Protein 4HS4 (pdb70)

Structure (mmCIF, N/CA/C/O backbone):
data_4HS4
#
_entry.id   4HS4
#
_cell.length_a   90.422
_cell.length_b   92.146
_cell.length_c   188.013
_cell.angle_alpha   90.00
_cell.angle_beta   90.00
_cell.angle_gamma   90.00
#
_symmetry.space_group_name_H-M   'P 21 21 21'
#
loop_
_entity.id
_entity.type
_entity.pdbx_description
1 polymer 'Chromate reductase'
2 non-polymer 'FLAVIN MONONUCLEOTIDE'
3 water water
#
loop_
_atom_site.group_PDB
_atom_site.id
_atom_site.type_symbol
_atom_site.label_atom_id
_atom_site.label_alt_id
_atom_site.label_comp_id
_atom_site.label_asym_id
_atom_site.label_entity_id
_atom_site.label_seq_id
_atom_site.pdbx_PDB_ins_code
_atom_site.Cartn_x
_atom_site.Cartn_y
_atom_site.Cartn_z
_atom_site.occupancy
_atom_site.B_iso_or_equiv
_atom_site.auth_seq_id
_atom_site.auth_comp_id
_atom_site.auth_asym_id
_atom_site.auth_atom_id
_atom_site.pdbx_PDB_model_num
ATOM 1 N N . SER A 1 5 ? 0.169 -10.146 24.828 1.00 76.78 5 SER A N 1
ATOM 2 C CA . SER A 1 5 ? -0.745 -9.716 23.772 1.00 78.38 5 SER A CA 1
ATOM 3 C C . SER A 1 5 ? -1.802 -8.727 24.290 1.00 73.06 5 SER A C 1
ATOM 4 O O . SER A 1 5 ? -2.849 -9.139 24.806 1.00 72.35 5 SER A O 1
ATOM 7 N N . PRO A 1 6 ? -1.523 -7.416 24.161 1.00 66.68 6 PRO A N 1
ATOM 8 C CA . PRO A 1 6 ? -2.425 -6.379 24.692 1.00 61.66 6 PRO A CA 1
ATOM 9 C C . PRO A 1 6 ? -3.662 -6.167 23.808 1.00 55.78 6 PRO A C 1
ATOM 10 O O . PRO A 1 6 ? -3.508 -5.947 22.606 1.00 55.96 6 PRO A O 1
ATOM 14 N N . LEU A 1 7 ? -4.858 -6.225 24.392 1.00 47.76 7 LEU A N 1
ATOM 15 C CA . LEU A 1 7 ? -6.100 -5.999 23.651 1.00 43.28 7 LEU A CA 1
ATOM 16 C C . LEU A 1 7 ? -6.746 -4.637 23.979 1.00 39.70 7 LEU A C 1
ATOM 17 O O . LEU A 1 7 ? -6.581 -4.109 25.083 1.00 38.48 7 LEU A O 1
ATOM 22 N N . HIS A 1 8 ? -7.466 -4.068 23.014 1.00 36.86 8 HIS A N 1
ATOM 23 C CA . HIS A 1 8 ? -8.232 -2.832 23.220 1.00 33.77 8 HIS A CA 1
ATOM 24 C C . HIS A 1 8 ? -9.719 -3.040 22.906 1.00 33.04 8 HIS A C 1
ATOM 25 O O . HIS A 1 8 ? -10.062 -3.383 21.771 1.00 33.21 8 HIS A O 1
ATOM 32 N N . PHE A 1 9 ? -10.596 -2.842 23.896 1.00 30.09 9 PHE A N 1
ATOM 33 C CA . PHE A 1 9 ? -12.043 -2.960 23.674 1.00 30.25 9 PHE A CA 1
ATOM 34 C C . PHE A 1 9 ? -12.686 -1.574 23.734 1.00 31.68 9 PHE A C 1
ATOM 35 O O . PHE A 1 9 ? -12.247 -0.718 24.517 1.00 28.41 9 PHE A O 1
ATOM 43 N N . VAL A 1 10 ? -13.762 -1.371 22.974 1.00 27.34 10 VAL A N 1
ATOM 44 C CA . VAL A 1 10 ? -14.535 -0.138 23.105 1.00 27.38 10 VAL A CA 1
ATOM 45 C C . VAL A 1 10 ? -15.943 -0.445 23.595 1.00 28.95 10 VAL A C 1
ATOM 46 O O . VAL A 1 10 ? -16.465 -1.529 23.339 1.00 33.36 10 VAL A O 1
ATOM 50 N N . THR A 1 11 ? -16.542 0.487 24.332 1.00 27.89 11 THR A N 1
ATOM 51 C CA . THR A 1 11 ? -17.888 0.272 24.869 1.00 29.60 11 THR A CA 1
ATOM 52 C C . THR A 1 11 ? -18.881 1.167 24.183 1.00 29.39 11 THR A C 1
ATOM 53 O O . THR A 1 11 ? -18.614 2.357 23.958 1.00 25.86 11 THR A O 1
ATOM 57 N N . LEU A 1 12 ? -20.018 0.570 23.830 1.00 28.46 12 LEU A N 1
ATOM 58 C CA . LEU A 1 12 ? -21.132 1.275 23.210 1.00 26.82 12 LEU A CA 1
ATOM 59 C C . LEU A 1 12 ? -22.284 1.310 24.211 1.00 26.89 12 LEU A C 1
ATOM 60 O O . LEU A 1 12 ? -22.757 0.266 24.652 1.00 29.85 12 LEU A O 1
ATOM 65 N N . LEU A 1 13 ? -22.759 2.506 24.534 1.00 25.52 13 LEU A N 1
ATOM 66 C CA . LEU A 1 13 ? -23.737 2.679 25.606 1.00 24.23 13 LEU A CA 1
ATOM 67 C C . LEU A 1 13 ? -25.141 2.961 25.065 1.00 28.07 13 LEU A C 1
ATOM 68 O O . LEU A 1 13 ? -25.326 3.851 24.226 1.00 28.74 13 LEU A O 1
ATOM 73 N N . GLY A 1 14 ? -26.132 2.213 25.554 1.00 25.02 14 GLY A N 1
ATOM 74 C CA . GLY A 1 14 ? -27.478 2.281 25.010 1.00 26.79 14 GLY A CA 1
ATOM 75 C C . GLY A 1 14 ? -28.471 3.197 25.704 1.00 30.63 14 GLY A C 1
ATOM 76 O O . GLY A 1 14 ? -29.629 3.273 25.291 1.00 28.95 14 GLY A O 1
ATOM 77 N N . SER A 1 15 ? -28.030 3.887 26.752 1.00 27.42 15 SER A N 1
ATOM 78 C CA . SER A 1 15 ? -28.891 4.817 27.489 1.00 28.67 15 SER A CA 1
ATOM 79 C C . SER A 1 15 ? -28.298 6.231 27.473 1.00 30.78 15 SER A C 1
ATOM 80 O O . SER A 1 15 ? -27.080 6.400 27.562 1.00 27.25 15 SER A O 1
ATOM 83 N N . LEU A 1 16 ? -29.151 7.242 27.351 1.00 30.99 16 LEU A N 1
ATOM 84 C CA . LEU A 1 16 ? -28.676 8.620 27.267 1.00 33.40 16 LEU A CA 1
ATOM 85 C C . LEU A 1 16 ? -28.780 9.361 28.597 1.00 36.29 16 LEU A C 1
ATOM 86 O O . LEU A 1 16 ? -28.160 10.398 28.763 1.00 33.76 16 LEU A O 1
ATOM 91 N N . ARG A 1 17 ? -29.554 8.845 29.549 1.00 38.22 17 ARG A N 1
ATOM 92 C CA . ARG A 1 17 ? -29.811 9.621 30.767 1.00 36.36 17 ARG A CA 1
ATOM 93 C C . ARG A 1 17 ? -28.593 9.670 31.699 1.00 34.66 17 ARG A C 1
ATOM 94 O O . ARG A 1 17 ? -27.763 8.757 31.716 1.00 31.75 17 ARG A O 1
ATOM 102 N N . LYS A 1 18 ? -28.487 10.759 32.451 1.00 36.28 18 LYS A N 1
ATOM 103 C CA . LYS A 1 18 ? -27.299 11.020 33.265 1.00 37.25 18 LYS A CA 1
ATOM 104 C C . LYS A 1 18 ? -27.115 9.944 34.308 1.00 28.78 18 LYS A C 1
ATOM 105 O O . LYS A 1 18 ? -26.008 9.442 34.519 1.00 32.13 18 LYS A O 1
ATOM 111 N N . ALA A 1 19 ? -28.221 9.589 34.947 1.00 29.84 19 ALA A N 1
ATOM 112 C CA . ALA A 1 19 ? -28.211 8.618 36.028 1.00 33.61 19 ALA A CA 1
ATOM 113 C C . ALA A 1 19 ? -28.386 7.171 35.568 1.00 28.09 19 ALA A C 1
ATOM 114 O O . ALA A 1 19 ? -28.837 6.331 36.351 1.00 32.25 19 ALA A O 1
ATOM 116 N N . SER A 1 20 ? -28.056 6.885 34.309 1.00 32.82 20 SER A N 1
ATOM 117 C CA . SER A 1 20 ? -28.226 5.527 33.753 1.00 32.05 20 SER A CA 1
ATOM 118 C C . SER A 1 20 ? -27.427 4.487 34.526 1.00 29.59 20 SER A C 1
ATOM 119 O O . SER A 1 20 ? -26.215 4.661 34.773 1.00 27.11 20 SER A O 1
ATOM 122 N N . PHE A 1 21 ? -28.103 3.408 34.904 1.00 26.72 21 PHE A N 1
ATOM 123 C CA . PHE A 1 21 ? -27.444 2.295 35.564 1.00 28.63 21 PHE A CA 1
ATOM 124 C C . PHE A 1 21 ? -26.513 1.578 34.612 1.00 28.82 21 PHE A C 1
ATOM 125 O O . PHE A 1 21 ? -25.450 1.110 35.013 1.00 27.05 21 PHE A O 1
ATOM 133 N N . ASN A 1 22 ? -26.918 1.487 33.349 1.00 26.30 22 ASN A N 1
ATOM 134 C CA . ASN A 1 22 ? -26.070 0.873 32.331 1.00 25.09 22 ASN A CA 1
ATOM 135 C C . ASN A 1 22 ? -24.813 1.700 32.079 1.00 24.70 22 ASN A C 1
ATOM 136 O O . ASN A 1 22 ? -23.745 1.158 31.769 1.00 26.85 22 ASN A O 1
ATOM 141 N N . ALA A 1 23 ? -24.933 3.020 32.175 1.00 28.23 23 ALA A N 1
ATOM 142 C CA . ALA A 1 23 ? -23.746 3.879 32.051 1.00 24.84 23 ALA A CA 1
ATOM 143 C C . ALA A 1 23 ? -22.781 3.590 33.201 1.00 24.54 23 ALA A C 1
ATOM 144 O O . ALA A 1 23 ? -21.560 3.502 33.006 1.00 23.73 23 ALA A O 1
ATOM 146 N N . ALA A 1 24 ? -23.349 3.426 34.395 1.00 26.54 24 ALA A N 1
ATOM 147 C CA . ALA A 1 24 ? -22.570 3.068 35.586 1.00 32.36 24 ALA A CA 1
ATOM 148 C C . ALA A 1 24 ? -21.823 1.767 35.355 1.00 32.30 24 ALA A C 1
ATOM 149 O O . ALA A 1 24 ? -20.649 1.639 35.699 1.00 31.83 24 ALA A O 1
ATOM 151 N N . VAL A 1 25 ? -22.505 0.781 34.788 1.00 28.60 25 VAL A N 1
ATOM 152 C CA . VAL A 1 25 ? -21.819 -0.463 34.488 1.00 24.11 25 VAL A CA 1
ATOM 153 C C . VAL A 1 25 ? -20.723 -0.259 33.439 1.00 25.59 25 VAL A C 1
ATOM 154 O O . VAL A 1 25 ? -19.599 -0.757 33.586 1.00 25.07 25 VAL A O 1
ATOM 158 N N . ALA A 1 26 ? -21.040 0.484 32.382 1.00 23.50 26 ALA A N 1
ATOM 159 C CA . ALA A 1 26 ? -20.070 0.690 31.312 1.00 29.28 26 ALA A CA 1
ATOM 160 C C . ALA A 1 26 ? -18.805 1.403 31.812 1.00 28.18 26 ALA A C 1
ATOM 161 O O . ALA A 1 26 ? -17.695 1.063 31.380 1.00 28.52 26 ALA A O 1
ATOM 163 N N . ARG A 1 27 ? -18.967 2.387 32.699 1.00 28.02 27 ARG A N 1
ATOM 164 C CA . ARG A 1 27 ? -17.804 3.125 33.244 1.00 27.47 27 ARG A CA 1
ATOM 165 C C . ARG A 1 27 ? -16.900 2.243 34.112 1.00 30.83 27 ARG A C 1
ATOM 166 O O . ARG A 1 27 ? -15.702 2.493 34.218 1.00 35.84 27 ARG A O 1
ATOM 174 N N . ALA A 1 28 ? -17.469 1.203 34.719 1.00 28.05 28 ALA A N 1
ATOM 175 C CA . ALA A 1 28 ? -16.700 0.306 35.589 1.00 28.53 28 ALA A CA 1
ATOM 176 C C . ALA A 1 28 ? -15.837 -0.670 34.814 1.00 31.52 28 ALA A C 1
ATOM 177 O O . ALA A 1 28 ? -14.858 -1.198 35.347 1.00 31.49 28 ALA A O 1
ATOM 179 N N . LEU A 1 29 ? -16.206 -0.938 33.563 1.00 29.70 29 LEU A N 1
ATOM 180 C CA . LEU A 1 29 ? -15.505 -1.983 32.803 1.00 29.35 29 LEU A CA 1
ATOM 181 C C . LEU A 1 29 ? -13.986 -1.779 32.666 1.00 29.47 29 LEU A C 1
ATOM 182 O O . LEU A 1 29 ? -13.235 -2.746 32.787 1.00 31.39 29 LEU A O 1
ATOM 187 N N . PRO A 1 30 ? -13.521 -0.532 32.417 1.00 33.16 30 PRO A N 1
ATOM 188 C CA . PRO A 1 30 ? -12.055 -0.463 32.271 1.00 32.94 30 PRO A CA 1
ATOM 189 C C . PRO A 1 30 ? -11.234 -0.784 33.533 1.00 31.47 30 PRO A C 1
ATOM 190 O O . PRO A 1 30 ? -10.146 -1.337 33.376 1.00 36.31 30 PRO A O 1
ATOM 194 N N . GLU A 1 31 ? -11.733 -0.491 34.733 1.00 35.70 31 GLU A N 1
ATOM 195 C CA . GLU A 1 31 ? -11.001 -0.852 35.957 1.00 40.23 31 GLU A CA 1
ATOM 196 C C . GLU A 1 31 ? -11.179 -2.344 36.278 1.00 40.98 31 GLU A C 1
ATOM 197 O O . GLU A 1 31 ? -10.308 -2.960 36.894 1.00 43.01 31 GLU A O 1
ATOM 203 N N . ILE A 1 32 ? -12.316 -2.899 35.850 1.00 40.93 32 ILE A N 1
ATOM 204 C CA . ILE A 1 32 ? -12.658 -4.324 35.988 1.00 40.79 32 ILE A CA 1
ATOM 205 C C . ILE A 1 32 ? -11.808 -5.192 35.041 1.00 39.98 32 ILE A C 1
ATOM 206 O O . ILE A 1 32 ? -11.549 -6.367 35.306 1.00 43.02 32 ILE A O 1
ATOM 211 N N . ALA A 1 33 ? -11.378 -4.598 33.929 1.00 36.82 33 ALA A N 1
ATOM 212 C CA . ALA A 1 33 ? -10.669 -5.317 32.862 1.00 38.24 33 ALA A CA 1
ATOM 213 C C . ALA A 1 33 ? -9.451 -6.083 33.375 1.00 41.74 33 ALA A C 1
ATOM 214 O O . ALA A 1 33 ? -8.611 -5.528 34.066 1.00 42.90 33 ALA A O 1
ATOM 216 N N . PRO A 1 34 ? -9.373 -7.376 33.056 1.00 49.32 34 PRO A N 1
ATOM 217 C CA . PRO A 1 34 ? -8.227 -8.219 33.421 1.00 52.94 34 PRO A CA 1
ATOM 218 C C . PRO A 1 34 ? -6.946 -7.751 32.745 1.00 55.32 34 PRO A C 1
ATOM 219 O O . PRO A 1 34 ? -7.015 -6.989 31.780 1.00 55.92 34 PRO A O 1
ATOM 223 N N . GLU A 1 35 ? -5.797 -8.184 33.257 1.00 55.62 35 GLU A N 1
ATOM 224 C CA . GLU A 1 35 ? -4.516 -7.732 32.730 1.00 59.47 35 GLU A CA 1
ATOM 225 C C . GLU A 1 35 ? -4.398 -8.086 31.256 1.00 56.89 35 GLU A C 1
ATOM 226 O O . GLU A 1 35 ? -4.800 -9.174 30.840 1.00 55.37 35 GLU A O 1
ATOM 232 N N . GLY A 1 36 ? -3.868 -7.161 30.463 1.00 54.58 36 GLY A N 1
ATOM 233 C CA . GLY A 1 36 ? -3.764 -7.382 29.035 1.00 52.51 36 GLY A CA 1
ATOM 234 C C . GLY A 1 36 ? -4.908 -6.778 28.241 1.00 51.18 36 GLY A C 1
ATOM 235 O O . GLY A 1 36 ? -4.934 -6.887 27.014 1.00 54.74 36 GLY A O 1
ATOM 236 N N . ILE A 1 37 ? -5.863 -6.162 28.935 1.00 45.98 37 ILE A N 1
ATOM 237 C CA . ILE A 1 37 ? -7.030 -5.566 28.279 1.00 40.62 37 ILE A CA 1
ATOM 238 C C . ILE A 1 37 ? -7.302 -4.133 28.697 1.00 36.31 37 ILE A C 1
ATOM 239 O O . ILE A 1 37 ? -7.556 -3.852 29.861 1.00 38.10 37 ILE A O 1
ATOM 244 N N . ALA A 1 38 ? -7.294 -3.233 27.725 1.00 36.60 38 ALA A N 1
ATOM 245 C CA . ALA A 1 38 ? -7.650 -1.846 27.983 1.00 38.99 38 ALA A CA 1
ATOM 246 C C . ALA A 1 38 ? -9.009 -1.578 27.356 1.00 34.93 38 ALA A C 1
ATOM 247 O O . ALA A 1 38 ? -9.286 -2.046 26.251 1.00 33.89 38 ALA A O 1
ATOM 249 N N . ILE A 1 39 ? -9.854 -0.842 28.069 1.00 31.00 39 ILE A N 1
ATOM 250 C CA . ILE A 1 39 ? -11.218 -0.568 27.633 1.00 31.11 39 ILE A CA 1
ATOM 251 C C . ILE A 1 39 ? -11.519 0.935 27.674 1.00 32.22 39 ILE A C 1
ATOM 252 O O . ILE A 1 39 ? -11.264 1.593 28.695 1.00 30.80 39 ILE A O 1
ATOM 257 N N . THR A 1 40 ? -12.030 1.476 26.565 1.00 31.47 40 THR A N 1
ATOM 258 C CA . THR A 1 40 ? -12.386 2.901 26.460 1.00 31.67 40 THR A CA 1
ATOM 259 C C . THR A 1 40 ? -13.810 3.077 25.931 1.00 33.53 40 THR A C 1
ATOM 260 O O . THR A 1 40 ? -14.279 2.238 25.162 1.00 32.11 40 THR A O 1
ATOM 264 N N . PRO A 1 41 ? -14.508 4.153 26.353 1.00 31.23 41 PRO A N 1
ATOM 265 C CA . PRO A 1 41 ? -15.879 4.407 25.890 1.00 30.24 41 PRO A CA 1
ATOM 266 C C . PRO A 1 41 ? -15.944 5.020 24.483 1.00 33.78 41 PRO A C 1
ATOM 267 O O . PRO A 1 41 ? -15.118 5.874 24.144 1.00 32.96 41 PRO A O 1
ATOM 271 N N . LEU A 1 42 ? -16.923 4.599 23.679 1.00 30.83 42 LEU A N 1
ATOM 272 C CA . LEU A 1 42 ? -17.200 5.273 22.418 1.00 29.35 42 LEU A CA 1
ATOM 273 C C . LEU A 1 42 ? -17.894 6.602 22.690 1.00 33.47 42 LEU A C 1
ATOM 274 O O . LEU A 1 42 ? -18.281 6.895 23.834 1.00 31.85 42 LEU A O 1
ATOM 279 N N . GLY A 1 43 ? -18.050 7.408 21.640 1.00 33.64 43 GLY A N 1
ATOM 280 C CA . GLY A 1 43 ? -18.837 8.627 21.739 1.00 33.62 43 GLY A CA 1
ATOM 281 C C . GLY A 1 43 ? -20.303 8.296 21.965 1.00 36.11 43 GLY A C 1
ATOM 282 O O . GLY A 1 43 ? -20.710 7.128 21.847 1.00 34.10 43 GLY A O 1
ATOM 283 N N . SER A 1 44 ? -21.104 9.308 22.287 1.00 33.55 44 SER A N 1
ATOM 284 C CA . SER A 1 44 ? -22.513 9.076 22.577 1.00 34.17 44 SER A CA 1
ATOM 285 C C . SER A 1 44 ? -23.327 8.812 21.309 1.00 34.92 44 SER A C 1
ATOM 286 O O . SER A 1 44 ? -23.092 9.428 20.265 1.00 33.77 44 SER A O 1
ATOM 289 N N . ILE A 1 45 ? -24.278 7.887 21.400 1.00 34.46 45 ILE A N 1
ATOM 290 C CA . ILE A 1 45 ? -25.168 7.605 20.273 1.00 33.45 45 ILE A CA 1
ATOM 291 C C . ILE A 1 45 ? -26.191 8.732 20.096 1.00 35.85 45 ILE A C 1
ATOM 292 O O . ILE A 1 45 ? -26.877 8.814 19.067 1.00 34.70 45 ILE A O 1
ATOM 297 N N . GLY A 1 46 ? -26.288 9.595 21.110 1.00 32.22 46 GLY A N 1
ATOM 298 C CA . GLY A 1 46 ? -27.231 10.697 21.107 1.00 31.46 46 GLY A CA 1
ATOM 299 C C . GLY A 1 46 ? -26.889 11.779 20.104 1.00 34.43 46 GLY A C 1
ATOM 300 O O . GLY A 1 46 ? -27.738 12.619 19.785 1.00 38.01 46 GLY A O 1
ATOM 301 N N . THR A 1 47 ? -25.651 11.762 19.612 1.00 33.16 47 THR A N 1
ATOM 302 C CA . THR A 1 47 ? -25.192 12.742 18.625 1.00 34.02 47 THR A CA 1
ATOM 303 C C . THR A 1 47 ? -25.567 12.355 17.182 1.00 34.77 47 THR A C 1
ATOM 304 O O . THR A 1 47 ? -25.438 13.171 16.267 1.00 33.11 47 THR A O 1
ATOM 308 N N . PHE A 1 48 ? -26.023 11.113 16.984 1.00 29.96 48 PHE A N 1
ATOM 309 C CA . PHE A 1 48 ? -26.421 10.636 15.655 1.00 27.23 48 PHE A CA 1
ATOM 310 C C . PHE A 1 48 ? -27.781 11.212 15.274 1.00 27.88 48 PHE A C 1
ATOM 311 O O . PHE A 1 48 ? -28.699 11.223 16.090 1.00 29.60 48 PHE A O 1
ATOM 319 N N . PRO A 1 49 ? -27.951 11.629 14.012 1.00 30.46 49 PRO A N 1
ATOM 320 C CA . PRO A 1 49 ? -29.330 11.956 13.638 1.00 31.94 49 PRO A CA 1
ATOM 321 C C . PRO A 1 49 ? -30.084 10.659 13.383 1.00 34.90 49 PRO A C 1
ATOM 322 O O . PRO A 1 49 ? -29.453 9.592 13.311 1.00 33.27 49 PRO A O 1
ATOM 326 N N . HIS A 1 50 ? -31.404 10.739 13.240 1.00 31.59 50 HIS A N 1
ATOM 327 C CA . HIS A 1 50 ? -32.179 9.564 12.861 1.00 33.99 50 HIS A CA 1
ATOM 328 C C . HIS A 1 50 ? -31.653 9.051 11.542 1.00 33.67 50 HIS A C 1
ATOM 329 O O . HIS A 1 50 ? -31.254 9.851 10.701 1.00 30.38 50 HIS A O 1
ATOM 336 N N . TYR A 1 51 ? -31.592 7.732 11.364 1.00 33.29 51 TYR A N 1
ATOM 337 C CA . TYR A 1 51 ? -31.147 7.218 10.075 1.00 29.76 51 TYR A CA 1
ATOM 338 C C . TYR A 1 51 ? -32.106 7.606 8.946 1.00 31.52 51 TYR A C 1
ATOM 339 O O . TYR A 1 51 ? -33.330 7.453 9.067 1.00 27.77 51 TYR A O 1
ATOM 348 N N . SER A 1 52 ? -31.528 8.055 7.836 1.00 30.33 52 SER A N 1
ATOM 349 C CA . SER A 1 52 ? -32.291 8.308 6.622 1.00 36.29 52 SER A CA 1
ATOM 350 C C . SER A 1 52 ? -31.345 8.175 5.447 1.00 36.21 52 SER A C 1
ATOM 351 O O . SER A 1 52 ? -30.244 8.731 5.481 1.00 31.86 52 SER A O 1
ATOM 354 N N . GLN A 1 53 ? -31.759 7.441 4.416 1.00 36.51 53 GLN A N 1
ATOM 355 C CA . GLN A 1 53 ? -30.914 7.269 3.242 1.00 40.38 53 GLN A CA 1
ATOM 356 C C . GLN A 1 53 ? -30.669 8.616 2.558 1.00 39.20 53 GLN A C 1
ATOM 357 O O . GLN A 1 53 ? -29.611 8.827 1.967 1.00 38.63 53 GLN A O 1
ATOM 363 N N . ASP A 1 54 ? -31.645 9.522 2.643 1.00 41.07 54 ASP A N 1
ATOM 364 C CA . ASP A 1 54 ? -31.483 10.875 2.097 1.00 43.88 54 ASP A CA 1
ATOM 365 C C . ASP A 1 54 ? -30.320 11.597 2.766 1.00 43.08 54 ASP A C 1
ATOM 366 O O . ASP A 1 54 ? -29.519 12.251 2.102 1.00 45.22 54 ASP A O 1
ATOM 371 N N . VAL A 1 55 ? -30.220 11.473 4.086 1.00 39.33 55 VAL A N 1
ATOM 372 C CA . VAL A 1 55 ? -29.092 12.072 4.804 1.00 37.28 55 VAL A CA 1
ATOM 373 C C . VAL A 1 55 ? -27.774 11.409 4.406 1.00 39.10 55 VAL A C 1
ATOM 374 O O . VAL A 1 55 ? -26.765 12.093 4.191 1.00 37.87 55 VAL A O 1
ATOM 378 N N . GLN A 1 56 ? -27.802 10.084 4.275 1.00 39.67 56 GLN A N 1
ATOM 379 C CA . GLN A 1 56 ? -26.616 9.314 3.902 1.00 41.89 56 GLN A CA 1
ATOM 380 C C . GLN A 1 56 ? -26.045 9.727 2.540 1.00 42.29 56 GLN A C 1
ATOM 381 O O . GLN A 1 56 ? -24.830 9.836 2.392 1.00 41.61 56 GLN A O 1
ATOM 387 N N . GLU A 1 57 ? -26.917 9.935 1.551 1.00 46.90 57 GLU A N 1
ATOM 388 C CA . GLU A 1 57 ? -26.481 10.394 0.226 1.00 52.53 57 GLU A CA 1
ATOM 389 C C . GLU A 1 57 ? -25.719 11.697 0.299 1.00 48.68 57 GLU A C 1
ATOM 390 O O . GLU A 1 57 ? -24.710 11.868 -0.374 1.00 50.74 57 GLU A O 1
ATOM 396 N N . GLU A 1 58 ? -26.209 12.605 1.132 1.00 47.66 58 GLU A N 1
ATOM 397 C CA . GLU A 1 58 ? -25.577 13.904 1.318 1.00 52.59 58 GLU A CA 1
ATOM 398 C C . GLU A 1 58 ? -24.207 13.730 1.962 1.00 51.84 58 GLU A C 1
ATOM 399 O O . GLU A 1 58 ? -23.300 14.533 1.739 1.00 51.83 58 GLU A O 1
ATOM 405 N N . GLY A 1 59 ? -24.064 12.662 2.746 1.00 48.56 59 GLY A N 1
ATOM 406 C CA . GLY A 1 59 ? -22.822 12.348 3.435 1.00 46.20 59 GLY A CA 1
ATOM 407 C C . GLY A 1 59 ? -23.076 11.778 4.826 1.00 45.26 59 GLY A C 1
ATOM 408 O O . GLY A 1 59 ? -24.024 12.161 5.510 1.00 43.56 59 GLY A O 1
ATOM 409 N N . PHE A 1 60 ? -22.222 10.858 5.251 1.00 46.03 60 PHE A N 1
ATOM 410 C CA . PHE A 1 60 ? -22.346 10.265 6.579 1.00 45.74 60 PHE A CA 1
ATOM 411 C C . PHE A 1 60 ? -22.093 11.317 7.646 1.00 43.09 60 PHE A C 1
ATOM 412 O O . PHE A 1 60 ? -21.160 12.106 7.523 1.00 44.34 60 PHE A O 1
ATOM 420 N N . PRO A 1 61 ? -22.945 11.355 8.684 1.00 38.69 61 PRO A N 1
ATOM 421 C CA . PRO A 1 61 ? -22.670 12.289 9.778 1.00 38.30 61 PRO A CA 1
ATOM 422 C C . PRO A 1 61 ? -21.295 11.985 10.360 1.00 38.84 61 PRO A C 1
ATOM 423 O O . PRO A 1 61 ? -20.948 10.809 10.499 1.00 34.89 61 PRO A O 1
ATOM 427 N N . ALA A 1 62 ? -20.523 13.022 10.676 1.00 39.70 62 ALA A N 1
ATOM 428 C CA . ALA A 1 62 ? -19.183 12.842 11.242 1.00 36.06 62 ALA A CA 1
ATOM 429 C C . ALA A 1 62 ? -19.102 11.896 12.461 1.00 32.44 62 ALA A C 1
ATOM 430 O O . ALA A 1 62 ? -18.176 11.085 12.540 1.00 33.43 62 ALA A O 1
ATOM 432 N N . PRO A 1 63 ? -20.027 12.025 13.437 1.00 36.14 63 PRO A N 1
ATOM 433 C CA . PRO A 1 63 ? -19.901 11.105 14.579 1.00 36.38 63 PRO A CA 1
ATOM 434 C C . PRO A 1 63 ? -20.063 9.633 14.185 1.00 36.53 63 PRO A C 1
ATOM 435 O O . PRO A 1 63 ? -19.473 8.771 14.847 1.00 36.34 63 PRO A O 1
ATOM 439 N N . VAL A 1 64 ? -20.820 9.350 13.122 1.00 34.85 64 VAL A N 1
ATOM 440 C CA . VAL A 1 64 ? -20.972 7.973 12.643 1.00 33.26 64 VAL A CA 1
ATOM 441 C C . VAL A 1 64 ? -19.632 7.445 12.120 1.00 35.86 64 VAL A C 1
ATOM 442 O O . VAL A 1 64 ? -19.234 6.325 12.453 1.00 34.07 64 VAL A O 1
ATOM 446 N N . LEU A 1 65 ? -18.955 8.233 11.280 1.00 33.69 65 LEU A N 1
ATOM 447 C CA . LEU A 1 65 ? -17.647 7.829 10.737 1.00 33.28 65 LEU A CA 1
ATOM 448 C C . LEU A 1 65 ? -16.586 7.695 11.837 1.00 35.05 65 LEU A C 1
ATOM 449 O O . LEU A 1 65 ? -15.722 6.820 11.775 1.00 37.59 65 LEU A O 1
ATOM 454 N N . THR A 1 66 ? -16.637 8.585 12.823 1.00 31.71 66 THR A N 1
ATOM 455 C CA . THR A 1 66 ? -15.710 8.521 13.948 1.00 34.36 66 THR A CA 1
ATOM 456 C C . THR A 1 66 ? -15.881 7.208 14.727 1.00 32.79 66 THR A C 1
ATOM 457 O O . THR A 1 66 ? -14.898 6.501 15.010 1.00 35.11 66 THR A O 1
ATOM 461 N N . MET A 1 67 ? -17.122 6.859 15.045 1.00 33.59 67 MET A N 1
ATOM 462 C CA . MET A 1 67 ? -17.376 5.625 15.795 1.00 28.62 67 MET A CA 1
ATOM 463 C C . MET A 1 67 ? -17.012 4.384 14.974 1.00 27.41 67 MET A C 1
ATOM 464 O O . MET A 1 67 ? -16.411 3.444 15.492 1.00 30.85 67 MET A O 1
ATOM 469 N N . ALA A 1 68 ? -17.357 4.380 13.691 1.00 30.57 68 ALA A N 1
ATOM 470 C CA . ALA A 1 68 ? -17.039 3.232 12.840 1.00 31.31 68 ALA A CA 1
ATOM 471 C C . ALA A 1 68 ? -15.535 2.961 12.827 1.00 32.45 68 ALA A C 1
ATOM 472 O O . ALA A 1 68 ? -15.104 1.808 12.823 1.00 30.55 68 ALA A O 1
ATOM 474 N N . GLN A 1 69 ? -14.737 4.025 12.807 1.00 33.55 69 GLN A N 1
ATOM 475 C CA . GLN A 1 69 ? -13.286 3.869 12.791 1.00 36.16 69 GLN A CA 1
ATOM 476 C C . GLN A 1 69 ? -12.765 3.369 14.139 1.00 32.76 69 GLN A C 1
ATOM 477 O O . GLN A 1 69 ? -11.850 2.548 14.186 1.00 31.17 69 GLN A O 1
ATOM 483 N N . GLN A 1 70 ? -13.340 3.851 15.236 1.00 32.85 70 GLN A N 1
ATOM 484 C CA . GLN A 1 70 ? -12.928 3.335 16.537 1.00 33.97 70 GLN A CA 1
ATOM 485 C C . GLN A 1 70 ? -13.311 1.869 16.685 1.00 33.69 70 GLN A C 1
ATOM 486 O O . GLN A 1 70 ? -12.546 1.075 17.236 1.00 29.57 70 GLN A O 1
ATOM 492 N N . ILE A 1 71 ? -14.487 1.500 16.180 1.00 29.61 71 ILE A N 1
ATOM 493 C CA . ILE A 1 71 ? -14.896 0.098 16.241 1.00 30.39 71 ILE A CA 1
ATOM 494 C C . ILE A 1 71 ? -13.988 -0.748 15.347 1.00 30.29 71 ILE A C 1
ATOM 495 O O . ILE A 1 71 ? -13.499 -1.803 15.763 1.00 30.74 71 ILE A O 1
ATOM 500 N N . ALA A 1 72 ? -13.736 -0.261 14.134 1.00 33.76 72 ALA A N 1
ATOM 501 C CA . ALA A 1 72 ? -12.876 -0.965 13.180 1.00 36.06 72 ALA A CA 1
ATOM 502 C C . ALA A 1 72 ? -11.494 -1.303 13.745 1.00 35.38 72 ALA A C 1
ATOM 503 O O . ALA A 1 72 ? -10.958 -2.380 13.480 1.00 35.79 72 ALA A O 1
ATOM 505 N N . THR A 1 73 ? -10.908 -0.374 14.499 1.00 35.43 73 THR A N 1
ATOM 506 C CA . THR A 1 73 ? -9.562 -0.580 15.046 1.00 37.42 73 THR A CA 1
ATOM 507 C C . THR A 1 73 ? -9.564 -1.299 16.389 1.00 37.57 73 THR A C 1
ATOM 508 O O . THR A 1 73 ? -8.519 -1.762 16.840 1.00 37.06 73 THR A O 1
ATOM 512 N N . ALA A 1 74 ? -10.720 -1.364 17.048 1.00 35.96 74 ALA A N 1
ATOM 513 C CA . ALA A 1 74 ? -10.795 -2.059 18.337 1.00 33.37 74 ALA A CA 1
ATOM 514 C C . ALA A 1 74 ? -10.696 -3.563 18.133 1.00 33.04 74 ALA A C 1
ATOM 515 O O . ALA A 1 74 ? -11.025 -4.075 17.054 1.00 33.65 74 ALA A O 1
ATOM 517 N N . ASP A 1 75 ? -10.238 -4.274 19.161 1.00 29.69 75 ASP A N 1
ATOM 518 C CA . ASP A 1 75 ? -10.182 -5.733 19.111 1.00 31.36 75 ASP A CA 1
ATOM 519 C C . ASP A 1 75 ? -11.541 -6.362 19.406 1.00 31.66 75 ASP A C 1
ATOM 520 O O . ASP A 1 75 ? -11.797 -7.500 19.032 1.00 32.91 75 ASP A O 1
ATOM 525 N N . ALA A 1 76 ? -12.395 -5.619 20.096 1.00 32.55 76 ALA A N 1
ATOM 526 C CA . ALA A 1 76 ? -13.735 -6.099 20.408 1.00 31.96 76 ALA A CA 1
ATOM 527 C C . ALA A 1 76 ? -14.622 -4.960 20.870 1.00 28.11 76 ALA A C 1
ATOM 528 O O . ALA A 1 76 ? -14.134 -3.884 21.230 1.00 24.39 76 ALA A O 1
ATOM 530 N N . VAL A 1 77 ? -15.928 -5.210 20.872 1.00 23.61 77 VAL A N 1
ATOM 531 C CA . VAL A 1 77 ? -16.880 -4.226 21.332 1.00 22.39 77 VAL A CA 1
ATOM 532 C C . VAL A 1 77 ? -17.692 -4.812 22.478 1.00 26.07 77 VAL A C 1
ATOM 533 O O . VAL A 1 77 ? -18.088 -5.975 22.438 1.00 28.86 77 VAL A O 1
ATOM 537 N N . VAL A 1 78 ? -17.913 -4.022 23.515 1.00 21.06 78 VAL A N 1
ATOM 538 C CA . VAL A 1 78 ? -18.864 -4.417 24.533 1.00 25.78 78 VAL A CA 1
ATOM 539 C C . VAL A 1 78 ? -20.027 -3.456 24.444 1.00 30.09 78 VAL A C 1
ATOM 540 O O . VAL A 1 78 ? -19.853 -2.245 24.622 1.00 30.01 78 VAL A O 1
ATOM 544 N N . ILE A 1 79 ? -21.209 -3.992 24.153 1.00 27.93 79 ILE A N 1
ATOM 545 C CA . ILE A 1 79 ? -22.417 -3.188 24.080 1.00 24.71 79 ILE A CA 1
ATOM 546 C C . ILE A 1 79 ? -23.153 -3.295 25.415 1.00 29.13 79 ILE A C 1
ATOM 547 O O . ILE A 1 79 ? -23.511 -4.397 25.863 1.00 31.99 79 ILE A O 1
ATOM 552 N N . VAL A 1 80 ? -23.360 -2.155 26.067 1.00 22.89 80 VAL A N 1
ATOM 553 C CA . VAL A 1 80 ? -24.025 -2.128 27.373 1.00 24.48 80 VAL A CA 1
ATOM 554 C C . VAL A 1 80 ? -25.337 -1.365 27.242 1.00 26.67 80 VAL A C 1
ATOM 555 O O . VAL A 1 80 ? -25.328 -0.186 26.868 1.00 28.13 80 VAL A O 1
ATOM 559 N N . THR A 1 81 ? -26.466 -2.022 27.497 1.00 23.30 81 THR A N 1
ATOM 560 C CA . THR A 1 81 ? -27.739 -1.375 27.189 1.00 25.48 81 THR A CA 1
ATOM 561 C C . THR A 1 81 ? -28.901 -1.824 28.046 1.00 24.08 81 THR A C 1
ATOM 562 O O . THR A 1 81 ? -28.945 -2.962 28.484 1.00 26.66 81 THR A O 1
ATOM 566 N N . PRO A 1 82 ? -29.854 -0.922 28.290 1.00 21.35 82 PRO A N 1
ATOM 567 C CA . PRO A 1 82 ? -31.100 -1.411 28.878 1.00 20.16 82 PRO A CA 1
ATOM 568 C C . PRO A 1 82 ? -31.982 -2.074 27.819 1.00 25.53 82 PRO A C 1
ATOM 569 O O . PRO A 1 82 ? -31.651 -2.106 26.621 1.00 22.23 82 PRO A O 1
ATOM 573 N N . GLU A 1 83 ? -33.109 -2.590 28.288 1.00 22.54 83 GLU A N 1
ATOM 574 C CA . GLU A 1 83 ? -34.146 -3.164 27.449 1.00 26.13 83 GLU A CA 1
ATOM 575 C C . GLU A 1 83 ? -35.358 -2.244 27.554 1.00 30.02 83 GLU A C 1
ATOM 576 O O . GLU A 1 83 ? -35.782 -1.890 28.658 1.00 32.41 83 GLU A O 1
ATOM 582 N N . TYR A 1 84 ? -35.867 -1.793 26.412 1.00 26.45 84 TYR A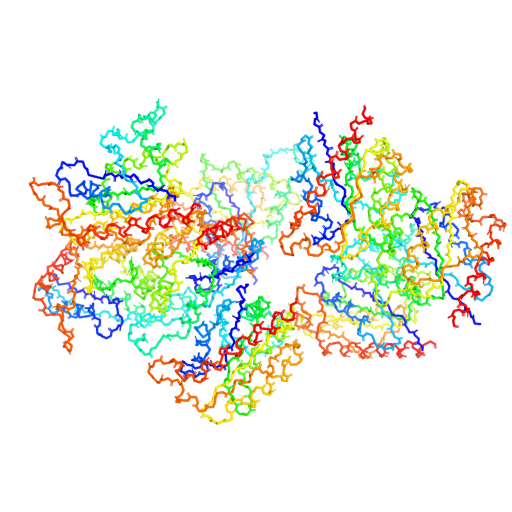 N 1
ATOM 583 C CA . TYR A 1 84 ? -37.090 -0.993 26.372 1.00 27.85 84 TYR A CA 1
ATOM 584 C C . TYR A 1 84 ? -38.157 -1.779 25.637 1.00 28.73 84 TYR A C 1
ATOM 585 O O . TYR A 1 84 ? -37.917 -2.218 24.498 1.00 26.19 84 TYR A O 1
ATOM 594 N N . ASN A 1 85 ? -39.315 -1.955 26.269 1.00 26.54 85 ASN A N 1
ATOM 595 C CA . ASN A 1 85 ? -40.452 -2.591 25.610 1.00 27.28 85 ASN A CA 1
ATOM 596 C C . ASN A 1 85 ? -40.109 -3.929 24.969 1.00 28.32 85 ASN A C 1
ATOM 597 O O . ASN A 1 85 ? -40.410 -4.156 23.792 1.00 28.75 85 ASN A O 1
ATOM 602 N N . TYR A 1 86 ? -39.444 -4.789 25.740 1.00 29.39 86 TYR A N 1
ATOM 603 C CA . TYR A 1 86 ? -39.077 -6.140 25.305 1.00 27.29 86 TYR A CA 1
ATOM 604 C C . TYR A 1 86 ? -38.160 -6.169 24.082 1.00 27.48 86 TYR A C 1
ATOM 605 O O . TYR A 1 86 ? -38.145 -7.154 23.342 1.00 29.28 86 TYR A O 1
ATOM 614 N N . SER A 1 87 ? -37.402 -5.102 23.861 1.00 23.25 87 SER A N 1
ATOM 615 C CA . SER A 1 87 ? -36.468 -5.078 22.735 1.00 26.00 87 SER A CA 1
ATOM 616 C C . SER A 1 87 ? -35.344 -4.088 23.005 1.00 26.16 87 SER A C 1
ATOM 617 O O . SER A 1 87 ? -35.174 -3.621 24.141 1.00 23.15 87 SER A O 1
ATOM 620 N N . VAL A 1 88 ? -34.575 -3.769 21.972 1.00 22.74 88 VAL A N 1
ATOM 621 C CA . VAL A 1 88 ? -33.473 -2.836 22.140 1.00 26.36 88 VAL A CA 1
ATOM 622 C C . VAL A 1 88 ? -33.968 -1.399 22.021 1.00 26.79 88 VAL A C 1
ATOM 623 O O . VAL A 1 88 ? -34.913 -1.121 21.279 1.00 26.61 88 VAL A O 1
ATOM 627 N N . PRO A 1 89 ? -33.382 -0.496 22.814 1.00 27.06 89 PRO A N 1
ATOM 628 C CA . PRO A 1 89 ? -33.755 0.919 22.730 1.00 26.93 89 PRO A CA 1
ATOM 629 C C . PRO A 1 89 ? -33.612 1.432 21.304 1.00 23.52 89 PRO A C 1
ATOM 630 O O . PRO A 1 89 ? -32.607 1.129 20.650 1.00 24.94 89 PRO A O 1
ATOM 634 N N . GLY A 1 90 ? -34.614 2.180 20.837 1.00 20.28 90 GLY A N 1
ATOM 635 C CA . GLY A 1 90 ? -34.606 2.740 19.486 1.00 21.98 90 GLY A CA 1
ATOM 636 C C . GLY A 1 90 ? -33.366 3.543 19.166 1.00 25.55 90 GLY A C 1
ATOM 637 O O . GLY A 1 90 ? -32.809 3.452 18.062 1.00 24.53 90 GLY A O 1
ATOM 638 N N . VAL A 1 91 ? -32.935 4.363 20.122 1.00 21.43 91 VAL A N 1
ATOM 639 C CA . VAL A 1 91 ? -31.731 5.163 19.915 1.00 24.26 91 VAL A CA 1
ATOM 640 C C . VAL A 1 91 ? -30.513 4.281 19.642 1.00 25.09 91 VAL A C 1
ATOM 641 O O . VAL A 1 91 ? -29.640 4.637 18.833 1.00 23.97 91 VAL A O 1
ATOM 645 N N . LEU A 1 92 ? -30.404 3.170 20.368 1.00 25.71 92 LEU A N 1
ATOM 646 C CA . LEU A 1 92 ? -29.247 2.278 20.185 1.00 27.13 92 LEU A CA 1
ATOM 647 C C . LEU A 1 92 ? -29.324 1.588 18.827 1.00 24.22 92 LEU A C 1
ATOM 648 O O . LEU A 1 92 ? -28.338 1.508 18.089 1.00 24.53 92 LEU A O 1
ATOM 653 N N . LYS A 1 93 ? -30.508 1.078 18.508 1.00 19.20 93 LYS A N 1
ATOM 654 C CA . LYS A 1 93 ? -30.740 0.450 17.201 1.00 20.80 93 LYS A CA 1
ATOM 655 C C . LYS A 1 93 ? -30.435 1.445 16.071 1.00 27.27 93 LYS A C 1
ATOM 656 O O . LYS A 1 93 ? -29.868 1.085 15.018 1.00 25.10 93 LYS A O 1
ATOM 662 N N . ASN A 1 94 ? -30.789 2.705 16.307 1.00 25.44 94 ASN A N 1
ATOM 663 C CA . ASN A 1 94 ? -30.520 3.745 15.325 1.00 28.50 94 ASN A CA 1
ATOM 664 C C . ASN A 1 94 ? -29.024 3.859 15.048 1.00 26.98 94 ASN A C 1
ATOM 665 O O . ASN A 1 94 ? -28.608 4.050 13.909 1.00 27.42 94 ASN A O 1
ATOM 670 N N . ALA A 1 95 ? -28.216 3.719 16.093 1.00 27.65 95 ALA A N 1
ATOM 671 C CA . ALA A 1 95 ? -26.765 3.763 15.952 1.00 26.32 95 ALA A CA 1
ATOM 672 C C . ALA A 1 95 ? -26.244 2.586 15.121 1.00 29.21 95 ALA A C 1
ATOM 673 O O . ALA A 1 95 ? -25.387 2.752 14.235 1.00 26.82 95 ALA A O 1
ATOM 675 N N . ILE A 1 96 ? -26.773 1.400 15.414 1.00 29.78 96 ILE A N 1
ATOM 676 C CA . ILE A 1 96 ? -26.433 0.195 14.658 1.00 26.50 96 ILE A CA 1
ATOM 677 C C . ILE A 1 96 ? -26.830 0.369 13.197 1.00 21.59 96 ILE A C 1
ATOM 678 O O . ILE A 1 96 ? -26.087 -0.020 12.296 1.00 22.63 96 ILE A O 1
ATOM 683 N N . ASP A 1 97 ? -28.010 0.935 12.962 1.00 23.04 97 ASP A N 1
ATOM 684 C CA . ASP A 1 97 ? -28.480 1.159 11.594 1.00 25.15 97 ASP A CA 1
ATOM 685 C C . ASP A 1 97 ? -27.466 2.030 10.835 1.00 28.04 97 ASP A C 1
ATOM 686 O O . ASP A 1 97 ? -27.057 1.709 9.715 1.00 29.42 97 ASP A O 1
ATOM 691 N N . TRP A 1 98 ? -27.019 3.111 11.465 1.00 31.04 98 TRP A N 1
ATOM 692 C CA . TRP A 1 98 ? -26.011 3.976 10.828 1.00 29.35 98 TRP A CA 1
ATOM 693 C C . TRP A 1 98 ? -24.680 3.258 10.571 1.00 32.73 98 TRP A C 1
ATOM 694 O O . TRP A 1 98 ? -24.130 3.333 9.461 1.00 28.86 98 TRP A O 1
ATOM 705 N N . LEU A 1 99 ? -24.160 2.574 11.595 1.00 31.15 99 LEU A N 1
ATOM 706 C CA . LEU A 1 99 ? -22.895 1.840 11.481 1.00 30.54 99 LEU A CA 1
ATOM 707 C C . LEU A 1 99 ? -22.940 0.788 10.378 1.00 29.02 99 LEU A C 1
ATOM 708 O O . LEU A 1 99 ? -21.960 0.566 9.668 1.00 29.22 99 LEU A O 1
ATOM 713 N N . SER A 1 100 ? -24.090 0.142 10.233 1.00 27.38 100 SER A N 1
ATOM 714 C CA . SER A 1 100 ? -24.235 -0.954 9.272 1.00 29.93 100 SER A CA 1
ATOM 715 C C . SER A 1 100 ? -24.081 -0.506 7.821 1.00 32.53 100 SER A C 1
ATOM 716 O O . SER A 1 100 ? -23.892 -1.332 6.932 1.00 31.85 100 SER A O 1
ATOM 719 N N . ARG A 1 101 ? -24.198 0.797 7.577 1.00 31.83 101 ARG A N 1
ATOM 720 C CA . ARG A 1 101 ? -24.147 1.306 6.206 1.00 34.15 101 ARG A CA 1
ATOM 721 C C . ARG A 1 101 ? -22.753 1.826 5.820 1.00 36.03 101 ARG A C 1
ATOM 722 O O . ARG A 1 101 ? -22.501 2.119 4.652 1.00 38.84 101 ARG A O 1
ATOM 730 N N . VAL A 1 102 ? -21.844 1.915 6.791 1.00 31.87 102 VAL A N 1
ATOM 731 C CA . VAL A 1 102 ? -20.485 2.392 6.526 1.00 35.04 102 VAL A CA 1
ATOM 732 C C . VAL A 1 102 ? -19.702 1.334 5.754 1.00 35.72 102 VAL A C 1
ATOM 733 O O . VAL A 1 102 ? -19.931 0.138 5.954 1.00 32.08 102 VAL A O 1
ATOM 737 N N . SER A 1 103 ? -18.834 1.764 4.830 1.00 38.08 103 SER A N 1
ATOM 738 C CA . SER A 1 103 ? -17.925 0.853 4.124 1.00 44.26 103 SER A CA 1
ATOM 739 C C . SER A 1 103 ? -16.466 1.137 4.460 1.00 46.23 103 SER A C 1
ATOM 740 O O . SER A 1 103 ? -16.016 2.278 4.355 1.00 47.49 103 SER A O 1
ATOM 743 N N . PRO A 1 104 ? -15.726 0.099 4.891 1.00 46.04 104 PRO A N 1
ATOM 744 C CA . PRO A 1 104 ? -16.260 -1.251 5.117 1.00 42.58 104 PRO A CA 1
ATOM 745 C C . PRO A 1 104 ? -17.130 -1.273 6.370 1.00 37.78 104 PRO A C 1
ATOM 746 O O . PRO A 1 104 ? -17.046 -0.348 7.167 1.00 31.54 104 PRO A O 1
ATOM 750 N N . GLN A 1 105 ? -18.020 -2.244 6.502 1.00 35.66 105 GLN A N 1
ATOM 751 C CA . GLN A 1 105 ? -18.910 -2.212 7.654 1.00 38.14 105 GLN A CA 1
ATOM 752 C C . GLN A 1 105 ? -18.180 -2.744 8.893 1.00 36.52 105 GLN A C 1
ATOM 753 O O . GLN A 1 105 ? -17.674 -3.877 8.916 1.00 37.27 105 GLN A O 1
ATOM 759 N N . PRO A 1 106 ? -18.088 -1.884 9.914 1.00 34.82 106 PRO A N 1
ATOM 760 C CA . PRO A 1 106 ? -17.127 -2.047 11.010 1.00 34.99 106 PRO A CA 1
ATOM 761 C C . PRO A 1 106 ? -17.408 -3.236 11.929 1.00 30.63 106 PRO A C 1
ATOM 762 O O . PRO A 1 106 ? -16.492 -3.686 12.605 1.00 29.71 106 PRO A O 1
ATOM 766 N N . LEU A 1 107 ? -18.628 -3.759 11.952 1.00 29.78 107 LEU A N 1
ATOM 767 C CA . LEU A 1 107 ? -18.912 -4.862 12.871 1.00 30.49 107 LEU A CA 1
ATOM 768 C C . LEU A 1 107 ? -18.649 -6.242 12.254 1.00 28.21 107 LEU A C 1
ATOM 769 O O . LEU A 1 107 ? -18.650 -7.249 12.968 1.00 27.80 107 LEU A O 1
ATOM 774 N N . ALA A 1 108 ? -18.411 -6.300 10.942 1.00 28.91 108 ALA A N 1
ATOM 775 C CA . ALA A 1 108 ? -18.164 -7.597 10.286 1.00 29.16 108 ALA A CA 1
ATOM 776 C C . ALA A 1 108 ? -16.892 -8.254 10.824 1.00 29.57 108 ALA A C 1
ATOM 777 O O . ALA A 1 108 ? -15.804 -7.670 10.767 1.00 32.65 108 ALA A O 1
ATOM 779 N N . GLY A 1 109 ? -17.026 -9.465 11.361 1.00 32.38 109 GLY A N 1
ATOM 780 C CA . GLY A 1 109 ? -15.876 -10.158 11.918 1.00 32.11 109 GLY A CA 1
ATOM 781 C C . GLY A 1 109 ? -15.445 -9.640 13.287 1.00 32.18 109 GLY A C 1
ATOM 782 O O . GLY A 1 109 ? -14.436 -10.096 13.835 1.00 32.15 109 GLY A O 1
ATOM 783 N N . LYS A 1 110 ? -16.187 -8.680 13.838 1.00 27.77 110 LYS A N 1
ATOM 784 C CA . LYS A 1 110 ? -15.829 -8.090 15.135 1.00 26.28 110 LYS A CA 1
ATOM 785 C C . LYS A 1 110 ? -16.337 -8.937 16.308 1.00 31.57 110 LYS A C 1
ATOM 786 O O . LYS A 1 110 ? -17.527 -9.291 16.355 1.00 30.21 110 LYS A O 1
ATOM 792 N N . PRO A 1 111 ? -15.444 -9.273 17.257 1.00 29.83 111 PRO A N 1
ATOM 793 C CA . PRO A 1 111 ? -15.906 -9.928 18.484 1.00 31.48 111 PRO A CA 1
ATOM 794 C C . PRO A 1 111 ? -16.737 -8.943 19.306 1.00 29.74 111 PRO A C 1
ATOM 795 O O . PRO A 1 111 ? -16.363 -7.766 19.446 1.00 27.96 111 PRO A O 1
ATOM 799 N N . VAL A 1 112 ? -17.876 -9.397 19.813 1.00 24.01 112 VAL A N 1
ATOM 800 C CA . VAL A 1 112 ? -18.769 -8.511 20.557 1.00 22.43 112 VAL A CA 1
ATOM 801 C C . VAL A 1 112 ? -19.287 -9.226 21.796 1.00 27.88 112 VAL A C 1
ATOM 802 O O . VAL A 1 112 ? -19.609 -10.420 21.737 1.00 29.24 112 VAL A O 1
ATOM 806 N N . ALA A 1 113 ? -19.328 -8.515 22.924 1.00 23.80 113 ALA A N 1
ATOM 807 C CA . ALA A 1 113 ? -20.013 -9.015 24.105 1.00 25.30 113 ALA A CA 1
ATOM 808 C C . ALA A 1 113 ? -21.168 -8.091 24.447 1.00 25.75 113 ALA A C 1
ATOM 809 O O . ALA A 1 113 ? -21.097 -6.879 24.226 1.00 26.42 113 ALA A O 1
ATOM 811 N N . LEU A 1 114 ? -22.238 -8.667 24.976 1.00 23.09 114 LEU A N 1
ATOM 812 C CA . LEU A 1 114 ? -23.425 -7.900 25.345 1.00 24.66 114 LEU A CA 1
ATOM 813 C C . LEU A 1 114 ? -23.579 -7.850 26.846 1.00 25.65 114 LEU A C 1
ATOM 814 O O . LEU A 1 114 ? -23.353 -8.851 27.532 1.00 26.35 114 LEU A O 1
ATOM 819 N N . VAL A 1 115 ? -23.953 -6.681 27.355 1.00 26.40 115 VAL A N 1
ATOM 820 C CA . VAL A 1 115 ? -24.233 -6.518 28.770 1.00 22.57 115 VAL A CA 1
ATOM 821 C C . VAL A 1 115 ? -25.512 -5.732 28.920 1.00 24.63 115 VAL A C 1
ATOM 822 O O . VAL A 1 115 ? -25.656 -4.672 28.327 1.00 29.52 115 VAL A O 1
ATOM 826 N N . THR A 1 116 ? -26.447 -6.230 29.715 1.00 23.80 116 THR A N 1
ATOM 827 C CA . THR A 1 116 ? -27.668 -5.469 29.974 1.00 25.78 116 THR A CA 1
ATOM 828 C C . THR A 1 116 ? -27.922 -5.400 31.474 1.00 31.52 116 THR A C 1
ATOM 829 O O . THR A 1 116 ? -27.655 -6.363 32.197 1.00 28.78 116 THR A O 1
ATOM 833 N N . ALA A 1 117 ? -28.358 -4.232 31.941 1.00 34.05 117 ALA A N 1
ATOM 834 C CA . ALA A 1 117 ? -28.705 -4.016 33.348 1.00 33.95 117 ALA A CA 1
ATOM 835 C C . ALA A 1 117 ? -30.137 -3.520 33.464 1.00 35.03 117 ALA A C 1
ATOM 836 O O . ALA A 1 117 ? -30.588 -2.670 32.670 1.00 32.83 117 ALA A O 1
ATOM 838 N N . SER A 1 118 ? -30.849 -4.040 34.457 1.00 36.91 118 SER A N 1
ATOM 839 C CA . SER A 1 118 ? -32.259 -3.717 34.645 1.00 42.96 118 SER A CA 1
ATOM 840 C C . SER A 1 118 ? -32.644 -3.715 36.119 1.00 44.92 118 SER A C 1
ATOM 841 O O . SER A 1 118 ? -32.049 -4.438 36.919 1.00 43.55 118 SER A O 1
ATOM 844 N N . PRO A 1 119 ? -33.624 -2.871 36.494 1.00 47.09 119 PRO A N 1
ATOM 845 C CA . PRO A 1 119 ? -34.136 -2.923 37.873 1.00 48.46 119 PRO A CA 1
ATOM 846 C C . PRO A 1 119 ? -34.940 -4.196 38.150 1.00 52.20 119 PRO A C 1
ATOM 847 O O . PRO A 1 119 ? -35.116 -4.553 39.315 1.00 55.40 119 PRO A O 1
ATOM 851 N N . GLY A 1 120 ? -35.411 -4.872 37.103 1.00 53.36 120 GLY A N 1
ATOM 852 C CA . GLY A 1 120 ? -36.256 -6.042 37.285 1.00 56.82 120 GLY A CA 1
ATOM 853 C C . GLY A 1 120 ? -35.446 -7.304 37.520 1.00 60.11 120 GLY A C 1
ATOM 854 O O . GLY A 1 120 ? -34.379 -7.250 38.128 1.00 66.63 120 GLY A O 1
ATOM 855 N N . MET A 1 121 ? -35.938 -8.436 37.024 1.00 56.63 121 MET A N 1
ATOM 856 C CA . MET A 1 121 ? -35.283 -9.728 37.243 1.00 55.92 121 MET A CA 1
ATOM 857 C C . MET A 1 121 ? -34.750 -10.370 35.955 1.00 55.54 121 MET A C 1
ATOM 858 O O . MET A 1 121 ? -33.783 -11.139 35.978 1.00 58.58 121 MET A O 1
ATOM 863 N N . ILE A 1 122 ? -35.396 -10.058 34.838 1.00 51.87 122 ILE A N 1
ATOM 864 C CA . ILE A 1 122 ? -35.008 -10.595 33.538 1.00 53.21 122 ILE A CA 1
ATOM 865 C C . ILE A 1 122 ? -33.647 -10.054 33.097 1.00 51.86 122 ILE A C 1
ATOM 866 O O . ILE A 1 122 ? -32.847 -10.766 32.472 1.00 53.64 122 ILE A O 1
ATOM 871 N N . GLY A 1 123 ? -33.391 -8.790 33.422 1.00 44.95 123 GLY A N 1
ATOM 872 C CA . GLY A 1 123 ? -32.086 -8.195 33.193 1.00 43.65 123 GLY A CA 1
ATOM 873 C C . GLY A 1 123 ? -31.703 -7.996 31.738 1.00 39.22 123 GLY A C 1
ATOM 874 O O . GLY A 1 123 ? -30.508 -7.952 31.418 1.00 40.80 123 GLY A O 1
ATOM 875 N N . GLY A 1 124 ? -32.702 -7.827 30.866 1.00 37.41 124 GLY A N 1
ATOM 876 C CA . GLY A 1 124 ? -32.446 -7.495 29.468 1.00 31.96 124 GLY A CA 1
ATOM 877 C C . GLY A 1 124 ? -32.234 -8.633 28.482 1.00 31.48 124 GLY A C 1
ATOM 878 O O . GLY A 1 124 ? -31.639 -8.422 27.428 1.00 31.57 124 GLY A O 1
ATOM 879 N N . ALA A 1 125 ? -32.756 -9.818 28.798 1.00 25.22 125 ALA A N 1
ATOM 880 C CA . ALA A 1 125 ? -32.607 -10.996 27.942 1.00 29.93 125 ALA A CA 1
ATOM 881 C C . ALA A 1 125 ? -33.181 -10.808 26.537 1.00 27.66 125 ALA A C 1
ATOM 882 O O . ALA A 1 125 ? -32.578 -11.232 25.545 1.00 24.92 125 ALA A O 1
ATOM 884 N N . ARG A 1 126 ? -34.325 -10.141 26.461 1.00 23.24 126 ARG A N 1
ATOM 885 C CA . ARG A 1 126 ? -35.033 -9.937 25.193 1.00 26.61 126 ARG A CA 1
ATOM 886 C C . ARG A 1 126 ? -34.309 -8.956 24.271 1.00 29.01 126 ARG A C 1
ATOM 887 O O . ARG A 1 126 ? -34.222 -9.165 23.053 1.00 27.98 126 ARG A O 1
ATOM 895 N N . ALA A 1 127 ? -33.780 -7.892 24.865 1.00 25.50 127 ALA A N 1
ATOM 896 C CA . ALA A 1 127 ? -32.987 -6.926 24.122 1.00 26.63 127 ALA A CA 1
ATOM 897 C C . ALA A 1 127 ? -31.752 -7.604 23.546 1.00 25.84 127 ALA A C 1
ATOM 898 O O . ALA A 1 127 ? -31.394 -7.388 22.378 1.00 22.32 127 ALA A O 1
ATOM 900 N N . GLN A 1 128 ? -31.108 -8.447 24.351 1.00 20.30 128 GLN A N 1
ATOM 901 C CA . GLN A 1 128 ? -29.928 -9.170 23.877 1.00 20.90 128 GLN A CA 1
ATOM 902 C C . GLN A 1 128 ? -30.264 -10.151 22.731 1.00 22.12 128 GLN A C 1
ATOM 903 O O . GLN A 1 128 ? -29.494 -10.314 21.790 1.00 22.09 128 GLN A O 1
ATOM 909 N N . ASN A 1 129 ? -31.404 -10.821 22.838 1.00 21.98 129 ASN A N 1
ATOM 910 C CA . ASN A 1 129 ? -31.902 -11.686 21.755 1.00 24.16 129 ASN A CA 1
ATOM 911 C C . ASN A 1 129 ? -32.049 -10.914 20.430 1.00 23.71 129 ASN A C 1
ATOM 912 O O . ASN A 1 129 ? -31.536 -11.341 19.392 1.00 24.40 129 ASN A O 1
ATOM 917 N N . HIS A 1 130 ? -32.766 -9.790 20.465 1.00 23.35 130 HIS A N 1
ATOM 918 C CA . HIS A 1 130 ? -32.958 -8.977 19.252 1.00 23.75 130 HIS A CA 1
ATOM 919 C C . HIS A 1 130 ? -31.644 -8.403 18.743 1.00 26.63 130 HIS A C 1
ATOM 920 O O . HIS A 1 130 ? -31.423 -8.353 17.526 1.00 27.31 130 HIS A O 1
ATOM 927 N N . LEU A 1 131 ? -30.772 -7.977 19.663 1.00 23.02 131 LEU A N 1
ATOM 928 C CA . LEU A 1 131 ? -29.445 -7.473 19.291 1.00 24.81 131 LEU A CA 1
ATOM 929 C C . LEU A 1 131 ? -28.592 -8.539 18.601 1.00 26.29 131 LEU A C 1
ATOM 930 O O . LEU A 1 131 ? -27.912 -8.256 17.596 1.00 26.12 131 LEU A O 1
ATOM 935 N N . ARG A 1 132 ? -28.589 -9.751 19.166 1.00 21.86 132 ARG A N 1
ATOM 936 C CA . ARG A 1 132 ? -27.893 -10.892 18.557 1.00 24.26 132 ARG A CA 1
ATOM 937 C C . ARG A 1 132 ? -28.377 -11.143 17.128 1.00 26.60 132 ARG A C 1
ATOM 938 O O . ARG A 1 132 ? -27.579 -11.404 16.222 1.00 27.63 132 ARG A O 1
ATOM 946 N N . GLN A 1 133 ? -29.692 -11.076 16.939 1.00 27.18 133 GLN A N 1
ATOM 947 C CA . GLN A 1 133 ? -30.269 -11.300 15.612 1.00 27.62 133 GLN A CA 1
ATOM 948 C C . GLN A 1 133 ? -29.725 -10.297 14.593 1.00 29.44 133 GLN A C 1
ATOM 949 O O . GLN A 1 133 ? -29.280 -10.698 13.527 1.00 29.27 133 GLN A O 1
ATOM 955 N N . SER A 1 134 ? -29.678 -9.011 14.951 1.00 29.26 134 SER A N 1
ATOM 956 C CA . SER A 1 134 ? -29.112 -7.992 14.062 1.00 27.34 134 SER A CA 1
ATOM 957 C C . SER A 1 134 ? -27.629 -8.200 13.833 1.00 32.09 134 SER A C 1
ATOM 958 O O . SER A 1 134 ? -27.126 -7.991 12.718 1.00 35.95 134 SER A O 1
ATOM 961 N N . LEU A 1 135 ? -26.921 -8.571 14.896 1.00 28.46 135 LEU A N 1
ATOM 962 C CA . LEU A 1 135 ? -25.475 -8.756 14.809 1.00 30.47 135 LEU A CA 1
ATOM 963 C C . LEU A 1 135 ? -25.096 -9.945 13.920 1.00 30.65 135 LEU A C 1
ATOM 964 O O . LEU A 1 135 ? -24.047 -9.920 13.276 1.00 30.48 135 LEU A O 1
ATOM 969 N N . VAL A 1 136 ? -25.955 -10.959 13.856 1.00 29.59 136 VAL A N 1
ATOM 970 C CA . VAL A 1 136 ? -25.726 -12.068 12.920 1.00 32.54 136 VAL A CA 1
ATOM 971 C C . VAL A 1 136 ? -25.687 -11.534 11.494 1.00 30.61 136 VAL A C 1
ATOM 972 O O . VAL A 1 136 ? -24.767 -11.827 10.726 1.00 28.58 136 VAL A O 1
ATOM 976 N N . PHE A 1 137 ? -26.682 -10.715 11.166 1.00 26.43 137 PHE A N 1
ATOM 977 C CA . PHE A 1 137 ? -26.781 -10.115 9.846 1.00 30.49 137 PHE A CA 1
ATOM 978 C C . PHE A 1 137 ? -25.528 -9.315 9.513 1.00 29.49 137 PHE A C 1
ATOM 979 O O . PHE A 1 137 ? -25.095 -9.284 8.365 1.00 29.78 137 PHE A O 1
ATOM 987 N N . LEU A 1 138 ? -24.946 -8.670 10.519 1.00 25.33 138 LEU A N 1
ATOM 988 C CA . LEU A 1 138 ? -23.751 -7.858 10.304 1.00 25.76 138 LEU A CA 1
ATOM 989 C C . LEU A 1 138 ? -22.463 -8.648 10.421 1.00 27.78 138 LEU A C 1
ATOM 990 O O . LEU A 1 138 ? -21.378 -8.063 10.410 1.00 31.76 138 LEU A O 1
ATOM 995 N N . ASP A 1 139 ? -22.587 -9.968 10.526 1.00 25.95 139 ASP A N 1
ATOM 996 C CA . ASP A 1 139 ? -21.433 -10.867 10.581 1.00 29.62 139 ASP A CA 1
ATOM 997 C C . ASP A 1 139 ? -20.488 -10.619 11.761 1.00 28.21 139 ASP A C 1
ATOM 998 O O . ASP A 1 139 ? -19.290 -10.892 11.665 1.00 26.80 139 ASP A O 1
ATOM 1003 N N . ALA A 1 140 ? -21.018 -10.129 12.878 1.00 24.99 140 ALA A N 1
ATOM 1004 C CA . ALA A 1 140 ? -20.209 -9.991 14.088 1.00 24.80 140 ALA A CA 1
ATOM 1005 C C . ALA A 1 140 ? -20.095 -11.339 14.776 1.00 26.48 140 ALA A C 1
ATOM 1006 O O . ALA A 1 140 ? -20.911 -12.241 14.544 1.00 25.47 140 ALA A O 1
ATOM 1008 N N . TYR A 1 141 ? -19.091 -11.489 15.625 1.00 28.02 141 TYR A N 1
ATOM 1009 C CA . TYR A 1 141 ? -18.969 -12.706 16.422 1.00 33.62 141 TYR A CA 1
ATOM 1010 C C . TYR A 1 141 ? -19.368 -12.399 17.852 1.00 31.82 141 TYR A C 1
ATOM 1011 O O . TYR A 1 141 ? -18.565 -11.863 18.626 1.00 29.70 141 TYR A O 1
ATOM 1020 N N . VAL A 1 142 ? -20.610 -12.683 18.219 1.00 28.13 142 VAL A N 1
ATOM 1021 C CA . VAL A 1 142 ? -20.988 -12.326 19.577 1.00 29.01 142 VAL A CA 1
ATOM 1022 C C . VAL A 1 142 ? -20.808 -13.471 20.571 1.00 30.49 142 VAL A C 1
ATOM 1023 O O . VAL A 1 142 ? -21.186 -14.617 20.304 1.00 31.27 142 VAL A O 1
ATOM 1027 N N . LEU A 1 143 ? -20.155 -13.139 21.682 1.00 26.17 143 LEU A N 1
ATOM 1028 C CA . LEU A 1 143 ? -19.808 -14.086 22.740 1.00 27.66 143 LEU A CA 1
ATOM 1029 C C . LEU A 1 143 ? -21.050 -14.861 23.169 1.00 25.93 143 LEU A C 1
ATOM 1030 O O . LEU A 1 143 ? -22.068 -14.244 23.509 1.00 27.38 143 LEU A O 1
ATOM 1035 N N . ASN A 1 144 ? -20.979 -16.192 23.169 1.00 27.88 144 ASN A N 1
ATOM 1036 C CA . ASN A 1 144 ? -22.106 -17.000 23.642 1.00 32.47 144 ASN A CA 1
ATOM 1037 C C . ASN A 1 144 ? -22.265 -16.986 25.156 1.00 32.42 144 ASN A C 1
ATOM 1038 O O . ASN A 1 144 ? -23.379 -16.881 25.669 1.00 35.99 144 ASN A O 1
ATOM 1043 N N . ARG A 1 145 ? -21.135 -17.141 25.849 1.00 37.02 145 ARG A N 1
ATOM 1044 C CA . ARG A 1 145 ? -21.073 -17.357 27.295 1.00 37.83 145 ARG A CA 1
ATOM 1045 C C . ARG A 1 145 ? -19.834 -16.678 27.862 1.00 32.48 145 ARG A C 1
ATOM 1046 O O . ARG A 1 145 ? -18.799 -16.651 27.203 1.00 31.82 145 ARG A O 1
ATOM 1054 N N . PRO A 1 146 ? -19.918 -16.147 29.091 1.00 33.45 146 PRO A N 1
ATOM 1055 C CA . PRO A 1 146 ? -21.141 -16.062 29.897 1.00 32.60 146 PRO A CA 1
ATOM 1056 C C . PRO A 1 146 ? -22.022 -14.895 29.459 1.00 31.82 146 PRO A C 1
ATOM 1057 O O . PRO A 1 146 ? -21.533 -13.901 28.905 1.00 32.59 146 PRO A O 1
ATOM 1061 N N . GLU A 1 147 ? -23.324 -15.062 29.642 1.00 29.52 147 GLU A N 1
ATOM 1062 C CA . GLU A 1 147 ? -24.289 -14.022 29.327 1.00 31.04 147 GLU A CA 1
ATOM 1063 C C . GLU A 1 147 ? -24.453 -13.082 30.514 1.00 32.06 147 GLU A C 1
ATOM 1064 O O . GLU A 1 147 ? -24.672 -13.519 31.649 1.00 29.08 147 GLU A O 1
ATOM 1070 N N . ALA A 1 148 ? -24.398 -11.788 30.245 1.00 30.44 148 ALA A N 1
ATOM 1071 C CA . ALA A 1 148 ? -24.416 -10.797 31.320 1.00 31.06 148 ALA A CA 1
ATOM 1072 C C . ALA A 1 148 ? -25.723 -10.029 31.348 1.00 28.17 148 ALA A C 1
ATOM 1073 O O . ALA A 1 148 ? -25.903 -9.063 30.617 1.00 27.93 148 ALA A O 1
ATOM 1075 N N . MET A 1 149 ? -26.659 -10.520 32.143 1.00 26.83 149 MET A N 1
ATOM 1076 C CA . MET A 1 149 ? -27.902 -9.821 32.413 1.00 33.35 149 MET A CA 1
ATOM 1077 C C . MET A 1 149 ? -27.913 -9.438 33.886 1.00 35.37 149 MET A C 1
ATOM 1078 O O . MET A 1 149 ? -28.057 -10.286 34.765 1.00 38.90 149 MET A O 1
ATOM 1083 N N . ILE A 1 150 ? -27.748 -8.160 34.164 1.00 33.41 150 ILE A N 1
ATOM 1084 C CA . ILE A 1 150 ? -27.646 -7.717 35.538 1.00 29.32 150 ILE A CA 1
ATOM 1085 C C . ILE A 1 150 ? -29.014 -7.261 36.042 1.00 31.55 150 ILE A C 1
ATOM 1086 O O . ILE A 1 150 ? -29.468 -6.151 35.740 1.00 35.73 150 ILE A O 1
ATOM 1091 N N . GLY A 1 151 ? -29.681 -8.113 36.810 1.00 31.81 151 GLY A N 1
ATOM 1092 C CA . GLY A 1 151 ? -30.985 -7.756 37.347 1.00 30.20 151 GLY A CA 1
ATOM 1093 C C . GLY A 1 151 ? -30.819 -7.000 38.654 1.00 33.54 151 GLY A C 1
ATOM 1094 O O . GLY A 1 151 ? -29.718 -6.958 39.214 1.00 35.29 151 GLY A O 1
ATOM 1095 N N . GLN A 1 152 ? -31.902 -6.373 39.117 1.00 35.69 152 GLN A N 1
ATOM 1096 C CA . GLN A 1 152 ? -31.907 -5.636 40.381 1.00 38.47 152 GLN A CA 1
ATOM 1097 C C . GLN A 1 152 ? -30.707 -4.689 40.520 1.00 40.05 152 GLN A C 1
ATOM 1098 O O . GLN A 1 152 ? -30.065 -4.619 41.564 1.00 42.13 152 GLN A O 1
ATOM 1104 N N . VAL A 1 153 ? -30.425 -3.938 39.461 1.00 37.15 153 VAL A N 1
ATOM 1105 C CA . VAL A 1 153 ? -29.206 -3.146 39.402 1.00 34.52 153 VAL A CA 1
ATOM 1106 C C . VAL A 1 153 ? -29.218 -2.009 40.428 1.00 38.25 153 VAL A C 1
ATOM 1107 O O . VAL A 1 153 ? -28.159 -1.511 40.823 1.00 35.10 153 VAL A O 1
ATOM 1111 N N . THR A 1 154 ? -30.409 -1.619 40.878 1.00 42.26 154 THR A N 1
ATOM 1112 C CA . THR A 1 154 ? -30.535 -0.501 41.817 1.00 47.88 154 THR A CA 1
ATOM 1113 C C . THR A 1 154 ? -29.725 -0.721 43.105 1.00 49.41 154 THR A C 1
ATOM 1114 O O . THR A 1 154 ? -29.150 0.223 43.659 1.00 54.15 154 THR A O 1
ATOM 1118 N N . GLY A 1 155 ? -29.671 -1.967 43.574 1.00 44.81 155 GLY A N 1
ATOM 1119 C CA . GLY A 1 155 ? -28.933 -2.289 44.789 1.00 46.16 155 GLY A CA 1
ATOM 1120 C C . GLY A 1 155 ? -27.511 -2.728 44.530 1.00 45.12 155 GLY A C 1
ATOM 1121 O O . GLY A 1 155 ? -26.806 -3.166 45.447 1.00 48.28 155 GLY A O 1
ATOM 1122 N N . LYS A 1 156 ? -27.098 -2.628 43.270 1.00 39.76 156 LYS A N 1
ATOM 1123 C CA . LYS A 1 156 ? -25.756 -3.021 42.877 1.00 38.87 156 LYS A CA 1
ATOM 1124 C C . LYS A 1 156 ? -24.881 -1.825 42.529 1.00 37.99 156 LYS A C 1
ATOM 1125 O O . LYS A 1 156 ? -23.652 -1.891 42.621 1.00 35.11 156 LYS A O 1
ATOM 1131 N N . VAL A 1 157 ? -25.514 -0.724 42.141 1.00 39.56 157 VAL A N 1
ATOM 1132 C CA . VAL A 1 157 ? -24.776 0.518 41.994 1.00 42.10 157 VAL A CA 1
ATOM 1133 C C . VAL A 1 157 ? -25.321 1.493 43.016 1.00 50.55 157 VAL A C 1
ATOM 1134 O O . VAL A 1 157 ? -26.531 1.563 43.262 1.00 52.46 157 VAL A O 1
ATOM 1138 N N . ASP A 1 158 ? -24.417 2.218 43.651 1.00 58.05 158 ASP A N 1
ATOM 1139 C CA . ASP A 1 158 ? -24.851 3.103 44.702 1.00 68.58 158 ASP A CA 1
ATOM 1140 C C . ASP A 1 158 ? -25.262 4.440 44.124 1.00 71.75 158 ASP A C 1
ATOM 1141 O O . ASP A 1 158 ? -24.544 5.038 43.318 1.00 70.89 158 ASP A O 1
ATOM 1146 N N . ALA A 1 159 ? -26.447 4.883 44.530 1.00 75.18 159 ALA A N 1
ATOM 1147 C CA . ALA A 1 159 ? -26.986 6.158 44.090 1.00 79.41 159 ALA A CA 1
ATOM 1148 C C . ALA A 1 159 ? -26.100 7.285 44.605 1.00 82.74 159 ALA A C 1
ATOM 1149 O O . ALA A 1 159 ? -25.204 7.063 45.429 1.00 84.05 159 ALA A O 1
ATOM 1151 N N . GLN A 1 160 ? -26.330 8.484 44.080 1.00 83.42 160 GLN A N 1
ATOM 1152 C CA . GLN A 1 160 ? -25.564 9.679 44.438 1.00 85.65 160 GLN A CA 1
ATOM 1153 C C . GLN A 1 160 ? -24.123 9.622 43.923 1.00 83.23 160 GLN A C 1
ATOM 1154 O O . GLN A 1 160 ? -23.566 10.644 43.518 1.00 85.30 160 GLN A O 1
ATOM 1160 N N . THR A 1 161 ? -23.533 8.430 43.899 1.00 76.77 161 THR A N 1
ATOM 1161 C CA . THR A 1 161 ? -22.147 8.306 43.478 1.00 72.14 161 THR A CA 1
ATOM 1162 C C . THR A 1 161 ? -21.951 7.611 42.133 1.00 66.22 161 THR A C 1
ATOM 1163 O O . THR A 1 161 ? -20.814 7.451 41.695 1.00 64.49 161 THR A O 1
ATOM 1167 N N . LEU A 1 162 ? -23.039 7.183 41.493 1.00 62.41 162 LEU A N 1
ATOM 1168 C CA . LEU A 1 162 ? -22.962 6.783 40.086 1.00 60.16 162 LEU A CA 1
ATOM 1169 C C . LEU A 1 162 ? -22.192 5.476 39.804 1.00 53.92 162 LEU A C 1
ATOM 1170 O O . LEU A 1 162 ? -22.169 5.015 38.672 1.00 51.98 162 LEU A O 1
ATOM 1175 N N . GLU A 1 163 ? -21.510 4.928 40.810 1.00 52.21 163 GLU A N 1
ATOM 1176 C CA . GLU A 1 163 ? -20.548 3.849 40.580 1.00 55.23 163 GLU A CA 1
ATOM 1177 C C . GLU A 1 163 ? -21.064 2.435 40.883 1.00 52.08 163 GLU A C 1
ATOM 1178 O O . GLU A 1 163 ? -21.831 2.223 41.828 1.00 52.48 163 GLU A O 1
ATOM 1184 N N . LEU A 1 164 ? -20.625 1.474 40.073 1.00 48.17 164 LEU A N 1
ATOM 1185 C CA . LEU A 1 164 ? -20.926 0.064 40.299 1.00 45.04 164 LEU A CA 1
ATOM 1186 C C . LEU A 1 164 ? -20.049 -0.481 41.419 1.00 44.27 164 LEU A C 1
ATOM 1187 O O . LEU A 1 164 ? -18.840 -0.653 41.244 1.00 45.54 164 LEU A O 1
ATOM 1192 N N . SER A 1 165 ? -20.672 -0.821 42.536 1.00 40.06 165 SER A N 1
ATOM 1193 C CA . SER A 1 165 ? -19.943 -1.221 43.734 1.00 44.11 165 SER A CA 1
ATOM 1194 C C . SER A 1 165 ? -20.059 -2.723 44.027 1.00 42.00 165 SER A C 1
ATOM 1195 O O . SER A 1 165 ? -19.222 -3.297 44.722 1.00 46.47 165 SER A O 1
ATOM 1198 N N . ASP A 1 166 ? -21.100 -3.349 43.494 1.00 37.48 166 ASP A N 1
ATOM 1199 C CA . ASP A 1 166 ? -21.370 -4.759 43.752 1.00 34.70 166 ASP A CA 1
ATOM 1200 C C . ASP A 1 166 ? -20.211 -5.669 43.336 1.00 34.60 166 ASP A C 1
ATOM 1201 O O . ASP A 1 166 ? -19.902 -5.804 42.147 1.00 33.59 166 ASP A O 1
ATOM 1206 N N . VAL A 1 167 ? -19.546 -6.263 44.329 1.00 31.74 167 VAL A N 1
ATOM 1207 C CA . VAL A 1 167 ? -18.345 -7.063 44.079 1.00 30.51 167 VAL A CA 1
ATOM 1208 C C . VAL A 1 167 ? -18.650 -8.320 43.248 1.00 27.43 167 VAL A C 1
ATOM 1209 O O . VAL A 1 167 ? -17.856 -8.703 42.397 1.00 30.47 167 VAL A O 1
ATOM 1213 N N . ALA A 1 168 ? -19.801 -8.937 43.479 1.00 25.62 168 ALA A N 1
ATOM 1214 C CA . ALA A 1 168 ? -20.197 -10.125 42.707 1.00 29.59 168 ALA A CA 1
ATOM 1215 C C . ALA A 1 168 ? -20.387 -9.785 41.225 1.00 27.98 168 ALA A C 1
ATOM 1216 O O . ALA A 1 168 ? -19.961 -10.537 40.341 1.00 29.40 168 ALA A O 1
ATOM 1218 N N . THR A 1 169 ? -20.997 -8.629 40.961 1.00 26.74 169 THR A N 1
ATOM 1219 C CA . THR A 1 169 ? -21.227 -8.185 39.581 1.00 28.45 169 THR A CA 1
ATOM 1220 C C . THR A 1 169 ? -19.904 -7.926 38.876 1.00 26.55 169 THR A C 1
ATOM 1221 O O . THR A 1 169 ? -19.727 -8.274 37.706 1.00 25.79 169 THR A O 1
ATOM 1225 N N . ARG A 1 170 ? -18.988 -7.273 39.582 1.00 26.67 170 ARG A N 1
ATOM 1226 C CA . ARG A 1 170 ? -17.655 -6.986 39.045 1.00 28.69 170 ARG A CA 1
ATOM 1227 C C . ARG A 1 170 ? -16.890 -8.243 38.664 1.00 24.86 170 ARG A C 1
ATOM 1228 O O . ARG A 1 170 ? -16.255 -8.299 37.607 1.00 29.22 170 ARG A O 1
ATOM 1236 N N . GLU A 1 171 ? -16.941 -9.254 39.522 1.00 25.88 171 GLU A N 1
ATOM 1237 C CA . GLU A 1 171 ? -16.257 -10.506 39.221 1.00 27.64 171 GLU A CA 1
ATOM 1238 C C . GLU A 1 171 ? -16.875 -11.201 37.996 1.00 27.27 171 GLU A C 1
ATOM 1239 O O . GLU A 1 171 ? -16.150 -11.716 37.138 1.00 29.33 171 GLU A O 1
ATOM 1245 N N . PHE A 1 172 ? -18.204 -11.187 37.900 1.00 29.86 172 PHE A N 1
ATOM 1246 C CA . PHE A 1 172 ? -18.898 -11.798 36.751 1.00 29.31 172 PHE A CA 1
ATOM 1247 C C . PHE A 1 172 ? -18.495 -11.106 35.450 1.00 29.58 172 PHE A C 1
ATOM 1248 O O . PHE A 1 172 ? -18.195 -11.764 34.450 1.00 27.41 172 PHE A O 1
ATOM 1256 N N . LEU A 1 173 ? -18.509 -9.772 35.471 1.00 28.55 173 LEU A N 1
ATOM 1257 C CA . LEU A 1 173 ? -18.159 -8.980 34.291 1.00 27.92 173 LEU A CA 1
ATOM 1258 C C . LEU A 1 173 ? -16.706 -9.173 33.886 1.00 29.81 173 LEU A C 1
ATOM 1259 O O . LEU A 1 173 ? -16.411 -9.238 32.690 1.00 27.49 173 LEU A O 1
ATOM 1264 N N . ALA A 1 174 ? -15.800 -9.275 34.867 1.00 29.53 174 ALA A N 1
ATOM 1265 C CA . ALA A 1 174 ? -14.387 -9.546 34.577 1.00 28.87 174 ALA A CA 1
ATOM 1266 C C . ALA A 1 174 ? -14.219 -10.885 33.885 1.00 26.46 174 ALA A C 1
ATOM 1267 O O . ALA A 1 174 ? -13.407 -11.031 32.961 1.00 25.42 174 ALA A O 1
ATOM 1269 N N . ARG A 1 175 ? -14.951 -11.887 34.361 1.00 23.33 175 ARG A N 1
ATOM 1270 C CA . ARG A 1 175 ? -14.870 -13.195 33.720 1.00 26.37 175 ARG A CA 1
ATOM 1271 C C . ARG A 1 175 ? -15.461 -13.112 32.305 1.00 25.86 175 ARG A C 1
ATOM 1272 O O . ARG A 1 175 ? -14.941 -13.735 31.373 1.00 27.61 175 ARG A O 1
ATOM 1280 N N . GLN A 1 176 ? -16.511 -12.319 32.116 1.00 26.01 176 GLN A N 1
ATOM 1281 C CA . GLN A 1 176 ? -17.031 -12.158 30.749 1.00 24.17 176 GLN A CA 1
ATOM 1282 C C . GLN A 1 176 ? -15.989 -11.514 29.850 1.00 27.31 176 GLN A C 1
ATOM 1283 O O . GLN A 1 176 ? -15.780 -11.958 28.716 1.00 27.56 176 GLN A O 1
ATOM 1289 N N . LEU A 1 177 ? -15.296 -10.501 30.375 1.00 25.50 177 LEU A N 1
ATOM 1290 C CA . LEU A 1 177 ? -14.257 -9.828 29.599 1.00 27.19 177 LEU A CA 1
ATOM 1291 C C . LEU A 1 177 ? -13.118 -10.790 29.236 1.00 27.00 177 LEU A C 1
ATOM 1292 O O . LEU A 1 177 ? -12.584 -10.735 28.111 1.00 24.44 177 LEU A O 1
ATOM 1297 N N . ASP A 1 178 ? -12.769 -11.688 30.162 1.00 28.27 178 ASP A N 1
ATOM 1298 C CA . ASP A 1 178 ? -11.771 -12.725 29.885 1.00 31.36 178 ASP A CA 1
ATOM 1299 C C . ASP A 1 178 ? -12.199 -13.606 28.709 1.00 29.95 178 ASP A C 1
ATOM 1300 O O . ASP A 1 178 ? -11.379 -13.935 27.841 1.00 28.35 178 ASP A O 1
ATOM 1305 N N . ALA A 1 179 ? -13.469 -14.008 28.703 1.00 30.90 179 ALA A N 1
ATOM 1306 C CA . ALA A 1 179 ? -14.015 -14.834 27.619 1.00 31.59 179 ALA A CA 1
ATOM 1307 C C . ALA A 1 179 ? -14.010 -14.082 26.291 1.00 30.13 179 ALA A C 1
ATOM 1308 O O . ALA A 1 179 ? -13.762 -14.679 25.239 1.00 31.23 179 ALA A O 1
ATOM 1310 N N . LEU A 1 180 ? -14.295 -12.780 26.330 1.00 27.53 180 LEU A N 1
ATOM 1311 C CA . LEU A 1 180 ? -14.272 -11.977 25.095 1.00 29.43 180 LEU A CA 1
ATOM 1312 C C . LEU A 1 180 ? -12.859 -11.900 24.536 1.00 30.94 180 LEU A C 1
ATOM 1313 O O . LEU A 1 180 ? -12.638 -12.053 23.332 1.00 28.80 180 LEU A O 1
ATOM 1318 N N . ALA A 1 181 ? -11.894 -11.698 25.425 1.00 33.68 181 ALA A N 1
ATOM 1319 C CA . ALA A 1 181 ? -10.490 -11.684 25.032 1.00 30.80 181 ALA A CA 1
ATOM 1320 C C . ALA A 1 181 ? -10.107 -12.989 24.352 1.00 31.87 181 ALA A C 1
ATOM 1321 O O . ALA A 1 181 ? -9.421 -12.984 23.321 1.00 33.17 181 ALA A O 1
ATOM 1323 N N . ALA A 1 182 ? -10.526 -14.106 24.939 1.00 30.98 182 ALA A N 1
ATOM 1324 C CA . ALA A 1 182 ? -10.220 -15.414 24.360 1.00 34.67 182 ALA A CA 1
ATOM 1325 C C . ALA A 1 182 ? -10.852 -15.567 22.973 1.00 35.14 182 ALA A C 1
ATOM 1326 O O . ALA A 1 182 ? -10.199 -16.041 22.041 1.00 33.00 182 ALA A O 1
ATOM 1328 N N . LEU A 1 183 ? -12.104 -15.123 22.833 1.00 31.74 183 LEU A N 1
ATOM 1329 C CA . LEU A 1 183 ? -12.801 -15.178 21.547 1.00 31.78 183 LEU A CA 1
ATOM 1330 C C . LEU A 1 183 ? -12.042 -14.341 20.528 1.00 33.32 183 LEU A C 1
ATOM 1331 O O . LEU A 1 183 ? -11.754 -14.796 19.417 1.00 34.59 183 LEU A O 1
ATOM 1336 N N . ALA A 1 184 ? -11.675 -13.130 20.929 1.00 28.54 184 ALA A N 1
ATOM 1337 C CA . ALA A 1 184 ? -10.928 -12.224 20.047 1.00 32.35 184 ALA A CA 1
ATOM 1338 C C . ALA A 1 184 ? -9.591 -12.811 19.589 1.00 35.10 184 ALA A C 1
ATOM 1339 O O . ALA A 1 184 ? -9.220 -12.707 18.415 1.00 33.65 184 ALA A O 1
ATOM 1341 N N . ARG A 1 185 ? -8.854 -13.409 20.517 1.00 35.01 185 ARG A N 1
ATOM 1342 C CA . ARG A 1 185 ? -7.552 -13.981 20.174 1.00 40.25 185 ARG A CA 1
ATOM 1343 C C . ARG A 1 185 ? -7.696 -15.226 19.296 1.00 44.15 185 ARG A C 1
ATOM 1344 O O . ARG A 1 185 ? -6.879 -15.464 18.397 1.00 45.76 185 ARG A O 1
ATOM 1352 N N . THR A 1 186 ? -8.756 -15.995 19.535 1.00 44.41 186 THR A N 1
ATOM 1353 C CA . THR A 1 186 ? -9.035 -17.188 18.732 1.00 46.57 186 THR A CA 1
ATOM 1354 C C . THR A 1 186 ? -9.350 -16.852 17.277 1.00 47.31 186 THR A C 1
ATOM 1355 O O . THR A 1 186 ? -8.872 -17.516 16.354 1.00 48.94 186 THR A O 1
ATOM 1359 N N . LEU A 1 187 ? -10.131 -15.797 17.075 1.00 46.86 187 LEU A N 1
ATOM 1360 C CA . LEU A 1 187 ? -10.562 -15.413 15.737 1.00 45.40 187 LEU A CA 1
ATOM 1361 C C . LEU A 1 187 ? -9.495 -14.654 14.958 1.00 51.87 187 LEU A C 1
ATOM 1362 O O . LEU A 1 187 ? -9.560 -14.582 13.731 1.00 54.21 187 LEU A O 1
ATOM 1367 N N . SER A 1 188 ? -8.512 -14.101 15.665 1.00 53.94 188 SER A N 1
ATOM 1368 C CA . SER A 1 188 ? -7.449 -13.333 15.022 1.00 59.29 188 SER A CA 1
ATOM 1369 C C . SER A 1 188 ? -6.537 -14.238 14.203 1.00 59.19 188 SER A C 1
ATOM 1370 O O . SER A 1 188 ? -5.896 -15.134 14.748 1.00 59.99 188 SER A O 1
ATOM 1373 N N . SER B 1 5 ? -10.852 23.295 70.790 1.00 83.48 5 SER B N 1
ATOM 1374 C CA . SER B 1 5 ? -11.661 22.743 69.712 1.00 83.17 5 SER B CA 1
ATOM 1375 C C . SER B 1 5 ? -12.642 21.730 70.276 1.00 80.88 5 SER B C 1
ATOM 1376 O O . SER B 1 5 ? -12.278 20.576 70.488 1.00 83.86 5 SER B O 1
ATOM 1379 N N . PRO B 1 6 ? -13.901 22.145 70.500 1.00 77.11 6 PRO B N 1
ATOM 1380 C CA . PRO B 1 6 ? -14.811 21.206 71.164 1.00 73.27 6 PRO B CA 1
ATOM 1381 C C . PRO B 1 6 ? -15.145 20.022 70.267 1.00 67.57 6 PRO B C 1
ATOM 1382 O O . PRO B 1 6 ? -16.121 20.055 69.509 1.00 69.36 6 PRO B O 1
ATOM 1386 N N . LEU B 1 7 ? -14.308 18.990 70.369 1.00 56.18 7 LEU B N 1
ATOM 1387 C CA . LEU B 1 7 ? -14.480 17.754 69.624 1.00 49.57 7 LEU B CA 1
ATOM 1388 C C . LEU B 1 7 ? -15.844 17.140 69.907 1.00 42.18 7 LEU B C 1
ATOM 1389 O O . LEU B 1 7 ? -16.366 17.248 71.013 1.00 41.21 7 LEU B O 1
ATOM 1394 N N . HIS B 1 8 ? -16.400 16.462 68.910 1.00 35.81 8 HIS B N 1
ATOM 1395 C CA . HIS B 1 8 ? -17.664 15.767 69.080 1.00 35.39 8 HIS B CA 1
ATOM 1396 C C . HIS B 1 8 ? -17.505 14.278 68.839 1.00 34.33 8 HIS B C 1
ATOM 1397 O O . HIS B 1 8 ? -17.133 13.840 67.737 1.00 33.08 8 HIS B O 1
ATOM 1404 N N . PHE B 1 9 ? -17.796 13.511 69.887 1.00 33.74 9 PHE B N 1
ATOM 1405 C CA . PHE B 1 9 ? -17.766 12.056 69.822 1.00 31.08 9 PHE B CA 1
ATOM 1406 C C . PHE B 1 9 ? -19.201 11.598 69.800 1.00 31.64 9 PHE B C 1
ATOM 1407 O O . PHE B 1 9 ? -20.068 12.235 70.403 1.00 33.19 9 PHE B O 1
ATOM 1415 N N . VAL B 1 10 ? -19.459 10.504 69.096 1.00 29.66 10 VAL B N 1
ATOM 1416 C CA . VAL B 1 10 ? -20.767 9.879 69.155 1.00 29.12 10 VAL B CA 1
ATOM 1417 C C . VAL B 1 10 ? -20.596 8.463 69.690 1.00 30.80 10 VAL B C 1
ATOM 1418 O O . VAL B 1 10 ? -19.548 7.840 69.478 1.00 29.62 10 VAL B O 1
ATOM 1422 N N . THR B 1 11 ? -21.611 7.971 70.395 1.00 28.62 11 THR B N 1
ATOM 1423 C CA . THR B 1 11 ? -21.578 6.629 70.975 1.00 27.21 11 THR B CA 1
ATOM 1424 C C . THR B 1 11 ? -22.575 5.701 70.294 1.00 23.63 11 THR B C 1
ATOM 1425 O O . THR B 1 11 ? -23.730 6.080 70.042 1.00 23.29 11 THR B O 1
ATOM 1429 N N . LEU B 1 12 ? -22.115 4.495 69.978 1.00 27.50 12 LEU B N 1
ATOM 1430 C CA . LEU B 1 12 ? -22.946 3.448 69.375 1.00 25.30 12 LEU B CA 1
ATOM 1431 C C . LEU B 1 12 ? -23.135 2.359 70.424 1.00 27.14 12 LEU B C 1
ATOM 1432 O O . LEU B 1 12 ? -22.156 1.822 70.955 1.00 26.36 12 LEU B O 1
ATOM 1437 N N . LEU B 1 13 ? -24.389 2.047 70.741 1.00 28.41 13 LEU B N 1
ATOM 1438 C CA . LEU B 1 13 ? -24.712 1.148 71.865 1.00 28.26 13 LEU B CA 1
ATOM 1439 C C . LEU B 1 13 ? -25.148 -0.212 71.362 1.00 27.04 13 LEU B C 1
ATOM 1440 O O . LEU B 1 13 ? -26.005 -0.296 70.482 1.00 25.02 13 LEU B O 1
ATOM 1445 N N . GLY B 1 14 ? -24.560 -1.274 71.913 1.00 26.94 14 GLY B N 1
ATOM 1446 C CA . GLY B 1 14 ? -24.787 -2.606 71.395 1.00 22.08 14 GLY B CA 1
ATOM 1447 C C . GLY B 1 14 ? -25.857 -3.446 72.060 1.00 27.61 14 GLY B C 1
ATOM 1448 O O . GLY B 1 14 ? -26.088 -4.585 71.628 1.00 27.54 14 GLY B O 1
ATOM 1449 N N . SER B 1 15 ? -26.515 -2.903 73.091 1.00 23.30 15 SER B N 1
ATOM 1450 C CA . SER B 1 15 ? -27.583 -3.630 73.782 1.00 28.36 15 SER B CA 1
ATOM 1451 C C . SER B 1 15 ? -28.894 -2.856 73.747 1.00 29.27 15 SER B C 1
ATOM 1452 O O . SER B 1 15 ? -28.891 -1.642 73.927 1.00 25.20 15 SER B O 1
ATOM 1455 N N . LEU B 1 16 ? -30.004 -3.575 73.587 1.00 28.93 16 LEU B N 1
ATOM 1456 C CA . LEU B 1 16 ? -31.328 -2.970 73.449 1.00 32.76 16 LEU B CA 1
ATOM 1457 C C . LEU B 1 16 ? -32.119 -2.922 74.750 1.00 35.88 16 LEU B C 1
ATOM 1458 O O . LEU B 1 16 ? -33.133 -2.235 74.829 1.00 38.92 16 LEU B O 1
ATOM 1463 N N . ARG B 1 17 ? -31.691 -3.674 75.759 1.00 32.75 17 ARG B N 1
ATOM 1464 C CA . ARG B 1 17 ? -32.504 -3.785 76.973 1.00 36.22 17 ARG B CA 1
ATOM 1465 C C . ARG B 1 17 ? -32.448 -2.551 77.880 1.00 38.53 17 ARG B C 1
ATOM 1466 O O . ARG B 1 17 ? -31.466 -1.797 77.893 1.00 34.01 17 ARG B O 1
ATOM 1474 N N . LYS B 1 18 ? -33.533 -2.352 78.624 1.00 38.70 18 LYS B N 1
ATOM 1475 C CA . LYS B 1 18 ? -33.744 -1.148 79.428 1.00 42.03 18 LYS B CA 1
ATOM 1476 C C . LYS B 1 18 ? -32.666 -0.990 80.502 1.00 38.62 18 LYS B C 1
ATOM 1477 O O . LYS B 1 18 ? -32.104 0.090 80.687 1.00 42.34 18 LYS B O 1
ATOM 1483 N N . ALA B 1 19 ? -32.386 -2.087 81.198 1.00 38.42 19 ALA B N 1
ATOM 1484 C CA . ALA B 1 19 ? -31.416 -2.111 82.293 1.00 38.86 19 ALA B CA 1
ATOM 1485 C C . ALA B 1 19 ? -29.994 -2.477 81.849 1.00 34.61 19 ALA B C 1
ATOM 1486 O O . ALA B 1 19 ? -29.214 -2.986 82.647 1.00 31.89 19 ALA B O 1
ATOM 1488 N N . SER B 1 20 ? -29.667 -2.248 80.577 1.00 34.60 20 SER B N 1
ATOM 1489 C CA . SER B 1 20 ? -28.356 -2.623 80.057 1.00 32.72 20 SER B CA 1
ATOM 1490 C C . SER B 1 20 ? -27.218 -1.986 80.841 1.00 31.55 20 SER B C 1
ATOM 1491 O O . SER B 1 20 ? -27.214 -0.773 81.081 1.00 29.66 20 SER B O 1
ATOM 1494 N N . PHE B 1 21 ? -26.255 -2.807 81.242 1.00 33.44 21 PHE B N 1
ATOM 1495 C CA . PHE B 1 21 ? -25.059 -2.281 81.894 1.00 34.22 21 PHE B CA 1
ATOM 1496 C C . PHE B 1 21 ? -24.212 -1.484 80.906 1.00 34.21 21 PHE B C 1
ATOM 1497 O O . PHE B 1 21 ? -23.632 -0.456 81.265 1.00 33.29 21 PHE B O 1
ATOM 1505 N N . ASN B 1 22 ? -24.152 -1.950 79.662 1.00 33.26 22 ASN B N 1
ATOM 1506 C CA . ASN B 1 22 ? -23.415 -1.215 78.633 1.00 31.24 22 ASN B CA 1
ATOM 1507 C C . ASN B 1 22 ? -24.070 0.131 78.346 1.00 29.62 22 ASN B C 1
ATOM 1508 O O . ASN B 1 22 ? -23.375 1.117 78.082 1.00 34.69 22 ASN B O 1
ATOM 1513 N N . ALA B 1 23 ? -25.401 0.194 78.418 1.00 28.73 23 ALA B N 1
ATOM 1514 C CA . ALA B 1 23 ? -26.086 1.489 78.288 1.00 28.94 23 ALA B CA 1
ATOM 1515 C C . ALA B 1 23 ? -25.696 2.433 79.435 1.00 34.95 23 ALA B C 1
ATOM 1516 O O . ALA B 1 23 ? -25.470 3.642 79.222 1.00 33.79 23 ALA B O 1
ATOM 1518 N N . ALA B 1 24 ? -25.627 1.877 80.646 1.00 31.29 24 ALA B N 1
ATOM 1519 C CA . ALA B 1 24 ? -25.192 2.649 81.810 1.00 34.74 24 ALA B CA 1
ATOM 1520 C C . ALA B 1 24 ? -23.788 3.214 81.586 1.00 33.50 24 ALA B C 1
ATOM 1521 O O . ALA B 1 24 ? -23.520 4.376 81.888 1.00 29.68 24 ALA B O 1
ATOM 1523 N N . VAL B 1 25 ? -22.886 2.396 81.053 1.00 30.67 25 VAL B N 1
ATOM 1524 C CA . VAL B 1 25 ? -21.547 2.898 80.770 1.00 33.79 25 VAL B CA 1
ATOM 1525 C C . VAL B 1 25 ? -21.573 4.007 79.711 1.00 34.88 25 VAL B C 1
ATOM 1526 O O . VAL B 1 25 ? -20.898 5.030 79.861 1.00 34.87 25 VAL B O 1
ATOM 1530 N N . ALA B 1 26 ? -22.360 3.808 78.655 1.00 35.31 26 ALA B N 1
ATOM 1531 C CA . ALA B 1 26 ? -22.438 4.782 77.567 1.00 32.91 26 ALA B CA 1
ATOM 1532 C C . ALA B 1 26 ? -22.955 6.137 78.034 1.00 34.25 26 ALA B C 1
ATOM 1533 O O . ALA B 1 26 ? -22.447 7.181 77.625 1.00 35.30 26 ALA B O 1
ATOM 1535 N N . ARG B 1 27 ? -23.973 6.120 78.883 1.00 36.67 27 ARG B N 1
ATOM 1536 C CA . ARG B 1 27 ? -24.538 7.364 79.411 1.00 39.72 27 ARG B CA 1
ATOM 1537 C C . ARG B 1 27 ? -23.568 8.096 80.338 1.00 39.52 27 ARG B C 1
ATOM 1538 O O . ARG B 1 27 ? -23.658 9.313 80.496 1.00 42.41 27 ARG B O 1
ATOM 1546 N N . ALA B 1 28 ? -22.630 7.364 80.933 1.00 35.33 28 ALA B N 1
ATOM 1547 C CA . ALA B 1 28 ? -21.676 7.973 81.858 1.00 33.51 28 ALA B CA 1
ATOM 1548 C C . ALA B 1 28 ? -20.609 8.790 81.121 1.00 36.57 28 ALA B C 1
ATOM 1549 O O . ALA B 1 28 ? -20.009 9.715 81.684 1.00 37.50 28 ALA B O 1
ATOM 1551 N N . LEU B 1 29 ? -20.385 8.453 79.854 1.00 33.60 29 LEU B N 1
ATOM 1552 C CA . LEU B 1 29 ? -19.295 9.058 79.090 1.00 33.02 29 LEU B CA 1
ATOM 1553 C C . LEU B 1 29 ? -19.315 10.598 78.968 1.00 36.31 29 LEU B C 1
ATOM 1554 O O . LEU B 1 29 ? -18.256 11.229 79.057 1.00 36.19 29 LEU B O 1
ATOM 1559 N N . PRO B 1 30 ? -20.495 11.212 78.726 1.00 37.64 30 PRO B N 1
ATOM 1560 C CA . PRO B 1 30 ? -20.407 12.681 78.602 1.00 43.14 30 PRO B CA 1
ATOM 1561 C C . PRO B 1 30 ? -20.059 13.425 79.901 1.00 45.75 30 PRO B C 1
ATOM 1562 O O . PRO B 1 30 ? -19.449 14.490 79.821 1.00 51.58 30 PRO B O 1
ATOM 1566 N N . GLU B 1 31 ? -20.425 12.888 81.062 1.00 47.29 31 GLU B N 1
ATOM 1567 C CA . GLU B 1 31 ? -20.037 13.520 82.325 1.00 53.14 31 GLU B CA 1
ATOM 1568 C C . GLU B 1 31 ? -18.576 13.219 82.641 1.00 53.84 31 GLU B C 1
ATOM 1569 O O . GLU B 1 31 ? -17.883 14.024 83.260 1.00 54.63 31 GLU B O 1
ATOM 1575 N N . ILE B 1 32 ? -18.111 12.056 82.198 1.00 54.05 32 ILE B N 1
ATOM 1576 C CA . ILE B 1 32 ? -16.723 11.651 82.392 1.00 53.16 32 ILE B CA 1
ATOM 1577 C C . ILE B 1 32 ? -15.813 12.467 81.470 1.00 53.58 32 ILE B C 1
ATOM 1578 O O . ILE B 1 32 ? -14.666 12.766 81.804 1.00 55.89 32 ILE B O 1
ATOM 1583 N N . ALA B 1 33 ? -16.356 12.846 80.318 1.00 51.74 33 ALA B N 1
ATOM 1584 C CA . ALA B 1 33 ? -15.599 13.519 79.269 1.00 52.08 33 ALA B CA 1
ATOM 1585 C C . ALA B 1 33 ? -14.915 14.795 79.748 1.00 55.80 33 ALA B C 1
ATOM 1586 O O . ALA B 1 33 ? -15.551 15.657 80.352 1.00 53.47 33 ALA B O 1
ATOM 1588 N N . PRO B 1 34 ? -13.605 14.903 79.494 1.00 60.85 34 PRO B N 1
ATOM 1589 C CA . PRO B 1 34 ? -12.829 16.110 79.794 1.00 64.95 34 PRO B CA 1
ATOM 1590 C C . PRO B 1 34 ? -13.301 17.297 78.955 1.00 66.31 34 PRO B C 1
ATOM 1591 O O . PRO B 1 34 ? -13.993 17.108 77.947 1.00 64.27 34 PRO B O 1
ATOM 1595 N N . GLU B 1 35 ? -12.943 18.504 79.385 1.00 68.51 35 GLU B N 1
ATOM 1596 C CA . GLU B 1 35 ? -13.348 19.727 78.698 1.00 69.39 35 GLU B CA 1
ATOM 1597 C C . GLU B 1 35 ? -12.828 19.727 77.260 1.00 65.46 35 GLU B C 1
ATOM 1598 O O . GLU B 1 35 ? -11.693 19.320 76.998 1.00 68.25 35 GLU B O 1
ATOM 1604 N N . GLY B 1 36 ? -13.662 20.174 76.328 1.00 59.40 36 GLY B N 1
ATOM 1605 C CA . GLY B 1 36 ? -13.292 20.153 74.924 1.00 55.79 36 GLY B CA 1
ATOM 1606 C C . GLY B 1 36 ? -13.834 18.954 74.166 1.00 51.68 36 GLY B C 1
ATOM 1607 O O . GLY B 1 36 ? -13.653 18.848 72.953 1.00 53.06 36 GLY B O 1
ATOM 1608 N N . ILE B 1 37 ? -14.522 18.058 74.869 1.00 45.71 37 ILE B N 1
ATOM 1609 C CA . ILE B 1 37 ? -15.090 16.877 74.223 1.00 45.55 37 ILE B CA 1
ATOM 1610 C C . ILE B 1 37 ? -16.565 16.780 74.564 1.00 42.04 37 ILE B C 1
ATOM 1611 O O . ILE B 1 37 ? -16.939 16.590 75.719 1.00 40.81 37 ILE B O 1
ATOM 1616 N N . ALA B 1 38 ? -17.402 16.838 73.539 1.00 40.86 38 ALA B N 1
ATOM 1617 C CA . ALA B 1 38 ? -18.832 16.660 73.733 1.00 36.05 38 ALA B CA 1
ATOM 1618 C C . ALA B 1 38 ? -19.166 15.269 73.223 1.00 37.42 38 ALA B C 1
ATOM 1619 O O . ALA B 1 38 ? -18.594 14.799 72.234 1.00 41.47 38 ALA B O 1
ATOM 1621 N N . ILE B 1 39 ? -20.049 14.577 73.929 1.00 36.48 39 ILE B N 1
ATOM 1622 C CA . ILE B 1 39 ? -20.376 13.213 73.561 1.00 34.30 39 ILE B CA 1
ATOM 1623 C C . ILE B 1 39 ? -21.873 13.060 73.396 1.00 34.38 39 ILE B C 1
ATOM 1624 O O . ILE B 1 39 ? -22.631 13.381 74.313 1.00 35.53 39 ILE B O 1
ATOM 1629 N N . THR B 1 40 ? -22.322 12.585 72.232 1.00 30.81 40 THR B N 1
ATOM 1630 C CA . THR B 1 40 ? -23.765 12.366 72.077 1.00 32.65 40 THR B CA 1
ATOM 1631 C C . THR B 1 40 ? -24.051 10.975 71.538 1.00 34.89 40 THR B C 1
ATOM 1632 O O . THR B 1 40 ? -23.295 10.444 70.717 1.00 34.53 40 THR B O 1
ATOM 1636 N N . PRO B 1 41 ? -25.159 10.378 71.998 1.00 32.91 41 PRO B N 1
ATOM 1637 C CA . PRO B 1 41 ? -25.514 9.030 71.553 1.00 30.72 41 PRO B CA 1
ATOM 1638 C C . PRO B 1 41 ? -26.105 9.055 70.143 1.00 34.48 41 PRO B C 1
ATOM 1639 O O . PRO B 1 41 ? -26.838 9.986 69.778 1.00 29.75 41 PRO B O 1
ATOM 1643 N N . LEU B 1 42 ? -25.774 8.036 69.359 1.00 29.07 42 LEU B N 1
ATOM 1644 C CA . LEU B 1 42 ? -26.401 7.832 68.070 1.00 28.96 42 LEU B CA 1
ATOM 1645 C C . LEU B 1 42 ? -27.812 7.304 68.297 1.00 29.76 42 LEU B C 1
ATOM 1646 O O . LEU B 1 42 ? -28.178 6.979 69.426 1.00 30.05 42 LEU B O 1
ATOM 1651 N N . GLY B 1 43 ? -28.603 7.218 67.231 1.00 30.82 43 GLY B N 1
ATOM 1652 C CA . GLY B 1 43 ? -29.918 6.614 67.336 1.00 31.25 43 GLY B CA 1
ATOM 1653 C C . GLY B 1 43 ? -29.785 5.140 67.659 1.00 29.88 43 GLY B C 1
ATOM 1654 O O . GLY B 1 43 ? -28.684 4.579 67.605 1.00 28.33 43 GLY B O 1
ATOM 1655 N N . SER B 1 44 ? -30.902 4.501 67.993 1.00 25.50 44 SER B N 1
ATOM 1656 C CA . SER B 1 44 ? -30.866 3.102 68.394 1.00 28.49 44 SER B CA 1
ATOM 1657 C C . SER B 1 44 ? -30.658 2.132 67.233 1.00 28.68 44 SER B C 1
ATOM 1658 O O . SER B 1 44 ? -31.212 2.318 66.154 1.00 26.94 44 SER B O 1
ATOM 1661 N N . ILE B 1 45 ? -29.881 1.074 67.466 1.00 23.74 45 ILE B N 1
ATOM 1662 C CA . ILE B 1 45 ? -29.694 0.061 66.422 1.00 24.68 45 ILE B CA 1
ATOM 1663 C C . ILE B 1 45 ? -30.954 -0.784 66.272 1.00 26.52 45 ILE B C 1
ATOM 1664 O O . ILE B 1 45 ? -31.107 -1.517 65.291 1.00 27.44 45 ILE B O 1
ATOM 1669 N N . GLY B 1 46 ? -31.860 -0.679 67.248 1.00 27.76 46 GLY B N 1
ATOM 1670 C CA . GLY B 1 46 ? -33.098 -1.433 67.210 1.00 27.43 46 GLY B CA 1
ATOM 1671 C C . GLY B 1 46 ? -34.061 -0.934 66.146 1.00 29.47 46 GLY B C 1
ATOM 1672 O O . GLY B 1 46 ? -35.032 -1.619 65.807 1.00 32.73 46 GLY B O 1
ATOM 1673 N N . THR B 1 47 ? -33.809 0.268 65.640 1.00 27.95 47 THR B N 1
ATOM 1674 C CA . THR B 1 47 ? -34.654 0.849 64.605 1.00 30.63 47 THR B CA 1
ATOM 1675 C C . THR B 1 47 ? -34.243 0.379 63.197 1.00 32.96 47 THR B C 1
ATOM 1676 O O . THR B 1 47 ? -34.940 0.655 62.223 1.00 30.26 47 THR B O 1
ATOM 1680 N N . PHE B 1 48 ? -33.093 -0.291 63.083 1.00 27.85 48 PHE B N 1
ATOM 1681 C CA . PHE B 1 48 ? -32.643 -0.796 61.771 1.00 26.26 48 PHE B CA 1
ATOM 1682 C C . PHE B 1 48 ? -33.394 -2.067 61.406 1.00 27.58 48 PHE B C 1
ATOM 1683 O O . PHE B 1 48 ? -33.620 -2.927 62.254 1.00 31.72 48 PHE B O 1
ATOM 1691 N N . PRO B 1 49 ? -33.778 -2.210 60.133 1.00 29.59 49 PRO B N 1
ATOM 1692 C CA . PRO B 1 49 ? -34.248 -3.553 59.778 1.00 29.52 49 PRO B CA 1
ATOM 1693 C C . PRO B 1 49 ? -33.024 -4.480 59.585 1.00 28.74 49 PRO B C 1
ATOM 1694 O O . PRO B 1 49 ? -31.871 -4.008 59.545 1.00 24.12 49 PRO B O 1
ATOM 1698 N N . HIS B 1 50 ? -33.269 -5.781 59.474 1.00 25.57 50 HIS B N 1
ATOM 1699 C CA . HIS B 1 50 ? -32.202 -6.722 59.138 1.00 26.78 50 HIS B CA 1
ATOM 1700 C C . HIS B 1 50 ? -31.618 -6.333 57.794 1.00 29.41 50 HIS B C 1
ATOM 1701 O O . HIS B 1 50 ? -32.357 -5.922 56.877 1.00 25.39 50 HIS B O 1
ATOM 1708 N N . TYR B 1 51 ? -30.299 -6.432 57.663 1.00 27.02 51 TYR B N 1
ATOM 1709 C CA . TYR B 1 51 ? -29.710 -6.114 56.376 1.00 28.26 51 TYR B CA 1
ATOM 1710 C C . TYR B 1 51 ? -30.202 -7.065 55.293 1.00 25.05 51 TYR B C 1
ATOM 1711 O O . TYR B 1 51 ? -30.194 -8.274 55.465 1.00 22.26 51 TYR B O 1
ATOM 1720 N N . SER B 1 52 ? -30.573 -6.499 54.149 1.00 28.74 52 SER B N 1
ATOM 1721 C CA . SER B 1 52 ? -30.864 -7.299 52.972 1.00 28.55 52 SER B CA 1
ATOM 1722 C C . SER B 1 52 ? -30.585 -6.419 51.759 1.00 28.55 52 SER B C 1
ATOM 1723 O O . SER B 1 52 ? -30.961 -5.251 51.736 1.00 28.91 52 SER B O 1
ATOM 1726 N N . GLN B 1 53 ? -29.905 -6.972 50.766 1.00 24.51 53 GLN B N 1
ATOM 1727 C CA . GLN B 1 53 ? -29.626 -6.218 49.559 1.00 27.62 53 GLN B CA 1
ATOM 1728 C C . GLN B 1 53 ? -30.936 -5.831 48.870 1.00 28.22 53 GLN B C 1
ATOM 1729 O O . GLN B 1 53 ? -31.010 -4.780 48.240 1.00 31.24 53 GLN B O 1
ATOM 1735 N N . ASP B 1 54 ? -31.953 -6.683 48.993 1.00 27.79 54 ASP B N 1
ATOM 1736 C CA . ASP B 1 54 ? -33.288 -6.370 48.465 1.00 35.77 54 ASP B CA 1
ATOM 1737 C C . ASP B 1 54 ? -33.904 -5.132 49.128 1.00 40.57 54 ASP B C 1
ATOM 1738 O O . ASP B 1 54 ? -34.518 -4.295 48.457 1.00 42.47 54 ASP B O 1
ATOM 1743 N N . VAL B 1 55 ? -33.751 -5.016 50.443 1.00 36.28 55 VAL B N 1
ATOM 1744 C CA . VAL B 1 55 ? -34.203 -3.808 51.129 1.00 35.92 55 VAL B CA 1
ATOM 1745 C C . VAL B 1 55 ? -33.379 -2.607 50.648 1.00 34.22 55 VAL B C 1
ATOM 1746 O O . VAL B 1 55 ? -33.933 -1.535 50.369 1.00 33.32 55 VAL B O 1
ATOM 1750 N N . GLN B 1 56 ? -32.063 -2.790 50.513 1.00 29.38 56 GLN B N 1
ATOM 1751 C CA . GLN B 1 56 ? -31.204 -1.709 50.021 1.00 30.49 56 GLN B CA 1
ATOM 1752 C C . GLN B 1 56 ? -31.651 -1.265 48.612 1.00 37.59 56 GLN B C 1
ATOM 1753 O O . GLN B 1 56 ? -31.630 -0.064 48.314 1.00 36.74 56 GLN B O 1
ATOM 1759 N N . GLU B 1 57 ? -32.071 -2.218 47.769 1.00 40.96 57 GLU B N 1
ATOM 1760 C CA . GLU B 1 57 ? -32.575 -1.893 46.421 1.00 50.45 57 GLU B CA 1
ATOM 1761 C C . GLU B 1 57 ? -33.667 -0.832 46.459 1.00 49.71 57 GLU B C 1
ATOM 1762 O O . GLU B 1 57 ? -33.635 0.130 45.693 1.00 46.87 57 GLU B O 1
ATOM 1768 N N . GLU B 1 58 ? -34.629 -1.020 47.358 1.00 51.95 58 GLU B N 1
ATOM 1769 C CA . GLU B 1 58 ? -35.744 -0.090 47.519 1.00 55.00 58 GLU B CA 1
ATOM 1770 C C . GLU B 1 58 ? -35.305 1.224 48.146 1.00 51.45 58 GLU B C 1
ATOM 1771 O O . GLU B 1 58 ? -35.961 2.250 47.970 1.00 51.56 58 GLU B O 1
ATOM 1777 N N . GLY B 1 59 ? -34.208 1.179 48.901 1.00 47.09 59 GLY B N 1
ATOM 1778 C CA . GLY B 1 59 ? -33.672 2.368 49.545 1.00 42.94 59 GLY B CA 1
ATOM 1779 C C . GLY B 1 59 ? -33.097 2.114 50.937 1.00 37.74 59 GLY B C 1
ATOM 1780 O O . GLY B 1 59 ? -33.536 1.226 51.668 1.00 35.95 59 GLY B O 1
ATOM 1781 N N . PHE B 1 60 ? -32.078 2.880 51.292 1.00 35.04 60 PHE B N 1
ATOM 1782 C CA . PHE B 1 60 ? -31.507 2.795 52.629 1.00 33.34 60 PHE B CA 1
ATOM 1783 C C . PHE B 1 60 ? -32.553 3.268 53.626 1.00 33.98 60 PHE B C 1
ATOM 1784 O O . PHE B 1 60 ? -33.208 4.283 53.403 1.00 32.59 60 PHE B O 1
ATOM 1792 N N . PRO B 1 61 ? -32.732 2.515 54.718 1.00 31.49 61 PRO B N 1
ATOM 1793 C CA . PRO B 1 61 ? -33.635 2.965 55.780 1.00 32.91 61 PRO B CA 1
ATOM 1794 C C . PRO B 1 61 ? -33.168 4.322 56.281 1.00 31.40 61 PRO B C 1
ATOM 1795 O O . PRO B 1 61 ? -31.961 4.561 56.372 1.00 28.77 61 PRO B O 1
ATOM 1799 N N . ALA B 1 62 ? -34.102 5.224 56.556 1.00 34.18 62 ALA B N 1
ATOM 1800 C CA . ALA B 1 62 ? -33.740 6.549 57.053 1.00 31.23 62 ALA B CA 1
ATOM 1801 C C . ALA B 1 62 ? -32.772 6.552 58.262 1.00 29.09 62 ALA B C 1
ATOM 1802 O O . ALA B 1 62 ? -31.806 7.332 58.272 1.00 32.64 62 ALA B O 1
ATOM 1804 N N . PRO B 1 63 ? -33.021 5.701 59.286 1.00 29.39 63 PRO B N 1
ATOM 1805 C CA . PRO B 1 63 ? -32.096 5.739 60.437 1.00 29.39 63 PRO B CA 1
ATOM 1806 C C . PRO B 1 63 ? -30.660 5.317 60.080 1.00 30.71 63 PRO B C 1
ATOM 1807 O O . PRO B 1 63 ? -29.709 5.755 60.746 1.00 29.26 63 PRO B O 1
ATOM 1811 N N . VAL B 1 64 ? -30.501 4.486 59.052 1.00 34.11 64 VAL B N 1
ATOM 1812 C CA . VAL B 1 64 ? -29.157 4.105 58.601 1.00 29.78 64 VAL B CA 1
ATOM 1813 C C . VAL B 1 64 ? -28.427 5.325 58.058 1.00 28.41 64 VAL B C 1
ATOM 1814 O O . VAL B 1 64 ? -27.271 5.575 58.409 1.00 28.66 64 VAL B O 1
ATOM 1818 N N . LEU B 1 65 ? -29.096 6.077 57.184 1.00 24.08 65 LEU B N 1
ATOM 1819 C CA . LEU B 1 65 ? -28.486 7.281 56.615 1.00 25.96 65 LEU B CA 1
ATOM 1820 C C . LEU B 1 65 ? -28.191 8.347 57.667 1.00 25.25 65 LEU B C 1
ATOM 1821 O O . LEU B 1 65 ? -27.177 9.042 57.589 1.00 27.20 65 LEU B O 1
ATOM 1826 N N . THR B 1 66 ? -29.091 8.495 58.636 1.00 27.32 66 THR B N 1
ATOM 1827 C CA . THR B 1 66 ? -28.890 9.448 59.719 1.00 28.30 66 THR B CA 1
ATOM 1828 C C . THR B 1 66 ? -27.657 9.081 60.530 1.00 28.10 66 THR B C 1
ATOM 1829 O O . THR B 1 66 ? -26.815 9.932 60.815 1.00 31.23 66 THR B O 1
ATOM 1833 N N . MET B 1 67 ? -27.553 7.806 60.899 1.00 29.02 67 MET B N 1
ATOM 1834 C CA . MET B 1 67 ? -26.423 7.366 61.711 1.00 30.49 67 MET B CA 1
ATOM 1835 C C . MET B 1 67 ? -25.120 7.526 60.938 1.00 27.50 67 MET B C 1
ATOM 1836 O O . MET B 1 67 ? -24.129 7.991 61.500 1.00 24.75 67 MET B O 1
ATOM 1841 N N . ALA B 1 68 ? -25.123 7.161 59.653 1.00 29.29 68 ALA B N 1
ATOM 1842 C CA . ALA B 1 68 ? -23.926 7.304 58.814 1.00 27.59 68 ALA B CA 1
ATOM 1843 C C . ALA B 1 68 ? -23.463 8.752 58.763 1.00 29.67 68 ALA B C 1
ATOM 1844 O O . ALA B 1 68 ? -22.263 9.036 58.837 1.00 30.58 68 ALA B O 1
ATOM 1846 N N . GLN B 1 69 ? -24.411 9.684 58.660 1.00 25.30 69 GLN B N 1
ATOM 1847 C CA . GLN B 1 69 ? -24.024 11.093 58.552 1.00 28.38 69 GLN B CA 1
ATOM 1848 C C . GLN B 1 69 ? -23.474 11.614 59.878 1.00 30.65 69 GLN B C 1
ATOM 1849 O O . GLN B 1 69 ? -22.501 12.368 59.909 1.00 31.93 69 GLN B O 1
ATOM 1855 N N . GLN B 1 70 ? -24.082 11.180 60.974 1.00 26.63 70 GLN B N 1
ATOM 1856 C CA . GLN B 1 70 ? -23.611 11.581 62.292 1.00 29.32 70 GLN B CA 1
ATOM 1857 C C . GLN B 1 70 ? -22.224 11.028 62.598 1.00 30.47 70 GLN B C 1
ATOM 1858 O O . GLN B 1 70 ? -21.383 11.708 63.202 1.00 30.11 70 GLN B O 1
ATOM 1864 N N . ILE B 1 71 ? -21.978 9.800 62.163 1.00 29.93 71 ILE B N 1
ATOM 1865 C CA . ILE B 1 71 ? -20.644 9.230 62.314 1.00 33.35 71 ILE B CA 1
ATOM 1866 C C . ILE B 1 71 ? -19.657 9.987 61.440 1.00 28.41 71 ILE B C 1
ATOM 1867 O O . ILE B 1 71 ? -18.578 10.393 61.901 1.00 28.78 71 ILE B O 1
ATOM 1872 N N . ALA B 1 72 ? -20.053 10.215 60.192 1.00 29.05 72 ALA B N 1
ATOM 1873 C CA . ALA B 1 72 ? -19.219 10.923 59.221 1.00 33.76 72 ALA B CA 1
ATOM 1874 C C . ALA B 1 72 ? -18.786 12.293 59.724 1.00 34.18 72 ALA B C 1
ATOM 1875 O O . ALA B 1 72 ? -17.640 12.695 59.527 1.00 35.09 72 ALA B O 1
ATOM 1877 N N . THR B 1 73 ? -19.697 13.007 60.380 1.00 33.99 73 THR B N 1
ATOM 1878 C CA . THR B 1 73 ? -19.385 14.352 60.862 1.00 37.33 73 THR B CA 1
ATOM 1879 C C . THR B 1 73 ? -18.722 14.361 62.232 1.00 37.24 73 THR B C 1
ATOM 1880 O O . THR B 1 73 ? -18.130 15.360 62.615 1.00 37.11 73 THR B O 1
ATOM 1884 N N . ALA B 1 74 ? -18.804 13.250 62.963 1.00 36.96 74 ALA B N 1
ATOM 1885 C CA . ALA B 1 74 ? -18.186 13.170 64.292 1.00 32.41 74 ALA B CA 1
ATOM 1886 C C . ALA B 1 74 ? -16.660 13.117 64.201 1.00 33.36 74 ALA B C 1
ATOM 1887 O O . ALA B 1 74 ? -16.112 12.674 63.191 1.00 33.43 74 ALA B O 1
ATOM 1889 N N . ASP B 1 75 ? -15.967 13.560 65.248 1.00 30.72 75 ASP B N 1
ATOM 1890 C CA . ASP B 1 75 ? -14.509 13.462 65.249 1.00 32.78 75 ASP B CA 1
ATOM 1891 C C . ASP B 1 75 ? -14.059 12.054 65.627 1.00 32.70 75 ASP B C 1
ATOM 1892 O O . ASP B 1 75 ? -12.959 11.635 65.271 1.00 30.09 75 ASP B O 1
ATOM 1897 N N . ALA B 1 76 ? -14.920 11.325 66.334 1.00 30.30 76 ALA B N 1
ATOM 1898 C CA . ALA B 1 76 ? -14.621 9.949 66.711 1.00 29.63 76 ALA B CA 1
ATOM 1899 C C . ALA B 1 76 ? -15.875 9.208 67.153 1.00 33.11 76 ALA B C 1
ATOM 1900 O O . ALA B 1 76 ? -16.907 9.823 67.442 1.00 33.29 76 ALA B O 1
ATOM 1902 N N . VAL B 1 77 ? -15.772 7.881 67.198 1.00 30.82 77 VAL B N 1
ATOM 1903 C CA . VAL B 1 77 ? -16.866 7.027 67.640 1.00 26.30 77 VAL B CA 1
ATOM 1904 C C . VAL B 1 77 ? -16.420 6.197 68.836 1.00 28.06 77 VAL B C 1
ATOM 1905 O O . VAL B 1 77 ? -15.292 5.700 68.866 1.00 28.42 77 VAL B O 1
ATOM 1909 N N . VAL B 1 78 ? -17.290 6.075 69.835 1.00 25.39 78 VAL B N 1
ATOM 1910 C CA . VAL B 1 78 ? -17.064 5.131 70.916 1.00 28.74 78 VAL B CA 1
ATOM 1911 C C . VAL B 1 78 ? -18.143 4.063 70.811 1.00 29.64 78 VAL B C 1
ATOM 1912 O O . VAL B 1 78 ? -19.329 4.371 70.911 1.00 27.94 78 VAL B O 1
ATOM 1916 N N . ILE B 1 79 ? -17.740 2.814 70.600 1.00 24.81 79 ILE B N 1
ATOM 1917 C CA . ILE B 1 79 ? -18.696 1.717 70.533 1.00 22.91 79 ILE B CA 1
ATOM 1918 C C . ILE B 1 79 ? -18.754 1.012 71.888 1.00 27.02 79 ILE B C 1
ATOM 1919 O O . ILE B 1 79 ? -17.733 0.506 72.384 1.00 25.43 79 ILE B O 1
ATOM 1924 N N . VAL B 1 80 ? -19.935 0.988 72.492 1.00 23.84 80 VAL B N 1
ATOM 1925 C CA . VAL B 1 80 ? -20.113 0.361 73.807 1.00 29.32 80 VAL B CA 1
ATOM 1926 C C . VAL B 1 80 ? -21.041 -0.838 73.671 1.00 31.54 80 VAL B C 1
ATOM 1927 O O . VAL B 1 80 ? -22.189 -0.683 73.245 1.00 29.09 80 VAL B O 1
ATOM 1931 N N . THR B 1 81 ? -20.540 -2.037 73.979 1.00 28.80 81 THR B N 1
ATOM 1932 C CA . THR B 1 81 ? -21.323 -3.235 73.710 1.00 26.82 81 THR B CA 1
ATOM 1933 C C . THR B 1 81 ? -21.023 -4.408 74.612 1.00 30.37 81 THR B C 1
ATOM 1934 O O . THR B 1 81 ? -19.883 -4.590 75.042 1.00 29.04 81 THR B O 1
ATOM 1938 N N . PRO B 1 82 ? -22.048 -5.233 74.868 1.00 29.54 82 PRO B N 1
ATOM 1939 C CA . PRO B 1 82 ? -21.788 -6.516 75.517 1.00 29.93 82 PRO B CA 1
ATOM 1940 C C . PRO B 1 82 ? -21.225 -7.517 74.518 1.00 31.44 82 PRO B C 1
ATOM 1941 O O . PRO B 1 82 ? -21.082 -7.253 73.318 1.00 28.43 82 PRO B O 1
ATOM 1945 N N . GLU B 1 83 ? -20.899 -8.686 75.039 1.00 28.13 83 GLU B N 1
ATOM 1946 C CA . GLU B 1 83 ? -20.440 -9.794 74.225 1.00 29.64 83 GLU B CA 1
ATOM 1947 C C . GLU B 1 83 ? -21.487 -10.916 74.268 1.00 31.95 83 GLU B C 1
ATOM 1948 O O . GLU B 1 83 ? -21.887 -11.342 75.354 1.00 32.09 83 GLU B O 1
ATOM 1954 N N . TYR B 1 84 ? -21.947 -11.372 73.102 1.00 28.07 84 TYR B N 1
ATOM 1955 C CA . TYR B 1 84 ? -22.874 -12.515 73.021 1.00 28.38 84 TYR B CA 1
ATOM 1956 C C . TYR B 1 84 ? -22.214 -13.705 72.332 1.00 30.31 84 TYR B C 1
ATOM 1957 O O . TYR B 1 84 ? -21.694 -13.559 71.213 1.00 28.26 84 TYR B O 1
ATOM 1966 N N . ASN B 1 85 ? -22.236 -14.870 72.984 1.00 29.08 85 ASN B N 1
ATOM 1967 C CA . ASN B 1 85 ? -21.722 -16.108 72.399 1.00 33.60 85 ASN B CA 1
ATOM 1968 C C . ASN B 1 85 ? -20.295 -15.973 71.839 1.00 31.59 85 ASN B C 1
ATOM 1969 O O . ASN B 1 85 ? -20.016 -16.371 70.700 1.00 33.11 85 ASN B O 1
ATOM 1974 N N . TYR B 1 86 ? -19.413 -15.404 72.666 1.00 30.46 86 TYR B N 1
ATOM 1975 C CA . TYR B 1 86 ? -17.997 -15.199 72.346 1.00 33.83 86 TYR B CA 1
ATOM 1976 C C . TYR B 1 86 ? -17.790 -14.272 71.143 1.00 34.05 86 TYR B C 1
ATOM 1977 O O . TYR B 1 86 ? -16.744 -14.335 70.486 1.00 30.76 86 TYR B O 1
ATOM 1986 N N . SER B 1 87 ? -18.760 -13.400 70.864 1.00 29.29 87 SER B N 1
ATOM 1987 C CA . SER B 1 87 ? -18.628 -12.495 69.721 1.00 27.81 87 SER B CA 1
ATOM 1988 C C . SER B 1 87 ? -19.462 -11.215 69.898 1.00 26.36 87 SER B C 1
ATOM 1989 O O . SER B 1 87 ? -19.911 -10.899 71.015 1.00 26.50 87 SER B O 1
ATOM 1992 N N . VAL B 1 88 ? -19.635 -10.446 68.827 1.00 27.41 88 VAL B N 1
ATOM 1993 C CA . VAL B 1 88 ? -20.433 -9.222 68.931 1.00 27.85 88 VAL B CA 1
ATOM 1994 C C . VAL B 1 88 ? -21.928 -9.537 68.740 1.00 27.44 88 VAL B C 1
ATOM 1995 O O . VAL B 1 88 ? -22.284 -10.436 67.983 1.00 24.75 88 VAL B O 1
ATOM 1999 N N . PRO B 1 89 ? -22.802 -8.828 69.468 1.00 27.69 89 PRO B N 1
ATOM 2000 C CA . PRO B 1 89 ? -24.238 -9.063 69.308 1.00 25.01 89 PRO B CA 1
ATOM 2001 C C . PRO B 1 89 ? -24.668 -8.921 67.852 1.00 23.77 89 PRO B C 1
ATOM 2002 O O . PRO B 1 89 ? -24.180 -8.030 67.142 1.00 24.21 89 PRO B O 1
ATOM 2006 N N . GLY B 1 90 ? -25.523 -9.835 67.401 1.00 24.16 90 GLY B N 1
ATOM 2007 C CA . GLY B 1 90 ? -26.026 -9.788 66.038 1.00 24.97 90 GLY B CA 1
ATOM 2008 C C . GLY B 1 90 ? -26.639 -8.448 65.684 1.00 26.50 90 GLY B C 1
ATOM 2009 O O . GLY B 1 90 ? -26.431 -7.927 64.576 1.00 26.32 90 GLY B O 1
ATOM 2010 N N . VAL B 1 91 ? -27.407 -7.883 66.612 1.00 21.02 91 VAL B N 1
ATOM 2011 C CA . VAL B 1 91 ? -28.046 -6.584 66.375 1.00 25.56 91 VAL B CA 1
ATOM 2012 C C . VAL B 1 91 ? -27.019 -5.508 66.065 1.00 24.87 91 VAL B C 1
ATOM 2013 O O . VAL B 1 91 ? -27.224 -4.651 65.197 1.00 27.13 91 VAL B O 1
ATOM 2017 N N . LEU B 1 92 ? -25.929 -5.508 66.822 1.00 23.68 92 LEU B N 1
ATOM 2018 C CA . LEU B 1 92 ? -24.898 -4.487 66.607 1.00 22.14 92 LEU B CA 1
ATOM 2019 C C . LEU B 1 92 ? -24.197 -4.753 65.291 1.00 22.94 92 LEU B C 1
ATOM 2020 O O . LEU B 1 92 ? -23.978 -3.835 64.511 1.00 24.37 92 LEU B O 1
ATOM 2025 N N . LYS B 1 93 ? -23.849 -6.016 65.053 1.00 26.49 93 LYS B N 1
ATOM 2026 C CA . LYS B 1 93 ? -23.212 -6.398 63.784 1.00 27.59 93 LYS B CA 1
ATOM 2027 C C . LYS B 1 93 ? -24.111 -5.994 62.606 1.00 26.59 93 LYS B C 1
ATOM 2028 O O . LYS B 1 93 ? -23.631 -5.478 61.587 1.00 20.75 93 LYS B O 1
ATOM 2034 N N . ASN B 1 94 ? -25.417 -6.171 62.777 1.00 23.70 94 ASN B N 1
ATOM 2035 C CA . ASN B 1 94 ? -26.366 -5.794 61.727 1.00 22.60 94 ASN B CA 1
ATOM 2036 C C . ASN B 1 94 ? -26.292 -4.303 61.405 1.00 25.14 94 ASN B C 1
ATOM 2037 O O . ASN B 1 94 ? -26.416 -3.903 60.240 1.00 24.53 94 ASN B O 1
ATOM 2042 N N . ALA B 1 95 ? -26.100 -3.478 62.438 1.00 24.02 95 ALA B N 1
ATOM 2043 C CA . ALA B 1 95 ? -25.940 -2.039 62.225 1.00 23.84 95 ALA B CA 1
ATOM 2044 C C . ALA B 1 95 ? -24.646 -1.737 61.456 1.00 24.16 95 ALA B C 1
ATOM 2045 O O . ALA B 1 95 ? -24.638 -0.915 60.537 1.00 28.69 95 ALA B O 1
ATOM 2047 N N . ILE B 1 96 ? -23.555 -2.401 61.836 1.00 23.60 96 ILE B N 1
ATOM 2048 C CA . ILE B 1 96 ? -22.287 -2.238 61.121 1.00 26.35 96 ILE B CA 1
ATOM 2049 C C . ILE B 1 96 ? -22.445 -2.653 59.661 1.00 25.05 96 ILE B C 1
ATOM 2050 O O . ILE B 1 96 ? -21.901 -1.998 58.766 1.00 26.09 96 ILE B O 1
ATOM 2055 N N . ASP B 1 97 ? -23.170 -3.752 59.431 1.00 23.33 97 ASP B N 1
ATOM 2056 C CA . ASP B 1 97 ? -23.410 -4.249 58.071 1.00 22.07 97 ASP B CA 1
ATOM 2057 C C . ASP B 1 97 ? -24.103 -3.161 57.223 1.00 24.43 97 ASP B C 1
ATOM 2058 O O . ASP B 1 97 ? -23.703 -2.906 56.076 1.00 24.51 97 ASP B O 1
ATOM 2063 N N . TRP B 1 98 ? -25.126 -2.515 57.796 1.00 19.04 98 TRP B N 1
ATOM 2064 C CA . TRP B 1 98 ? -25.830 -1.424 57.109 1.00 22.92 98 TRP B CA 1
ATOM 2065 C C . TRP B 1 98 ? -24.909 -0.232 56.857 1.00 26.33 98 TRP B C 1
ATOM 2066 O O . TRP B 1 98 ? -24.872 0.299 55.747 1.00 25.82 98 TRP B O 1
ATOM 2077 N N . LEU B 1 99 ? -24.172 0.202 57.884 1.00 24.75 99 LEU B N 1
ATOM 2078 C CA . LEU B 1 99 ? -23.261 1.355 57.728 1.00 25.70 99 LEU B CA 1
ATOM 2079 C C . LEU B 1 99 ? -22.215 1.114 56.636 1.00 28.40 99 LEU B C 1
ATOM 2080 O O . LEU B 1 99 ? -21.900 2.024 55.853 1.00 27.51 99 LEU B O 1
ATOM 2085 N N . SER B 1 100 ? -21.719 -0.124 56.555 1.00 23.57 100 SER B N 1
ATOM 2086 C CA . SER B 1 100 ? -20.652 -0.471 55.616 1.00 27.46 100 SER B CA 1
ATOM 2087 C C . SER B 1 100 ? -21.130 -0.332 54.175 1.00 27.26 100 SER B C 1
ATOM 2088 O O . SER B 1 100 ? -20.315 -0.251 53.258 1.00 28.34 100 SER B O 1
ATOM 2091 N N . ARG B 1 101 ? -22.449 -0.284 53.980 1.00 27.96 101 ARG B N 1
ATOM 2092 C CA . ARG B 1 101 ? -22.994 -0.224 52.624 1.00 29.90 101 ARG B CA 1
ATOM 2093 C C . ARG B 1 101 ? -23.260 1.210 52.154 1.00 31.46 101 ARG B C 1
ATOM 2094 O O . ARG B 1 101 ? -23.510 1.449 50.964 1.00 29.43 101 ARG B O 1
ATOM 2102 N N . VAL B 1 102 ? -23.181 2.162 53.080 1.00 28.03 102 VAL B N 1
ATOM 2103 C CA . VAL B 1 102 ? -23.400 3.567 52.752 1.00 28.08 102 VAL B CA 1
ATOM 2104 C C . VAL B 1 102 ? -22.191 4.128 52.002 1.00 33.02 102 VAL B C 1
ATOM 2105 O O . VAL B 1 102 ? -21.055 3.747 52.287 1.00 32.80 102 VAL B O 1
ATOM 2109 N N . SER B 1 103 ? -22.447 4.998 51.020 1.00 34.68 103 SER B N 1
ATOM 2110 C CA . SER B 1 103 ? -21.397 5.742 50.318 1.00 39.44 103 SER B CA 1
ATOM 2111 C C . SER B 1 103 ? -21.532 7.224 50.595 1.00 37.94 103 SER B C 1
ATOM 2112 O O . SER B 1 103 ? -22.624 7.779 50.456 1.00 38.89 103 SER B O 1
ATOM 2115 N N . PRO B 1 104 ? -20.438 7.863 51.028 1.00 39.37 104 PRO B N 1
ATOM 2116 C CA . PRO B 1 104 ? -19.158 7.204 51.320 1.00 38.23 104 PRO B CA 1
ATOM 2117 C C . PRO B 1 104 ? -19.294 6.439 52.632 1.00 34.18 104 PRO B C 1
ATOM 2118 O O . PRO B 1 104 ? -20.233 6.716 53.396 1.00 29.52 104 PRO B O 1
ATOM 2122 N N . GLN B 1 105 ? -18.469 5.425 52.860 1.00 31.60 105 GLN B N 1
ATOM 2123 C CA . GLN B 1 105 ? -18.699 4.646 54.077 1.00 29.21 105 GLN B CA 1
ATOM 2124 C C . GLN B 1 105 ? -18.094 5.340 55.280 1.00 26.93 105 GLN B C 1
ATOM 2125 O O . GLN B 1 105 ? -16.891 5.648 55.316 1.00 28.41 105 GLN B O 1
ATOM 2131 N N . PRO B 1 106 ? -18.960 5.628 56.259 1.00 25.07 106 PRO B N 1
ATOM 2132 C CA . PRO B 1 106 ? -18.697 6.623 57.302 1.00 27.84 106 PRO B CA 1
ATOM 2133 C C . PRO B 1 106 ? -17.582 6.247 58.279 1.00 28.04 106 PRO B C 1
ATOM 2134 O O . PRO B 1 106 ? -17.064 7.140 58.971 1.00 26.22 106 PRO B O 1
ATOM 2138 N N . LEU B 1 107 ? -17.216 4.971 58.362 1.00 27.61 107 LEU B N 1
ATOM 2139 C CA . LEU B 1 107 ? -16.185 4.574 59.329 1.00 28.24 107 LEU B CA 1
ATOM 2140 C C . LEU B 1 107 ? -14.768 4.645 58.746 1.00 25.32 107 LEU B C 1
ATOM 2141 O O . LEU B 1 107 ? -13.779 4.492 59.468 1.00 27.02 107 LEU B O 1
ATOM 2146 N N . ALA B 1 108 ? -14.665 4.870 57.441 1.00 27.86 108 ALA B N 1
ATOM 2147 C CA . ALA B 1 108 ? -13.344 4.970 56.805 1.00 29.16 108 ALA B CA 1
ATOM 2148 C C . ALA B 1 108 ? -12.553 6.150 57.369 1.00 33.82 108 ALA B C 1
ATOM 2149 O O . ALA B 1 108 ? -13.034 7.277 57.355 1.00 33.66 108 ALA B O 1
ATOM 2151 N N . GLY B 1 109 ? -11.357 5.885 57.899 1.00 34.08 109 GLY B N 1
ATOM 2152 C CA . GLY B 1 109 ? -10.530 6.948 58.453 1.00 29.95 109 GLY B CA 1
ATOM 2153 C C . GLY B 1 109 ? -11.012 7.442 59.808 1.00 30.84 109 GLY B C 1
ATOM 2154 O O . GLY B 1 109 ? -10.420 8.345 60.402 1.00 27.87 109 GLY B O 1
ATOM 2155 N N . LYS B 1 110 ? -12.074 6.833 60.324 1.00 27.38 110 LYS B N 1
ATOM 2156 C CA . LYS B 1 110 ? -12.673 7.300 61.570 1.00 25.46 110 LYS B CA 1
ATOM 2157 C C . LYS B 1 110 ? -11.958 6.779 62.809 1.00 28.33 110 LYS B C 1
ATOM 2158 O O . LYS B 1 110 ? -11.783 5.569 62.957 1.00 29.78 110 LYS B O 1
ATOM 2164 N N . PRO B 1 111 ? -11.571 7.687 63.724 1.00 31.96 111 PRO B N 1
ATOM 2165 C CA . PRO B 1 111 ? -11.024 7.216 65.003 1.00 29.97 111 PRO B CA 1
ATOM 2166 C C . PRO B 1 111 ? -12.123 6.528 65.798 1.00 28.86 111 PRO B C 1
ATOM 2167 O O . PRO B 1 111 ? -13.230 7.057 65.846 1.00 29.45 111 PRO B O 1
ATOM 2171 N N . VAL B 1 112 ? -11.842 5.355 66.369 1.00 23.44 112 VAL B N 1
ATOM 2172 C CA . VAL B 1 112 ? -12.848 4.580 67.097 1.00 19.74 112 VAL B CA 1
ATOM 2173 C C . VAL B 1 112 ? -12.272 3.994 68.393 1.00 27.19 112 VAL B C 1
ATOM 2174 O O . VAL B 1 112 ? -11.141 3.492 68.406 1.00 27.97 112 VAL B O 1
ATOM 2178 N N . ALA B 1 113 ? -13.033 4.077 69.483 1.00 23.02 113 ALA B N 1
ATOM 2179 C CA . ALA B 1 113 ? -12.666 3.396 70.714 1.00 28.32 113 ALA B CA 1
ATOM 2180 C C . ALA B 1 113 ? -13.724 2.368 71.036 1.00 27.19 113 ALA B C 1
ATOM 2181 O O . ALA B 1 113 ? -14.909 2.550 70.738 1.00 26.17 113 ALA B O 1
ATOM 2183 N N . LEU B 1 114 ? -13.284 1.261 71.609 1.00 22.86 114 LEU B N 1
ATOM 2184 C CA . LEU B 1 114 ? -14.188 0.185 71.946 1.00 21.08 114 LEU B CA 1
ATOM 2185 C C . LEU B 1 114 ? -14.314 0.065 73.463 1.00 26.37 114 LEU B C 1
ATOM 2186 O O . LEU B 1 114 ? -13.310 0.107 74.185 1.00 28.91 114 LEU B O 1
ATOM 2191 N N . VAL B 1 115 ? -15.542 -0.109 73.940 1.00 28.01 115 VAL B N 1
ATOM 2192 C CA . VAL B 1 115 ? -15.781 -0.337 75.356 1.00 27.92 115 VAL B CA 1
ATOM 2193 C C . VAL B 1 115 ? -16.747 -1.515 75.484 1.00 28.61 115 VAL B C 1
ATOM 2194 O O . VAL B 1 115 ? -17.802 -1.545 74.847 1.00 28.14 115 VAL B O 1
ATOM 2198 N N . THR B 1 116 ? -16.390 -2.491 76.304 1.00 27.16 116 THR B N 1
ATOM 2199 C C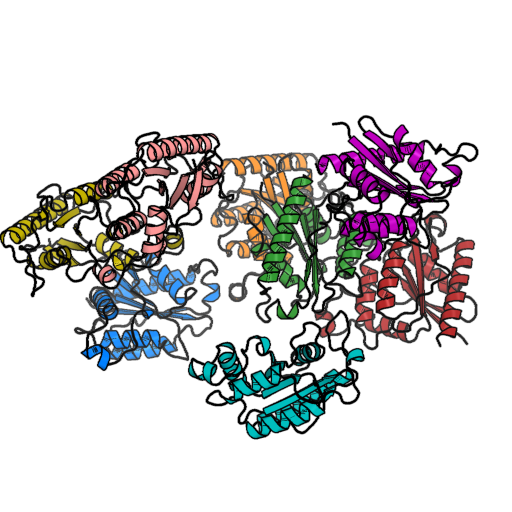A . THR B 1 116 ? -17.280 -3.619 76.545 1.00 27.43 116 THR B CA 1
ATOM 2200 C C . THR B 1 116 ? -17.473 -3.870 78.034 1.00 30.01 116 THR B C 1
ATOM 2201 O O . THR B 1 116 ? -16.547 -3.702 78.831 1.00 31.70 116 THR B O 1
ATOM 2205 N N . ALA B 1 117 ? -18.701 -4.185 78.420 1.00 34.62 117 ALA B N 1
ATOM 2206 C CA . ALA B 1 117 ? -18.998 -4.517 79.814 1.00 36.47 117 ALA B CA 1
ATOM 2207 C C . ALA B 1 117 ? -19.648 -5.893 79.881 1.00 38.78 117 ALA B C 1
ATOM 2208 O O . ALA B 1 117 ? -20.458 -6.233 79.014 1.00 39.38 117 ALA B O 1
ATOM 2210 N N . SER B 1 118 ? -19.279 -6.689 80.885 1.00 39.91 118 SER B N 1
ATOM 2211 C CA . SER B 1 118 ? -19.798 -8.049 81.036 1.00 44.33 118 SER B CA 1
ATOM 2212 C C . SER B 1 118 ? -19.923 -8.456 82.502 1.00 45.80 118 SER B C 1
ATOM 2213 O O . SER B 1 118 ? -19.141 -7.998 83.342 1.00 42.64 118 SER B O 1
ATOM 2216 N N . PRO B 1 119 ? -20.911 -9.319 82.822 1.00 51.48 119 PRO B N 1
ATOM 2217 C CA . PRO B 1 119 ? -20.996 -9.814 84.203 1.00 51.38 119 PRO B CA 1
ATOM 2218 C C . PRO B 1 119 ? -19.848 -10.760 84.494 1.00 53.18 119 PRO B C 1
ATOM 2219 O O . PRO B 1 119 ? -19.481 -10.958 85.655 1.00 53.51 119 PRO B O 1
ATOM 2223 N N . GLY B 1 120 ? -19.264 -11.331 83.446 1.00 52.23 120 GLY B N 1
ATOM 2224 C CA . GLY B 1 120 ? -18.229 -12.311 83.673 1.00 57.36 120 GLY B CA 1
ATOM 2225 C C . GLY B 1 120 ? -16.910 -11.603 83.879 1.00 61.22 120 GLY B C 1
ATOM 2226 O O . GLY B 1 120 ? -16.884 -10.426 84.240 1.00 62.36 120 GLY B O 1
ATOM 2227 N N . MET B 1 121 ? -15.822 -12.270 83.524 1.00 64.34 121 MET B N 1
ATOM 2228 C CA . MET B 1 121 ? -14.499 -11.736 83.802 1.00 66.52 121 MET B CA 1
ATOM 2229 C C . MET B 1 121 ? -13.736 -11.335 82.554 1.00 62.59 121 MET B C 1
ATOM 2230 O O . MET B 1 121 ? -12.874 -10.454 82.590 1.00 66.45 121 MET B O 1
ATOM 2235 N N . ILE B 1 122 ? -14.070 -11.977 81.448 1.00 56.28 122 ILE B N 1
ATOM 2236 C CA . ILE B 1 122 ? -13.421 -11.696 80.181 1.00 51.32 122 ILE B CA 1
ATOM 2237 C C . ILE B 1 122 ? -13.758 -10.248 79.796 1.00 50.14 122 ILE B C 1
ATOM 2238 O O . ILE B 1 122 ? -12.967 -9.568 79.134 1.00 46.85 122 ILE B O 1
ATOM 2243 N N . GLY B 1 123 ? -14.948 -9.799 80.189 1.00 48.80 123 GLY B N 1
ATOM 2244 C CA . GLY B 1 123 ? -15.333 -8.401 80.059 1.00 50.01 123 GLY B CA 1
ATOM 2245 C C . GLY B 1 123 ? -15.484 -7.936 78.625 1.00 48.45 123 GLY B C 1
ATOM 2246 O O . GLY B 1 123 ? -15.346 -6.739 78.322 1.00 48.29 123 GLY B O 1
ATOM 2247 N N . GLY B 1 124 ? -15.794 -8.890 77.749 1.00 42.79 124 GLY B N 1
ATOM 2248 C CA . GLY B 1 124 ? -16.084 -8.605 76.357 1.00 38.39 124 GLY B CA 1
ATOM 2249 C C . GLY B 1 124 ? -14.872 -8.526 75.449 1.00 38.41 124 GLY B C 1
ATOM 2250 O O . GLY B 1 124 ? -14.956 -7.964 74.363 1.00 38.67 124 GLY B O 1
ATOM 2251 N N . ALA B 1 125 ? -13.761 -9.127 75.866 1.00 37.12 125 ALA B N 1
ATOM 2252 C CA . ALA B 1 125 ? -12.542 -9.118 75.064 1.00 35.80 125 ALA B CA 1
ATOM 2253 C C . ALA B 1 125 ? -12.727 -9.789 73.697 1.00 36.24 125 ALA B C 1
ATOM 2254 O O . ALA B 1 125 ? -12.129 -9.363 72.706 1.00 34.82 125 ALA B O 1
ATOM 2256 N N . ARG B 1 126 ? -13.526 -10.853 73.644 1.00 33.89 126 ARG B N 1
ATOM 2257 C CA . ARG B 1 126 ? -13.715 -11.569 72.379 1.00 38.20 126 ARG B CA 1
ATOM 2258 C C . ARG B 1 126 ? -14.514 -10.732 71.385 1.00 33.11 126 ARG B C 1
ATOM 2259 O O . ARG B 1 126 ? -14.214 -10.721 70.195 1.00 29.62 126 ARG B O 1
ATOM 2267 N N . ALA B 1 127 ? -15.521 -10.028 71.892 1.00 28.08 127 ALA B N 1
ATOM 2268 C CA . ALA B 1 127 ? -16.313 -9.114 71.075 1.00 28.87 127 ALA B CA 1
ATOM 2269 C C . ALA B 1 127 ? -15.445 -7.999 70.483 1.00 28.26 127 ALA B C 1
ATOM 2270 O O . ALA B 1 127 ? -15.586 -7.646 69.305 1.00 26.59 127 ALA B O 1
ATOM 2272 N N . GLN B 1 128 ? -14.537 -7.453 71.290 1.00 27.88 128 GLN B N 1
ATOM 2273 C CA . GLN B 1 128 ? -13.633 -6.397 70.807 1.00 28.13 128 GLN B CA 1
ATOM 2274 C C . GLN B 1 128 ? -12.725 -6.908 69.700 1.00 28.36 128 GLN B C 1
ATOM 2275 O O . GLN B 1 128 ? -12.485 -6.202 68.708 1.00 26.32 128 GLN B O 1
ATOM 2281 N N . ASN B 1 129 ? -12.248 -8.142 69.861 1.00 23.59 129 ASN B N 1
ATOM 2282 C CA . ASN B 1 129 ? -11.436 -8.804 68.830 1.00 28.80 129 ASN B CA 1
ATOM 2283 C C . ASN B 1 129 ? -12.154 -8.854 67.477 1.00 27.73 129 ASN B C 1
ATOM 2284 O O . ASN B 1 129 ? -11.645 -8.363 66.462 1.00 31.07 129 ASN B O 1
ATOM 2289 N N . HIS B 1 130 ? -13.353 -9.422 67.477 1.00 25.54 130 HIS B N 1
ATOM 2290 C CA . HIS B 1 130 ? -14.149 -9.536 66.254 1.00 26.80 130 HIS B CA 1
ATOM 2291 C C . HIS B 1 130 ? -14.547 -8.180 65.666 1.00 27.10 130 HIS B C 1
ATOM 2292 O O . HIS B 1 130 ? -14.573 -8.003 64.450 1.00 25.63 130 HIS B O 1
ATOM 2299 N N . LEU B 1 131 ? -14.889 -7.245 66.542 1.00 26.94 131 LEU B N 1
ATOM 2300 C CA . LEU B 1 131 ? -15.253 -5.895 66.144 1.00 29.24 131 LEU B CA 1
ATOM 2301 C C . LEU B 1 131 ? -14.066 -5.228 65.435 1.00 24.81 131 LEU B C 1
ATOM 2302 O O . LEU B 1 131 ? -14.227 -4.629 64.365 1.00 24.97 131 LEU B O 1
ATOM 2307 N N . ARG B 1 132 ? -12.876 -5.351 66.026 1.00 20.24 132 ARG B N 1
ATOM 2308 C CA . ARG B 1 132 ? -11.638 -4.842 65.424 1.00 26.03 132 ARG B CA 1
ATOM 2309 C C . ARG B 1 132 ? -11.409 -5.410 64.031 1.00 29.78 132 ARG B C 1
ATOM 2310 O O . ARG B 1 132 ? -10.988 -4.687 63.128 1.00 33.68 132 ARG B O 1
ATOM 2318 N N . GLN B 1 133 ? -11.657 -6.711 63.865 1.00 24.87 133 GLN B N 1
ATOM 2319 C CA . GLN B 1 133 ? -11.447 -7.360 62.566 1.00 29.77 133 GLN B CA 1
ATOM 2320 C C . GLN B 1 133 ? -12.343 -6.735 61.495 1.00 29.40 133 GLN B C 1
ATOM 2321 O O . GLN B 1 133 ? -11.881 -6.468 60.384 1.00 29.35 133 GLN B O 1
ATOM 2327 N N . SER B 1 134 ? -13.612 -6.484 61.836 1.00 27.85 134 SER B N 1
ATOM 2328 C CA . SER B 1 134 ? -14.542 -5.820 60.906 1.00 28.12 134 SER B CA 1
ATOM 2329 C C . SER B 1 134 ? -14.069 -4.399 60.622 1.00 27.66 134 SER B C 1
ATOM 2330 O O . SER B 1 134 ? -14.128 -3.913 59.493 1.00 26.42 134 SER B O 1
ATOM 2333 N N . LEU B 1 135 ? -13.607 -3.734 61.670 1.00 26.15 135 LEU B N 1
ATOM 2334 C CA . LEU B 1 135 ? -13.185 -2.345 61.563 1.00 28.36 135 LEU B CA 1
ATOM 2335 C C . LEU B 1 135 ? -11.926 -2.209 60.709 1.00 28.88 135 LEU B C 1
ATOM 2336 O O . LEU B 1 135 ? -11.693 -1.152 60.120 1.00 26.20 135 LEU B O 1
ATOM 2341 N N . VAL B 1 136 ? -11.103 -3.258 60.655 1.00 30.46 136 VAL B N 1
ATOM 2342 C CA . VAL B 1 136 ? -9.970 -3.262 59.721 1.00 28.52 136 VAL B CA 1
ATOM 2343 C C . VAL B 1 136 ? -10.484 -3.189 58.283 1.00 29.32 136 VAL B C 1
ATOM 2344 O O . VAL B 1 136 ? -10.001 -2.396 57.463 1.00 31.42 136 VAL B O 1
ATOM 2348 N N . PHE B 1 137 ? -11.468 -4.026 57.972 1.00 22.95 137 PHE B N 1
ATOM 2349 C CA . PHE B 1 137 ? -12.067 -4.004 56.651 1.00 26.63 137 PHE B CA 1
ATOM 2350 C C . PHE B 1 137 ? -12.683 -2.641 56.314 1.00 28.14 137 PHE B C 1
ATOM 2351 O O . PHE B 1 137 ? -12.587 -2.184 55.178 1.00 26.81 137 PHE B O 1
ATOM 2359 N N . LEU B 1 138 ? -13.281 -1.980 57.306 1.00 26.08 138 LEU B N 1
ATOM 2360 C CA . LEU B 1 138 ? -13.920 -0.683 57.075 1.00 26.14 138 LEU B CA 1
ATOM 236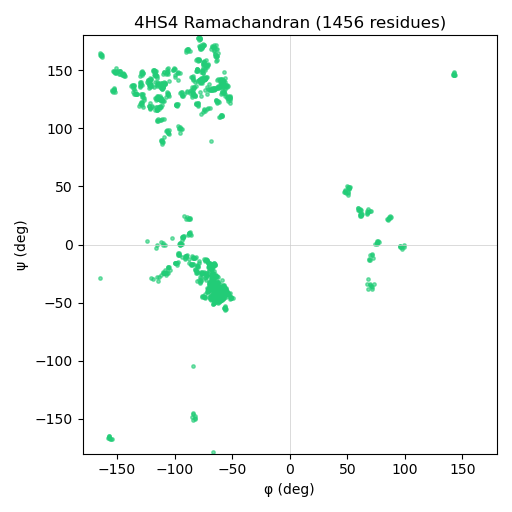1 C C . LEU B 1 138 ? -12.933 0.486 57.189 1.00 27.25 138 LEU B C 1
ATOM 2362 O O . LEU B 1 138 ? -13.345 1.643 57.194 1.00 29.41 138 LEU B O 1
ATOM 2367 N N . ASP B 1 139 ? -11.642 0.171 57.301 1.00 25.11 139 ASP B N 1
ATOM 2368 C CA . ASP B 1 139 ? -10.569 1.181 57.312 1.00 31.71 139 ASP B CA 1
ATOM 2369 C C . ASP B 1 139 ? -10.699 2.193 58.444 1.00 27.03 139 ASP B C 1
ATOM 2370 O O . ASP B 1 139 ? -10.294 3.347 58.307 1.00 26.67 139 ASP B O 1
ATOM 2375 N N . ALA B 1 140 ? -11.260 1.761 59.571 1.00 25.03 140 ALA B N 1
ATOM 2376 C CA . ALA B 1 140 ? -11.316 2.626 60.746 1.00 24.52 140 ALA B CA 1
ATOM 2377 C C . ALA B 1 140 ? -9.962 2.637 61.465 1.00 28.35 140 ALA B C 1
ATOM 2378 O O . ALA B 1 140 ? -9.140 1.733 61.301 1.00 25.12 140 ALA B O 1
ATOM 2380 N N . TYR B 1 141 ? -9.728 3.674 62.253 1.00 26.07 141 TYR B N 1
ATOM 2381 C CA . TYR B 1 141 ? -8.538 3.748 63.090 1.00 27.51 141 TYR B CA 1
ATOM 2382 C C . TYR B 1 141 ? -8.959 3.475 64.518 1.00 28.70 141 TYR B C 1
ATOM 2383 O O . TYR B 1 141 ? -9.415 4.383 65.223 1.00 26.11 141 TYR B O 1
ATOM 2392 N N . VAL B 1 142 ? -8.841 2.225 64.956 1.00 29.21 142 VAL B N 1
ATOM 2393 C CA . VAL B 1 142 ? -9.286 1.930 66.312 1.00 30.61 142 VAL B CA 1
ATOM 2394 C C . VAL B 1 142 ? -8.182 1.957 67.371 1.00 31.88 142 VAL B C 1
ATOM 2395 O O . VAL B 1 142 ? -7.103 1.369 67.211 1.00 33.95 142 VAL B O 1
ATOM 2399 N N . LEU B 1 143 ? -8.479 2.689 68.438 1.00 30.10 143 LEU B N 1
ATOM 2400 C CA . LEU B 1 143 ? -7.568 2.903 69.547 1.00 32.53 143 LEU B CA 1
ATOM 2401 C C . LEU B 1 143 ? -7.038 1.577 70.072 1.00 32.47 143 LEU B C 1
ATOM 2402 O O . LEU B 1 143 ? -7.818 0.670 70.405 1.00 32.64 143 LEU B O 1
ATOM 2407 N N . ASN B 1 144 ? -5.714 1.470 70.139 1.00 34.40 144 ASN B N 1
ATOM 2408 C CA . ASN B 1 144 ? -5.053 0.304 70.720 1.00 38.78 144 ASN B CA 1
ATOM 2409 C C . ASN B 1 144 ? -5.111 0.318 72.237 1.00 38.19 144 ASN B C 1
ATOM 2410 O O . ASN B 1 144 ? -5.373 -0.708 72.865 1.00 44.23 144 ASN B O 1
ATOM 2415 N N . ARG B 1 145 ? -4.851 1.487 72.818 1.00 37.75 145 ARG B N 1
ATOM 2416 C CA . ARG B 1 145 ? -4.674 1.643 74.262 1.00 42.67 145 ARG B CA 1
ATOM 2417 C C . ARG B 1 145 ? -5.240 2.973 74.748 1.00 41.96 145 ARG B C 1
ATOM 2418 O O . ARG B 1 145 ? -5.168 3.969 74.034 1.00 43.71 145 ARG B O 1
ATOM 2426 N N . PRO B 1 146 ? -5.784 3.005 75.974 1.00 41.05 146 PRO B N 1
ATOM 2427 C CA . PRO B 1 146 ? -5.962 1.843 76.856 1.00 43.42 146 PRO B CA 1
ATOM 2428 C C . PRO B 1 146 ? -7.209 1.058 76.469 1.00 47.21 146 PRO B C 1
ATOM 2429 O O . PRO B 1 146 ? -8.180 1.641 75.987 1.00 50.57 146 PRO B O 1
ATOM 2433 N N . GLU B 1 147 ? -7.182 -0.250 76.685 1.00 45.89 147 GLU B N 1
ATOM 2434 C CA . GLU B 1 147 ? -8.322 -1.088 76.356 1.00 47.26 147 GLU B CA 1
ATOM 2435 C C . GLU B 1 147 ? -9.328 -1.111 77.495 1.00 48.44 147 GLU B C 1
ATOM 2436 O O . GLU B 1 147 ? -8.964 -1.300 78.647 1.00 51.97 147 GLU B O 1
ATOM 2442 N N . ALA B 1 148 ? -10.600 -0.937 77.165 1.00 39.40 148 ALA B N 1
ATOM 2443 C CA . ALA B 1 148 ? -11.628 -0.838 78.184 1.00 36.21 148 ALA B CA 1
ATOM 2444 C C . ALA B 1 148 ? -12.526 -2.069 78.169 1.00 36.38 148 ALA B C 1
ATOM 2445 O O . ALA B 1 148 ? -13.559 -2.097 77.503 1.00 35.21 148 ALA B O 1
ATOM 2447 N N . MET B 1 149 ? -12.122 -3.080 78.923 1.00 38.38 149 MET B N 1
ATOM 2448 C CA . MET B 1 149 ? -12.925 -4.271 79.118 1.00 38.03 149 MET B CA 1
ATOM 2449 C C . MET B 1 149 ? -13.365 -4.321 80.570 1.00 38.20 149 MET B C 1
ATOM 2450 O O . MET B 1 149 ? -12.574 -4.570 81.471 1.00 42.02 149 MET B O 1
ATOM 2455 N N . ILE B 1 150 ? -14.640 -4.049 80.785 1.00 36.02 150 ILE B N 1
ATOM 2456 C CA . ILE B 1 150 ? -15.200 -3.933 82.115 1.00 35.13 150 ILE B CA 1
ATOM 2457 C C . ILE B 1 150 ? -15.824 -5.261 82.526 1.00 37.84 150 ILE B C 1
ATOM 2458 O O . ILE B 1 150 ? -16.924 -5.611 82.076 1.00 37.82 150 ILE B O 1
ATOM 2463 N N . GLY B 1 151 ? -15.103 -6.030 83.331 1.00 37.76 151 GLY B N 1
ATOM 2464 C CA . GLY B 1 151 ? -15.616 -7.309 83.797 1.00 42.33 151 GLY B CA 1
ATOM 2465 C C . GLY B 1 151 ? -16.364 -7.099 85.095 1.00 45.39 151 GLY B C 1
ATOM 2466 O O . GLY B 1 151 ? -16.212 -6.040 85.711 1.00 46.17 151 GLY B O 1
ATOM 2467 N N . GLN B 1 152 ? -17.144 -8.099 85.515 1.00 47.98 152 GLN B N 1
ATOM 2468 C CA . GLN B 1 152 ? -17.899 -8.034 86.768 1.00 50.59 152 GLN B CA 1
ATOM 2469 C C . GLN B 1 152 ? -18.665 -6.724 86.905 1.00 47.76 152 GLN B C 1
ATOM 2470 O O . GLN B 1 152 ? -18.624 -6.078 87.948 1.00 46.32 152 GLN B O 1
ATOM 2476 N N . VAL B 1 153 ? -19.356 -6.335 85.839 1.00 47.11 153 VAL B N 1
ATOM 2477 C CA . VAL B 1 153 ? -19.967 -5.013 85.766 1.00 44.81 153 VAL B CA 1
ATOM 2478 C C . VAL B 1 153 ? -21.133 -4.830 86.748 1.00 41.11 153 VAL B C 1
ATOM 2479 O O . VAL B 1 153 ? -21.465 -3.697 87.110 1.00 35.38 153 VAL B O 1
ATOM 2483 N N . THR B 1 154 ? -21.730 -5.931 87.206 1.00 45.21 154 THR B N 1
ATOM 2484 C CA . THR B 1 154 ? -22.904 -5.835 88.086 1.00 48.15 154 THR B CA 1
ATOM 2485 C C . THR B 1 154 ? -22.635 -5.007 89.345 1.00 49.50 154 THR B C 1
ATOM 2486 O O . THR B 1 154 ? -23.478 -4.203 89.761 1.00 50.70 154 THR B O 1
ATOM 2490 N N . GLY B 1 155 ? -21.437 -5.158 89.908 1.00 49.57 155 GLY B N 1
ATOM 2491 C CA . GLY B 1 155 ? -21.072 -4.439 91.119 1.00 51.41 155 GLY B CA 1
ATOM 2492 C C . GLY B 1 155 ? -20.385 -3.109 90.873 1.00 53.98 155 GLY B C 1
ATOM 2493 O O . GLY B 1 155 ? -19.893 -2.474 91.813 1.00 56.84 155 GLY B O 1
ATOM 2494 N N . LYS B 1 156 ? -20.344 -2.692 89.608 1.00 52.63 156 LYS B N 1
ATOM 2495 C CA . LYS B 1 156 ? -19.686 -1.444 89.214 1.00 49.77 156 LYS B CA 1
ATOM 2496 C C . LYS B 1 156 ? -20.679 -0.335 88.866 1.00 47.72 156 LYS B C 1
ATOM 2497 O O . LYS B 1 156 ? -20.322 0.846 88.845 1.00 49.30 156 LYS B O 1
ATOM 2503 N N . VAL B 1 157 ? -21.921 -0.712 88.575 1.00 45.16 157 VAL B N 1
ATOM 2504 C CA . VAL B 1 157 ? -22.994 0.273 88.490 1.00 44.48 157 VAL B CA 1
ATOM 2505 C C . VAL B 1 157 ? -23.966 -0.038 89.630 1.00 51.75 157 VAL B C 1
ATOM 2506 O O . VAL B 1 157 ? -24.226 -1.212 89.932 1.00 52.55 157 VAL B O 1
ATOM 2510 N N . ASP B 1 158 ? -24.478 0.988 90.300 1.00 58.05 158 ASP B N 1
ATOM 2511 C CA . ASP B 1 158 ? -25.329 0.696 91.450 1.00 66.10 158 ASP B CA 1
ATOM 2512 C C . ASP B 1 158 ? -26.754 0.418 91.002 1.00 65.93 158 ASP B C 1
ATOM 2513 O O . ASP B 1 158 ? -27.294 1.105 90.131 1.00 62.68 158 ASP B O 1
ATOM 2518 N N . ALA B 1 159 ? -27.341 -0.637 91.558 1.00 68.96 159 ALA B N 1
ATOM 2519 C CA . ALA B 1 159 ? -28.719 -0.974 91.242 1.00 71.51 159 ALA B CA 1
ATOM 2520 C C . ALA B 1 159 ? -29.609 0.177 91.708 1.00 73.81 159 ALA B C 1
ATOM 2521 O O . ALA B 1 159 ? -29.157 1.085 92.416 1.00 74.77 159 ALA B O 1
ATOM 2523 N N . GLN B 1 160 ? -30.862 0.149 91.276 1.00 75.82 160 GLN B N 1
ATOM 2524 C CA . GLN B 1 160 ? -31.843 1.187 91.594 1.00 80.33 160 GLN B CA 1
ATOM 2525 C C . GLN B 1 160 ? -31.593 2.539 90.905 1.00 78.38 160 GLN B C 1
ATOM 2526 O O . GLN B 1 160 ? -32.554 3.217 90.534 1.00 77.87 160 GLN B O 1
ATOM 2532 N N . THR B 1 161 ? -30.332 2.941 90.734 1.00 76.23 161 THR B N 1
ATOM 2533 C CA . THR B 1 161 ? -30.052 4.254 90.131 1.00 74.41 161 THR B CA 1
ATOM 2534 C C . THR B 1 161 ? -29.337 4.266 88.768 1.00 73.94 161 THR B C 1
ATOM 2535 O O . THR B 1 161 ? -29.073 5.344 88.226 1.00 70.59 161 THR B O 1
ATOM 2539 N N . LEU B 1 162 ? -29.012 3.091 88.227 1.00 76.60 162 LEU B N 1
ATOM 2540 C CA . LEU B 1 162 ? -28.578 2.990 86.828 1.00 76.77 162 LEU B CA 1
ATOM 2541 C C . LEU B 1 162 ? -27.176 3.550 86.496 1.00 71.96 162 LEU B C 1
ATOM 2542 O O . LEU B 1 162 ? -26.695 3.363 85.380 1.00 73.83 162 LEU B O 1
ATOM 2547 N N . GLU B 1 163 ? -26.522 4.232 87.436 1.00 64.99 163 GLU B N 1
ATOM 2548 C CA . GLU B 1 163 ? -25.310 4.992 87.104 1.00 62.33 163 GLU B CA 1
ATOM 2549 C C . GLU B 1 163 ? -23.993 4.235 87.361 1.00 56.25 163 GLU B C 1
ATOM 2550 O O . GLU B 1 163 ? -23.883 3.438 88.303 1.00 53.03 163 GLU B O 1
ATOM 2556 N N . LEU B 1 164 ? -22.991 4.511 86.527 1.00 50.88 164 LEU B N 1
ATOM 2557 C CA . LEU B 1 164 ? -21.661 3.930 86.695 1.00 50.58 164 LEU B CA 1
ATOM 2558 C C . LEU B 1 164 ? -20.955 4.587 87.878 1.00 53.75 164 LEU B C 1
ATOM 2559 O O . LEU B 1 164 ? -20.668 5.788 87.856 1.00 53.20 164 LEU B O 1
ATOM 2564 N N . SER B 1 165 ? -20.689 3.801 88.914 1.00 54.10 165 SER B N 1
ATOM 2565 C CA . SER B 1 165 ? -20.146 4.354 90.147 1.00 56.41 165 SER B CA 1
ATOM 2566 C C . SER B 1 165 ? -18.688 3.961 90.426 1.00 58.22 165 SER B C 1
ATOM 2567 O O . SER B 1 165 ? -17.983 4.695 91.121 1.00 61.03 165 SER B O 1
ATOM 2570 N N . ASP B 1 166 ? -18.233 2.831 89.881 1.00 57.73 166 ASP B N 1
ATOM 2571 C CA . ASP B 1 166 ? -16.868 2.355 90.142 1.00 59.05 166 ASP B CA 1
ATOM 2572 C C . ASP B 1 166 ? -15.848 3.403 89.702 1.00 58.69 166 ASP B C 1
ATOM 2573 O O . ASP B 1 166 ? -15.666 3.667 88.512 1.00 54.67 166 ASP B O 1
ATOM 2578 N N . VAL B 1 167 ? -15.188 4.001 90.687 1.00 60.32 167 VAL B N 1
ATOM 2579 C CA . VAL B 1 167 ? -14.282 5.121 90.459 1.00 59.03 167 VAL B CA 1
ATOM 2580 C C . VAL B 1 167 ? -13.100 4.740 89.562 1.00 57.04 167 VAL B C 1
ATOM 2581 O O . VAL B 1 167 ? -12.649 5.542 88.740 1.00 59.97 167 VAL B O 1
ATOM 2585 N N . ALA B 1 168 ? -12.611 3.513 89.705 1.00 53.44 168 ALA B N 1
ATOM 2586 C CA . ALA B 1 168 ? -11.511 3.044 88.875 1.00 53.45 168 ALA B CA 1
ATOM 2587 C C . ALA B 1 168 ? -11.911 2.979 87.398 1.00 51.97 168 ALA B C 1
ATOM 2588 O O . ALA B 1 168 ? -11.109 3.297 86.517 1.00 49.28 168 ALA B O 1
ATOM 2590 N N . THR B 1 169 ? -13.141 2.543 87.133 1.00 50.95 169 THR B N 1
ATOM 2591 C CA . THR B 1 169 ? -13.655 2.464 85.766 1.00 50.53 169 THR B CA 1
ATOM 2592 C C . THR B 1 169 ? -13.842 3.850 85.132 1.00 48.48 169 THR B C 1
ATOM 2593 O O . THR B 1 169 ? -13.436 4.074 83.984 1.00 47.17 169 THR B O 1
ATOM 2597 N N . ARG B 1 170 ? -14.435 4.783 85.875 1.00 48.45 170 ARG B N 1
ATOM 2598 C CA . ARG B 1 170 ? -14.631 6.144 85.368 1.00 50.10 170 ARG B CA 1
ATOM 2599 C C . ARG B 1 170 ? -13.322 6.820 85.000 1.00 49.87 170 ARG B C 1
ATOM 2600 O O . ARG B 1 170 ? -13.217 7.478 83.959 1.00 46.84 170 ARG B O 1
ATOM 2608 N N . GLU B 1 171 ? -12.329 6.659 85.867 1.00 52.62 171 GLU B N 1
ATOM 2609 C CA . GLU B 1 171 ? -11.011 7.233 85.636 1.00 57.73 171 GLU B CA 1
ATOM 2610 C C . GLU B 1 171 ? -10.389 6.598 84.402 1.00 53.88 171 GLU B C 1
ATOM 2611 O O . GLU B 1 171 ? -9.735 7.258 83.590 1.00 52.97 171 GLU B O 1
ATOM 2617 N N . PHE B 1 172 ? -10.594 5.296 84.280 1.00 52.03 172 PHE B N 1
ATOM 2618 C CA . PHE B 1 172 ? -10.082 4.552 83.150 1.00 52.54 172 PHE B CA 1
ATOM 2619 C C . PHE B 1 172 ? -10.725 5.023 81.838 1.00 46.23 172 PHE B C 1
ATOM 2620 O O . PHE B 1 172 ? -10.045 5.195 80.825 1.00 42.84 172 PHE B O 1
ATOM 2628 N N . LEU B 1 173 ? -12.045 5.195 81.859 1.00 42.83 173 LEU B N 1
ATOM 2629 C CA . LEU B 1 173 ? -12.789 5.633 80.675 1.00 38.68 173 LEU B CA 1
ATOM 2630 C C . LEU B 1 173 ? -12.386 7.041 80.247 1.00 36.49 173 LEU B C 1
ATOM 2631 O O . LEU B 1 173 ? -12.238 7.320 79.053 1.00 33.21 173 LEU B O 1
ATOM 2636 N N . ALA B 1 174 ? -12.167 7.909 81.236 1.00 36.65 174 ALA B N 1
ATOM 2637 C CA . ALA B 1 174 ? -11.712 9.280 81.000 1.00 36.99 174 ALA B CA 1
ATOM 2638 C C . ALA B 1 174 ? -10.384 9.312 80.276 1.00 38.03 174 ALA B C 1
ATOM 2639 O O . ALA B 1 174 ? -10.179 10.111 79.357 1.00 39.74 174 ALA B O 1
ATOM 2641 N N . ARG B 1 175 ? -9.475 8.441 80.703 1.00 38.09 175 ARG B N 1
ATOM 2642 C CA . ARG B 1 175 ? -8.158 8.381 80.098 1.00 42.90 175 ARG B CA 1
ATOM 2643 C C . ARG B 1 175 ? -8.287 7.865 78.664 1.00 41.02 175 ARG B C 1
ATOM 2644 O O . ARG B 1 175 ? -7.569 8.306 77.765 1.00 39.48 175 ARG B O 1
ATOM 2652 N N . GLN B 1 176 ? -9.204 6.920 78.455 1.00 38.52 176 GLN B N 1
ATOM 2653 C CA . GLN B 1 176 ? -9.467 6.403 77.110 1.00 36.46 176 GLN B CA 1
ATOM 2654 C C . GLN B 1 176 ? -10.005 7.495 76.188 1.00 31.43 176 GLN B C 1
ATOM 2655 O O . GLN B 1 176 ? -9.621 7.593 75.010 1.00 31.71 176 GLN B O 1
ATOM 2661 N N . LEU B 1 177 ? -10.900 8.320 76.721 1.00 31.30 177 LEU B N 1
ATOM 2662 C CA . LEU B 1 177 ? -11.457 9.412 75.929 1.00 33.12 177 LEU B CA 1
ATOM 2663 C C . LEU B 1 177 ? -10.360 10.403 75.537 1.00 35.89 177 LEU B C 1
ATOM 2664 O O . LEU B 1 177 ? -10.358 10.913 74.416 1.00 32.05 177 LEU B O 1
ATOM 2669 N N . ASP B 1 178 ? -9.425 10.661 76.453 1.00 33.82 178 ASP B N 1
ATOM 2670 C CA . ASP B 1 178 ? -8.285 11.524 76.155 1.00 38.13 178 ASP B CA 1
ATOM 2671 C C . ASP B 1 178 ? -7.414 10.943 75.040 1.00 38.93 178 ASP B C 1
ATOM 2672 O O . ASP B 1 178 ? -7.006 11.650 74.104 1.00 37.45 178 ASP B O 1
ATOM 2677 N N . ALA B 1 179 ? -7.121 9.650 75.141 1.00 31.89 179 ALA B N 1
ATOM 2678 C CA . ALA B 1 179 ? -6.308 9.000 74.127 1.00 29.41 179 ALA B CA 1
ATOM 2679 C C . ALA B 1 179 ? -7.035 9.026 72.789 1.00 31.67 179 ALA B C 1
ATOM 2680 O O . ALA B 1 179 ? -6.415 9.228 71.742 1.00 31.21 179 ALA B O 1
ATOM 2682 N N . LEU B 1 180 ? -8.354 8.854 72.823 1.00 35.45 180 LEU B N 1
ATOM 2683 C CA . LEU B 1 180 ? -9.135 8.890 71.585 1.00 33.79 180 LEU B CA 1
ATOM 2684 C C . LEU B 1 180 ? -9.048 10.283 70.956 1.00 34.43 180 LEU B C 1
ATOM 2685 O O . LEU B 1 180 ? -8.843 10.410 69.754 1.00 30.28 180 LEU B O 1
ATOM 2690 N N . ALA B 1 181 ? -9.163 11.321 71.783 1.00 37.62 181 ALA B N 1
ATOM 2691 C CA . ALA B 1 181 ? -8.999 12.698 71.316 1.00 37.26 181 ALA B CA 1
ATOM 2692 C C . ALA B 1 181 ? -7.619 12.912 70.700 1.00 35.53 181 ALA B C 1
ATOM 2693 O O . ALA B 1 181 ? -7.493 13.529 69.642 1.00 37.30 181 ALA B O 1
ATOM 2695 N N . ALA B 1 182 ? -6.587 12.406 71.368 1.00 32.88 182 ALA B N 1
ATOM 2696 C CA . ALA B 1 182 ? -5.218 12.540 70.874 1.00 38.87 182 ALA B CA 1
ATOM 2697 C C . ALA B 1 182 ? -5.055 11.856 69.515 1.00 42.76 182 ALA B C 1
ATOM 2698 O O . ALA B 1 182 ? -4.379 12.376 68.613 1.00 43.37 182 ALA B O 1
ATOM 2700 N N . LEU B 1 183 ? -5.667 10.683 69.374 1.00 39.81 183 LEU B N 1
ATOM 2701 C CA . LEU B 1 183 ? -5.633 9.959 68.109 1.00 39.02 183 LEU B CA 1
ATOM 2702 C C . LEU B 1 183 ? -6.322 10.767 67.016 1.00 37.40 183 LEU B C 1
ATOM 2703 O O . LEU B 1 183 ? -5.804 10.897 65.911 1.00 40.66 183 LEU B O 1
ATOM 2708 N N . ALA B 1 184 ? -7.496 11.305 67.329 1.00 38.67 184 ALA B N 1
ATOM 2709 C CA . ALA B 1 184 ? -8.265 12.087 66.358 1.00 41.39 184 ALA B CA 1
ATOM 2710 C C . ALA B 1 184 ? -7.487 13.314 65.869 1.00 43.59 184 ALA B C 1
ATOM 2711 O O . ALA B 1 184 ? -7.485 13.630 64.677 1.00 44.95 184 ALA B O 1
ATOM 2713 N N . ARG B 1 185 ? -6.846 14.018 66.794 1.00 41.47 185 ARG B N 1
ATOM 2714 C CA . ARG B 1 185 ? -6.085 15.209 66.429 1.00 44.30 185 ARG B CA 1
ATOM 2715 C C . ARG B 1 185 ? -4.825 14.853 65.631 1.00 46.12 185 ARG B C 1
ATOM 2716 O O . ARG B 1 185 ? -4.431 15.582 64.720 1.00 45.49 185 ARG B O 1
ATOM 2724 N N . THR B 1 186 ? -4.234 13.704 65.947 1.00 46.67 186 THR B N 1
ATOM 2725 C CA . THR B 1 186 ? -3.062 13.203 65.229 1.00 46.94 186 THR B CA 1
ATOM 2726 C C . THR B 1 186 ? -3.368 12.887 63.768 1.00 50.73 186 THR B C 1
ATOM 2727 O O . THR B 1 186 ? -2.563 13.172 62.876 1.00 52.73 186 THR B O 1
ATOM 2731 N N . LEU B 1 187 ? -4.537 12.302 63.522 1.00 51.24 187 LEU B N 1
ATOM 2732 C CA . LEU B 1 187 ? -4.905 11.881 62.173 1.00 52.05 187 LEU B CA 1
ATOM 2733 C C . LEU B 1 187 ? -5.379 13.054 61.330 1.00 56.40 187 LEU B C 1
ATOM 2734 O O . LEU B 1 187 ? -5.464 12.949 60.106 1.00 59.43 187 LEU B O 1
ATOM 2739 N N . SER B 1 188 ? -5.708 14.161 61.983 1.00 58.60 188 SER B N 1
ATOM 2740 C CA . SER B 1 188 ? -6.146 15.348 61.265 1.00 63.68 188 SER B CA 1
ATOM 2741 C C . SER B 1 188 ? -4.963 15.934 60.486 1.00 67.87 188 SER B C 1
ATOM 2742 O O . SER B 1 188 ? -4.949 17.114 60.130 1.00 72.61 188 SER B O 1
ATOM 2745 N N . SER C 1 5 ? -16.645 27.973 63.020 1.00 80.17 5 SER C N 1
ATOM 2746 C CA . SER C 1 5 ? -17.367 27.170 64.005 1.00 79.63 5 SER C CA 1
ATOM 2747 C C . SER C 1 5 ? -18.717 26.691 63.462 1.00 75.33 5 SER C C 1
ATOM 2748 O O . SER C 1 5 ? -19.695 27.443 63.468 1.00 75.03 5 SER C O 1
ATOM 2751 N N . PRO C 1 6 ? -18.771 25.429 62.995 1.00 69.70 6 PRO C N 1
ATOM 2752 C CA . PRO C 1 6 ? -19.948 24.829 62.351 1.00 66.22 6 PRO C CA 1
ATOM 2753 C C . PRO C 1 6 ? -21.072 24.590 63.358 1.00 63.68 6 PRO C C 1
ATOM 2754 O O . PRO C 1 6 ? -20.786 24.181 64.482 1.00 66.21 6 PRO C O 1
ATOM 2758 N N . LEU C 1 7 ? -22.318 24.879 62.987 1.00 56.91 7 LEU C N 1
ATOM 2759 C CA . LEU C 1 7 ? -23.438 24.652 63.899 1.00 50.63 7 LEU C CA 1
ATOM 2760 C C . LEU C 1 7 ? -24.160 23.336 63.642 1.00 44.67 7 LEU C C 1
ATOM 2761 O O . LEU C 1 7 ? -24.296 22.893 62.502 1.00 47.89 7 LEU C O 1
ATOM 2766 N N . HIS C 1 8 ? -24.672 22.752 64.718 1.00 37.25 8 HIS C N 1
ATOM 2767 C CA . HIS C 1 8 ? -25.426 21.510 64.650 1.00 38.79 8 HIS C CA 1
ATOM 2768 C C . HIS C 1 8 ? -26.845 21.676 65.208 1.00 37.84 8 HIS C C 1
ATOM 2769 O O . HIS C 1 8 ? -27.021 21.953 66.397 1.00 34.31 8 HIS C O 1
ATOM 2776 N N . PHE C 1 9 ? -27.853 21.497 64.352 1.00 36.33 9 PHE C N 1
ATOM 2777 C CA . PHE C 1 9 ? -29.253 21.574 64.784 1.00 33.46 9 PHE C CA 1
ATOM 2778 C C . PHE C 1 9 ? -29.892 20.188 64.753 1.00 34.77 9 PHE C C 1
ATOM 2779 O O . PHE C 1 9 ? -29.598 19.376 63.867 1.00 38.12 9 PHE C O 1
ATOM 2787 N N . VAL C 1 10 ? -30.806 19.934 65.681 1.00 29.49 10 VAL C N 1
ATOM 2788 C CA . VAL C 1 10 ? -31.589 18.709 65.648 1.00 29.38 10 VAL C CA 1
ATOM 2789 C C . VAL C 1 10 ? -33.069 19.020 65.470 1.00 32.54 10 VAL C C 1
ATOM 2790 O O . VAL C 1 10 ? -33.542 20.069 65.912 1.00 32.06 10 VAL C O 1
ATOM 2794 N N . THR C 1 11 ? -33.800 18.126 64.808 1.00 28.10 11 THR C N 1
ATOM 2795 C CA . THR C 1 11 ? -35.212 18.392 64.542 1.00 28.53 11 THR C CA 1
ATOM 2796 C C . THR C 1 11 ? -36.132 17.473 65.323 1.00 29.57 11 THR C C 1
ATOM 2797 O O . THR C 1 11 ? -35.873 16.272 65.438 1.00 31.31 11 THR C O 1
ATOM 2801 N N . LEU C 1 12 ? -37.181 18.055 65.903 1.00 26.60 12 LEU C N 1
ATOM 2802 C CA . LEU C 1 12 ? -38.177 17.294 66.659 1.00 25.99 12 LEU C CA 1
ATOM 2803 C C . LEU C 1 12 ? -39.514 17.327 65.912 1.00 28.54 12 LEU C C 1
ATOM 2804 O O . LEU C 1 12 ? -40.033 18.398 65.592 1.00 30.60 12 LEU C O 1
ATOM 2809 N N . LEU C 1 13 ? -40.068 16.157 65.625 1.00 27.54 13 LEU C N 1
ATOM 2810 C CA . LEU C 1 13 ? -41.245 16.073 64.764 1.00 27.99 13 LEU C CA 1
ATOM 2811 C C . LEU C 1 13 ? -42.516 15.743 65.528 1.00 31.37 13 LEU C C 1
ATOM 2812 O O . LEU C 1 13 ? -42.552 14.758 66.278 1.00 28.56 13 LEU C O 1
ATOM 2817 N N . GLY C 1 14 ? -43.565 16.537 65.302 1.00 29.33 14 GLY C N 1
ATOM 2818 C CA . GLY C 1 14 ? -44.797 16.415 66.074 1.00 29.79 14 GLY C CA 1
ATOM 2819 C C . GLY C 1 14 ? -45.916 15.557 65.502 1.00 30.40 14 GLY C C 1
ATOM 2820 O O . GLY C 1 14 ? -46.972 15.426 66.128 1.00 34.13 14 GLY C O 1
ATOM 2821 N N . SER C 1 15 ? -45.698 14.957 64.334 1.00 31.53 15 SER C N 1
ATOM 2822 C CA . SER C 1 15 ? -46.698 14.062 63.734 1.00 29.46 15 SER C CA 1
ATOM 2823 C C . SER C 1 15 ? -46.154 12.650 63.526 1.00 34.06 15 SER C C 1
ATOM 2824 O O . SER C 1 15 ? -44.996 12.475 63.136 1.00 33.33 15 SER C O 1
ATOM 2827 N N . LEU C 1 16 ? -47.004 11.650 63.742 1.00 31.06 16 LEU C N 1
ATOM 2828 C CA . LEU C 1 16 ? -46.581 10.254 63.641 1.00 34.31 16 LEU C CA 1
ATOM 2829 C C . LEU C 1 16 ? -46.924 9.578 62.313 1.00 39.48 16 LEU C C 1
ATOM 2830 O O . LEU C 1 16 ? -46.385 8.512 62.002 1.00 37.97 16 LEU C O 1
ATOM 2835 N N . ARG C 1 17 ? -47.824 10.171 61.535 1.00 36.78 17 ARG C N 1
ATOM 2836 C CA . ARG C 1 17 ? -48.313 9.489 60.333 1.00 37.08 17 ARG C CA 1
ATOM 2837 C C . ARG C 1 17 ? -47.282 9.521 59.194 1.00 35.16 17 ARG C C 1
ATOM 2838 O O . ARG C 1 17 ? -46.476 10.450 59.099 1.00 32.36 17 ARG C O 1
ATOM 2846 N N . LYS C 1 18 ? -47.287 8.500 58.342 1.00 38.82 18 LYS C N 1
ATOM 2847 C CA . LYS C 1 18 ? -46.262 8.400 57.301 1.00 41.53 18 LYS C CA 1
ATOM 2848 C C . LYS C 1 18 ? -46.318 9.533 56.294 1.00 38.09 18 LYS C C 1
ATOM 2849 O O . LYS C 1 18 ? -45.281 10.081 55.900 1.00 39.82 18 LYS C O 1
ATOM 2855 N N . ALA C 1 19 ? -47.522 9.899 55.871 1.00 37.43 19 ALA C N 1
ATOM 2856 C CA . ALA C 1 19 ? -47.648 10.942 54.856 1.00 37.90 19 ALA C CA 1
ATOM 2857 C C . ALA C 1 19 ? -47.676 12.346 55.469 1.00 40.89 19 ALA C C 1
ATOM 2858 O O . ALA C 1 19 ? -48.127 13.301 54.827 1.00 37.65 19 ALA C O 1
ATOM 2860 N N . SER C 1 20 ? -47.145 12.481 56.687 1.00 41.90 20 SER C N 1
ATOM 2861 C CA . SER C 1 20 ? -47.173 13.760 57.392 1.00 37.02 20 SER C CA 1
ATOM 2862 C C . SER C 1 20 ? -46.539 14.874 56.579 1.00 37.26 20 SER C C 1
ATOM 2863 O O . SER C 1 20 ? -45.418 14.745 56.070 1.00 37.28 20 SER C O 1
ATOM 2866 N N . PHE C 1 21 ? -47.262 15.981 56.453 1.00 32.55 21 PHE C N 1
ATOM 2867 C CA . PHE C 1 21 ? -46.711 17.138 55.770 1.00 34.26 21 PHE C CA 1
ATOM 2868 C C . PHE C 1 21 ? -45.598 17.787 56.599 1.00 33.65 21 PHE C C 1
ATOM 2869 O O . PHE C 1 21 ? -44.658 18.359 56.052 1.00 32.69 21 PHE C O 1
ATOM 2877 N N . ASN C 1 22 ? -45.728 17.757 57.921 1.00 30.46 22 ASN C N 1
ATOM 2878 C CA . ASN C 1 22 ? -44.665 18.319 58.750 1.00 28.06 22 ASN C CA 1
ATOM 2879 C C . ASN C 1 22 ? -43.378 17.486 58.645 1.00 21.55 22 ASN C C 1
ATOM 2880 O O . ASN C 1 22 ? -42.278 18.025 58.687 1.00 29.62 22 ASN C O 1
ATOM 2885 N N . ALA C 1 23 ? -43.524 16.175 58.500 1.00 28.71 23 ALA C N 1
ATOM 2886 C CA . ALA C 1 23 ? -42.360 15.303 58.302 1.00 29.25 23 ALA C CA 1
ATOM 2887 C C . ALA C 1 23 ? -41.616 15.678 57.017 1.00 33.19 23 ALA C C 1
ATOM 2888 O O . ALA C 1 23 ? -40.379 15.712 56.984 1.00 36.12 23 ALA C O 1
ATOM 2890 N N . ALA C 1 24 ? -42.377 15.962 55.964 1.00 35.96 24 ALA C N 1
ATOM 2891 C CA . ALA C 1 24 ? -41.806 16.408 54.696 1.00 36.95 24 ALA C CA 1
ATOM 2892 C C . ALA C 1 24 ? -41.002 17.686 54.891 1.00 39.64 24 ALA C C 1
ATOM 2893 O O . ALA C 1 24 ? -39.888 17.803 54.387 1.00 42.88 24 ALA C O 1
ATOM 2895 N N . VAL C 1 25 ? -41.566 18.639 55.630 1.00 35.89 25 VAL C N 1
ATOM 2896 C CA . VAL C 1 25 ? -40.860 19.879 55.915 1.00 33.68 25 VAL C CA 1
ATOM 2897 C C . VAL C 1 25 ? -39.580 19.593 56.708 1.00 36.03 25 VAL C C 1
ATOM 2898 O O . VAL C 1 25 ? -38.518 20.133 56.400 1.00 35.91 25 VAL C O 1
ATOM 2902 N N . ALA C 1 26 ? -39.684 18.729 57.714 1.00 33.67 26 ALA C N 1
ATOM 2903 C CA . ALA C 1 26 ? -38.534 18.395 58.551 1.00 35.11 26 ALA C CA 1
ATOM 2904 C C . ALA C 1 26 ? -37.398 17.737 57.752 1.00 37.28 26 ALA C C 1
ATOM 2905 O O . ALA C 1 26 ? -36.225 18.098 57.906 1.00 38.30 26 ALA C O 1
ATOM 2907 N N . ARG C 1 27 ? -37.766 16.808 56.871 1.00 38.44 27 ARG C N 1
ATOM 2908 C CA . ARG C 1 27 ? -36.798 16.107 56.028 1.00 41.51 27 ARG C CA 1
ATOM 2909 C C . ARG C 1 27 ? -36.117 17.068 55.064 1.00 43.93 27 ARG C C 1
ATOM 2910 O O . ARG C 1 27 ? -34.992 16.819 54.631 1.00 48.85 27 ARG C O 1
ATOM 2918 N N . ALA C 1 28 ? -36.786 18.171 54.736 1.00 36.47 28 ALA C N 1
ATOM 2919 C CA . ALA C 1 28 ? -36.200 19.133 53.802 1.00 38.54 28 ALA C CA 1
ATOM 2920 C C . ALA C 1 28 ? -35.102 19.991 54.444 1.00 39.02 28 ALA C C 1
ATOM 2921 O O . ALA C 1 28 ? -34.214 20.510 53.754 1.00 33.08 28 ALA C O 1
ATOM 2923 N N . LEU C 1 29 ? -35.171 20.148 55.762 1.00 38.34 29 LEU C N 1
ATOM 2924 C CA . LEU C 1 29 ? -34.265 21.058 56.463 1.00 38.49 29 LEU C CA 1
ATOM 2925 C C . LEU C 1 29 ? -32.764 20.755 56.284 1.00 37.88 29 LEU C C 1
ATOM 2926 O O . LEU C 1 29 ? -31.965 21.680 56.138 1.00 36.72 29 LEU C O 1
ATOM 2931 N N . PRO C 1 30 ? -32.363 19.470 56.333 1.00 39.27 30 PRO C N 1
ATOM 2932 C CA . PRO C 1 30 ? -30.918 19.298 56.142 1.00 42.03 30 PRO C CA 1
ATOM 2933 C C . PRO C 1 30 ? -30.418 19.646 54.736 1.00 45.58 30 PRO C C 1
ATOM 2934 O O . PRO C 1 30 ? -29.281 20.091 54.632 1.00 49.00 30 PRO C O 1
ATOM 2938 N N . GLU C 1 31 ? -31.239 19.499 53.696 1.00 47.16 31 GLU C N 1
ATOM 2939 C CA . GLU C 1 31 ? -30.803 19.898 52.353 1.00 50.81 31 GLU C CA 1
ATOM 2940 C C . GLU C 1 31 ? -30.858 21.413 52.194 1.00 54.52 31 GLU C C 1
ATOM 2941 O O . GLU C 1 31 ? -30.065 22.007 51.459 1.00 57.01 31 GLU C O 1
ATOM 2947 N N . ILE C 1 32 ? -31.809 22.027 52.890 1.00 50.75 32 ILE C N 1
ATOM 2948 C CA . ILE C 1 32 ? -31.998 23.472 52.873 1.00 50.09 32 ILE C CA 1
ATOM 2949 C C . ILE C 1 32 ? -30.885 24.168 53.658 1.00 51.53 32 ILE C C 1
ATOM 2950 O O . ILE C 1 32 ? -30.536 25.320 53.384 1.00 51.95 32 ILE C O 1
ATOM 2955 N N . ALA C 1 33 ? -30.311 23.451 54.620 1.00 52.31 33 ALA C N 1
ATOM 2956 C CA . ALA C 1 33 ? -29.384 24.065 55.563 1.00 51.81 33 ALA C CA 1
ATOM 2957 C C . ALA C 1 33 ? -28.271 24.843 54.875 1.00 56.10 33 ALA C C 1
ATOM 2958 O O . ALA C 1 33 ? -27.484 24.288 54.105 1.00 56.80 33 ALA C O 1
ATOM 2960 N N . PRO C 1 34 ? -28.183 26.136 55.200 1.00 60.27 34 PRO C N 1
ATOM 2961 C CA . PRO C 1 34 ? -27.142 27.038 54.703 1.00 62.94 34 PRO C CA 1
ATOM 2962 C C . PRO C 1 34 ? -25.768 26.582 55.177 1.00 65.43 34 PRO C C 1
ATOM 2963 O O . PRO C 1 34 ? -25.678 25.782 56.115 1.00 64.04 34 PRO C O 1
ATOM 2967 N N . GLU C 1 35 ? -24.716 27.067 54.524 1.00 67.45 35 GLU C N 1
ATOM 2968 C CA . GLU C 1 35 ? -23.355 26.638 54.836 1.00 69.62 35 GLU C CA 1
ATOM 2969 C C . GLU C 1 35 ? -22.959 26.912 56.285 1.00 64.85 35 GLU C C 1
ATOM 2970 O O . GLU C 1 35 ? -23.250 27.983 56.828 1.00 63.98 35 GLU C O 1
ATOM 2976 N N . GLY C 1 36 ? -22.299 25.940 56.911 1.00 60.06 36 GLY C N 1
ATOM 2977 C CA . GLY C 1 36 ? -21.922 26.082 58.307 1.00 57.57 36 GLY C CA 1
ATOM 2978 C C . GLY C 1 36 ? -22.907 25.456 59.283 1.00 55.98 36 GLY C C 1
ATOM 2979 O O . GLY C 1 36 ? -22.694 25.495 60.493 1.00 56.00 36 GLY C O 1
ATOM 2980 N N . ILE C 1 37 ? -23.989 24.888 58.756 1.00 52.77 37 ILE C N 1
ATOM 2981 C CA . ILE C 1 37 ? -25.036 24.295 59.587 1.00 50.97 37 ILE C CA 1
ATOM 2982 C C . ILE C 1 37 ? -25.374 22.869 59.153 1.00 50.62 37 ILE C C 1
ATOM 2983 O O . ILE C 1 37 ? -25.738 22.630 57.997 1.00 54.75 37 ILE C O 1
ATOM 2988 N N . ALA C 1 38 ? -25.240 21.919 60.070 1.00 45.13 38 ALA C N 1
ATOM 2989 C CA . ALA C 1 38 ? -25.654 20.547 59.797 1.00 43.57 38 ALA C CA 1
ATOM 2990 C C . ALA C 1 38 ? -26.907 20.242 60.603 1.00 42.44 38 ALA C C 1
ATOM 2991 O O . ALA C 1 38 ? -27.008 20.623 61.770 1.00 45.58 38 ALA C O 1
ATOM 2993 N N . ILE C 1 39 ? -27.860 19.555 59.986 1.00 36.98 39 ILE C N 1
ATOM 2994 C CA . ILE C 1 39 ? -29.130 19.268 60.641 1.00 37.83 39 ILE C CA 1
ATOM 2995 C C . ILE C 1 39 ? -29.503 17.789 60.589 1.00 35.58 39 ILE C C 1
ATOM 2996 O O . ILE C 1 39 ? -29.531 17.185 59.516 1.00 37.54 39 ILE C O 1
ATOM 3001 N N . THR C 1 40 ? -29.802 17.211 61.751 1.00 35.68 40 THR C N 1
ATOM 3002 C CA . THR C 1 40 ? -30.204 15.809 61.838 1.00 36.18 40 THR C CA 1
ATOM 3003 C C . THR C 1 40 ? -31.497 15.635 62.630 1.00 37.15 40 THR C C 1
ATOM 3004 O O . THR C 1 40 ? -31.731 16.339 63.614 1.00 36.52 40 THR C O 1
ATOM 3008 N N . PRO C 1 41 ? -32.312 14.649 62.239 1.00 32.12 41 PRO C N 1
ATOM 3009 C CA . PRO C 1 41 ? -33.579 14.383 62.921 1.00 32.43 41 PRO C CA 1
ATOM 3010 C C . PRO C 1 41 ? -33.371 13.660 64.253 1.00 34.03 41 PRO C C 1
ATOM 3011 O O . PRO C 1 41 ? -32.492 12.794 64.350 1.00 28.63 41 PRO C O 1
ATOM 3015 N N . LEU C 1 42 ? -34.172 14.000 65.259 1.00 29.82 42 LEU C N 1
ATOM 3016 C CA . LEU C 1 42 ? -34.207 13.232 66.490 1.00 27.55 42 LEU C CA 1
ATOM 3017 C C . LEU C 1 42 ? -34.991 11.939 66.244 1.00 31.66 42 LEU C C 1
ATOM 3018 O O . LEU C 1 42 ? -35.648 11.790 65.210 1.00 31.33 42 LEU C O 1
ATOM 3023 N N . GLY C 1 43 ? -34.946 11.015 67.199 1.00 32.95 43 GLY C N 1
ATOM 3024 C CA . GLY C 1 43 ? -35.755 9.811 67.128 1.00 33.87 43 GLY C CA 1
ATOM 3025 C C . GLY C 1 43 ? -37.234 10.161 67.222 1.00 33.35 43 GLY C C 1
ATOM 3026 O O . GLY C 1 43 ? -37.585 11.311 67.504 1.00 29.59 43 GLY C O 1
ATOM 3027 N N . SER C 1 44 ? -38.104 9.180 66.994 1.00 31.58 44 SER C N 1
ATOM 3028 C CA . SER C 1 44 ? -39.542 9.439 66.994 1.00 29.46 44 SER C CA 1
ATOM 3029 C C . SER C 1 44 ? -40.097 9.669 68.398 1.00 29.11 44 SER C C 1
ATOM 3030 O O . SER C 1 44 ? -39.673 9.018 69.356 1.00 28.41 44 SER C O 1
ATOM 3033 N N . ILE C 1 45 ? -41.048 10.594 68.524 1.00 27.53 45 ILE C N 1
ATOM 3034 C CA . ILE C 1 45 ? -41.707 10.810 69.817 1.00 29.25 45 ILE C CA 1
ATOM 3035 C C . ILE C 1 45 ? -42.680 9.673 70.110 1.00 31.42 45 ILE C C 1
ATOM 3036 O O . ILE C 1 45 ? -43.157 9.525 71.238 1.00 30.35 45 ILE C O 1
ATOM 3041 N N . GLY C 1 46 ? -42.964 8.860 69.090 1.00 33.25 46 GLY C N 1
ATOM 3042 C CA . GLY C 1 46 ? -43.877 7.732 69.247 1.00 29.04 46 GLY C CA 1
ATOM 3043 C C . GLY C 1 46 ? -43.309 6.613 70.103 1.00 33.45 46 GLY C C 1
ATOM 3044 O O . GLY C 1 46 ? -44.056 5.734 70.558 1.00 36.63 46 GLY C O 1
ATOM 3045 N N . THR C 1 47 ? -41.991 6.633 70.323 1.00 34.78 47 THR C N 1
ATOM 3046 C CA . THR C 1 47 ? -41.341 5.608 71.143 1.00 32.92 47 THR C CA 1
ATOM 3047 C C . THR C 1 47 ? -41.448 5.896 72.638 1.00 33.80 47 THR C C 1
ATOM 3048 O O . THR C 1 47 ? -41.164 5.023 73.447 1.00 28.81 47 THR C O 1
ATOM 3052 N N . PHE C 1 48 ? -41.874 7.105 73.007 1.00 31.10 48 PHE C N 1
ATOM 3053 C CA . PHE C 1 48 ? -42.023 7.457 74.424 1.00 30.00 48 PHE C CA 1
ATOM 3054 C C . PHE C 1 48 ? -43.296 6.834 74.978 1.00 31.48 48 PHE C C 1
ATOM 3055 O O . PHE C 1 48 ? -44.340 6.852 74.309 1.00 34.24 48 PHE C O 1
ATOM 3063 N N . PRO C 1 49 ? -43.242 6.323 76.217 1.00 29.13 49 PRO C N 1
ATOM 3064 C CA . PRO C 1 49 ? -44.524 5.968 76.825 1.00 31.72 49 PRO C CA 1
ATOM 3065 C C . PRO C 1 49 ? -45.185 7.250 77.311 1.00 32.36 49 PRO C C 1
ATOM 3066 O O . PRO C 1 49 ? -44.517 8.298 77.344 1.00 31.60 49 PRO C O 1
ATOM 3070 N N . HIS C 1 50 ? -46.458 7.170 77.684 1.00 28.89 50 HIS C N 1
ATOM 3071 C CA . HIS C 1 50 ? -47.156 8.312 78.265 1.00 32.03 50 HIS C CA 1
ATOM 3072 C C . HIS C 1 50 ? -46.412 8.721 79.505 1.00 31.31 50 HIS C C 1
ATOM 3073 O O . HIS C 1 50 ? -45.982 7.850 80.262 1.00 27.32 50 HIS C O 1
ATOM 3080 N N . TYR C 1 51 ? -46.283 10.019 79.758 1.00 30.01 51 TYR C N 1
ATOM 3081 C CA . TYR C 1 51 ? -45.600 10.400 80.984 1.00 27.32 51 TYR C CA 1
ATOM 3082 C C . TYR C 1 51 ? -46.329 9.862 82.201 1.00 30.91 51 TYR C C 1
ATOM 3083 O O . TYR C 1 51 ? -47.551 9.955 82.317 1.00 29.47 51 TYR C O 1
ATOM 3092 N N . SER C 1 52 ? -45.541 9.324 83.123 1.00 35.54 52 SER C N 1
ATOM 3093 C CA . SER C 1 52 ? -46.031 8.913 84.422 1.00 34.30 52 SER C CA 1
ATOM 3094 C C . SER C 1 52 ? -44.886 9.008 85.421 1.00 31.35 52 SER C C 1
ATOM 3095 O O . SER C 1 52 ? -43.777 8.519 85.170 1.00 33.01 52 SER C O 1
ATOM 3098 N N . GLN C 1 53 ? -45.150 9.639 86.551 1.00 31.66 53 GLN C N 1
ATOM 3099 C CA . GLN C 1 53 ? -44.113 9.770 87.559 1.00 40.87 53 GLN C CA 1
ATOM 3100 C C . GLN C 1 53 ? -43.701 8.397 88.089 1.00 42.19 53 GLN C C 1
ATOM 3101 O O . GLN C 1 53 ? -42.529 8.174 88.383 1.00 44.49 53 GLN C O 1
ATOM 3107 N N . ASP C 1 54 ? -44.654 7.472 88.166 1.00 38.51 54 ASP C N 1
ATOM 3108 C CA . ASP C 1 54 ? -44.351 6.090 88.566 1.00 39.43 54 ASP C CA 1
ATOM 3109 C C . ASP C 1 54 ? -43.362 5.440 87.601 1.00 40.95 54 ASP C C 1
ATOM 3110 O O . ASP C 1 54 ? -42.423 4.755 88.019 1.00 38.19 54 ASP C O 1
ATOM 3115 N N . VAL C 1 55 ? -43.559 5.658 86.304 1.00 41.20 55 VAL C N 1
ATOM 3116 C CA . VAL C 1 55 ? -42.606 5.142 85.320 1.00 41.49 55 VAL C CA 1
ATOM 3117 C C . VAL C 1 55 ? -41.251 5.822 85.498 1.00 42.20 55 VAL C C 1
ATOM 3118 O O . VAL C 1 55 ? -40.205 5.174 85.432 1.00 38.09 55 VAL C O 1
ATOM 3122 N N . GLN C 1 56 ? -41.274 7.131 85.731 1.00 37.47 56 GLN C N 1
ATOM 3123 C CA . GLN C 1 56 ? -40.036 7.857 85.957 1.00 40.01 56 GLN C CA 1
ATOM 3124 C C . GLN C 1 56 ? -39.288 7.301 87.174 1.00 42.20 56 GLN C C 1
ATOM 3125 O O . GLN C 1 56 ? -38.067 7.151 87.121 1.00 43.31 56 GLN C O 1
ATOM 3131 N N . GLU C 1 57 ? -40.025 6.991 88.246 1.00 44.20 57 GLU C N 1
ATOM 3132 C CA . GLU C 1 57 ? -39.432 6.450 89.482 1.00 49.26 57 GLU C CA 1
ATOM 3133 C C . GLU C 1 57 ? -38.630 5.183 89.221 1.00 50.18 57 GLU C C 1
ATOM 3134 O O . GLU C 1 57 ? -37.555 4.997 89.780 1.00 55.27 57 GLU C O 1
ATOM 3140 N N . GLU C 1 58 ? -39.179 4.304 88.391 1.00 48.77 58 GLU C N 1
ATOM 3141 C CA . GLU C 1 58 ? -38.519 3.058 88.007 1.00 53.48 58 GLU C CA 1
ATOM 3142 C C . GLU C 1 58 ? -37.284 3.311 87.140 1.00 55.31 58 GLU C C 1
ATOM 3143 O O . GLU C 1 58 ? -36.356 2.502 87.112 1.00 56.44 58 GLU C O 1
ATOM 3149 N N . GLY C 1 59 ? -37.285 4.435 86.429 1.00 51.38 59 GLY C N 1
ATOM 3150 C CA . GLY C 1 59 ? -36.170 4.804 85.572 1.00 47.31 59 GLY C CA 1
ATOM 3151 C C . GLY C 1 59 ? -36.662 5.484 84.307 1.00 44.25 59 GLY C C 1
ATOM 3152 O O . GLY C 1 59 ? -37.729 5.155 83.792 1.00 44.80 59 GLY C O 1
ATOM 3153 N N . PHE C 1 60 ? -35.888 6.436 83.802 1.00 42.18 60 PHE C N 1
ATOM 3154 C CA . PHE C 1 60 ? -36.255 7.125 82.570 1.00 40.66 60 PHE C CA 1
ATOM 3155 C C . PHE C 1 60 ? -36.227 6.184 81.367 1.00 40.71 60 PHE C C 1
ATOM 3156 O O . PHE C 1 60 ? -35.284 5.406 81.197 1.00 40.50 60 PHE C O 1
ATOM 3164 N N . PRO C 1 61 ? -37.265 6.254 80.517 1.00 41.30 61 PRO C N 1
ATOM 3165 C CA . PRO C 1 61 ? -37.223 5.447 79.292 1.00 38.07 61 PRO C CA 1
ATOM 3166 C C . PRO C 1 61 ? -35.971 5.782 78.489 1.00 37.79 61 PRO C C 1
ATOM 3167 O O . PRO C 1 61 ? -35.614 6.952 78.367 1.00 37.97 61 PRO C O 1
ATOM 3171 N N . ALA C 1 62 ? -35.309 4.762 77.955 1.00 34.99 62 ALA C N 1
ATOM 3172 C CA . ALA C 1 62 ? -34.102 4.965 77.161 1.00 32.74 62 ALA C CA 1
ATOM 3173 C C . ALA C 1 62 ? -34.251 5.998 76.043 1.00 35.93 62 ALA C C 1
ATOM 3174 O O . ALA C 1 62 ? -33.361 6.837 75.861 1.00 39.44 62 ALA C O 1
ATOM 3176 N N . PRO C 1 63 ? -35.360 5.944 75.275 1.00 36.98 63 PRO C N 1
ATOM 3177 C CA . PRO C 1 63 ? -35.417 6.958 74.214 1.00 35.35 63 PRO C CA 1
ATOM 3178 C C . PRO C 1 63 ? -35.474 8.375 74.772 1.00 31.57 63 PRO C C 1
ATOM 3179 O O . PRO C 1 63 ? -35.012 9.296 74.084 1.00 31.49 63 PRO C O 1
ATOM 3183 N N . VAL C 1 64 ? -36.003 8.552 75.985 1.00 29.78 64 VAL C N 1
ATOM 3184 C CA . VAL C 1 64 ? -36.042 9.890 76.586 1.00 31.41 64 VAL C CA 1
ATOM 3185 C C . VAL C 1 64 ? -34.636 10.414 76.890 1.00 31.51 64 VAL C C 1
ATOM 3186 O O . VAL C 1 64 ? -34.288 11.522 76.489 1.00 30.94 64 VAL C O 1
ATOM 3190 N N . LEU C 1 65 ? -33.829 9.601 77.574 1.00 31.98 65 LEU C N 1
ATOM 3191 C CA . LEU C 1 65 ? -32.454 9.970 77.916 1.00 34.35 65 LEU C CA 1
ATOM 3192 C C . LEU C 1 65 ? -31.595 10.193 76.686 1.00 32.39 65 LEU C C 1
ATOM 3193 O O . LEU C 1 65 ? -30.744 11.092 76.653 1.00 34.13 65 LEU C O 1
ATOM 3198 N N . THR C 1 66 ? -31.805 9.366 75.674 1.00 33.99 66 THR C N 1
ATOM 3199 C CA . THR C 1 66 ? -31.090 9.538 74.420 1.00 33.77 66 THR C CA 1
ATOM 3200 C C . THR C 1 66 ? -31.436 10.877 73.789 1.00 30.40 66 THR C C 1
ATOM 3201 O O . THR C 1 66 ? -30.547 11.626 73.354 1.00 26.90 66 THR C O 1
ATOM 3205 N N . MET C 1 67 ? -32.731 11.187 73.734 1.00 28.83 67 MET C N 1
ATOM 3206 C CA . MET C 1 67 ? -33.149 12.447 73.102 1.00 29.52 67 MET C CA 1
ATOM 3207 C C . MET C 1 67 ? -32.652 13.667 73.874 1.00 27.95 67 MET C C 1
ATOM 3208 O O . MET C 1 67 ? -32.176 14.649 73.274 1.00 29.93 67 MET C O 1
ATOM 3213 N N . ALA C 1 68 ? -32.748 13.605 75.197 1.00 29.81 68 ALA C N 1
ATOM 3214 C CA . ALA C 1 68 ? -32.312 14.724 76.030 1.00 30.78 68 ALA C CA 1
ATOM 3215 C C . ALA C 1 68 ? -30.847 15.054 75.799 1.00 32.34 68 ALA C C 1
ATOM 3216 O O . ALA C 1 68 ? -30.482 16.226 75.686 1.00 30.52 68 ALA C O 1
ATOM 3218 N N . GLN C 1 69 ? -30.010 14.020 75.696 1.00 30.30 69 GLN C N 1
ATOM 3219 C CA . GLN C 1 69 ? -28.583 14.235 75.495 1.00 28.63 69 GLN C CA 1
ATOM 3220 C C . GLN C 1 69 ? -28.322 14.766 74.103 1.00 28.01 69 GLN C C 1
ATOM 3221 O O . GLN C 1 69 ? -27.443 15.601 73.898 1.00 32.48 69 GLN C O 1
ATOM 3227 N N . GLN C 1 70 ? -29.098 14.284 73.144 1.00 29.06 70 GLN C N 1
ATOM 3228 C CA . GLN C 1 70 ? -28.984 14.769 71.779 1.00 30.88 70 GLN C CA 1
ATOM 3229 C C . GLN C 1 70 ? -29.365 16.254 71.710 1.00 25.75 70 GLN C C 1
ATOM 3230 O O . GLN C 1 70 ? -28.721 17.041 71.015 1.00 23.56 70 GLN C O 1
ATOM 3236 N N . ILE C 1 71 ? -30.386 16.648 72.457 1.00 29.08 71 ILE C N 1
ATOM 3237 C CA . ILE C 1 71 ? -30.767 18.056 72.502 1.00 31.34 71 ILE C CA 1
ATOM 3238 C C . ILE C 1 71 ? -29.674 18.852 73.227 1.00 30.58 71 ILE C C 1
ATOM 3239 O O . ILE C 1 71 ? -29.259 19.920 72.755 1.00 29.14 71 ILE C O 1
ATOM 3244 N N . ALA C 1 72 ? -29.174 18.309 74.338 1.00 28.75 72 ALA C N 1
ATOM 3245 C CA . ALA C 1 72 ? -28.142 18.998 75.131 1.00 31.29 72 ALA C CA 1
ATOM 3246 C C . ALA C 1 72 ? -26.897 19.399 74.343 1.00 32.24 72 ALA C C 1
ATOM 3247 O O . ALA C 1 72 ? -26.365 20.494 74.536 1.00 31.05 72 ALA C O 1
ATOM 3249 N N . THR C 1 73 ? -26.423 18.529 73.457 1.00 31.16 73 THR C N 1
ATOM 3250 C CA . THR C 1 73 ? -25.198 18.834 72.712 1.00 31.46 73 THR C CA 1
ATOM 3251 C C . THR C 1 73 ? -25.468 19.626 71.440 1.00 34.39 73 THR C C 1
ATOM 3252 O O . THR C 1 73 ? -24.532 20.102 70.787 1.00 33.71 73 THR C O 1
ATOM 3256 N N . ALA C 1 74 ? -26.735 19.705 71.039 1.00 38.53 74 ALA C N 1
ATOM 3257 C CA . ALA C 1 74 ? -27.086 20.445 69.826 1.00 37.77 74 ALA C CA 1
ATOM 3258 C C . ALA C 1 74 ? -26.950 21.946 70.060 1.00 35.55 74 ALA C C 1
ATOM 3259 O O . ALA C 1 74 ? -27.090 22.419 71.196 1.00 33.54 74 ALA C O 1
ATOM 3261 N N . ASP C 1 75 ? -26.681 22.690 68.987 1.00 35.41 75 ASP C N 1
ATOM 3262 C CA . ASP C 1 75 ? -26.573 24.141 69.064 1.00 33.40 75 ASP C CA 1
ATOM 3263 C C . ASP C 1 75 ? -27.965 24.779 69.056 1.00 32.51 75 ASP C C 1
ATOM 3264 O O . ASP C 1 75 ? -28.150 25.905 69.517 1.00 36.73 75 ASP C O 1
ATOM 3269 N N . ALA C 1 76 ? -28.935 24.053 68.515 1.00 28.04 76 ALA C N 1
ATOM 3270 C CA . ALA C 1 76 ? -30.317 24.528 68.476 1.00 28.17 76 ALA C CA 1
ATOM 3271 C C . ALA C 1 76 ? -31.242 23.380 68.165 1.00 30.39 76 ALA C C 1
ATOM 3272 O O . ALA C 1 76 ? -30.788 22.333 67.674 1.00 33.04 76 ALA C O 1
ATOM 3274 N N . VAL C 1 77 ? -32.532 23.585 68.437 1.00 29.10 77 VAL C N 1
ATOM 3275 C CA . VAL C 1 77 ? -33.577 22.611 68.129 1.00 26.27 77 VAL C CA 1
ATOM 3276 C C . VAL C 1 77 ? -34.576 23.261 67.186 1.00 31.90 77 VAL C C 1
ATOM 3277 O O . VAL C 1 77 ? -34.907 24.444 67.351 1.00 35.68 77 VAL C O 1
ATOM 3281 N N . VAL C 1 78 ? -35.021 22.520 66.172 1.00 30.75 78 VAL C N 1
ATOM 3282 C CA . VAL C 1 78 ? -36.154 22.961 65.360 1.00 27.01 78 VAL C CA 1
ATOM 3283 C C . VAL C 1 78 ? -37.332 22.018 65.581 1.00 29.04 78 VAL C C 1
ATOM 3284 O O . VAL C 1 78 ? -37.245 20.814 65.298 1.00 26.85 78 VAL C O 1
ATOM 3288 N N . ILE C 1 79 ? -38.435 22.555 66.101 1.00 27.09 79 ILE C N 1
ATOM 3289 C CA . ILE C 1 79 ? -39.629 21.749 66.305 1.00 25.86 79 ILE C CA 1
ATOM 3290 C C . ILE C 1 79 ? -40.605 21.975 65.161 1.00 29.76 79 ILE C C 1
ATOM 3291 O O . ILE C 1 79 ? -41.052 23.102 64.930 1.00 29.66 79 ILE C O 1
ATOM 3296 N N . VAL C 1 80 ? -40.938 20.896 64.460 1.00 26.58 80 VAL C N 1
ATOM 3297 C CA . VAL C 1 80 ? -41.841 20.957 63.318 1.00 27.22 80 VAL C CA 1
ATOM 3298 C C . VAL C 1 80 ? -43.075 20.156 63.676 1.00 26.40 80 VAL C C 1
ATOM 3299 O O . VAL C 1 80 ? -42.990 18.953 63.864 1.00 28.01 80 VAL C O 1
ATOM 3303 N N . THR C 1 81 ? -44.225 20.816 63.762 1.00 28.04 81 THR C N 1
ATOM 3304 C CA . THR C 1 81 ? -45.420 20.154 64.288 1.00 30.18 81 THR C CA 1
ATOM 3305 C C . THR C 1 81 ? -46.721 20.692 63.717 1.00 27.15 81 THR C C 1
ATOM 3306 O O . THR C 1 81 ? -46.818 21.874 63.394 1.00 26.19 81 THR C O 1
ATOM 3310 N N . PRO C 1 82 ? -47.731 19.822 63.595 1.00 29.35 82 PRO C N 1
ATOM 3311 C CA . PRO C 1 82 ? -49.051 20.331 63.232 1.00 28.96 82 PRO C CA 1
ATOM 3312 C C . PRO C 1 82 ? -49.726 20.923 64.466 1.00 32.71 82 PRO C C 1
ATOM 3313 O O . PRO C 1 82 ? -49.170 20.887 65.576 1.00 29.54 82 PRO C O 1
ATOM 3317 N N . GLU C 1 83 ? -50.919 21.464 64.262 1.00 30.84 83 GLU C N 1
ATOM 3318 C CA . GLU C 1 83 ? -51.727 21.990 65.345 1.00 27.86 83 GLU C CA 1
ATOM 3319 C C . GLU C 1 83 ? -52.948 21.102 65.497 1.00 28.97 83 GLU C C 1
ATOM 3320 O O . GLU C 1 83 ? -53.640 20.840 64.521 1.00 32.28 83 GLU C O 1
ATOM 3326 N N . TYR C 1 84 ? -53.183 20.588 66.706 1.00 29.11 84 TYR C N 1
ATOM 3327 C CA . TYR C 1 84 ? -54.391 19.807 66.965 1.00 26.77 84 TYR C CA 1
ATOM 3328 C C . TYR C 1 84 ? -55.323 20.530 67.951 1.00 29.90 84 TYR C C 1
ATOM 3329 O O . TYR C 1 84 ? -54.910 20.874 69.068 1.00 28.36 84 TYR C O 1
ATOM 3338 N N . ASN C 1 85 ? -56.578 20.726 67.551 1.00 29.29 85 ASN C N 1
ATOM 3339 C CA . ASN C 1 85 ? -57.586 21.297 68.437 1.00 28.36 85 ASN C CA 1
ATOM 3340 C C . ASN C 1 85 ? -57.120 22.598 69.093 1.00 24.79 85 ASN C C 1
ATOM 3341 O O . ASN C 1 85 ? -57.167 22.746 70.325 1.00 26.32 85 ASN C O 1
ATOM 3346 N N . TYR C 1 86 ? -56.609 23.501 68.252 1.00 22.04 86 TYR C N 1
ATOM 3347 C CA . TYR C 1 86 ? -56.119 24.822 68.657 1.00 25.66 86 TYR C CA 1
ATOM 3348 C C . TYR C 1 86 ? -54.957 24.784 69.637 1.00 31.40 86 TYR C C 1
ATOM 3349 O O . TYR C 1 86 ? -54.723 25.762 70.343 1.00 29.76 86 TYR C O 1
ATOM 3358 N N . SER C 1 87 ? -54.199 23.689 69.651 1.00 29.21 87 SER C N 1
ATOM 3359 C CA . SER C 1 87 ? -53.078 23.588 70.573 1.00 27.04 87 SER C CA 1
ATOM 3360 C C . SER C 1 87 ? -52.022 22.623 70.038 1.00 28.75 87 SER C C 1
ATOM 3361 O O . SER C 1 87 ? -52.076 22.226 68.861 1.00 24.58 87 SER C O 1
ATOM 3364 N N . VAL C 1 88 ? -51.064 22.235 70.876 1.00 27.69 88 VAL C N 1
ATOM 3365 C CA . VAL C 1 88 ? -50.030 21.317 70.399 1.00 26.20 88 VAL C CA 1
ATOM 3366 C C . VAL C 1 88 ? -50.519 19.870 70.491 1.00 23.98 88 VAL C C 1
ATOM 3367 O O . VAL C 1 88 ? -51.292 19.530 71.388 1.00 25.17 88 VAL C O 1
ATOM 3371 N N . PRO C 1 89 ? -50.110 19.023 69.529 1.00 27.03 89 PRO C N 1
ATOM 3372 C CA . PRO C 1 89 ? -50.497 17.606 69.561 1.00 25.96 89 PRO C CA 1
ATOM 3373 C C . PRO C 1 89 ? -50.125 16.992 70.889 1.00 25.78 89 PRO C C 1
ATOM 3374 O O . PRO C 1 89 ? -49.028 17.268 71.384 1.00 26.91 89 PRO C O 1
ATOM 3378 N N . GLY C 1 90 ? -51.025 16.195 71.459 1.00 24.59 90 GLY C N 1
ATOM 3379 C CA . GLY C 1 90 ? -50.776 15.546 72.732 1.00 25.07 90 GLY C CA 1
ATOM 3380 C C . GLY C 1 90 ? -49.476 14.751 72.726 1.00 32.09 90 GLY C C 1
ATOM 3381 O O . GLY C 1 90 ? -48.713 14.808 73.704 1.00 33.09 90 GLY C O 1
ATOM 3382 N N . VAL C 1 91 ? -49.216 14.017 71.638 1.00 27.03 91 VAL C N 1
ATOM 3383 C CA . VAL C 1 91 ? -47.987 13.208 71.548 1.00 29.95 91 VAL C CA 1
ATOM 3384 C C . VAL C 1 91 ? -46.732 14.058 71.697 1.00 26.65 91 VAL C C 1
ATOM 3385 O O . VAL C 1 91 ? -45.766 13.666 72.356 1.00 24.75 91 VAL C O 1
ATOM 3389 N N . LEU C 1 92 ? -46.730 15.214 71.045 1.00 21.36 92 LEU C N 1
ATOM 3390 C CA . LEU C 1 92 ? -45.571 16.086 71.117 1.00 22.99 92 LEU C CA 1
ATOM 3391 C C . LEU C 1 92 ? -45.419 16.677 72.516 1.00 25.92 92 LEU C C 1
ATOM 3392 O O . LEU C 1 92 ? -44.311 16.729 73.062 1.00 27.57 92 LEU C O 1
ATOM 3397 N N . LYS C 1 93 ? -46.524 17.140 73.092 1.00 21.46 93 LYS C N 1
ATOM 3398 C CA . LYS C 1 93 ? -46.476 17.693 74.449 1.00 22.33 93 LYS C CA 1
ATOM 3399 C C . LYS C 1 93 ? -45.965 16.629 75.428 1.00 26.00 93 LYS C C 1
ATOM 3400 O O . LYS C 1 93 ? -45.212 16.929 76.367 1.00 24.85 93 LYS C O 1
ATOM 3406 N N . ASN C 1 94 ? -46.378 15.388 75.196 1.00 29.77 94 ASN C N 1
ATOM 3407 C CA . ASN C 1 94 ? -45.926 14.277 76.021 1.00 31.77 94 ASN C CA 1
ATOM 3408 C C . ASN C 1 94 ? -44.407 14.117 75.958 1.00 27.95 94 ASN C C 1
ATOM 3409 O O . ASN C 1 94 ? -43.764 13.837 76.971 1.00 27.89 94 ASN C O 1
ATOM 3414 N N . ALA C 1 95 ? -43.831 14.306 74.772 1.00 27.68 95 ALA C N 1
ATOM 3415 C CA . ALA C 1 95 ? -42.379 14.244 74.647 1.00 30.22 95 ALA C CA 1
ATOM 3416 C C . ALA C 1 95 ? -41.723 15.393 75.433 1.00 30.43 95 ALA C C 1
ATOM 3417 O O . ALA C 1 95 ? -40.719 15.193 76.132 1.00 28.35 95 ALA C O 1
ATOM 3419 N N . ILE C 1 96 ? -42.299 16.589 75.324 1.00 28.95 96 ILE C N 1
ATOM 3420 C CA . ILE C 1 96 ? -41.799 17.747 76.067 1.00 29.75 96 ILE C CA 1
ATOM 3421 C C . ILE C 1 96 ? -41.874 17.483 77.570 1.00 29.50 96 ILE C C 1
ATOM 3422 O O . ILE C 1 96 ? -40.947 17.829 78.313 1.00 30.04 96 ILE C O 1
ATOM 3427 N N . ASP C 1 97 ? -42.979 16.875 78.011 1.00 26.47 97 ASP C N 1
ATOM 3428 C CA . ASP C 1 97 ? -43.166 16.580 79.429 1.00 28.12 97 ASP C CA 1
ATOM 3429 C C . ASP C 1 97 ? -42.035 15.676 79.944 1.00 26.70 97 ASP C C 1
ATOM 3430 O O . ASP C 1 97 ? -41.407 15.968 80.967 1.00 28.46 97 ASP C O 1
ATOM 3435 N N . TRP C 1 98 ? -41.743 14.608 79.207 1.00 25.92 98 TRP C N 1
ATOM 3436 C CA . TRP C 1 98 ? -40.651 13.688 79.590 1.00 26.55 98 TRP C CA 1
ATOM 3437 C C . TRP C 1 98 ? -39.289 14.391 79.636 1.00 28.32 98 TRP C C 1
ATOM 3438 O O . TRP C 1 98 ? -38.542 14.257 80.605 1.00 28.85 98 TRP C O 1
ATOM 3449 N N . LEU C 1 99 ? -38.972 15.133 78.581 1.00 28.81 99 LEU C N 1
ATOM 3450 C CA . LEU C 1 99 ? -37.707 15.867 78.499 1.00 29.95 99 LEU C CA 1
ATOM 3451 C C . LEU C 1 99 ? -37.530 16.859 79.631 1.00 33.16 99 LEU C C 1
ATOM 3452 O O . LEU C 1 99 ? -36.419 17.024 80.152 1.00 32.64 99 LEU C O 1
ATOM 3457 N N . SER C 1 100 ? -38.633 17.502 80.018 1.00 33.34 100 SER C N 1
ATOM 3458 C CA . SER C 1 100 ? -38.605 18.538 81.045 1.00 32.02 100 SER C CA 1
ATOM 3459 C C . SER C 1 100 ? -38.230 17.984 82.414 1.00 34.89 100 SER C C 1
ATOM 3460 O O . SER C 1 100 ? -37.903 18.750 83.320 1.00 34.86 100 SER C O 1
ATOM 3463 N N . ARG C 1 101 ? -38.313 16.661 82.567 1.00 34.53 101 ARG C N 1
ATOM 3464 C CA . ARG C 1 101 ? -38.075 16.016 83.859 1.00 35.56 101 ARG C CA 1
ATOM 3465 C C . ARG C 1 101 ? -36.650 15.494 84.005 1.00 37.64 101 ARG C C 1
ATOM 3466 O O . ARG C 1 101 ? -36.253 15.072 85.084 1.00 37.26 101 ARG C O 1
ATOM 3474 N N . VAL C 1 102 ? -35.887 15.524 82.916 1.00 38.42 102 VAL C N 1
ATOM 3475 C CA . VAL C 1 102 ? -34.494 15.087 82.932 1.00 39.65 102 VAL C CA 1
ATOM 3476 C C . VAL C 1 102 ? -33.633 16.124 83.645 1.00 42.54 102 VAL C C 1
ATOM 3477 O O . VAL C 1 102 ? -33.878 17.329 83.509 1.00 36.44 102 VAL C O 1
ATOM 3481 N N . SER C 1 103 ? -32.642 15.655 84.409 1.00 47.09 103 SER C N 1
ATOM 3482 C CA . SER C 1 103 ? -31.638 16.522 85.037 1.00 50.42 103 SER C CA 1
ATOM 3483 C C . SER C 1 103 ? -30.253 16.265 84.441 1.00 47.90 103 SER C C 1
ATOM 3484 O O . SER C 1 103 ? -29.806 15.119 84.380 1.00 48.44 103 SER C O 1
ATOM 3487 N N . PRO C 1 104 ? -29.590 17.328 83.959 1.00 47.39 104 PRO C N 1
ATOM 3488 C CA . PRO C 1 104 ? -30.154 18.682 83.881 1.00 45.15 104 PRO C CA 1
ATOM 3489 C C . PRO C 1 104 ? -31.152 18.750 82.724 1.00 39.70 104 PRO C C 1
ATOM 3490 O O . PRO C 1 104 ? -31.064 17.914 81.823 1.00 34.10 104 PRO C O 1
ATOM 3494 N N . GLN C 1 105 ? -32.112 19.671 82.763 1.00 36.62 105 GLN C N 1
ATOM 3495 C CA . GLN C 1 105 ? -33.129 19.677 81.717 1.00 36.76 105 GLN C CA 1
ATOM 3496 C C . GLN C 1 105 ? -32.616 20.371 80.455 1.00 33.16 105 GLN C C 1
ATOM 3497 O O . GLN C 1 105 ? -32.216 21.537 80.477 1.00 33.50 105 GLN C O 1
ATOM 3503 N N . PRO C 1 106 ? -32.611 19.615 79.351 1.00 32.24 106 PRO C N 1
ATOM 3504 C CA . PRO C 1 106 ? -31.838 19.885 78.134 1.00 31.53 106 PRO C CA 1
ATOM 3505 C C . PRO C 1 106 ? -32.281 21.116 77.359 1.00 30.12 106 PRO C C 1
ATOM 3506 O O . PRO C 1 106 ? -31.521 21.575 76.504 1.00 32.75 106 PRO C O 1
ATOM 3510 N N . LEU C 1 107 ? -33.482 21.625 77.624 1.00 28.25 107 LEU C N 1
ATOM 3511 C CA . LEU C 1 107 ? -33.995 22.783 76.879 1.00 28.91 107 LEU C CA 1
ATOM 3512 C C . LEU C 1 107 ? -33.645 24.119 77.525 1.00 28.84 107 LEU C C 1
ATOM 3513 O O . LEU C 1 107 ? -33.792 25.179 76.903 1.00 29.70 107 LEU C O 1
ATOM 3518 N N . ALA C 1 108 ? -33.155 24.081 78.760 1.00 33.86 108 ALA C N 1
ATOM 3519 C CA . ALA C 1 108 ? -32.767 25.326 79.431 1.00 35.11 108 ALA C CA 1
ATOM 3520 C C . ALA C 1 108 ? -31.615 25.964 78.669 1.00 35.77 108 ALA C C 1
ATOM 3521 O O . ALA C 1 108 ? -30.591 25.320 78.443 1.00 33.83 108 ALA C O 1
ATOM 3523 N N . GLY C 1 109 ? -31.801 27.210 78.235 1.00 31.54 109 GLY C N 1
ATOM 3524 C CA . GLY C 1 109 ? -30.776 27.919 77.482 1.00 30.70 109 GLY C CA 1
ATOM 3525 C C . GLY C 1 109 ? -30.659 27.513 76.023 1.00 32.22 109 GLY C C 1
ATOM 3526 O O . GLY C 1 109 ? -29.793 28.018 75.301 1.00 31.76 109 GLY C O 1
ATOM 3527 N N . LYS C 1 110 ? -31.516 26.596 75.578 1.00 30.93 110 LYS C N 1
ATOM 3528 C CA . LYS C 1 110 ? -31.429 26.107 74.206 1.00 33.02 110 LYS C CA 1
ATOM 3529 C C . LYS C 1 110 ? -32.163 26.992 73.204 1.00 36.37 110 LYS C C 1
ATOM 3530 O O . LYS C 1 110 ? -33.350 27.263 73.369 1.00 33.26 110 LYS C O 1
ATOM 3536 N N . PRO C 1 111 ? -31.461 27.412 72.138 1.00 34.95 111 PRO C N 1
ATOM 3537 C CA . PRO C 1 111 ? -32.129 28.119 71.044 1.00 33.95 111 PRO C CA 1
ATOM 3538 C C . PRO C 1 111 ? -33.080 27.165 70.313 1.00 33.42 111 PRO C C 1
ATOM 3539 O O . PRO C 1 111 ? -32.705 26.025 69.991 1.00 30.66 111 PRO C O 1
ATOM 3543 N N . VAL C 1 112 ? -34.305 27.628 70.068 1.00 26.13 112 VAL C N 1
ATOM 3544 C CA . VAL C 1 112 ? -35.340 26.789 69.461 1.00 23.87 112 VAL C CA 1
ATOM 3545 C C . VAL C 1 112 ? -36.089 27.566 68.379 1.00 28.11 112 VAL C C 1
ATOM 3546 O O . VAL C 1 112 ? -36.416 28.736 68.569 1.00 30.74 112 VAL C O 1
ATOM 3550 N N . ALA C 1 113 ? -36.343 26.931 67.242 1.00 32.29 113 ALA C N 1
ATOM 3551 C CA . ALA C 1 113 ? -37.232 27.519 66.251 1.00 31.70 113 ALA C CA 1
ATOM 3552 C C . ALA C 1 113 ? -38.453 26.638 66.076 1.00 29.98 113 ALA C C 1
ATOM 3553 O O . ALA C 1 113 ? -38.374 25.408 66.182 1.00 27.37 113 ALA C O 1
ATOM 3555 N N . LEU C 1 114 ? -39.587 27.280 65.820 1.00 27.46 114 LEU C N 1
ATOM 3556 C CA . LEU C 1 114 ? -40.844 26.590 65.643 1.00 27.98 114 LEU C CA 1
ATOM 3557 C C . LEU C 1 114 ? -41.275 26.672 64.184 1.00 28.01 114 LEU C C 1
ATOM 3558 O O . LEU C 1 114 ? -41.183 27.725 63.547 1.00 27.87 114 LEU C O 1
ATOM 3563 N N . VAL C 1 115 ? -41.740 25.549 63.669 1.00 25.90 115 VAL C N 1
ATOM 3564 C CA . VAL C 1 115 ? -42.247 25.464 62.317 1.00 30.43 115 VAL C CA 1
ATOM 3565 C C . VAL C 1 115 ? -43.526 24.665 62.351 1.00 29.25 115 VAL C C 1
ATOM 3566 O O . VAL C 1 115 ? -43.568 23.582 62.936 1.00 32.06 115 VAL C O 1
ATOM 3570 N N . THR C 1 116 ? -44.570 25.187 61.724 1.00 26.64 116 THR C N 1
ATOM 3571 C CA . THR C 1 116 ? -45.831 24.447 61.626 1.00 32.04 116 THR C CA 1
ATOM 3572 C C . THR C 1 116 ? -46.311 24.384 60.180 1.00 36.43 116 THR C C 1
ATOM 3573 O O . THR C 1 116 ? -46.249 25.369 59.445 1.00 42.32 116 THR C O 1
ATOM 3577 N N . ALA C 1 117 ? -46.786 23.216 59.775 1.00 39.40 117 ALA C N 1
ATOM 3578 C CA . ALA C 1 117 ? -47.323 23.047 58.437 1.00 44.50 117 ALA C CA 1
ATOM 3579 C C . ALA C 1 117 ? -48.780 22.632 58.555 1.00 48.89 117 ALA C C 1
ATOM 3580 O O . ALA C 1 117 ? -49.131 21.777 59.377 1.00 48.00 117 ALA C O 1
ATOM 3582 N N . SER C 1 118 ? -49.623 23.242 57.729 1.00 53.08 118 SER C N 1
ATOM 3583 C CA . SER C 1 118 ? -51.051 22.972 57.761 1.00 61.33 118 SER C CA 1
ATOM 3584 C C . SER C 1 118 ? -51.625 23.095 56.354 1.00 67.60 118 SER C C 1
ATOM 3585 O O . SER C 1 118 ? -51.162 23.914 55.559 1.00 68.38 118 SER C O 1
ATOM 3588 N N . PRO C 1 119 ? -52.643 22.279 56.045 1.00 72.46 119 PRO C N 1
ATOM 3589 C CA . PRO C 1 119 ? -53.344 22.350 54.758 1.00 75.18 119 PRO C CA 1
ATOM 3590 C C . PRO C 1 119 ? -54.192 23.612 54.620 1.00 77.14 119 PRO C C 1
ATOM 3591 O O . PRO C 1 119 ? -54.550 23.962 53.498 1.00 78.79 119 PRO C O 1
ATOM 3595 N N . GLY C 1 120 ? -54.490 24.280 55.734 1.00 78.14 120 GLY C N 1
ATOM 3596 C CA . GLY C 1 120 ? -55.409 25.409 55.751 1.00 79.46 120 GLY C CA 1
ATOM 3597 C C . GLY C 1 120 ? -54.901 26.798 55.392 1.00 81.28 120 GLY C C 1
ATOM 3598 O O . GLY C 1 120 ? -54.709 27.100 54.211 1.00 81.12 120 GLY C O 1
ATOM 3599 N N . MET C 1 121 ? -54.724 27.656 56.401 1.00 81.00 121 MET C N 1
ATOM 3600 C CA . MET C 1 121 ? -54.310 29.042 56.165 1.00 81.41 121 MET C CA 1
ATOM 3601 C C . MET C 1 121 ? -53.812 29.772 57.425 1.00 80.36 121 MET C C 1
ATOM 3602 O O . MET C 1 121 ? -53.018 30.704 57.315 1.00 81.69 121 MET C O 1
ATOM 3607 N N . ILE C 1 122 ? -54.303 29.402 58.606 1.00 77.28 122 ILE C N 1
ATOM 3608 C CA . ILE C 1 122 ? -53.774 29.989 59.841 1.00 76.72 122 ILE C CA 1
ATOM 3609 C C . ILE C 1 122 ? -52.347 29.478 60.031 1.00 72.29 122 ILE C C 1
ATOM 3610 O O . ILE C 1 122 ? -51.451 30.202 60.486 1.00 70.08 122 ILE C O 1
ATOM 3615 N N . GLY C 1 123 ? -52.148 28.221 59.649 1.00 66.91 123 GLY C N 1
ATOM 3616 C CA . GLY C 1 123 ? -50.833 27.611 59.651 1.00 63.43 123 GLY C CA 1
ATOM 3617 C C . GLY C 1 123 ? -50.214 27.313 61.007 1.00 55.00 123 GLY C C 1
ATOM 3618 O O . GLY C 1 123 ? -48.988 27.306 61.125 1.00 56.13 123 GLY C O 1
ATOM 3619 N N . GLY C 1 124 ? -51.037 27.054 62.024 1.00 46.96 124 GLY C N 1
ATOM 3620 C CA . GLY C 1 124 ? -50.513 26.608 63.311 1.00 39.92 124 GLY C CA 1
ATOM 3621 C C . GLY C 1 124 ? -50.083 27.650 64.332 1.00 37.03 124 GLY C C 1
ATOM 3622 O O . GLY C 1 124 ? -49.262 27.368 65.215 1.00 36.01 124 GLY C O 1
ATOM 3623 N N . ALA C 1 125 ? -50.638 28.853 64.238 1.00 29.89 125 ALA C N 1
ATOM 3624 C CA . ALA C 1 125 ? -50.262 29.931 65.151 1.00 30.09 125 ALA C CA 1
ATOM 3625 C C . ALA C 1 125 ? -50.558 29.596 66.620 1.00 30.54 125 ALA C C 1
ATOM 3626 O O . ALA C 1 125 ? -49.810 29.976 67.514 1.00 27.50 125 ALA C O 1
ATOM 3628 N N . ARG C 1 126 ? -51.664 28.900 66.858 1.00 30.91 126 ARG C N 1
ATOM 3629 C CA . ARG C 1 126 ? -52.088 28.559 68.210 1.00 31.01 126 ARG C CA 1
ATOM 3630 C C . ARG C 1 126 ? -51.205 27.495 68.856 1.00 31.11 126 ARG C C 1
ATOM 3631 O O . ARG C 1 126 ? -50.885 27.586 70.044 1.00 25.01 126 ARG C O 1
ATOM 3639 N N . ALA C 1 127 ? -50.802 26.493 68.079 1.00 27.43 127 ALA C N 1
ATOM 3640 C CA . ALA C 1 127 ? -49.888 25.475 68.602 1.00 25.22 127 ALA C CA 1
ATOM 3641 C C . ALA C 1 127 ? -48.598 26.130 69.012 1.00 23.50 127 ALA C C 1
ATOM 3642 O O . ALA C 1 127 ? -48.051 25.846 70.078 1.00 25.68 127 ALA C O 1
ATOM 3644 N N . GLN C 1 128 ? -48.125 27.035 68.161 1.00 16.89 128 GLN C N 1
ATOM 3645 C CA . GLN C 1 128 ? -46.905 27.771 68.421 1.00 23.04 128 GLN C CA 1
ATOM 3646 C C . GLN C 1 128 ? -46.996 28.665 69.647 1.00 28.29 128 GLN C C 1
ATOM 3647 O O . GLN C 1 128 ? -46.042 28.772 70.418 1.00 26.92 128 GLN C O 1
ATOM 3653 N N . ASN C 1 129 ? -48.146 29.310 69.812 1.00 25.94 129 ASN C N 1
ATOM 3654 C CA . ASN C 1 129 ? -48.387 30.101 71.008 1.00 25.06 129 ASN C CA 1
ATOM 3655 C C . ASN C 1 129 ? -48.248 29.257 72.266 1.00 23.05 129 ASN C C 1
ATOM 3656 O O . ASN C 1 129 ? -47.470 29.598 73.169 1.00 24.68 129 ASN C O 1
ATOM 3661 N N . HIS C 1 130 ? -48.983 28.153 72.324 1.00 21.98 130 HIS C N 1
ATOM 3662 C CA . HIS C 1 130 ? -48.927 27.271 73.492 1.00 24.58 130 HIS C CA 1
ATOM 3663 C C . HIS C 1 130 ? -47.552 26.662 73.698 1.00 25.30 130 HIS C C 1
ATOM 3664 O O . HIS C 1 130 ? -47.074 26.540 74.833 1.00 26.33 130 HIS C O 1
ATOM 3671 N N . LEU C 1 131 ? -46.911 26.277 72.597 1.00 22.52 131 LEU C N 1
ATOM 3672 C CA . LEU C 1 131 ? -45.569 25.712 72.666 1.00 24.93 131 LEU C CA 1
ATOM 3673 C C . LEU C 1 131 ? -44.579 26.716 73.253 1.00 25.80 131 LEU C C 1
ATOM 3674 O O . LEU C 1 131 ? -43.812 26.372 74.173 1.00 24.68 131 LEU C O 1
ATOM 3679 N N . ARG C 1 132 ? -44.616 27.963 72.767 1.00 25.60 132 ARG C N 1
ATOM 3680 C CA . ARG C 1 132 ? -43.760 29.029 73.324 1.00 25.54 132 ARG C CA 1
ATOM 3681 C C . ARG C 1 132 ? -43.948 29.203 74.814 1.00 25.81 132 ARG C C 1
ATOM 3682 O O . ARG C 1 132 ? -42.984 29.429 75.554 1.00 26.88 132 ARG C O 1
ATOM 3690 N N . GLN C 1 133 ? -45.201 29.155 75.249 1.00 22.81 133 GLN C N 1
ATOM 3691 C CA . GLN C 1 133 ? -45.488 29.328 76.673 1.00 23.35 133 GLN C CA 1
ATOM 3692 C C . GLN C 1 133 ? -44.794 28.249 77.519 1.00 26.09 133 GLN C C 1
ATOM 3693 O O . GLN C 1 133 ? -44.220 28.554 78.563 1.00 24.57 133 GLN C O 1
ATOM 3699 N N . SER C 1 134 ? -44.837 26.993 77.077 1.00 27.38 134 SER C N 1
ATOM 3700 C CA . SER C 1 134 ? -44.124 25.930 77.799 1.00 27.05 134 SER C CA 1
ATOM 3701 C C . SER C 1 134 ? -42.621 26.137 77.733 1.00 28.27 134 SER C C 1
ATOM 3702 O O . SER C 1 134 ? -41.906 25.867 78.710 1.00 24.68 134 SER C O 1
ATOM 3705 N N . LEU C 1 135 ? -42.137 26.562 76.563 1.00 28.39 135 LEU C N 1
ATOM 3706 C CA . LEU C 1 135 ? -40.697 26.730 76.353 1.00 28.55 135 LEU C CA 1
ATOM 3707 C C . LEU C 1 135 ? -40.124 27.872 77.189 1.00 30.18 135 LEU C C 1
ATOM 3708 O O . LEU C 1 135 ? -38.969 27.823 77.610 1.00 32.92 135 LEU C O 1
ATOM 3713 N N . VAL C 1 136 ? -40.934 28.893 77.445 1.00 31.87 136 VAL C N 1
ATOM 3714 C CA . VAL C 1 136 ? -40.518 29.945 78.366 1.00 36.09 136 VAL C CA 1
ATOM 3715 C C . VAL C 1 136 ? -40.309 29.347 79.762 1.00 32.46 136 VAL C C 1
ATOM 3716 O O . VAL C 1 136 ? -39.300 29.616 80.413 1.00 34.30 136 VAL C O 1
ATOM 3720 N N . PHE C 1 137 ? -41.262 28.536 80.212 1.00 30.54 137 PHE C N 1
ATOM 3721 C CA . PHE C 1 137 ? -41.142 27.871 81.508 1.00 31.13 137 PHE C CA 1
ATOM 3722 C C . PHE C 1 137 ? -39.886 27.015 81.598 1.00 32.23 137 PHE C C 1
ATOM 3723 O O . PHE C 1 137 ? -39.275 26.937 82.660 1.00 30.79 137 PHE C O 1
ATOM 3731 N N . LEU C 1 138 ? -39.507 26.384 80.484 1.00 27.67 138 LEU C N 1
ATOM 3732 C CA . LEU C 1 138 ? -38.322 25.530 80.441 1.00 29.01 138 LEU C CA 1
ATOM 3733 C C . LEU C 1 138 ? -37.061 26.326 80.128 1.00 32.64 138 LEU C C 1
ATOM 3734 O O . LEU C 1 138 ? -35.999 25.746 79.899 1.00 29.99 138 LEU C O 1
ATOM 3739 N N . ASP C 1 139 ? -37.188 27.654 80.129 1.00 30.00 139 ASP C N 1
ATOM 3740 C CA . ASP C 1 139 ? -36.059 28.562 79.903 1.00 30.42 139 ASP C CA 1
ATOM 3741 C C . ASP C 1 139 ? -35.372 28.404 78.541 1.00 30.85 139 ASP C C 1
ATOM 3742 O O . ASP C 1 139 ? -34.184 28.696 78.406 1.00 33.89 139 ASP C O 1
ATOM 3747 N N . ALA C 1 140 ? -36.123 27.993 77.520 1.00 28.24 140 ALA C N 1
ATOM 3748 C CA . ALA C 1 140 ? -35.586 27.947 76.164 1.00 29.57 140 ALA C CA 1
ATOM 3749 C C . ALA C 1 140 ? -35.576 29.351 75.559 1.00 30.20 140 ALA C C 1
ATOM 3750 O O . ALA C 1 140 ? -36.295 30.234 76.035 1.00 26.88 140 ALA C O 1
ATOM 3752 N N . TYR C 1 141 ? -34.748 29.557 74.534 1.00 25.98 141 TYR C N 1
ATOM 3753 C CA . TYR C 1 141 ? -34.713 30.826 73.793 1.00 28.11 141 TYR C CA 1
ATOM 3754 C C . TYR C 1 141 ? -35.364 30.599 72.438 1.00 32.61 141 TYR C C 1
ATOM 3755 O O . TYR C 1 141 ? -34.731 30.076 71.505 1.00 31.32 141 TYR C O 1
ATOM 3764 N N . VAL C 1 142 ? -36.638 30.957 72.330 1.00 33.54 142 VAL C N 1
ATOM 3765 C CA . VAL C 1 142 ? -37.371 30.657 71.107 1.00 32.77 142 VAL C CA 1
ATOM 3766 C C . VAL C 1 142 ? -37.321 31.829 70.134 1.00 33.98 142 VAL C C 1
ATOM 3767 O O . VAL C 1 142 ? -37.636 32.971 70.486 1.00 33.88 142 VAL C O 1
ATOM 3771 N N . LEU C 1 143 ? -36.914 31.521 68.907 1.00 32.36 143 LEU C N 1
ATOM 3772 C CA . LEU C 1 143 ? -36.757 32.512 67.848 1.00 37.80 143 LEU C CA 1
ATOM 3773 C C . LEU C 1 143 ? -38.035 33.325 67.723 1.00 37.31 143 LEU C C 1
ATOM 3774 O O . LEU C 1 143 ? -39.112 32.741 67.559 1.00 38.15 143 LEU C O 1
ATOM 3779 N N . ASN C 1 144 ? -37.918 34.654 67.797 1.00 38.50 144 ASN C N 1
ATOM 3780 C CA . ASN C 1 144 ? -39.061 35.548 67.593 1.00 40.42 144 ASN C CA 1
ATOM 3781 C C . ASN C 1 144 ? -39.451 35.630 66.120 1.00 44.02 144 ASN C C 1
ATOM 3782 O O . ASN C 1 144 ? -40.629 35.547 65.789 1.00 49.51 144 ASN C O 1
ATOM 3787 N N . ARG C 1 145 ? -38.445 35.783 65.250 1.00 43.95 145 ARG C N 1
ATOM 3788 C CA . ARG C 1 145 ? -38.620 36.085 63.818 1.00 44.42 145 ARG C CA 1
ATOM 3789 C C . ARG C 1 145 ? -37.586 35.395 62.940 1.00 40.50 145 ARG C C 1
ATOM 3790 O O . ARG C 1 145 ? -36.429 35.290 63.331 1.00 40.67 145 ARG C O 1
ATOM 3798 N N . PRO C 1 146 ? -37.971 34.987 61.718 1.00 44.42 146 PRO C N 1
ATOM 3799 C CA . PRO C 1 146 ? -39.312 35.050 61.130 1.00 45.07 146 PRO C CA 1
ATOM 3800 C C . PRO C 1 146 ? -40.163 33.892 61.618 1.00 48.23 146 PRO C C 1
ATOM 3801 O O . PRO C 1 146 ? -39.637 32.812 61.905 1.00 49.11 146 PRO C O 1
ATOM 3805 N N . GLU C 1 147 ? -41.470 34.105 61.686 1.00 46.63 147 GLU C N 1
ATOM 3806 C CA . GLU C 1 147 ? -42.363 33.055 62.123 1.00 47.60 147 GLU C CA 1
ATOM 3807 C C . GLU C 1 147 ? -42.692 32.140 60.950 1.00 46.07 147 GLU C C 1
ATOM 3808 O O . GLU C 1 147 ? -42.943 32.597 59.834 1.00 45.05 147 GLU C O 1
ATOM 3814 N N . ALA C 1 148 ? -42.645 30.839 61.197 1.00 40.56 148 ALA C N 1
ATOM 3815 C CA . ALA C 1 148 ? -42.814 29.871 60.127 1.00 36.88 148 ALA C CA 1
ATOM 3816 C C . ALA C 1 148 ? -44.118 29.100 60.261 1.00 38.28 148 ALA C C 1
ATOM 3817 O O . ALA C 1 148 ? -44.172 28.046 60.903 1.00 34.38 148 ALA C O 1
ATOM 3819 N N . MET C 1 149 ? -45.171 29.653 59.668 1.00 38.89 149 MET C N 1
ATOM 3820 C CA . MET C 1 149 ? -46.453 28.976 59.571 1.00 40.68 149 MET C CA 1
ATOM 3821 C C . MET C 1 149 ? -46.752 28.711 58.099 1.00 44.19 149 MET C C 1
ATOM 3822 O O . MET C 1 149 ? -47.070 29.632 57.339 1.00 46.38 149 MET C O 1
ATOM 3827 N N . ILE C 1 150 ? -46.637 27.453 57.699 1.00 44.21 150 ILE C N 1
ATOM 3828 C CA . ILE C 1 150 ? -46.785 27.074 56.302 1.00 43.42 150 ILE C CA 1
ATOM 3829 C C . ILE C 1 150 ? -48.193 26.575 55.976 1.00 45.59 150 ILE C C 1
ATOM 3830 O O . ILE C 1 150 ? -48.552 25.431 56.289 1.00 42.87 150 ILE C O 1
ATOM 3835 N N . GLY C 1 151 ? -48.993 27.443 55.359 1.00 48.30 151 GLY C N 1
ATOM 3836 C CA . GLY C 1 151 ? -50.351 27.098 54.967 1.00 50.05 151 GLY C CA 1
ATOM 3837 C C . GLY C 1 151 ? -50.437 26.474 53.583 1.00 54.53 151 GLY C C 1
ATOM 3838 O O . GLY C 1 151 ? -49.468 26.509 52.822 1.00 58.04 151 GLY C O 1
ATOM 3839 N N . GLN C 1 152 ? -51.603 25.914 53.258 1.00 56.00 152 GLN C N 1
ATOM 3840 C CA . GLN C 1 152 ? -51.851 25.299 51.954 1.00 60.73 152 GLN C CA 1
ATOM 3841 C C . GLN C 1 152 ? -50.756 24.305 51.585 1.00 59.98 152 GLN C C 1
ATOM 3842 O O . GLN C 1 152 ? -50.324 24.247 50.433 1.00 62.37 152 GLN C O 1
ATOM 3848 N N . VAL C 1 153 ? -50.329 23.503 52.554 1.00 56.79 153 VAL C N 1
ATOM 3849 C CA . VAL C 1 153 ? -49.136 22.688 52.368 1.00 52.05 153 VAL C CA 1
ATOM 3850 C C . VAL C 1 153 ? -49.347 21.545 51.373 1.00 53.62 153 VAL C C 1
ATOM 3851 O O . VAL C 1 153 ? -48.387 21.059 50.773 1.00 51.56 153 VAL C O 1
ATOM 3855 N N . THR C 1 154 ? -50.600 21.143 51.167 1.00 56.78 154 THR C N 1
ATOM 3856 C CA . THR C 1 154 ? -50.896 19.997 50.306 1.00 60.92 154 THR C CA 1
ATOM 3857 C C . THR C 1 154 ? -50.330 20.172 48.899 1.00 63.91 154 THR C C 1
ATOM 3858 O O . THR C 1 154 ? -49.842 19.213 48.290 1.00 65.98 154 THR C O 1
ATOM 3862 N N . GLY C 1 155 ? -50.379 21.403 48.397 1.00 63.74 155 GLY C N 1
ATOM 3863 C CA . GLY C 1 155 ? -49.861 21.702 47.075 1.00 64.80 155 GLY C CA 1
ATOM 3864 C C . GLY C 1 155 ? -48.418 22.172 47.077 1.00 66.39 155 GLY C C 1
ATOM 3865 O O . GLY C 1 155 ? -47.881 22.557 46.038 1.00 68.09 155 GLY C O 1
ATOM 3866 N N . LYS C 1 156 ? -47.782 22.133 48.244 1.00 64.31 156 LYS C N 1
ATOM 3867 C CA . LYS C 1 156 ? -46.398 22.582 48.372 1.00 61.07 156 LYS C CA 1
ATOM 3868 C C . LYS C 1 156 ? -45.452 21.403 48.508 1.00 63.47 156 LYS C C 1
ATOM 3869 O O . LYS C 1 156 ? -44.251 21.527 48.249 1.00 62.56 156 LYS C O 1
ATOM 3875 N N . VAL C 1 157 ? -46.003 20.257 48.899 1.00 65.55 157 VAL C N 1
ATOM 3876 C CA . VAL C 1 157 ? -45.250 19.011 48.867 1.00 69.39 157 VAL C CA 1
ATOM 3877 C C . VAL C 1 157 ? -45.848 18.095 47.808 1.00 73.40 157 VAL C C 1
ATOM 3878 O O . VAL C 1 157 ? -47.069 18.024 47.635 1.00 72.99 157 VAL C O 1
ATOM 3882 N N . ASP C 1 158 ? -44.974 17.421 47.074 1.00 78.05 158 ASP C N 1
ATOM 3883 C CA . ASP C 1 158 ? -45.413 16.580 45.976 1.00 84.49 158 ASP C CA 1
ATOM 3884 C C . ASP C 1 158 ? -45.814 15.196 46.453 1.00 86.35 158 ASP C C 1
ATOM 3885 O O . ASP C 1 158 ? -45.080 14.552 47.206 1.00 85.92 158 ASP C O 1
ATOM 3890 N N . ALA C 1 159 ? -46.988 14.745 46.020 1.00 88.55 159 ALA C N 1
ATOM 3891 C CA . ALA C 1 159 ? -47.447 13.413 46.381 1.00 91.67 159 ALA C CA 1
ATOM 3892 C C . ALA C 1 159 ? -46.507 12.401 45.745 1.00 94.62 159 ALA C C 1
ATOM 3893 O O . ALA C 1 159 ? -45.737 12.744 44.840 1.00 95.32 159 ALA C O 1
ATOM 3895 N N . GLN C 1 160 ? -46.564 11.162 46.224 1.00 95.72 160 GLN C N 1
ATOM 3896 C CA . GLN C 1 160 ? -45.707 10.081 45.725 1.00 96.89 160 GLN C CA 1
ATOM 3897 C C . GLN C 1 160 ? -44.215 10.257 46.035 1.00 94.94 160 GLN C C 1
ATOM 3898 O O . GLN C 1 160 ? -43.519 9.274 46.292 1.00 96.38 160 GLN C O 1
ATOM 3904 N N . THR C 1 161 ? -43.730 11.497 46.053 1.00 92.21 161 THR C N 1
ATOM 3905 C CA . THR C 1 161 ? -42.299 11.727 46.236 1.00 90.97 161 THR C CA 1
ATOM 3906 C C . THR C 1 161 ? -41.955 12.298 47.599 1.00 88.63 161 THR C C 1
ATOM 3907 O O . THR C 1 161 ? -40.787 12.576 47.874 1.00 90.20 161 THR C O 1
ATOM 3911 N N . LEU C 1 162 ? -42.972 12.510 48.430 1.00 84.15 162 LEU C N 1
ATOM 3912 C CA . LEU C 1 162 ? -42.764 12.784 49.851 1.00 80.42 162 LEU C CA 1
ATOM 3913 C C . LEU C 1 162 ? -42.110 14.139 50.143 1.00 75.25 162 LEU C C 1
ATOM 3914 O O . LEU C 1 162 ? -42.107 14.595 51.284 1.00 74.22 162 LEU C O 1
ATOM 3919 N N . GLU C 1 163 ? -41.566 14.783 49.114 1.00 71.16 163 GLU C N 1
ATOM 3920 C CA . GLU C 1 163 ? -40.691 15.923 49.339 1.00 68.95 163 GLU C CA 1
ATOM 3921 C C . GLU C 1 163 ? -41.390 17.266 49.193 1.00 62.55 163 GLU C C 1
ATOM 3922 O O . GLU C 1 163 ? -42.310 17.431 48.389 1.00 62.81 163 GLU C O 1
ATOM 3928 N N . LEU C 1 164 ? -40.924 18.220 49.989 1.00 57.81 164 LEU C N 1
ATOM 3929 C CA . LEU C 1 164 ? -41.371 19.598 49.924 1.00 54.98 164 LEU C CA 1
ATOM 3930 C C . LEU C 1 164 ? -40.819 20.193 48.635 1.00 58.19 164 LEU C C 1
ATOM 3931 O O . LEU C 1 164 ? -39.600 20.283 48.454 1.00 59.05 164 LEU C O 1
ATOM 3936 N N . SER C 1 165 ? -41.709 20.603 47.738 1.00 58.46 165 SER C N 1
ATOM 3937 C CA . SER C 1 165 ? -41.283 21.020 46.408 1.00 59.92 165 SER C CA 1
ATOM 3938 C C . SER C 1 165 ? -41.334 22.525 46.235 1.00 60.59 165 SER C C 1
ATOM 3939 O O . SER C 1 165 ? -40.610 23.080 45.407 1.00 63.13 165 SER C O 1
ATOM 3942 N N . ASP C 1 166 ? -42.179 23.187 47.022 1.00 59.32 166 ASP C N 1
ATOM 3943 C CA . ASP C 1 166 ? -42.332 24.630 46.904 1.00 58.08 166 ASP C CA 1
ATOM 3944 C C . ASP C 1 166 ? -41.013 25.359 47.151 1.00 57.29 166 ASP C C 1
ATOM 3945 O O . ASP C 1 166 ? -40.484 25.379 48.273 1.00 55.79 166 ASP C O 1
ATOM 3950 N N . VAL C 1 167 ? -40.482 25.935 46.079 1.00 55.62 167 VAL C N 1
ATOM 3951 C CA . VAL C 1 167 ? -39.192 26.610 46.107 1.00 54.08 167 VAL C CA 1
ATOM 3952 C C . VAL C 1 167 ? -39.226 27.831 47.032 1.00 52.62 167 VAL C C 1
ATOM 3953 O O . VAL C 1 167 ? -38.245 28.143 47.717 1.00 51.89 167 VAL C O 1
ATOM 3957 N N . ALA C 1 168 ? -40.357 28.530 47.037 1.00 51.81 168 ALA C N 1
ATOM 3958 C CA . ALA C 1 168 ? -40.522 29.693 47.899 1.00 48.91 168 ALA C CA 1
ATOM 3959 C C . ALA C 1 168 ? -40.502 29.283 49.375 1.00 46.52 168 ALA C C 1
ATOM 3960 O O . ALA C 1 168 ? -39.938 29.985 50.219 1.00 48.14 168 ALA C O 1
ATOM 3962 N N . THR C 1 169 ? -41.121 28.146 49.678 1.00 45.80 169 THR C N 1
ATOM 3963 C CA . THR C 1 169 ? -41.141 27.624 51.045 1.00 48.22 169 THR C CA 1
ATOM 3964 C C . THR C 1 169 ? -39.725 27.267 51.496 1.00 44.72 169 THR C C 1
ATOM 3965 O O . THR C 1 169 ? -39.312 27.597 52.612 1.00 42.11 169 THR C O 1
ATOM 3969 N N . ARG C 1 170 ? -38.983 26.608 50.609 1.00 45.69 170 ARG C N 1
ATOM 3970 C CA . ARG C 1 170 ? -37.606 26.216 50.892 1.00 47.81 170 ARG C CA 1
ATOM 3971 C C . ARG C 1 170 ? -36.713 27.393 51.234 1.00 49.39 170 ARG C C 1
ATOM 3972 O O . ARG C 1 170 ? -35.950 27.329 52.199 1.00 49.36 170 ARG C O 1
ATOM 3980 N N . GLU C 1 171 ? -36.822 28.468 50.457 1.00 49.78 171 GLU C N 1
ATOM 3981 C CA . GLU C 1 171 ? -36.011 29.658 50.690 1.00 48.61 171 GLU C CA 1
ATOM 3982 C C . GLU C 1 171 ? -36.397 30.296 52.010 1.00 47.09 171 GLU C C 1
ATOM 3983 O O . GLU C 1 171 ? -35.539 30.801 52.740 1.00 44.01 171 GLU C O 1
ATOM 3989 N N . PHE C 1 172 ? -37.695 30.308 52.303 1.00 48.29 172 PHE C N 1
ATOM 3990 C CA . PHE C 1 172 ? -38.145 30.866 53.574 1.00 48.55 172 PHE C CA 1
ATOM 3991 C C . PHE C 1 172 ? -37.552 30.127 54.762 1.00 40.74 172 PHE C C 1
ATOM 3992 O O . PHE C 1 172 ? -37.108 30.749 55.727 1.00 38.41 172 PHE C O 1
ATOM 4000 N N . LEU C 1 173 ? -37.575 28.800 54.694 1.00 39.07 173 LEU C N 1
ATOM 4001 C CA . LEU C 1 173 ? -37.046 27.980 55.772 1.00 39.53 173 LEU C CA 1
ATOM 4002 C C . LEU C 1 173 ? -35.553 28.242 55.945 1.00 43.29 173 LEU C C 1
ATOM 4003 O O . LEU C 1 173 ? -35.052 28.286 57.068 1.00 44.29 173 LEU C O 1
ATOM 4008 N N . ALA C 1 174 ? -34.850 28.441 54.832 1.00 43.15 174 ALA C N 1
ATOM 4009 C CA . ALA C 1 174 ? -33.431 28.773 54.882 1.00 42.96 174 ALA C CA 1
ATOM 4010 C C . ALA C 1 174 ? -33.189 30.068 55.650 1.00 43.44 174 ALA C C 1
ATOM 4011 O O . ALA C 1 174 ? -32.252 30.160 56.451 1.00 41.97 174 ALA C O 1
ATOM 4013 N N . ARG C 1 175 ? -34.029 31.071 55.415 1.00 44.13 175 ARG C N 1
ATOM 4014 C CA . ARG C 1 175 ? -33.870 32.327 56.139 1.00 45.88 175 ARG C CA 1
ATOM 4015 C C . ARG C 1 175 ? -34.111 32.131 57.628 1.00 40.15 175 ARG C C 1
ATOM 4016 O O . ARG C 1 175 ? -33.444 32.764 58.453 1.00 43.44 175 ARG C O 1
ATOM 4024 N N . GLN C 1 176 ? -35.082 31.287 57.975 1.00 38.22 176 GLN C N 1
ATOM 4025 C CA . GLN C 1 176 ? -35.347 31.001 59.388 1.00 40.92 176 GLN C CA 1
ATOM 4026 C C . GLN C 1 176 ? -34.165 30.298 60.051 1.00 36.02 176 GLN C C 1
ATOM 4027 O O . GLN C 1 176 ? -33.843 30.579 61.208 1.00 33.72 176 GLN C O 1
ATOM 4033 N N . LEU C 1 177 ? -33.539 29.372 59.328 1.00 37.92 177 LEU C N 1
ATOM 4034 C CA . LEU C 1 177 ? -32.364 28.659 59.838 1.00 38.71 177 LEU C CA 1
ATOM 4035 C C . LEU C 1 177 ? -31.190 29.612 60.072 1.00 42.91 177 LEU C C 1
ATOM 4036 O O . LEU C 1 177 ? -30.461 29.488 61.065 1.00 43.47 177 LEU C O 1
ATOM 4041 N N . ASP C 1 178 ? -31.023 30.573 59.164 1.00 44.09 178 ASP C N 1
ATOM 4042 C CA . ASP C 1 178 ? -30.007 31.606 59.310 1.00 44.01 178 ASP C CA 1
ATOM 4043 C C . ASP C 1 178 ? -30.260 32.440 60.563 1.00 40.49 178 ASP C C 1
ATOM 4044 O O . ASP C 1 178 ? -29.332 32.750 61.315 1.00 40.65 178 ASP C O 1
ATOM 4049 N N . ALA C 1 179 ? -31.513 32.833 60.772 1.00 35.72 179 ALA C N 1
ATOM 4050 C CA . ALA C 1 179 ? -31.862 33.617 61.953 1.00 35.55 179 ALA C CA 1
ATOM 4051 C C . ALA C 1 179 ? -31.648 32.801 63.232 1.00 29.90 179 ALA C C 1
ATOM 4052 O O . ALA C 1 179 ? -31.175 33.328 64.251 1.00 32.65 179 ALA C O 1
ATOM 4054 N N . LEU C 1 180 ? -31.974 31.512 63.168 1.00 28.51 180 LEU C N 1
ATOM 4055 C CA . LEU C 1 180 ? -31.769 30.612 64.310 1.00 33.01 180 LEU C CA 1
ATOM 4056 C C . LEU C 1 180 ? -30.275 30.481 64.603 1.00 36.85 180 LEU C C 1
ATOM 4057 O O . LEU C 1 180 ? -29.846 30.481 65.763 1.00 35.18 180 LEU C O 1
ATOM 4062 N N . ALA C 1 181 ? -29.486 30.371 63.537 1.00 37.68 181 ALA C N 1
ATOM 4063 C CA . ALA C 1 181 ? -28.029 30.335 63.654 1.00 37.69 181 ALA C CA 1
ATOM 4064 C C . ALA C 1 181 ? -27.491 31.598 64.311 1.00 37.87 181 ALA C C 1
ATOM 4065 O O . ALA C 1 181 ? -26.629 31.530 65.194 1.00 40.29 181 ALA C O 1
ATOM 4067 N N . ALA C 1 182 ? -27.990 32.750 63.874 1.00 36.10 182 ALA C N 1
ATOM 4068 C CA . ALA C 1 182 ? -27.549 34.027 64.437 1.00 34.99 182 ALA C CA 1
ATOM 4069 C C . ALA C 1 182 ? -27.868 34.095 65.926 1.00 33.81 182 ALA C C 1
ATOM 4070 O O . ALA C 1 182 ? -27.059 34.558 66.731 1.00 33.96 182 ALA C O 1
ATOM 4072 N N . LEU C 1 183 ? -29.057 33.626 66.285 1.00 38.26 183 LEU C N 1
ATOM 4073 C CA . LEU C 1 183 ? -29.473 33.586 67.679 1.00 39.61 183 LEU C CA 1
ATOM 4074 C C . LEU C 1 183 ? -28.563 32.678 68.503 1.00 39.99 183 LEU C C 1
ATOM 4075 O O . LEU C 1 183 ? -28.109 33.059 69.583 1.00 40.60 183 LEU C O 1
ATOM 4080 N N . ALA C 1 184 ? -28.279 31.488 67.985 1.00 40.84 184 ALA C N 1
ATOM 4081 C CA . ALA C 1 184 ? -27.421 30.545 68.699 1.00 41.14 184 ALA C CA 1
ATOM 4082 C C . ALA C 1 184 ? -26.037 31.127 68.958 1.00 45.28 184 ALA C C 1
ATOM 4083 O O . ALA C 1 184 ? -25.498 30.995 70.054 1.00 46.86 184 ALA C O 1
ATOM 4085 N N . ARG C 1 185 ? -25.455 31.760 67.942 1.00 47.35 185 ARG C N 1
ATOM 4086 C CA . ARG C 1 185 ? -24.129 32.356 68.084 1.00 47.92 185 ARG C CA 1
ATOM 4087 C C . ARG C 1 185 ? -24.145 33.578 68.998 1.00 48.05 185 ARG C C 1
ATOM 4088 O O . ARG C 1 185 ? -23.172 33.835 69.710 1.00 49.81 185 ARG C O 1
ATOM 4096 N N . THR C 1 186 ? -25.245 34.325 68.996 1.00 47.71 186 THR C N 1
ATOM 4097 C CA . THR C 1 186 ? -25.354 35.468 69.902 1.00 52.01 186 THR C CA 1
ATOM 4098 C C . THR C 1 186 ? -25.378 35.020 71.367 1.00 51.97 186 THR C C 1
ATOM 4099 O O . THR C 1 186 ? -24.743 35.635 72.228 1.00 50.35 186 THR C O 1
ATOM 4103 N N . LEU C 1 187 ? -26.098 33.937 71.641 1.00 52.93 187 LEU C N 1
ATOM 4104 C CA . LEU C 1 187 ? -26.265 33.463 73.015 1.00 52.26 187 LEU C CA 1
ATOM 4105 C C . LEU C 1 187 ? -25.078 32.664 73.540 1.00 56.08 187 LEU C C 1
ATOM 4106 O O . LEU C 1 187 ? -24.934 32.502 74.750 1.00 57.20 187 LEU C O 1
ATOM 4111 N N . SER C 1 188 ? -24.229 32.169 72.642 1.00 60.32 188 SER C N 1
ATOM 4112 C CA . SER C 1 188 ? -23.067 31.375 73.051 1.00 65.70 188 SER C CA 1
ATOM 4113 C C . SER C 1 188 ? -22.036 32.232 73.783 1.00 66.75 188 SER C C 1
ATOM 4114 O O . SER C 1 188 ? -21.391 33.094 73.184 1.00 68.67 188 SER C O 1
ATOM 4117 N N . SER D 1 5 ? -85.273 15.993 87.814 1.00 80.01 5 SER D N 1
ATOM 4118 C CA . SER D 1 5 ? -84.517 15.632 86.619 1.00 80.31 5 SER D CA 1
ATOM 4119 C C . SER D 1 5 ? -83.085 15.227 86.973 1.00 77.13 5 SER D C 1
ATOM 4120 O O . SER D 1 5 ? -82.204 16.084 87.075 1.00 78.79 5 SER D O 1
ATOM 4123 N N . PRO D 1 6 ? -82.847 13.914 87.135 1.00 72.87 6 PRO D N 1
ATOM 4124 C CA . PRO D 1 6 ? -81.555 13.368 87.579 1.00 69.16 6 PRO D CA 1
ATOM 4125 C C . PRO D 1 6 ? -80.476 13.437 86.492 1.00 63.50 6 PRO D C 1
ATOM 4126 O O . PRO D 1 6 ? -80.730 13.129 85.326 1.00 64.20 6 PRO D O 1
ATOM 4130 N N . LEU D 1 7 ? -79.295 13.904 86.870 1.00 56.45 7 LEU D N 1
ATOM 4131 C CA . LEU D 1 7 ? -78.169 13.986 85.953 1.00 49.85 7 LEU D CA 1
ATOM 4132 C C . LEU D 1 7 ? -77.115 12.915 86.232 1.00 46.30 7 LEU D C 1
ATOM 4133 O O . LEU D 1 7 ? -76.975 12.463 87.373 1.00 46.23 7 LEU D O 1
ATOM 4138 N N . HIS D 1 8 ? -76.383 12.504 85.196 1.00 39.53 8 HIS D N 1
ATOM 4139 C CA . HIS D 1 8 ? -75.229 11.622 85.384 1.00 40.10 8 HIS D CA 1
ATOM 4140 C C . HIS D 1 8 ? -73.966 12.299 84.827 1.00 41.35 8 HIS D C 1
ATOM 4141 O O . HIS D 1 8 ? -73.919 12.653 83.646 1.00 37.50 8 HIS D O 1
ATOM 4148 N N . PHE D 1 9 ? -72.954 12.491 85.672 1.00 39.28 9 PHE D N 1
ATOM 4149 C CA . PHE D 1 9 ? -71.689 13.084 85.229 1.00 34.16 9 PHE D CA 1
ATOM 4150 C C . PHE D 1 9 ? -70.614 12.005 85.136 1.00 34.70 9 PHE D C 1
ATOM 4151 O O . PHE D 1 9 ? -70.639 11.005 85.874 1.00 36.18 9 PHE D O 1
ATOM 4159 N N . VAL D 1 10 ? -69.678 12.196 84.219 1.00 31.02 10 VAL D N 1
ATOM 4160 C CA . VAL D 1 10 ? -68.500 11.338 84.158 1.00 30.42 10 VAL D CA 1
ATOM 4161 C C . VAL D 1 10 ? -67.241 12.169 84.409 1.00 33.65 10 VAL D C 1
ATOM 4162 O O . VAL D 1 10 ? -67.215 13.374 84.123 1.00 34.35 10 VAL D O 1
ATOM 4166 N N . THR D 1 11 ? -66.214 11.543 84.976 1.00 33.57 11 THR D N 1
ATOM 4167 C CA . THR D 1 11 ? -64.962 12.244 85.272 1.00 35.84 11 THR D CA 1
ATOM 4168 C C . THR D 1 11 ? -63.786 11.756 84.417 1.00 33.27 11 THR D C 1
ATOM 4169 O O . THR D 1 11 ? -63.600 10.558 84.219 1.00 33.86 11 THR D O 1
ATOM 4173 N N . LEU D 1 12 ? -63.011 12.706 83.901 1.00 32.59 12 LEU D N 1
ATOM 4174 C CA . LEU D 1 12 ? -61.823 12.420 83.091 1.00 33.17 12 LEU D CA 1
ATOM 4175 C C . LEU D 1 12 ? -60.563 12.819 83.856 1.00 34.43 12 LEU D C 1
ATOM 4176 O O . LEU D 1 12 ? -60.419 13.975 84.273 1.00 32.96 12 LEU D O 1
ATOM 4181 N N . LEU D 1 13 ? -59.648 11.869 84.028 1.00 34.12 13 LEU D N 1
ATOM 4182 C CA . LEU D 1 13 ? -58.485 12.072 84.897 1.00 33.17 13 LEU D CA 1
ATOM 4183 C C . LEU D 1 13 ? -57.201 12.298 84.118 1.00 29.97 13 LEU D C 1
ATOM 4184 O O . LEU D 1 13 ? -56.840 11.494 83.250 1.00 32.07 13 LEU D O 1
ATOM 4189 N N . GLY D 1 14 ? -56.493 13.377 84.447 1.00 27.28 14 GLY D N 1
ATOM 4190 C CA . GLY D 1 14 ? -55.337 13.776 83.657 1.00 26.66 14 GLY D CA 1
ATOM 4191 C C . GLY D 1 14 ? -53.982 13.280 84.142 1.00 30.02 14 GLY D C 1
ATOM 4192 O O . GLY D 1 14 ? -52.960 13.605 83.536 1.00 31.61 14 GLY D O 1
ATOM 4193 N N . SER D 1 15 ? -53.968 12.517 85.235 1.00 30.97 15 SER D N 1
ATOM 4194 C CA . SER D 1 15 ? -52.726 11.958 85.785 1.00 33.09 15 SER D CA 1
ATOM 4195 C C . SER D 1 15 ? -52.784 10.438 85.887 1.00 31.67 15 SER D C 1
ATOM 4196 O O . SER D 1 15 ? -53.824 9.873 86.242 1.00 33.48 15 SER D O 1
ATOM 4199 N N . LEU D 1 16 ? -51.663 9.786 85.600 1.00 32.06 16 LEU D N 1
ATOM 4200 C CA . LEU D 1 16 ? -51.596 8.332 85.576 1.00 36.06 16 LEU D CA 1
ATOM 4201 C C . LEU D 1 16 ? -51.007 7.727 86.851 1.00 42.32 16 LEU D C 1
ATOM 4202 O O . LEU D 1 16 ? -51.150 6.518 87.076 1.00 42.92 16 LEU D O 1
ATOM 4207 N N . ARG D 1 17 ? -50.337 8.536 87.678 1.00 39.71 17 ARG D N 1
ATOM 4208 C CA . ARG D 1 17 ? -49.627 7.964 88.835 1.00 40.41 17 ARG D CA 1
ATOM 4209 C C . ARG D 1 17 ? -50.593 7.569 89.946 1.00 39.42 17 ARG D C 1
ATOM 4210 O O . ARG D 1 17 ? -51.620 8.227 90.158 1.00 38.51 17 ARG D O 1
ATOM 4218 N N . LYS D 1 18 ? -50.250 6.509 90.676 1.00 44.45 18 LYS D N 1
ATOM 4219 C CA . LYS D 1 18 ? -51.163 5.976 91.685 1.00 45.38 18 LYS D CA 1
ATOM 4220 C C . LYS D 1 18 ? -51.464 6.978 92.787 1.00 39.49 18 LYS D C 1
ATOM 4221 O O . LYS D 1 18 ? -52.619 7.134 93.178 1.00 43.07 18 LYS D O 1
ATOM 4227 N N . ALA D 1 19 ? -50.441 7.686 93.259 1.00 37.13 19 ALA D N 1
ATOM 4228 C CA . ALA D 1 19 ? -50.627 8.646 94.349 1.00 39.00 19 ALA D CA 1
ATOM 4229 C C . ALA D 1 19 ? -51.026 10.031 93.856 1.00 40.32 19 ALA D C 1
ATOM 4230 O O . ALA D 1 19 ? -50.882 11.016 94.583 1.00 41.06 19 ALA D O 1
ATOM 4232 N N . SER D 1 20 ? -51.575 10.104 92.644 1.00 40.36 20 SER D N 1
ATOM 4233 C CA . SER D 1 20 ? -51.955 11.396 92.062 1.00 38.43 20 SER D CA 1
ATOM 4234 C C . SER D 1 20 ? -52.924 12.140 92.958 1.00 41.18 20 SER D C 1
ATOM 4235 O O . SER D 1 20 ? -53.897 11.557 93.443 1.00 40.44 20 SER D O 1
ATOM 4238 N N . PHE D 1 21 ? -52.646 13.420 93.203 1.00 41.92 21 PHE D N 1
ATOM 4239 C CA . PHE D 1 21 ? -53.557 14.246 93.987 1.00 42.84 21 PHE D CA 1
ATOM 4240 C C . PHE D 1 21 ? -54.852 14.510 93.209 1.00 38.90 21 PHE D C 1
ATOM 4241 O O . PHE D 1 21 ? -55.938 14.590 93.787 1.00 37.76 21 PHE D O 1
ATOM 4249 N N . ASN D 1 22 ? -54.731 14.657 91.893 1.00 32.72 22 ASN D N 1
ATOM 4250 C CA . ASN D 1 22 ? -55.910 14.885 91.065 1.00 31.26 22 ASN D CA 1
ATOM 4251 C C . ASN D 1 22 ? -56.838 13.668 91.046 1.00 31.87 22 ASN D C 1
ATOM 4252 O O . ASN D 1 22 ? -58.064 13.816 91.009 1.00 35.17 22 ASN D O 1
ATOM 4257 N N . ALA D 1 23 ? -56.254 12.473 91.098 1.00 31.96 23 ALA D N 1
ATOM 4258 C CA . ALA D 1 23 ? -57.034 11.235 91.224 1.00 35.82 23 ALA D CA 1
ATOM 4259 C C . ALA D 1 23 ? -57.803 11.203 92.543 1.00 39.76 23 ALA D C 1
ATOM 4260 O O . ALA D 1 23 ? -58.959 10.764 92.592 1.00 37.98 23 ALA D O 1
ATOM 4262 N N . ALA D 1 24 ? -57.148 11.659 93.608 1.00 41.49 24 ALA D N 1
ATOM 4263 C CA . ALA D 1 24 ? -57.783 11.756 94.920 1.00 42.38 24 ALA D CA 1
ATOM 4264 C C . ALA D 1 24 ? -59.019 12.647 94.861 1.00 42.70 24 ALA D C 1
ATOM 4265 O O . ALA D 1 24 ? -60.079 12.291 95.382 1.00 44.53 24 ALA D O 1
ATOM 4267 N N . VAL D 1 25 ? -58.878 13.804 94.220 1.00 38.68 25 VAL D N 1
ATOM 4268 C CA . VAL D 1 25 ? -60.000 14.720 94.035 1.00 35.33 25 VAL D CA 1
ATOM 4269 C C . VAL D 1 25 ? -61.122 14.103 93.199 1.00 36.94 25 VAL D C 1
ATOM 4270 O O . VAL D 1 25 ? -62.303 14.218 93.552 1.00 38.15 25 VAL D O 1
ATOM 4274 N N . ALA D 1 26 ? -60.756 13.438 92.106 1.00 36.29 26 ALA D N 1
ATOM 4275 C CA . ALA D 1 26 ? -61.752 12.834 91.218 1.00 35.01 26 ALA D CA 1
ATOM 4276 C C . ALA D 1 26 ? -62.602 11.796 91.955 1.00 38.61 26 ALA D C 1
ATOM 4277 O O . ALA D 1 26 ? -63.818 11.736 91.765 1.00 37.86 26 ALA D O 1
ATOM 4279 N N . ARG D 1 27 ? -61.954 10.993 92.801 1.00 36.78 27 ARG D N 1
ATOM 4280 C CA . ARG D 1 27 ? -62.651 9.967 93.586 1.00 40.48 27 ARG D CA 1
ATOM 4281 C C . ARG D 1 27 ? -63.605 10.552 94.616 1.00 41.38 27 ARG D C 1
ATOM 4282 O O . ARG D 1 27 ? -64.542 9.883 95.044 1.00 46.51 27 ARG D O 1
ATOM 4290 N N . ALA D 1 28 ? -63.353 11.784 95.040 1.00 37.43 28 ALA D N 1
ATOM 4291 C CA . ALA D 1 28 ? -64.224 12.414 96.015 1.00 35.67 28 ALA D CA 1
ATOM 4292 C C . ALA D 1 28 ? -65.519 12.920 95.388 1.00 40.55 28 ALA D C 1
ATOM 4293 O O . ALA D 1 28 ? -66.535 13.054 96.079 1.00 42.24 28 ALA D O 1
ATOM 4295 N N . LEU D 1 29 ? -65.488 13.208 94.089 1.00 39.33 29 LEU D N 1
ATOM 4296 C CA . LEU D 1 29 ? -66.644 13.823 93.426 1.00 39.53 29 LEU D CA 1
ATOM 4297 C C . LEU D 1 29 ? -67.951 13.006 93.532 1.00 40.02 29 LEU D C 1
ATOM 4298 O O . LEU D 1 29 ? -69.015 13.582 93.795 1.00 37.41 29 LEU D O 1
ATOM 4303 N N . PRO D 1 30 ? -67.883 11.669 93.336 1.00 43.52 30 PRO D N 1
ATOM 4304 C CA . PRO D 1 30 ? -69.164 10.950 93.449 1.00 48.07 30 PRO D CA 1
ATOM 4305 C C . PRO D 1 30 ? -69.775 10.932 94.855 1.00 49.92 30 PRO D C 1
ATOM 4306 O O . PRO D 1 30 ? -71.002 10.918 94.951 1.00 50.09 30 PRO D O 1
ATOM 4310 N N . GLU D 1 31 ? -68.965 10.966 95.911 1.00 52.07 31 GLU D N 1
ATOM 4311 C CA . GLU D 1 31 ? -69.525 11.019 97.266 1.00 54.47 31 GLU D CA 1
ATOM 4312 C C . GLU D 1 31 ? -69.998 12.420 97.623 1.00 50.64 31 GLU D C 1
ATOM 4313 O O . GLU D 1 31 ? -70.990 12.590 98.333 1.00 51.69 31 GLU D O 1
ATOM 4319 N N . ILE D 1 32 ? -69.281 13.406 97.087 1.00 45.37 32 ILE D N 1
ATOM 4320 C CA . ILE D 1 32 ? -69.517 14.842 97.271 1.00 46.59 32 ILE D CA 1
ATOM 4321 C C . ILE D 1 32 ? -70.751 15.342 96.506 1.00 48.36 32 ILE D C 1
ATOM 4322 O O . ILE D 1 32 ? -71.364 16.353 96.866 1.00 47.28 32 ILE D O 1
ATOM 4327 N N . ALA D 1 33 ? -71.105 14.627 95.442 1.00 51.43 33 ALA D N 1
ATOM 4328 C CA . ALA D 1 33 ? -72.154 15.065 94.526 1.00 54.42 33 ALA D CA 1
ATOM 4329 C C . ALA D 1 33 ? -73.453 15.410 95.240 1.00 56.17 33 ALA D C 1
ATOM 4330 O O . ALA D 1 33 ? -73.979 14.603 96.007 1.00 56.30 33 ALA D O 1
ATOM 4332 N N . PRO D 1 34 ? -73.967 16.625 94.994 1.00 58.71 34 PRO D N 1
ATOM 4333 C CA . PRO D 1 34 ? -75.255 17.034 95.563 1.00 59.10 34 PRO D CA 1
ATOM 4334 C C . PRO D 1 34 ? -76.365 16.143 95.027 1.00 58.03 34 PRO D C 1
ATOM 4335 O O . PRO D 1 34 ? -76.202 15.518 93.973 1.00 54.64 34 PRO D O 1
ATOM 4339 N N . GLU D 1 35 ? -77.484 16.083 95.740 1.00 58.79 35 GLU D N 1
ATOM 4340 C CA . GLU D 1 35 ? -78.542 15.165 95.348 1.00 59.13 35 GLU D CA 1
ATOM 4341 C C . GLU D 1 35 ? -79.142 15.464 93.971 1.00 52.82 35 GLU D C 1
ATOM 4342 O O . GLU D 1 35 ? -79.306 16.621 93.587 1.00 52.56 35 GLU D O 1
ATOM 4348 N N . GLY D 1 36 ? -79.451 14.404 93.230 1.00 52.47 36 GLY D N 1
ATOM 4349 C CA . GLY D 1 36 ? -79.925 14.528 91.867 1.00 52.14 36 GLY D CA 1
ATOM 4350 C C . GLY D 1 36 ? -78.798 14.285 90.878 1.00 53.42 36 GLY D C 1
ATOM 4351 O O . GLY D 1 36 ? -79.002 14.347 89.666 1.00 56.08 36 GLY D O 1
ATOM 4352 N N . ILE D 1 37 ? -77.601 14.014 91.395 1.00 50.72 37 ILE D N 1
ATOM 4353 C CA . ILE D 1 37 ? -76.430 13.789 90.545 1.00 48.75 37 ILE D CA 1
ATOM 4354 C C . ILE D 1 37 ? -75.666 12.506 90.872 1.00 47.96 37 ILE D C 1
ATOM 4355 O O . ILE D 1 37 ? -75.225 12.303 92.009 1.00 49.36 37 ILE D O 1
ATOM 4360 N N . ALA D 1 38 ? -75.519 11.635 89.877 1.00 42.47 38 ALA D N 1
ATOM 4361 C CA . ALA D 1 38 ? -74.680 10.458 90.028 1.00 44.10 38 ALA D CA 1
ATOM 4362 C C . ALA D 1 38 ? -73.435 10.664 89.178 1.00 42.38 38 ALA D C 1
ATOM 4363 O O . ALA D 1 38 ? -73.529 11.162 88.057 1.00 38.76 38 ALA D O 1
ATOM 4365 N N . ILE D 1 39 ? -72.272 10.298 89.711 1.00 41.94 39 ILE D N 1
ATOM 4366 C CA . ILE D 1 39 ? -71.009 10.527 89.011 1.00 41.65 39 ILE D CA 1
ATOM 4367 C C . ILE D 1 39 ? -70.171 9.257 88.949 1.00 42.81 39 ILE D C 1
ATOM 4368 O O . ILE D 1 39 ? -69.965 8.608 89.973 1.00 41.66 39 ILE D O 1
ATOM 4373 N N . THR D 1 40 ? -69.697 8.905 87.756 1.00 42.47 40 THR D N 1
ATOM 4374 C CA . THR D 1 40 ? -68.858 7.723 87.560 1.00 43.59 40 THR D CA 1
ATOM 4375 C C . THR D 1 40 ? -67.570 8.067 86.808 1.00 38.96 40 THR D C 1
ATOM 4376 O O . THR D 1 40 ? -67.546 8.992 86.004 1.00 37.85 40 THR D O 1
ATOM 4380 N N . PRO D 1 41 ? -66.484 7.332 87.079 1.00 37.67 41 PRO D N 1
ATOM 4381 C CA . PRO D 1 41 ? -65.220 7.612 86.385 1.00 38.00 41 PRO D CA 1
ATOM 4382 C C . PRO D 1 41 ? -65.187 7.083 84.952 1.00 38.29 41 PRO D C 1
ATOM 4383 O O . PRO D 1 41 ? -65.765 6.032 84.691 1.00 38.69 41 PRO D O 1
ATOM 4387 N N . LEU D 1 42 ? -64.553 7.816 84.033 1.00 36.37 42 LEU D N 1
ATOM 4388 C CA . LEU D 1 42 ? -64.256 7.262 82.714 1.00 35.83 42 LEU D CA 1
ATOM 4389 C C . LEU D 1 42 ? -63.072 6.294 82.837 1.00 33.44 42 LEU D C 1
ATOM 4390 O O . LEU D 1 42 ? -62.432 6.221 83.888 1.00 32.35 42 LEU D O 1
ATOM 4395 N N . GLY D 1 43 ? -62.778 5.558 81.769 1.00 35.56 43 GLY D N 1
ATOM 4396 C CA . GLY D 1 43 ? -61.594 4.708 81.735 1.00 39.94 43 GLY D CA 1
ATOM 4397 C C . GLY D 1 43 ? -60.314 5.534 81.729 1.00 43.27 43 GLY D C 1
ATOM 4398 O O . GLY D 1 43 ? -60.354 6.758 81.581 1.00 43.75 43 GLY D O 1
ATOM 4399 N N . SER D 1 44 ? -59.171 4.879 81.892 1.00 41.32 44 SER D N 1
ATOM 4400 C CA . SER D 1 44 ? -57.906 5.604 81.947 1.00 39.07 44 SER D CA 1
ATOM 4401 C C . SER D 1 44 ? -57.455 6.091 80.570 1.00 36.22 44 SER D C 1
ATOM 4402 O O . SER D 1 44 ? -57.575 5.371 79.576 1.00 37.46 44 SER D O 1
ATOM 4405 N N . ILE D 1 45 ? -56.894 7.297 80.530 1.00 33.00 45 ILE D N 1
ATOM 4406 C CA . ILE D 1 45 ? -56.331 7.839 79.297 1.00 31.23 45 ILE D CA 1
ATOM 4407 C C . ILE D 1 45 ? -55.034 7.107 78.946 1.00 31.03 45 ILE D C 1
ATOM 4408 O O . ILE D 1 45 ? -54.511 7.237 77.837 1.00 31.02 45 ILE D O 1
ATOM 4413 N N . GLY D 1 46 ? -54.511 6.341 79.900 1.00 33.47 46 GLY D N 1
ATOM 4414 C CA . GLY D 1 46 ? -53.280 5.587 79.689 1.00 34.60 46 GLY D CA 1
ATOM 4415 C C . GLY D 1 46 ? -53.418 4.399 78.746 1.00 35.88 46 GLY D C 1
ATOM 4416 O O . GLY D 1 46 ? -52.417 3.855 78.263 1.00 38.77 46 GLY D O 1
ATOM 4417 N N . THR D 1 47 ? -54.653 3.977 78.488 1.00 32.69 47 THR D N 1
ATOM 4418 C CA . THR D 1 47 ? -54.879 2.855 77.576 1.00 36.59 47 THR D CA 1
ATOM 4419 C C . THR D 1 47 ? -54.890 3.297 76.120 1.00 36.99 47 THR D C 1
ATOM 4420 O O . THR D 1 47 ? -54.847 2.456 75.220 1.00 36.36 47 THR D O 1
ATOM 4424 N N . PHE D 1 48 ? -54.943 4.609 75.880 1.00 34.29 48 PHE D N 1
ATOM 4425 C CA . PHE D 1 48 ? -54.942 5.115 74.506 1.00 31.90 48 PHE D CA 1
ATOM 4426 C C . PHE D 1 48 ? -53.531 5.033 73.956 1.00 35.28 48 PHE D C 1
ATOM 4427 O O . PHE D 1 48 ? -52.569 5.349 74.669 1.00 36.93 48 PHE D O 1
ATOM 4435 N N . PRO D 1 49 ? -53.397 4.656 72.671 1.00 33.65 49 PRO D N 1
ATOM 4436 C CA . PRO D 1 49 ? -52.100 4.804 72.006 1.00 32.87 49 PRO D CA 1
ATOM 4437 C C . PRO D 1 49 ? -51.896 6.277 71.652 1.00 35.28 49 PRO D C 1
ATOM 4438 O O . PRO D 1 49 ? -52.840 7.068 71.775 1.00 33.60 49 PRO D O 1
ATOM 4442 N N . HIS D 1 50 ? -50.691 6.650 71.235 1.00 32.46 50 HIS D N 1
ATOM 4443 C CA . HIS D 1 50 ? -50.459 8.005 70.747 1.00 35.20 50 HIS D CA 1
ATOM 4444 C C . HIS D 1 50 ? -51.353 8.236 69.537 1.00 35.39 50 HIS D C 1
ATOM 4445 O O . HIS D 1 50 ? -51.581 7.308 68.750 1.00 28.68 50 HIS D O 1
ATOM 4452 N N . TYR D 1 51 ? -51.893 9.445 69.392 1.00 31.28 51 TYR D N 1
ATOM 4453 C CA . TYR D 1 51 ? -52.694 9.716 68.215 1.00 30.63 51 TYR D CA 1
ATOM 4454 C C . TYR D 1 51 ? -51.872 9.610 66.950 1.00 31.53 51 TYR D C 1
ATOM 4455 O O . TYR D 1 51 ? -50.773 10.175 66.848 1.00 33.80 51 TYR D O 1
ATOM 4464 N N . SER D 1 52 ? -52.451 8.948 65.956 1.00 27.97 52 SER D N 1
ATOM 4465 C CA . SER D 1 52 ? -51.875 8.924 64.620 1.00 33.00 52 SER D CA 1
ATOM 4466 C C . SER D 1 52 ? -52.989 8.712 63.612 1.00 31.59 52 SER D C 1
ATOM 4467 O O . SER D 1 52 ? -53.852 7.846 63.806 1.00 30.67 52 SER D O 1
ATOM 4470 N N . GLN D 1 53 ? -52.981 9.493 62.540 1.00 31.67 53 GLN D N 1
ATOM 4471 C CA . GLN D 1 53 ? -54.011 9.323 61.524 1.00 38.12 53 GLN D CA 1
ATOM 4472 C C . GLN D 1 53 ? -53.964 7.916 60.926 1.00 40.03 53 GLN D C 1
ATOM 4473 O O . GLN D 1 53 ? -55.008 7.333 60.638 1.00 38.24 53 GLN D O 1
ATOM 4479 N N . ASP D 1 54 ? -52.761 7.352 60.810 1.00 41.31 54 ASP D N 1
ATOM 4480 C CA . ASP D 1 54 ? -52.610 5.984 60.311 1.00 42.44 54 ASP D CA 1
ATOM 4481 C C . ASP D 1 54 ? -53.327 4.948 61.174 1.00 43.54 54 ASP D C 1
ATOM 4482 O O . ASP D 1 54 ? -54.024 4.079 60.647 1.00 47.19 54 ASP D O 1
ATOM 4487 N N . VAL D 1 55 ? -53.195 5.059 62.493 1.00 39.38 55 VAL D N 1
ATOM 4488 C CA . VAL D 1 55 ? -53.918 4.167 63.396 1.00 39.99 55 VAL D CA 1
ATOM 4489 C C . VAL D 1 55 ? -55.420 4.392 63.261 1.00 43.34 55 VAL D C 1
ATOM 4490 O O . VAL D 1 55 ? -56.194 3.436 63.271 1.00 44.88 55 VAL D O 1
ATOM 4494 N N . GLN D 1 56 ? -55.829 5.656 63.137 1.00 45.50 56 GLN D N 1
ATOM 4495 C CA . GLN D 1 56 ? -57.244 5.978 62.978 1.00 45.85 56 GLN D CA 1
ATOM 4496 C C . GLN D 1 56 ? -57.845 5.340 61.722 1.00 45.95 56 GLN D C 1
ATOM 4497 O O . GLN D 1 56 ? -58.934 4.776 61.785 1.00 45.00 56 GLN D O 1
ATOM 4503 N N . GLU D 1 57 ? -57.121 5.418 60.600 1.00 48.28 57 GLU D N 1
ATOM 4504 C CA . GLU D 1 57 ? -57.567 4.828 59.330 1.00 52.47 57 GLU D CA 1
ATOM 4505 C C . GLU D 1 57 ? -57.836 3.340 59.499 1.00 51.67 57 GLU D C 1
ATOM 4506 O O . GLU D 1 57 ? -58.801 2.811 58.958 1.00 54.41 57 GLU D O 1
ATOM 4512 N N . GLU D 1 58 ? -56.962 2.667 60.241 1.00 49.86 58 GLU D N 1
ATOM 4513 C CA . GLU D 1 58 ? -57.117 1.243 60.510 1.00 51.81 58 GLU D CA 1
ATOM 4514 C C . GLU D 1 58 ? -58.335 0.990 61.383 1.00 53.20 58 GLU D C 1
ATOM 4515 O O . GLU D 1 58 ? -58.944 -0.078 61.322 1.00 56.61 58 GLU D O 1
ATOM 4521 N N . GLY D 1 59 ? -58.687 1.980 62.197 1.00 52.30 59 GLY D N 1
ATOM 4522 C CA . GLY D 1 59 ? -59.832 1.879 63.086 1.00 51.22 59 GLY D CA 1
ATOM 4523 C C . GLY D 1 59 ? -59.559 2.542 64.426 1.00 47.16 59 GLY D C 1
ATOM 4524 O O . GLY D 1 59 ? -58.427 2.523 64.927 1.00 45.22 59 GLY D O 1
ATOM 4525 N N . PHE D 1 60 ? -60.595 3.128 65.014 1.00 42.11 60 PHE D N 1
ATOM 4526 C CA . PHE D 1 60 ? -60.457 3.749 66.325 1.00 42.53 60 PHE D CA 1
ATOM 4527 C C . PHE D 1 60 ? -60.156 2.683 67.376 1.00 42.20 60 PHE D C 1
ATOM 4528 O O . PHE D 1 60 ? -60.815 1.638 67.411 1.00 40.59 60 PHE D O 1
ATOM 4536 N N . PRO D 1 61 ? -59.163 2.946 68.245 1.00 42.90 61 PRO D N 1
ATOM 4537 C CA . PRO D 1 61 ? -58.898 2.026 69.359 1.00 40.79 61 PRO D CA 1
ATOM 4538 C C . PRO D 1 61 ? -60.167 1.859 70.165 1.00 40.42 61 PRO D C 1
ATOM 4539 O O . PRO D 1 61 ? -60.892 2.838 70.343 1.00 38.60 61 PRO D O 1
ATOM 4543 N N . ALA D 1 62 ? -60.448 0.640 70.617 1.00 39.44 62 ALA D N 1
ATOM 4544 C CA . ALA D 1 62 ? -61.655 0.386 71.396 1.00 38.87 62 ALA D CA 1
ATOM 4545 C C . ALA D 1 62 ? -61.885 1.324 72.591 1.00 40.32 62 ALA D C 1
ATOM 4546 O O . ALA D 1 62 ? -63.012 1.800 72.774 1.00 40.92 62 ALA D O 1
ATOM 4548 N N . PRO D 1 63 ? -60.836 1.584 73.415 1.00 41.65 63 PRO D N 1
ATOM 4549 C CA . PRO D 1 63 ? -61.070 2.453 74.581 1.00 37.56 63 PRO D CA 1
ATOM 4550 C C . PRO D 1 63 ? -61.481 3.862 74.179 1.00 32.42 63 PRO D C 1
ATOM 4551 O O . PRO D 1 63 ? -62.171 4.536 74.945 1.00 32.44 63 PRO D O 1
ATOM 4555 N N . VAL D 1 64 ? -61.066 4.301 72.997 1.00 33.85 64 VAL D N 1
ATOM 4556 C CA . VAL D 1 64 ? -61.472 5.619 72.531 1.00 35.00 64 VAL D CA 1
ATOM 4557 C C . VAL D 1 64 ? -62.983 5.657 72.303 1.00 40.07 64 VAL D C 1
ATOM 4558 O O . VAL D 1 64 ? -63.653 6.583 72.763 1.00 38.69 64 VAL D O 1
ATOM 4562 N N . LEU D 1 65 ? -63.514 4.662 71.585 1.00 39.47 65 LEU D N 1
ATOM 4563 C CA . LEU D 1 65 ? -64.961 4.583 71.331 1.00 38.01 65 LEU D CA 1
ATOM 4564 C C . LEU D 1 65 ? -65.764 4.393 72.608 1.00 38.08 65 LEU D C 1
ATOM 4565 O O . LEU D 1 65 ? -66.856 4.952 72.761 1.00 37.87 65 LEU D O 1
ATOM 4570 N N . THR D 1 66 ? -65.227 3.602 73.529 1.00 37.90 66 THR D N 1
ATOM 4571 C CA . THR D 1 66 ? -65.906 3.391 74.798 1.00 40.59 66 THR D CA 1
ATOM 4572 C C . THR D 1 66 ? -66.044 4.729 75.509 1.00 42.27 66 THR D C 1
ATOM 4573 O O . THR D 1 66 ? -67.143 5.101 75.945 1.00 42.70 66 THR D O 1
ATOM 4577 N N . MET D 1 67 ? -64.945 5.479 75.586 1.00 41.99 67 MET D N 1
ATOM 4578 C CA . MET D 1 67 ? -64.989 6.762 76.284 1.00 40.74 67 MET D CA 1
ATOM 4579 C C . MET D 1 67 ? -65.895 7.751 75.568 1.00 37.88 67 MET D C 1
ATOM 4580 O O . MET D 1 67 ? -66.659 8.465 76.212 1.00 38.61 67 MET D O 1
ATOM 4585 N N . ALA D 1 68 ? -65.818 7.793 74.241 1.00 36.93 68 ALA D N 1
ATOM 4586 C CA . ALA D 1 68 ? -66.662 8.701 73.466 1.00 33.58 68 ALA D CA 1
ATOM 4587 C C . ALA D 1 68 ? -68.145 8.435 73.750 1.00 36.42 68 ALA D C 1
ATOM 4588 O O . ALA D 1 68 ? -68.945 9.371 73.878 1.00 34.94 68 ALA D O 1
ATOM 4590 N N . GLN D 1 69 ? -68.500 7.161 73.873 1.00 35.62 69 GLN D N 1
ATOM 4591 C CA . GLN D 1 69 ? -69.886 6.773 74.125 1.00 36.99 69 GLN D CA 1
ATOM 4592 C C . GLN D 1 69 ? -70.350 7.142 75.540 1.00 36.87 69 GLN D C 1
ATOM 4593 O O . GLN D 1 69 ? -71.476 7.618 75.738 1.00 36.93 69 GLN D O 1
ATOM 4599 N N . GLN D 1 70 ? -69.477 6.956 76.527 1.00 34.50 70 GLN D N 1
ATOM 4600 C CA . GLN D 1 70 ? -69.827 7.351 77.883 1.00 39.08 70 GLN D CA 1
ATOM 4601 C C . GLN D 1 70 ? -69.998 8.859 77.993 1.00 38.61 70 GLN D C 1
ATOM 4602 O O . GLN D 1 70 ? -70.897 9.342 78.697 1.00 39.37 70 GLN D O 1
ATOM 4608 N N . ILE D 1 71 ? -69.148 9.606 77.295 1.00 35.31 71 ILE D N 1
ATOM 4609 C CA . ILE D 1 71 ? -69.276 11.061 77.305 1.00 37.50 71 ILE D CA 1
ATOM 4610 C C . ILE D 1 71 ? -70.553 11.497 76.600 1.00 37.76 71 ILE D C 1
ATOM 4611 O O . ILE D 1 71 ? -71.284 12.349 77.104 1.00 41.74 71 ILE D O 1
ATOM 4616 N N . ALA D 1 72 ? -70.823 10.914 75.438 1.00 36.60 72 ALA D N 1
ATOM 4617 C CA . ALA D 1 72 ? -72.019 11.273 74.674 1.00 37.74 72 ALA D CA 1
ATOM 4618 C C . ALA D 1 72 ? -73.295 11.123 75.488 1.00 37.71 72 ALA D C 1
ATOM 4619 O O . ALA D 1 72 ? -74.166 11.992 75.435 1.00 41.38 72 ALA D O 1
ATOM 4621 N N . THR D 1 73 ? -73.391 10.041 76.261 1.00 36.74 73 THR D N 1
ATOM 4622 C CA . THR D 1 73 ? -74.610 9.761 77.020 1.00 41.52 73 THR D CA 1
ATOM 4623 C C . THR D 1 73 ? -74.636 10.464 78.371 1.00 44.79 73 THR D C 1
ATOM 4624 O O . THR D 1 73 ? -75.696 10.596 78.976 1.00 43.44 73 THR D O 1
ATOM 4628 N N . ALA D 1 74 ? -73.481 10.932 78.840 1.00 43.09 74 ALA D N 1
ATOM 4629 C CA . ALA D 1 74 ? -73.439 11.657 80.111 1.00 40.64 74 ALA D CA 1
ATOM 4630 C C . ALA D 1 74 ? -74.095 13.024 79.930 1.00 38.12 74 ALA D C 1
ATOM 4631 O O . ALA D 1 74 ? -74.189 13.528 78.812 1.00 37.53 74 ALA D O 1
ATOM 4633 N N . ASP D 1 75 ? -74.602 13.600 81.011 1.00 38.44 75 ASP D N 1
ATOM 4634 C CA . ASP D 1 75 ? -75.170 14.942 80.946 1.00 36.94 75 ASP D CA 1
ATOM 4635 C C . ASP D 1 75 ? -74.096 16.031 81.038 1.00 37.31 75 ASP D C 1
ATOM 4636 O O . ASP D 1 75 ? -74.325 17.187 80.635 1.00 35.50 75 ASP D O 1
ATOM 4641 N N . ALA D 1 76 ? -72.942 15.669 81.600 1.00 35.73 76 ALA D N 1
ATOM 4642 C CA . ALA D 1 76 ? -71.808 16.595 81.712 1.00 35.81 76 ALA D CA 1
ATOM 4643 C C . ALA D 1 76 ? -70.506 15.860 82.013 1.00 38.30 76 ALA D C 1
ATOM 4644 O O . ALA D 1 76 ? -70.522 14.709 82.456 1.00 39.33 76 ALA D O 1
ATOM 4646 N N . VAL D 1 77 ? -69.382 16.536 81.783 1.00 32.47 77 VAL D N 1
ATOM 4647 C CA . VAL D 1 77 ? -68.067 15.965 82.056 1.00 31.24 77 VAL D CA 1
ATOM 4648 C C . VAL D 1 77 ? -67.295 16.832 83.043 1.00 28.43 77 VAL D C 1
ATOM 4649 O O . VAL D 1 77 ? -67.323 18.072 82.957 1.00 27.92 77 VAL D O 1
ATOM 4653 N N . VAL D 1 78 ? -66.617 16.194 83.988 1.00 29.00 78 VAL D N 1
ATOM 4654 C CA . VAL D 1 78 ? -65.690 16.926 84.840 1.00 33.89 78 VAL D CA 1
ATOM 4655 C C . VAL D 1 78 ? -64.277 16.469 84.531 1.00 33.84 78 VAL D C 1
ATOM 4656 O O . VAL D 1 78 ? -63.948 15.284 84.698 1.00 32.70 78 VAL D O 1
ATOM 4660 N N . ILE D 1 79 ? -63.441 17.395 84.063 1.00 32.80 79 ILE D N 1
ATOM 4661 C CA . ILE D 1 79 ? -62.047 17.059 83.777 1.00 31.15 79 ILE D CA 1
ATOM 4662 C C . ILE D 1 79 ? -61.161 17.473 84.952 1.00 30.59 79 ILE D C 1
ATOM 4663 O O . ILE D 1 79 ? -61.090 18.657 85.299 1.00 30.25 79 ILE D O 1
ATOM 4668 N N . VAL D 1 80 ? -60.489 16.496 85.553 1.00 29.10 80 VAL D N 1
ATOM 4669 C CA . VAL D 1 80 ? -59.620 16.732 86.705 1.00 30.05 80 VAL D CA 1
ATOM 4670 C C . VAL D 1 80 ? -58.184 16.415 86.312 1.00 30.11 80 VAL D C 1
ATOM 4671 O O . VAL D 1 80 ? -57.857 15.266 86.014 1.00 34.16 80 VAL D O 1
ATOM 4675 N N . THR D 1 81 ? -57.323 17.429 86.325 1.00 27.61 81 THR D N 1
ATOM 4676 C CA . THR D 1 81 ? -55.984 17.285 85.752 1.00 29.92 81 THR D CA 1
ATOM 4677 C C . THR D 1 81 ? -54.935 18.174 86.401 1.00 30.11 81 THR D C 1
ATOM 4678 O O . THR D 1 81 ? -55.236 19.280 86.831 1.00 30.49 81 THR D O 1
ATOM 4682 N N . PRO D 1 82 ? -53.687 17.696 86.457 1.00 31.43 82 PRO D N 1
ATOM 4683 C CA . PRO D 1 82 ? -52.608 18.587 86.889 1.00 29.89 82 PRO D CA 1
ATOM 4684 C C . PRO D 1 82 ? -52.192 19.498 85.742 1.00 30.42 82 PRO D C 1
ATOM 4685 O O . PRO D 1 82 ? -52.734 19.410 84.626 1.00 27.95 82 PRO D O 1
ATOM 4689 N N . GLU D 1 83 ? -51.233 20.373 86.029 1.00 27.35 83 GLU D N 1
ATOM 4690 C CA . GLU D 1 83 ? -50.637 21.244 85.027 1.00 25.89 83 GLU D CA 1
ATOM 4691 C C . GLU D 1 83 ? -49.171 20.838 84.829 1.00 29.62 83 GLU D C 1
ATOM 4692 O O . GLU D 1 83 ? -48.406 20.730 85.795 1.00 30.74 83 GLU D O 1
ATOM 4698 N N . TYR D 1 84 ? -48.791 20.553 83.584 1.00 27.51 84 TYR D N 1
ATOM 4699 C CA . TYR D 1 84 ? -47.402 20.229 83.277 1.00 29.91 84 TYR D CA 1
ATOM 4700 C C . TYR D 1 84 ? -46.807 21.308 82.386 1.00 27.59 84 TYR D C 1
ATOM 4701 O O . TYR D 1 84 ? -47.346 21.588 81.301 1.00 30.25 84 TYR D O 1
ATOM 4710 N N . ASN D 1 85 ? -45.683 21.882 82.814 1.00 23.09 85 ASN D N 1
ATOM 4711 C CA . ASN D 1 85 ? -44.993 22.867 81.989 1.00 27.52 85 ASN D CA 1
ATOM 4712 C C . ASN D 1 85 ? -45.913 23.990 81.480 1.00 30.14 85 ASN D C 1
ATOM 4713 O O . ASN D 1 85 ? -45.931 24.300 80.275 1.00 26.39 85 ASN D O 1
ATOM 4718 N N . TYR D 1 86 ? -46.687 24.571 82.398 1.00 30.20 86 TYR D N 1
ATOM 4719 C CA . TYR D 1 86 ? -47.593 25.691 82.090 1.00 25.83 86 TYR D CA 1
ATOM 4720 C C . TYR D 1 86 ? -48.667 25.357 81.059 1.00 29.05 86 TYR D C 1
ATOM 4721 O O . TYR D 1 86 ? -49.135 26.239 80.338 1.00 25.39 86 TYR D O 1
ATOM 4730 N N . SER D 1 87 ? -49.039 24.090 80.957 1.00 25.97 87 SER D N 1
ATOM 4731 C CA . SER D 1 87 ? -50.081 23.699 80.001 1.00 25.79 87 SER D CA 1
ATOM 4732 C C . SER D 1 87 ? -50.738 22.394 80.418 1.00 27.61 87 SER D C 1
ATOM 4733 O O . SER D 1 87 ? -50.574 21.950 81.562 1.00 29.99 87 SER D O 1
ATOM 4736 N N . VAL D 1 88 ? -51.492 21.780 79.512 1.00 30.64 88 VAL D N 1
ATOM 4737 C CA . VAL D 1 88 ? -52.142 20.511 79.847 1.00 29.87 88 VAL D CA 1
ATOM 4738 C C . VAL D 1 88 ? -51.192 19.333 79.630 1.00 25.34 88 VAL D C 1
ATOM 4739 O O . VAL D 1 88 ? -50.343 19.389 78.735 1.00 24.03 88 VAL D O 1
ATOM 4743 N N . PRO D 1 89 ? -51.273 18.310 80.503 1.00 24.40 89 PRO D N 1
ATOM 4744 C CA . PRO D 1 89 ? -50.430 17.131 80.338 1.00 27.83 89 PRO D CA 1
ATOM 4745 C C . PRO D 1 89 ? -50.633 16.552 78.963 1.00 28.02 89 PRO D C 1
ATOM 4746 O O . PRO D 1 89 ? -51.782 16.477 78.481 1.00 26.77 89 PRO D O 1
ATOM 4750 N N . GLY D 1 90 ? -49.521 16.186 78.331 1.00 23.34 90 GLY D N 1
ATOM 4751 C CA . GLY D 1 90 ? -49.546 15.626 76.991 1.00 24.16 90 GLY D CA 1
ATOM 4752 C C . GLY D 1 90 ? -50.482 14.442 76.873 1.00 27.96 90 GLY D C 1
ATOM 4753 O O . GLY D 1 90 ? -51.209 14.331 75.866 1.00 27.49 90 GLY D O 1
ATOM 4754 N N . VAL D 1 91 ? -50.458 13.560 77.880 1.00 24.72 91 VAL D N 1
ATOM 4755 C CA . VAL D 1 91 ? -51.326 12.373 77.897 1.00 30.22 91 VAL D CA 1
ATOM 4756 C C . VAL D 1 91 ? -52.796 12.710 77.808 1.00 28.34 91 VAL D C 1
ATOM 4757 O O . VAL D 1 91 ? -53.571 12.017 77.130 1.00 25.28 91 VAL D O 1
ATOM 4761 N N . LEU D 1 92 ? -53.187 13.725 78.567 1.00 25.50 92 LEU D N 1
ATOM 4762 C CA . LEU D 1 92 ? -54.580 14.155 78.584 1.00 28.11 92 LEU D CA 1
ATOM 4763 C C . LEU D 1 92 ? -54.928 14.776 77.252 1.00 26.43 92 LEU D C 1
ATOM 4764 O O . LEU D 1 92 ? -55.976 14.472 76.673 1.00 30.50 92 LEU D O 1
ATOM 4769 N N . LYS D 1 93 ? -54.052 15.639 76.752 1.00 25.60 93 LYS D N 1
ATOM 4770 C CA . LYS D 1 93 ? -54.289 16.242 75.431 1.00 25.34 93 LYS D CA 1
ATOM 4771 C C . LYS D 1 93 ? -54.422 15.177 74.334 1.00 29.31 93 LYS D C 1
ATOM 4772 O O . LYS D 1 93 ? -55.240 15.304 73.403 1.00 25.72 93 LYS D O 1
ATOM 4778 N N . ASN D 1 94 ? -53.614 14.130 74.448 1.00 26.55 94 ASN D N 1
ATOM 4779 C CA . ASN D 1 94 ? -53.697 13.013 73.512 1.00 27.78 94 ASN D CA 1
ATOM 4780 C C . ASN D 1 94 ? -55.077 12.342 73.542 1.00 25.28 94 ASN D C 1
ATOM 4781 O O . ASN D 1 94 ? -55.615 11.966 72.497 1.00 29.68 94 ASN D O 1
ATOM 4786 N N . ALA D 1 95 ? -55.661 12.192 74.729 1.00 23.12 95 ALA D N 1
ATOM 4787 C CA . ALA D 1 95 ? -57.008 11.620 74.812 1.00 25.75 95 ALA D CA 1
ATOM 4788 C C . ALA D 1 95 ? -58.037 12.546 74.160 1.00 28.89 95 ALA D C 1
ATOM 4789 O O . ALA D 1 95 ? -58.944 12.091 73.443 1.00 27.90 95 ALA D O 1
ATOM 4791 N N . ILE D 1 96 ? -57.902 13.843 74.425 1.00 28.18 96 ILE D N 1
ATOM 4792 C CA . ILE D 1 96 ? -58.781 14.836 73.809 1.00 29.24 96 ILE D CA 1
ATOM 4793 C C . ILE D 1 96 ? -58.632 14.779 72.294 1.00 30.62 96 ILE D C 1
ATOM 4794 O O . ILE D 1 96 ? -59.628 14.850 71.563 1.00 27.17 96 ILE D O 1
ATOM 4799 N N . ASP D 1 97 ? -57.387 14.650 71.829 1.00 29.67 97 ASP D N 1
ATOM 4800 C CA . ASP D 1 97 ? -57.109 14.567 70.391 1.00 29.92 97 ASP D CA 1
ATOM 4801 C C . ASP D 1 97 ? -57.855 13.375 69.785 1.00 29.76 97 ASP D C 1
ATOM 4802 O O . ASP D 1 97 ? -58.528 13.512 68.763 1.00 29.60 97 ASP D O 1
ATOM 4807 N N . TRP D 1 98 ? -57.769 12.213 70.433 1.00 28.09 98 TRP D N 1
ATOM 4808 C CA . TRP D 1 98 ? -58.498 11.039 69.949 1.00 30.60 98 TRP D CA 1
ATOM 4809 C C . TRP D 1 98 ? -60.024 11.255 69.947 1.00 32.21 98 TRP D C 1
ATOM 4810 O O . TRP D 1 98 ? -60.697 10.960 68.953 1.00 27.88 98 TRP D O 1
ATOM 4821 N N . LEU D 1 99 ? -60.566 11.763 71.052 1.00 30.03 99 LEU D N 1
ATOM 4822 C CA . LEU D 1 99 ? -62.012 12.011 71.148 1.00 31.02 99 LEU D CA 1
ATOM 4823 C C . LEU D 1 99 ? -62.505 12.961 70.056 1.00 33.39 99 LEU D C 1
ATOM 4824 O O . LEU D 1 99 ? -63.604 12.788 69.529 1.00 40.84 99 LEU D O 1
ATOM 4829 N N . SER D 1 100 ? -61.679 13.947 69.709 1.00 33.79 100 SER D N 1
ATOM 4830 C CA . SER D 1 100 ? -62.061 14.995 68.753 1.00 34.51 100 SER D CA 1
ATOM 4831 C C . SER D 1 100 ? -62.281 14.473 67.333 1.00 37.83 100 SER D C 1
ATOM 4832 O O . SER D 1 100 ? -62.903 15.154 66.512 1.00 33.15 100 SER D O 1
ATOM 4835 N N . ARG D 1 101 ? -61.769 13.274 67.050 1.00 35.45 101 ARG D N 1
ATOM 4836 C CA . ARG D 1 101 ? -61.838 12.684 65.712 1.00 33.66 101 ARG D CA 1
ATOM 4837 C C . ARG D 1 101 ? -63.011 11.728 65.538 1.00 33.38 101 ARG D C 1
ATOM 4838 O O . ARG D 1 101 ? -63.247 11.232 64.437 1.00 35.99 101 ARG D O 1
ATOM 4846 N N . VAL D 1 102 ? -63.713 11.433 66.631 1.00 36.70 102 VAL D N 1
ATOM 4847 C CA . VAL D 1 102 ? -64.890 10.559 66.605 1.00 37.96 102 VAL D CA 1
ATOM 4848 C C . VAL D 1 102 ? -66.094 11.266 65.963 1.00 42.41 102 VAL D C 1
ATOM 4849 O O . VAL D 1 102 ? -66.232 12.483 66.082 1.00 42.30 102 VAL D O 1
ATOM 4853 N N . SER D 1 103 ? -66.908 10.516 65.216 1.00 45.45 103 SER D N 1
ATOM 4854 C CA . SER D 1 103 ? -68.185 11.014 64.695 1.00 46.65 103 SER D CA 1
ATOM 4855 C C . SER D 1 103 ? -69.349 10.233 65.283 1.00 46.61 103 SER D C 1
ATOM 4856 O O . SER D 1 103 ? -69.360 9.007 65.217 1.00 51.14 103 SER D O 1
ATOM 4859 N N . PRO D 1 104 ? -70.327 10.937 65.879 1.00 43.89 104 PRO D N 1
ATOM 4860 C CA . PRO D 1 104 ? -70.304 12.392 66.066 1.00 43.28 104 PRO D CA 1
ATOM 4861 C C . PRO D 1 104 ? -69.325 12.750 67.180 1.00 40.20 104 PRO D C 1
ATOM 4862 O O . PRO D 1 104 ? -68.968 11.881 67.975 1.00 40.02 104 PRO D O 1
ATOM 4866 N N . GLN D 1 105 ? -68.840 13.984 67.200 1.00 40.83 105 GLN D N 1
ATOM 4867 C CA . GLN D 1 105 ? -67.818 14.330 68.173 1.00 39.97 105 GLN D CA 1
ATOM 4868 C C . GLN D 1 105 ? -68.452 14.589 69.544 1.00 36.91 105 GLN D C 1
ATOM 4869 O O . GLN D 1 105 ? -69.311 15.462 69.706 1.00 38.91 105 GLN D O 1
ATOM 4875 N N . PRO D 1 106 ? -68.043 13.784 70.534 1.00 32.75 106 PRO D N 1
ATOM 4876 C CA . PRO D 1 106 ? -68.797 13.641 71.788 1.00 32.15 106 PRO D CA 1
ATOM 4877 C C . PRO D 1 106 ? -68.788 14.870 72.684 1.00 32.72 106 PRO D C 1
ATOM 4878 O O . PRO D 1 106 ? -69.660 14.970 73.551 1.00 32.35 106 PRO D O 1
ATOM 4882 N N . LEU D 1 107 ? -67.846 15.787 72.492 1.00 31.18 107 LEU D N 1
ATOM 4883 C CA . LEU D 1 107 ? -67.772 16.968 73.357 1.00 30.50 107 LEU D CA 1
ATOM 4884 C C . LEU D 1 107 ? -68.595 18.151 72.830 1.00 32.48 107 LEU D C 1
ATOM 4885 O O . LEU D 1 107 ? -68.819 19.136 73.555 1.00 30.17 107 LEU D O 1
ATOM 4890 N N . ALA D 1 108 ? -69.072 18.044 71.589 1.00 32.28 108 ALA D N 1
ATOM 4891 C CA . ALA D 1 108 ? -69.881 19.108 70.997 1.00 34.10 108 ALA D CA 1
ATOM 4892 C C . ALA D 1 108 ? -71.166 19.274 71.798 1.00 34.51 108 ALA D C 1
ATOM 4893 O O . ALA D 1 108 ? -71.906 18.307 71.994 1.00 33.62 108 ALA D O 1
ATOM 4895 N N . GLY D 1 109 ? -71.404 20.485 72.296 1.00 34.98 109 GLY D N 1
ATOM 4896 C CA . GLY D 1 109 ? -72.596 20.761 73.084 1.00 34.92 109 GLY D CA 1
ATOM 4897 C C . GLY D 1 109 ? -72.543 20.222 74.503 1.00 39.75 109 GLY D C 1
ATOM 4898 O O . GLY D 1 109 ? -73.517 20.331 75.258 1.00 43.24 109 GLY D O 1
ATOM 4899 N N . LYS D 1 110 ? -71.416 19.627 74.878 1.00 37.68 110 LYS D N 1
ATOM 4900 C CA . LYS D 1 110 ? -71.312 18.990 76.195 1.00 36.54 110 LYS D CA 1
ATOM 4901 C C . LYS D 1 110 ? -70.947 19.997 77.293 1.00 33.42 110 LYS D C 1
ATOM 4902 O O . LYS D 1 110 ? -69.997 20.772 77.146 1.00 30.40 110 LYS D O 1
ATOM 4908 N N . PRO D 1 111 ? -71.731 20.016 78.384 1.00 33.52 111 PRO D N 1
ATOM 4909 C CA . PRO D 1 111 ? -71.346 20.837 79.539 1.00 33.86 111 PRO D CA 1
ATOM 4910 C C . PRO D 1 111 ? -70.111 20.239 80.194 1.00 30.21 111 PRO D C 1
ATOM 4911 O O . PRO D 1 111 ? -70.057 19.031 80.402 1.00 31.19 111 PRO D O 1
ATOM 4915 N N . VAL D 1 112 ? -69.125 21.076 80.493 1.00 28.15 112 VAL D N 1
ATOM 4916 C CA . VAL D 1 112 ? -67.865 20.613 81.061 1.00 28.21 112 VAL D CA 1
ATOM 4917 C C . VAL D 1 112 ? -67.418 21.526 82.197 1.00 29.71 112 VAL D C 1
ATOM 4918 O O . VAL D 1 112 ? -67.555 22.753 82.106 1.00 32.35 112 VAL D O 1
ATOM 4922 N N . ALA D 1 113 ? -66.936 20.926 83.286 1.00 30.45 113 ALA D N 1
ATOM 4923 C CA . ALA D 1 113 ? -66.275 21.694 84.334 1.00 33.60 113 ALA D CA 1
ATOM 4924 C C . ALA D 1 113 ? -64.829 21.247 84.465 1.00 31.73 113 ALA D C 1
ATOM 4925 O O . ALA D 1 113 ? -64.502 20.064 84.270 1.00 28.35 113 ALA D O 1
ATOM 4927 N N . LEU D 1 114 ? -63.964 22.199 84.793 1.00 31.32 114 LEU D N 1
ATOM 4928 C CA . LEU D 1 114 ? -62.541 21.931 84.928 1.00 31.02 114 LEU D CA 1
ATOM 4929 C C . LEU D 1 114 ? -62.133 22.021 86.390 1.00 31.57 114 LEU D C 1
ATOM 4930 O O . LEU D 1 114 ? -62.545 22.938 87.109 1.00 32.21 114 LEU D O 1
ATOM 4935 N N . VAL D 1 115 ? -61.321 21.063 86.812 1.00 31.50 115 VAL D N 1
ATOM 4936 C CA . VAL D 1 115 ? -60.755 21.039 88.146 1.00 31.70 115 VAL D CA 1
ATOM 4937 C C . VAL D 1 115 ? -59.266 20.734 88.020 1.00 31.23 115 VAL D C 1
ATOM 4938 O O . VAL D 1 115 ? -58.886 19.780 87.351 1.00 33.69 115 VAL D O 1
ATOM 4942 N N . THR D 1 116 ? -58.424 21.542 88.659 1.00 30.00 116 THR D N 1
ATOM 4943 C CA . THR D 1 116 ? -56.984 21.270 88.670 1.00 33.64 116 THR D CA 1
ATOM 4944 C C . THR D 1 116 ? -56.460 21.307 90.100 1.00 35.09 116 THR D C 1
ATOM 4945 O O . THR D 1 116 ? -56.873 22.141 90.900 1.00 32.99 116 THR D O 1
ATOM 4949 N N . ALA D 1 117 ? -55.583 20.366 90.430 1.00 34.27 117 ALA D N 1
ATOM 4950 C CA . ALA D 1 117 ? -54.970 20.336 91.750 1.00 39.70 117 ALA D CA 1
ATOM 4951 C C . ALA D 1 117 ? -53.463 20.418 91.599 1.00 44.83 117 ALA D C 1
ATOM 4952 O O . ALA D 1 117 ? -52.878 19.791 90.700 1.00 40.96 117 ALA D O 1
ATOM 4954 N N . SER D 1 118 ? -52.834 21.195 92.472 1.00 48.23 118 SER D N 1
ATOM 4955 C CA . SER D 1 118 ? -51.397 21.371 92.404 1.00 52.59 118 SER D CA 1
ATOM 4956 C C . SER D 1 118 ? -50.819 21.519 93.799 1.00 53.76 118 SER D C 1
ATOM 4957 O O . SER D 1 118 ? -51.465 22.078 94.684 1.00 54.00 118 SER D O 1
ATOM 4960 N N . PRO D 1 119 ? -49.591 21.013 93.999 1.00 57.13 119 PRO D N 1
ATOM 4961 C CA . PRO D 1 119 ? -48.902 21.230 95.273 1.00 59.36 119 PRO D CA 1
ATOM 4962 C C . PRO D 1 119 ? -48.514 22.687 95.371 1.00 62.84 119 PRO D C 1
ATOM 4963 O O . PRO D 1 119 ? -48.296 23.215 96.462 1.00 66.00 119 PRO D O 1
ATOM 4967 N N . GLY D 1 120 ? -48.476 23.345 94.217 1.00 62.32 120 GLY D N 1
ATOM 4968 C CA . GLY D 1 120 ? -47.988 24.699 94.168 1.00 66.32 120 GLY D CA 1
ATOM 4969 C C . GLY D 1 120 ? -49.063 25.676 94.569 1.00 70.43 120 GLY D C 1
ATOM 4970 O O . GLY D 1 120 ? -49.952 25.346 95.355 1.00 72.19 120 GLY D O 1
ATOM 4971 N N . MET D 1 121 ? -49.009 26.874 94.010 1.00 70.99 121 MET D N 1
ATOM 4972 C CA . MET D 1 121 ? -49.906 27.899 94.491 1.00 71.12 121 MET D CA 1
ATOM 4973 C C . MET D 1 121 ? -50.853 28.467 93.425 1.00 69.32 121 MET D C 1
ATOM 4974 O O . MET D 1 121 ? -51.958 28.917 93.741 1.00 67.94 121 MET D O 1
ATOM 4979 N N . ILE D 1 122 ? -50.415 28.456 92.169 1.00 67.48 122 ILE D N 1
ATOM 4980 C CA . ILE D 1 122 ? -51.250 28.910 91.054 1.00 67.06 122 ILE D CA 1
ATOM 4981 C C . ILE D 1 122 ? -52.416 27.930 90.894 1.00 65.86 122 ILE D C 1
ATOM 4982 O O . ILE D 1 122 ? -53.532 28.312 90.513 1.00 66.82 122 ILE D O 1
ATOM 4987 N N . GLY D 1 123 ? -52.135 26.660 91.182 1.00 58.58 123 GLY D N 1
ATOM 4988 C CA . GLY D 1 123 ? -53.147 25.617 91.196 1.00 53.70 123 GLY D CA 1
ATOM 4989 C C . GLY D 1 123 ? -53.711 25.224 89.838 1.00 48.62 123 GLY D C 1
ATOM 4990 O O . GLY D 1 123 ? -54.858 24.775 89.748 1.00 49.45 123 GLY D O 1
ATOM 4991 N N . GLY D 1 124 ? -52.905 25.375 88.786 1.00 43.00 124 GLY D N 1
ATOM 4992 C CA . GLY D 1 124 ? -53.281 24.907 87.458 1.00 37.80 124 GLY D CA 1
ATOM 4993 C C . GLY D 1 124 ? -54.096 25.827 86.569 1.00 41.28 124 GLY D C 1
ATOM 4994 O O . GLY D 1 124 ? -54.768 25.360 85.646 1.00 42.21 124 GLY D O 1
ATOM 4995 N N . ALA D 1 125 ? -54.035 27.133 86.820 1.00 40.26 125 ALA D N 1
ATOM 4996 C CA . ALA D 1 125 ? -54.788 28.089 86.009 1.00 38.60 125 ALA D CA 1
ATOM 4997 C C . ALA D 1 125 ? -54.378 28.040 84.533 1.00 35.12 125 ALA D C 1
ATOM 4998 O O . ALA D 1 125 ? -55.209 28.204 83.633 1.00 31.41 125 ALA D O 1
ATOM 5000 N N . ARG D 1 126 ? -53.094 27.824 84.282 1.00 35.82 126 ARG D N 1
ATOM 5001 C CA . ARG D 1 126 ? -52.608 27.825 82.905 1.00 34.49 126 ARG D CA 1
ATOM 5002 C C . ARG D 1 126 ? -53.081 26.616 82.098 1.00 27.75 126 ARG D C 1
ATOM 5003 O O . ARG D 1 126 ? -53.441 26.761 80.929 1.00 31.17 126 ARG D O 1
ATOM 5011 N N . ALA D 1 127 ? -53.115 25.437 82.714 1.00 25.06 127 ALA D N 1
ATOM 5012 C CA . ALA D 1 127 ? -53.649 24.247 82.036 1.00 25.06 127 ALA D CA 1
ATOM 5013 C C . ALA D 1 127 ? -55.120 24.438 81.700 1.00 23.91 127 ALA D C 1
ATOM 5014 O O . ALA D 1 127 ? -55.596 24.034 80.632 1.00 24.47 127 ALA D O 1
ATOM 5016 N N . GLN D 1 128 ? -55.860 25.032 82.628 1.00 23.35 128 GLN D N 1
ATOM 5017 C CA . GLN D 1 128 ? -57.281 25.292 82.386 1.00 23.83 128 GLN D CA 1
ATOM 5018 C C . GLN D 1 128 ? -57.540 26.249 81.230 1.00 20.21 128 GLN D C 1
ATOM 5019 O O . GLN D 1 128 ? -58.480 26.058 80.459 1.00 23.67 128 GLN D O 1
ATOM 5025 N N . ASN D 1 129 ? -56.713 27.283 81.129 1.00 21.00 129 ASN D N 1
ATOM 5026 C CA . ASN D 1 129 ? -56.760 28.198 79.986 1.00 27.50 129 ASN D CA 1
ATOM 5027 C C . ASN D 1 129 ? -56.593 27.462 78.653 1.00 26.80 129 ASN D C 1
ATOM 5028 O O . ASN D 1 129 ? -57.421 27.610 77.753 1.00 28.13 129 ASN D O 1
ATOM 5033 N N . HIS D 1 130 ? -55.517 26.683 78.520 1.00 23.68 130 HIS D N 1
ATOM 5034 C CA . HIS D 1 130 ? -55.273 25.944 77.277 1.00 24.82 130 HIS D CA 1
ATOM 5035 C C . HIS D 1 130 ? -56.355 24.897 76.996 1.00 25.44 130 HIS D C 1
ATOM 5036 O O . HIS D 1 130 ? -56.787 24.729 75.852 1.00 26.29 130 HIS D O 1
ATOM 5043 N N . LEU D 1 131 ? -56.801 24.207 78.039 1.00 24.87 131 LEU D N 1
ATOM 5044 C CA . LEU D 1 131 ? -57.887 23.239 77.902 1.00 25.53 131 LEU D CA 1
ATOM 5045 C C . LEU D 1 131 ? -59.157 23.905 77.406 1.00 24.96 131 LEU D C 1
ATOM 5046 O O . LEU D 1 131 ? -59.792 23.432 76.462 1.00 28.06 131 LEU D O 1
ATOM 5051 N N . ARG D 1 132 ? -59.509 25.024 78.026 1.00 24.10 132 ARG D N 1
ATOM 5052 C CA . ARG D 1 132 ? -60.675 25.792 77.594 1.00 26.54 132 ARG D CA 1
ATOM 5053 C C . ARG D 1 132 ? -60.595 26.167 76.107 1.00 27.63 132 ARG D C 1
ATOM 5054 O O . ARG D 1 132 ? -61.585 26.064 75.384 1.00 32.79 132 ARG D O 1
ATOM 5062 N N . GLN D 1 133 ? -59.419 26.599 75.653 1.00 27.09 133 GLN D N 1
ATOM 5063 C CA . GLN D 1 133 ? -59.249 26.978 74.243 1.00 27.69 133 GLN D CA 1
ATOM 5064 C C . GLN D 1 133 ? -59.575 25.796 73.318 1.00 27.27 133 GLN D C 1
ATOM 5065 O O . GLN D 1 133 ? -60.314 25.939 72.347 1.00 25.12 133 GLN D O 1
ATOM 5071 N N . SER D 1 134 ? -59.082 24.612 73.664 1.00 24.82 134 SER D N 1
ATOM 5072 C CA . SER D 1 134 ? -59.406 23.420 72.878 1.00 29.43 134 SER D CA 1
ATOM 5073 C C . SER D 1 134 ? -60.892 23.053 72.928 1.00 31.48 134 SER D C 1
ATOM 5074 O O . SER D 1 134 ? -61.469 22.610 71.916 1.00 28.72 134 SER D O 1
ATOM 5077 N N . LEU D 1 135 ? -61.492 23.175 74.113 1.00 28.54 135 LEU D N 1
ATOM 5078 C CA . LEU D 1 135 ? -62.889 22.781 74.299 1.00 31.61 135 LEU D CA 1
ATOM 5079 C C . LEU D 1 135 ? -63.852 23.712 73.541 1.00 31.30 135 LEU D C 1
ATOM 5080 O O . LEU D 1 135 ? -64.902 23.274 73.071 1.00 42.12 135 LEU D O 1
ATOM 5085 N N . VAL D 1 136 ? -63.481 24.983 73.410 1.00 29.72 136 VAL D N 1
ATOM 5086 C CA . VAL D 1 136 ? -64.242 25.937 72.588 1.00 35.32 136 VAL D CA 1
ATOM 5087 C C . VAL D 1 136 ? -64.239 25.487 71.124 1.00 33.38 136 VAL D C 1
ATOM 5088 O O . VAL D 1 136 ? -65.280 25.436 70.475 1.00 33.80 136 VAL D O 1
ATOM 5092 N N . PHE D 1 137 ? -63.063 25.127 70.623 1.00 30.88 137 PHE D N 1
ATOM 5093 C CA . PHE D 1 137 ? -62.946 24.600 69.272 1.00 32.41 137 PHE D CA 1
ATOM 5094 C C . PHE D 1 137 ? -63.824 23.377 69.097 1.00 31.36 137 PHE D C 1
ATOM 5095 O O . PHE D 1 137 ? -64.427 23.174 68.045 1.00 33.37 137 PHE D O 1
ATOM 5103 N N . LEU D 1 138 ? -63.921 22.567 70.146 1.00 24.58 138 LEU D N 1
ATOM 5104 C CA . LEU D 1 138 ? -64.756 21.376 70.079 1.00 28.60 138 LEU D CA 1
ATOM 5105 C C . LEU D 1 138 ? -66.215 21.667 70.469 1.00 29.41 138 LEU D C 1
ATOM 5106 O O . LEU D 1 138 ? -67.011 20.745 70.628 1.00 28.85 138 LEU D O 1
ATOM 5111 N N . ASP D 1 139 ? -66.552 22.943 70.611 1.00 29.74 139 ASP D N 1
ATOM 5112 C CA . ASP D 1 139 ? -67.933 23.370 70.864 1.00 31.78 139 ASP D CA 1
ATOM 5113 C C . ASP D 1 139 ? -68.549 22.841 72.163 1.00 29.41 139 ASP D C 1
ATOM 5114 O O . ASP D 1 139 ? -69.774 22.634 72.253 1.00 29.04 139 ASP D O 1
ATOM 5119 N N . ALA D 1 140 ? -67.710 22.630 73.175 1.00 28.78 140 ALA D N 1
ATOM 5120 C CA . ALA D 1 140 ? -68.212 22.284 74.508 1.00 27.45 140 ALA D CA 1
ATOM 5121 C C . ALA D 1 140 ? -68.649 23.551 75.249 1.00 31.06 140 ALA D C 1
ATOM 5122 O O . ALA D 1 140 ? -68.215 24.661 74.918 1.00 31.03 140 ALA D O 1
ATOM 5124 N N . TYR D 1 141 ? -69.500 23.392 76.258 1.00 32.40 141 TYR D N 1
ATOM 5125 C CA . TYR D 1 141 ? -69.896 24.523 77.095 1.00 28.63 141 TYR D CA 1
ATOM 5126 C C . TYR D 1 141 ? -69.169 24.380 78.414 1.00 31.93 141 TYR D C 1
ATOM 5127 O O . TYR D 1 141 ? -69.576 23.590 79.289 1.00 33.02 141 TYR D O 1
ATOM 5136 N N . VAL D 1 142 ? -68.060 25.102 78.555 1.00 30.20 142 VAL D N 1
ATOM 5137 C CA . VAL D 1 142 ? -67.247 24.924 79.752 1.00 33.15 142 VAL D CA 1
ATOM 5138 C C . VAL D 1 142 ? -67.634 25.935 80.830 1.00 34.99 142 VAL D C 1
ATOM 5139 O O . VAL D 1 142 ? -67.727 27.142 80.575 1.00 36.00 142 VAL D O 1
ATOM 5143 N N . LEU D 1 143 ? -67.896 25.409 82.030 1.00 34.37 143 LEU D N 1
ATOM 5144 C CA . LEU D 1 143 ? -68.362 26.208 83.170 1.00 35.56 143 LEU D CA 1
ATOM 5145 C C . LEU D 1 143 ? -67.437 27.386 83.410 1.00 34.88 143 LEU D C 1
ATOM 5146 O O . LEU D 1 143 ? -66.229 27.197 83.562 1.00 36.40 143 LEU D O 1
ATOM 5151 N N . ASN D 1 144 ? -67.997 28.592 83.453 1.00 32.79 144 ASN D N 1
ATOM 5152 C CA . ASN D 1 144 ? -67.217 29.779 83.793 1.00 34.08 144 ASN D CA 1
ATOM 5153 C C . ASN D 1 144 ? -66.916 29.869 85.284 1.00 39.27 144 ASN D C 1
ATOM 5154 O O . ASN D 1 144 ? -65.788 30.172 85.672 1.00 42.46 144 ASN D O 1
ATOM 5159 N N . ARG D 1 145 ? -67.932 29.610 86.108 1.00 39.94 145 ARG D N 1
ATOM 5160 C CA . ARG D 1 145 ? -67.864 29.835 87.554 1.00 42.37 145 ARG D CA 1
ATOM 5161 C C . ARG D 1 145 ? -68.634 28.761 88.309 1.00 38.06 145 ARG D C 1
ATOM 5162 O O . ARG D 1 145 ? -69.672 28.306 87.843 1.00 35.57 145 ARG D O 1
ATOM 5170 N N . PRO D 1 146 ? -68.145 28.376 89.494 1.00 38.77 146 PRO D N 1
ATOM 5171 C CA . PRO D 1 146 ? -66.881 28.838 90.084 1.00 39.66 146 PRO D CA 1
ATOM 5172 C C . PRO D 1 146 ? -65.678 28.096 89.513 1.00 40.87 146 PRO D C 1
ATOM 5173 O O . PRO D 1 146 ? -65.781 26.905 89.194 1.00 41.14 146 PRO D O 1
ATOM 5177 N N . GLU D 1 147 ? -64.537 28.772 89.442 1.00 39.13 147 GLU D N 1
ATOM 5178 C CA . GLU D 1 147 ? -63.327 28.133 88.943 1.00 39.02 147 GLU D CA 1
ATOM 5179 C C . GLU D 1 147 ? -62.670 27.355 90.057 1.00 39.70 147 GLU D C 1
ATOM 5180 O O . GLU D 1 147 ? -62.587 27.827 91.192 1.00 41.34 147 GLU D O 1
ATOM 5186 N N . ALA D 1 148 ? -62.248 26.136 89.742 1.00 33.30 148 ALA D N 1
ATOM 5187 C CA . ALA D 1 148 ? -61.693 25.256 90.750 1.00 34.74 148 ALA D CA 1
ATOM 5188 C C . ALA D 1 148 ? -60.204 25.013 90.529 1.00 33.83 148 ALA D C 1
ATOM 5189 O O . ALA D 1 148 ? -59.816 24.095 89.810 1.00 32.96 148 ALA D O 1
ATOM 5191 N N . MET D 1 149 ? -59.381 25.858 91.132 1.00 35.80 149 MET D N 1
ATOM 5192 C CA . MET D 1 149 ? -57.939 25.652 91.156 1.00 41.18 149 MET D CA 1
ATOM 5193 C C . MET D 1 149 ? -57.534 25.345 92.598 1.00 42.28 149 MET D C 1
ATOM 5194 O O . MET D 1 149 ? -57.545 26.234 93.454 1.00 42.02 149 MET D O 1
ATOM 5199 N N . ILE D 1 150 ? -57.189 24.091 92.868 1.00 43.48 150 ILE D N 1
ATOM 5200 C CA . ILE D 1 150 ? -56.869 23.656 94.227 1.00 45.19 150 ILE D CA 1
ATOM 5201 C C . ILE D 1 150 ? -55.355 23.681 94.484 1.00 50.08 150 ILE D C 1
ATOM 5202 O O . ILE D 1 150 ? -54.613 22.774 94.080 1.00 50.02 150 ILE D O 1
ATOM 5207 N N . GLY D 1 151 ? -54.896 24.738 95.145 1.00 49.27 151 GLY D N 1
ATOM 5208 C CA . GLY D 1 151 ? -53.487 24.876 95.464 1.00 48.35 151 GLY D CA 1
ATOM 5209 C C . GLY D 1 151 ? -53.133 24.254 96.798 1.00 53.02 151 GLY D C 1
ATOM 5210 O O . GLY D 1 151 ? -54.024 23.928 97.589 1.00 54.93 151 GLY D O 1
ATOM 5211 N N . GLN D 1 152 ? -51.831 24.113 97.051 1.00 54.95 152 GLN D N 1
ATOM 5212 C CA . GLN D 1 152 ? -51.327 23.545 98.299 1.00 57.50 152 GLN D CA 1
ATOM 5213 C C . GLN D 1 152 ? -52.018 22.223 98.600 1.00 57.48 152 GLN D C 1
ATOM 5214 O O . GLN D 1 152 ? -52.430 21.963 99.731 1.00 53.66 152 GLN D O 1
ATOM 5220 N N . VAL D 1 153 ? -52.130 21.385 97.571 1.00 56.10 153 VAL D N 1
ATOM 5221 C CA . VAL D 1 153 ? -52.947 20.180 97.648 1.00 54.58 153 VAL D CA 1
ATOM 5222 C C . VAL D 1 153 ? -52.340 19.146 98.606 1.00 54.65 153 VAL D C 1
ATOM 5223 O O . VAL D 1 153 ? -53.035 18.235 99.070 1.00 55.09 153 VAL D O 1
ATOM 5227 N N . THR D 1 154 ? -51.047 19.288 98.896 1.00 53.91 154 THR D N 1
ATOM 5228 C CA . THR D 1 154 ? -50.339 18.321 99.736 1.00 56.06 154 THR D CA 1
ATOM 5229 C C . THR D 1 154 ? -51.005 18.128 101.097 1.00 56.30 154 THR D C 1
ATOM 5230 O O . THR D 1 154 ? -51.097 17.006 101.596 1.00 58.66 154 THR D O 1
ATOM 5234 N N . GLY D 1 155 ? -51.505 19.213 101.680 1.00 56.29 155 GLY D N 1
ATOM 5235 C CA . GLY D 1 155 ? -52.148 19.131 102.981 1.00 59.03 155 GLY D CA 1
ATOM 5236 C C . GLY D 1 155 ? -53.652 18.946 102.945 1.00 63.33 155 GLY D C 1
ATOM 5237 O O . GLY D 1 155 ? -54.304 18.965 103.993 1.00 65.59 155 GLY D O 1
ATOM 5238 N N . LYS D 1 156 ? -54.203 18.745 101.748 1.00 62.11 156 LYS D N 1
ATOM 5239 C CA . LYS D 1 156 ? -55.652 18.609 101.580 1.00 58.44 156 LYS D CA 1
ATOM 5240 C C . LYS D 1 156 ? -56.077 17.167 101.323 1.00 58.21 156 LYS D C 1
ATOM 5241 O O . LYS D 1 156 ? -57.245 16.820 101.492 1.00 59.72 156 LYS D O 1
ATOM 5247 N N . VAL D 1 157 ? -55.139 16.331 100.892 1.00 60.07 157 VAL D N 1
ATOM 5248 C CA . VAL D 1 157 ? -55.385 14.896 100.880 1.00 64.28 157 VAL D CA 1
ATOM 5249 C C . VAL D 1 157 ? -54.425 14.211 101.853 1.00 69.78 157 VAL D C 1
ATOM 5250 O O . VAL D 1 157 ? -53.259 14.599 101.961 1.00 69.68 157 VAL D O 1
ATOM 5254 N N . ASP D 1 158 ? -54.909 13.225 102.599 1.00 76.54 158 ASP D N 1
ATOM 5255 C CA . ASP D 1 158 ? -54.014 12.546 103.534 1.00 81.95 158 ASP D CA 1
ATOM 5256 C C . ASP D 1 158 ? -53.244 11.469 102.792 1.00 79.58 158 ASP D C 1
ATOM 5257 O O . ASP D 1 158 ? -53.819 10.679 102.038 1.00 76.49 158 ASP D O 1
ATOM 5262 N N . ALA D 1 159 ? -51.929 11.472 102.981 1.00 80.79 159 ALA D N 1
ATOM 5263 C CA . ALA D 1 159 ? -51.074 10.466 102.378 1.00 82.69 159 ALA D CA 1
ATOM 5264 C C . ALA D 1 159 ? -51.420 9.122 102.995 1.00 87.79 159 ALA D C 1
ATOM 5265 O O . ALA D 1 159 ? -52.146 9.058 103.997 1.00 88.59 159 ALA D O 1
ATOM 5267 N N . GLN D 1 160 ? -50.924 8.051 102.385 1.00 91.21 160 GLN D N 1
ATOM 5268 C CA . GLN D 1 160 ? -51.160 6.681 102.859 1.00 94.63 160 GLN D CA 1
ATOM 5269 C C . GLN D 1 160 ? -52.610 6.216 102.683 1.00 92.86 160 GLN D C 1
ATOM 5270 O O . GLN D 1 160 ? -52.859 5.039 102.412 1.00 94.05 160 GLN D O 1
ATOM 5276 N N . THR D 1 161 ? -53.558 7.142 102.817 1.00 89.92 161 THR D N 1
ATOM 5277 C CA . THR D 1 161 ? -54.976 6.807 102.739 1.00 87.54 161 THR D CA 1
ATOM 5278 C C . THR D 1 161 ? -55.652 7.352 101.480 1.00 85.96 161 THR D C 1
ATOM 5279 O O . THR D 1 161 ? -56.865 7.228 101.338 1.00 88.08 161 THR D O 1
ATOM 5283 N N . LEU D 1 162 ? -54.882 8.015 100.616 1.00 82.84 162 LEU D N 1
ATOM 5284 C CA . LEU D 1 162 ? -55.316 8.323 99.244 1.00 80.72 162 LEU D CA 1
ATOM 5285 C C . LEU D 1 162 ? -56.443 9.354 99.097 1.00 75.27 162 LEU D C 1
ATOM 5286 O O . LEU D 1 162 ? -56.708 9.827 97.996 1.00 72.94 162 LEU D O 1
ATOM 5291 N N . GLU D 1 163 ? -57.102 9.698 100.199 1.00 74.72 163 GLU D N 1
ATOM 5292 C CA . GLU D 1 163 ? -58.363 10.431 100.127 1.00 74.88 163 GLU D CA 1
ATOM 5293 C C . GLU D 1 163 ? -58.272 11.940 100.356 1.00 68.53 163 GLU D C 1
ATOM 5294 O O . GLU D 1 163 ? -57.458 12.417 101.152 1.00 66.86 163 GLU D O 1
ATOM 5300 N N . LEU D 1 164 ? -59.129 12.681 99.656 1.00 64.64 164 LEU D N 1
ATOM 5301 C CA . LEU D 1 164 ? -59.272 14.120 99.862 1.00 61.10 164 LEU D CA 1
ATOM 5302 C C . LEU D 1 164 ? -60.025 14.358 101.167 1.00 63.17 164 LEU D C 1
ATOM 5303 O O . LEU D 1 164 ? -61.202 14.008 101.272 1.00 61.27 164 LEU D O 1
ATOM 5308 N N . SER D 1 165 ? -59.360 14.971 102.145 1.00 66.06 165 SER D N 1
ATOM 5309 C CA . SER D 1 165 ? -59.923 15.106 103.489 1.00 67.45 165 SER D CA 1
ATOM 5310 C C . SER D 1 165 ? -60.358 16.530 103.869 1.00 68.37 165 SER D C 1
ATOM 5311 O O . SER D 1 165 ? -61.221 16.704 104.736 1.00 69.50 165 SER D O 1
ATOM 5314 N N . ASP D 1 166 ? -59.771 17.536 103.226 1.00 66.66 166 ASP D N 1
ATOM 5315 C CA . ASP D 1 166 ? -60.090 18.932 103.524 1.00 63.63 166 ASP D CA 1
ATOM 5316 C C . ASP D 1 166 ? -61.573 19.237 103.293 1.00 64.18 166 ASP D C 1
ATOM 5317 O O . ASP D 1 166 ? -62.053 19.228 102.154 1.00 64.19 166 ASP D O 1
ATOM 5322 N N . VAL D 1 167 ? -62.297 19.498 104.379 1.00 61.83 167 VAL D N 1
ATOM 5323 C CA . VAL D 1 167 ? -63.745 19.684 104.311 1.00 59.08 167 VAL D CA 1
ATOM 5324 C C . VAL D 1 167 ? -64.139 20.897 103.455 1.00 55.14 167 VAL D C 1
ATOM 5325 O O . VAL D 1 167 ? -65.138 20.863 102.733 1.00 55.10 167 VAL D O 1
ATOM 5329 N N . ALA D 1 168 ? -63.353 21.964 103.533 1.00 52.59 168 ALA D N 1
ATOM 5330 C CA . ALA D 1 168 ? -63.630 23.162 102.745 1.00 51.81 168 ALA D CA 1
ATOM 5331 C C . ALA D 1 168 ? -63.489 22.883 101.241 1.00 50.97 168 ALA D C 1
ATOM 5332 O O . ALA D 1 168 ? -64.227 23.447 100.424 1.00 48.68 168 ALA D O 1
ATOM 5334 N N . THR D 1 169 ? -62.518 22.047 100.875 1.00 49.65 169 THR D N 1
ATOM 5335 C CA . THR D 1 169 ? -62.328 21.692 99.468 1.00 51.88 169 THR D CA 1
ATOM 5336 C C . THR D 1 169 ? -63.541 20.916 98.956 1.00 50.42 169 THR D C 1
ATOM 5337 O O . THR D 1 169 ? -64.083 21.212 97.885 1.00 44.56 169 THR D O 1
ATOM 5341 N N . ARG D 1 170 ? -63.982 19.947 99.756 1.00 53.30 170 ARG D N 1
ATOM 5342 C CA . ARG D 1 170 ? -65.131 19.118 99.409 1.00 52.84 170 ARG D CA 1
ATOM 5343 C C . ARG D 1 170 ? -66.384 19.930 99.167 1.00 53.68 170 ARG D C 1
ATOM 5344 O O . ARG D 1 170 ? -67.086 19.751 98.165 1.00 55.47 170 ARG D O 1
ATOM 5352 N N . GLU D 1 171 ? -66.627 20.857 100.082 1.00 53.57 171 GLU D N 1
ATOM 5353 C CA . GLU D 1 171 ? -67.814 21.685 100.042 1.00 57.51 171 GLU D CA 1
ATOM 5354 C C . GLU D 1 171 ? -67.775 22.593 98.813 1.00 52.74 171 GLU D C 1
ATOM 5355 O O . GLU D 1 171 ? -68.800 22.843 98.169 1.00 51.04 171 GLU D O 1
ATOM 5361 N N . PHE D 1 172 ? -66.588 23.108 98.508 1.00 49.10 172 PHE D N 1
ATOM 5362 C CA . PHE D 1 172 ? -66.390 23.920 97.313 1.00 45.19 172 PHE D CA 1
ATOM 5363 C C . PHE D 1 172 ? -66.673 23.129 96.020 1.00 39.72 172 PHE D C 1
ATOM 5364 O O . PHE D 1 172 ? -67.340 23.625 95.114 1.00 37.98 172 PHE D O 1
ATOM 5372 N N . LEU D 1 173 ? -66.144 21.910 95.929 1.00 43.44 173 LEU D N 1
ATOM 5373 C CA . LEU D 1 173 ? -66.355 21.061 94.749 1.00 41.41 173 LEU D CA 1
ATOM 5374 C C . LEU D 1 173 ? -67.831 20.671 94.561 1.00 44.25 173 LEU D C 1
ATOM 5375 O O . LEU D 1 173 ? -68.326 20.630 93.429 1.00 44.10 173 LEU D O 1
ATOM 5380 N N . ALA D 1 174 ? -68.538 20.405 95.663 1.00 42.74 174 ALA D N 1
ATOM 5381 C CA . ALA D 1 174 ? -69.970 20.099 95.587 1.00 41.59 174 ALA D CA 1
ATOM 5382 C C . ALA D 1 174 ? -70.698 21.261 94.948 1.00 41.34 174 ALA D C 1
ATOM 5383 O O . ALA D 1 174 ? -71.558 21.093 94.081 1.00 43.98 174 ALA D O 1
ATOM 5385 N N . ARG D 1 175 ? -70.316 22.452 95.376 1.00 43.33 175 ARG D N 1
ATOM 5386 C CA . ARG D 1 175 ? -70.880 23.685 94.869 1.00 46.78 175 ARG D CA 1
ATOM 5387 C C . ARG D 1 175 ? -70.536 23.919 93.384 1.00 43.38 175 ARG D C 1
ATOM 5388 O O . ARG D 1 175 ? -71.365 24.429 92.627 1.00 45.43 175 ARG D O 1
ATOM 5396 N N . GLN D 1 176 ? -69.331 23.549 92.957 1.00 38.05 176 GLN D N 1
ATOM 5397 C CA . GLN D 1 176 ? -69.019 23.608 91.522 1.00 33.85 176 GLN D CA 1
ATOM 5398 C C . GLN D 1 176 ? -69.919 22.623 90.756 1.00 34.58 176 GLN D C 1
ATOM 5399 O O . GLN D 1 176 ? -70.445 22.948 89.684 1.00 32.19 176 GLN D O 1
ATOM 5405 N N . LEU D 1 177 ? -70.133 21.442 91.331 1.00 35.01 177 LEU D N 1
ATOM 5406 C CA . LEU D 1 177 ? -71.004 20.436 90.706 1.00 37.19 177 LEU D CA 1
ATOM 5407 C C . LEU D 1 177 ? -72.432 20.952 90.559 1.00 39.49 177 LEU D C 1
ATOM 5408 O O . LEU D 1 177 ? -73.101 20.673 89.559 1.00 37.71 177 LEU D O 1
ATOM 5413 N N . ASP D 1 178 ? -72.893 21.711 91.552 1.00 42.96 178 ASP D N 1
ATOM 5414 C CA . ASP D 1 178 ? -74.210 22.334 91.490 1.00 42.83 178 ASP D CA 1
ATOM 5415 C C . ASP D 1 178 ? -74.302 23.267 90.290 1.00 43.07 178 ASP D C 1
ATOM 5416 O O . ASP D 1 178 ? -75.283 23.232 89.532 1.00 42.85 178 ASP D O 1
ATOM 5421 N N . ALA D 1 179 ? -73.278 24.100 90.117 1.00 40.15 179 ALA D N 1
ATOM 5422 C CA . ALA D 1 179 ? -73.253 25.036 88.999 1.00 37.87 179 ALA D CA 1
ATOM 5423 C C . ALA D 1 179 ? -73.209 24.289 87.670 1.00 33.87 179 ALA D C 1
ATOM 5424 O O . ALA D 1 179 ? -73.841 24.702 86.701 1.00 35.74 179 ALA D O 1
ATOM 5426 N N . LEU D 1 180 ? -72.473 23.182 87.626 1.00 36.15 180 LEU D N 1
ATOM 5427 C CA . LEU D 1 180 ? -72.412 22.374 86.407 1.00 29.33 180 LEU D CA 1
ATOM 5428 C C . LEU D 1 180 ? -73.780 21.760 86.084 1.00 32.70 180 LEU D C 1
ATOM 5429 O O . LEU D 1 180 ? -74.224 21.777 84.934 1.00 32.15 180 LEU D O 1
ATOM 5434 N N . ALA D 1 181 ? -74.453 21.239 87.109 1.00 32.46 181 ALA D N 1
ATOM 5435 C CA . ALA D 1 181 ? -75.804 20.706 86.939 1.00 33.39 181 ALA D CA 1
ATOM 5436 C C . ALA D 1 181 ? -76.744 21.791 86.419 1.00 33.20 181 ALA D C 1
ATOM 5437 O O . ALA D 1 181 ? -77.531 21.554 85.505 1.00 35.11 181 ALA D O 1
ATOM 5439 N N . ALA D 1 182 ? -76.664 22.976 87.009 1.00 33.97 182 ALA D N 1
ATOM 5440 C CA . ALA D 1 182 ? -77.506 24.088 86.574 1.00 37.41 182 ALA D CA 1
ATOM 5441 C C . ALA D 1 182 ? -77.220 24.449 85.122 1.00 39.80 182 ALA D C 1
ATOM 5442 O O . ALA D 1 182 ? -78.142 24.703 84.341 1.00 36.71 182 ALA D O 1
ATOM 5444 N N . LEU D 1 183 ? -75.939 24.460 84.755 1.00 38.91 183 LEU D N 1
ATOM 5445 C CA . LEU D 1 183 ? -75.560 24.734 83.373 1.00 37.93 183 LEU D CA 1
ATOM 5446 C C . LEU D 1 183 ? -76.143 23.657 82.449 1.00 38.66 183 LEU D C 1
ATOM 5447 O O . LEU D 1 183 ? -76.701 23.973 81.394 1.00 39.97 183 LEU D O 1
ATOM 5452 N N . ALA D 1 184 ? -76.013 22.389 82.844 1.00 35.83 184 ALA D N 1
ATOM 5453 C CA . ALA D 1 184 ? -76.540 21.284 82.033 1.00 38.67 184 ALA D CA 1
ATOM 5454 C C . ALA D 1 184 ? -78.046 21.382 81.824 1.00 41.87 184 ALA D C 1
ATOM 5455 O O . ALA D 1 184 ? -78.541 21.194 80.704 1.00 39.09 184 ALA D O 1
ATOM 5457 N N . ARG D 1 185 ? -78.774 21.676 82.902 1.00 43.12 185 ARG D N 1
ATOM 5458 C CA . ARG D 1 185 ? -80.232 21.790 82.824 1.00 47.74 185 ARG D CA 1
ATOM 5459 C C . ARG D 1 185 ? -80.677 23.011 82.006 1.00 47.90 185 ARG D C 1
ATOM 5460 O O . ARG D 1 185 ? -81.714 22.978 81.346 1.00 48.88 185 ARG D O 1
ATOM 5468 N N . THR D 1 186 ? -79.894 24.082 82.052 1.00 48.24 186 THR D N 1
ATOM 5469 C CA . THR D 1 186 ? -80.194 25.267 81.248 1.00 51.71 186 THR D CA 1
ATOM 5470 C C . THR D 1 186 ? -80.066 24.982 79.753 1.00 55.27 186 THR D C 1
ATOM 5471 O O . THR D 1 186 ? -80.902 25.404 78.957 1.00 58.68 186 THR D O 1
ATOM 5475 N N . LEU D 1 187 ? -79.030 24.239 79.378 1.00 55.20 187 LEU D N 1
ATOM 5476 C CA . LEU D 1 187 ? -78.764 23.965 77.971 1.00 54.27 187 LEU D CA 1
ATOM 5477 C C . LEU D 1 187 ? -79.637 22.841 77.397 1.00 58.34 187 LEU D C 1
ATOM 5478 O O . LEU D 1 187 ? -79.778 22.724 76.179 1.00 56.80 187 LEU D O 1
ATOM 5483 N N . SER D 1 188 ? -80.226 22.024 78.267 1.00 63.45 188 SER D N 1
ATOM 5484 C CA . SER D 1 188 ? -81.068 20.913 77.823 1.00 68.55 188 SER D CA 1
ATOM 5485 C C . SER D 1 188 ? -82.373 21.396 77.190 1.00 70.55 188 SER D C 1
ATOM 5486 O O . SER D 1 188 ? -83.245 21.936 77.873 1.00 72.01 188 SER D O 1
ATOM 5489 N N . SER E 1 5 ? -19.061 48.250 82.142 1.00 76.82 5 SER E N 1
ATOM 5490 C CA . SER E 1 5 ? -20.094 48.825 81.286 1.00 77.46 5 SER E CA 1
ATOM 5491 C C . SER E 1 5 ? -21.365 49.108 82.075 1.00 75.18 5 SER E C 1
ATOM 5492 O O . SER E 1 5 ? -22.152 48.198 82.335 1.00 76.19 5 SER E O 1
ATOM 5495 N N . PRO E 1 6 ? -21.566 50.370 82.476 1.00 72.92 6 PRO E N 1
ATOM 5496 C CA . PRO E 1 6 ? -22.737 50.702 83.297 1.00 70.55 6 PRO E CA 1
ATOM 5497 C C . PRO E 1 6 ? -24.018 50.617 82.460 1.00 66.53 6 PRO E C 1
ATOM 5498 O O . PRO E 1 6 ? -24.034 51.098 81.327 1.00 67.05 6 PRO E O 1
ATOM 5502 N N . LEU E 1 7 ? -25.053 49.972 82.991 1.00 62.60 7 LEU E N 1
ATOM 5503 C CA . LEU E 1 7 ? -26.330 49.847 82.285 1.00 56.25 7 LEU E CA 1
ATOM 5504 C C . LEU E 1 7 ? -27.386 50.826 82.797 1.00 51.17 7 LEU E C 1
ATOM 5505 O O . LEU E 1 7 ? -27.386 51.206 83.969 1.00 52.61 7 LEU E O 1
ATOM 5510 N N . HIS E 1 8 ? -28.285 51.230 81.906 1.00 48.03 8 HIS E N 1
ATOM 5511 C CA . HIS E 1 8 ? -29.416 52.085 82.265 1.00 48.45 8 HIS E CA 1
ATOM 5512 C C . HIS E 1 8 ? -30.741 51.404 81.901 1.00 44.60 8 HIS E C 1
ATOM 5513 O O . HIS E 1 8 ? -31.002 51.114 80.728 1.00 40.20 8 HIS E O 1
ATOM 5520 N N . PHE E 1 9 ? -31.574 51.162 82.912 1.00 40.77 9 PHE E N 1
ATOM 5521 C CA . PHE E 1 9 ? -32.890 50.563 82.716 1.00 39.09 9 PHE E CA 1
ATOM 5522 C C . PHE E 1 9 ? -33.965 51.632 82.909 1.00 36.63 9 PHE E C 1
ATOM 5523 O O . PHE E 1 9 ? -33.791 52.558 83.700 1.00 37.57 9 PHE E O 1
ATOM 5531 N N . VAL E 1 10 ? -35.077 51.508 82.196 1.00 33.56 10 VAL E N 1
ATOM 5532 C CA . VAL E 1 10 ? -36.220 52.385 82.453 1.00 32.17 10 VAL E CA 1
ATOM 5533 C C . VAL E 1 10 ? -37.430 51.568 82.879 1.00 32.71 10 VAL E C 1
ATOM 5534 O O . VAL E 1 10 ? -37.563 50.398 82.499 1.00 33.27 10 VAL E O 1
ATOM 5538 N N . THR E 1 11 ? -38.294 52.164 83.695 1.00 35.43 11 THR E N 1
ATOM 5539 C CA . THR E 1 11 ? -39.455 51.442 84.199 1.00 34.68 11 THR E CA 1
ATOM 5540 C C . THR E 1 11 ? -40.749 51.985 83.617 1.00 34.73 11 THR E C 1
ATOM 5541 O O . THR E 1 11 ? -40.969 53.196 83.569 1.00 33.67 11 THR E O 1
ATOM 5545 N N . LEU E 1 12 ? -41.603 51.064 83.179 1.00 32.16 12 LEU E N 1
ATOM 5546 C CA . LEU E 1 12 ? -42.907 51.394 82.626 1.00 30.76 12 LEU E CA 1
ATOM 5547 C C . LEU E 1 12 ? -43.946 50.915 83.625 1.00 34.24 12 LEU E C 1
ATOM 5548 O O . LEU E 1 12 ? -43.920 49.749 84.034 1.00 36.66 12 LEU E O 1
ATOM 5553 N N . LEU E 1 13 ? -44.825 51.813 84.063 1.00 35.19 13 LEU E N 1
ATOM 5554 C CA . LEU E 1 13 ? -45.768 51.489 85.143 1.00 32.82 13 LEU E CA 1
ATOM 5555 C C . LEU E 1 13 ? -47.180 51.291 84.606 1.00 31.36 13 LEU E C 1
ATOM 5556 O O . LEU E 1 13 ? -47.675 52.133 83.863 1.00 28.36 13 LEU E O 1
ATOM 5561 N N . GLY E 1 14 ? -47.823 50.180 84.978 1.00 32.10 14 GLY E N 1
ATOM 5562 C CA . GLY E 1 14 ? -49.115 49.810 84.416 1.00 26.82 14 GLY E CA 1
ATOM 5563 C C . GLY E 1 14 ? -50.372 50.191 85.178 1.00 28.65 14 GLY E C 1
ATOM 5564 O O . GLY E 1 14 ? -51.493 49.903 84.734 1.00 28.54 14 GLY E O 1
ATOM 5565 N N . SER E 1 15 ? -50.199 50.851 86.318 1.00 31.38 15 SER E N 1
ATOM 5566 C CA . SER E 1 15 ? -51.332 51.278 87.136 1.00 32.57 15 SER E CA 1
ATOM 5567 C C . SER E 1 15 ? -51.316 52.782 87.328 1.00 35.45 15 SER E C 1
ATOM 5568 O O . SER E 1 15 ? -50.249 53.353 87.531 1.00 34.95 15 SER E O 1
ATOM 5571 N N . LEU E 1 16 ? -52.488 53.418 87.301 1.00 36.54 16 LEU E N 1
ATOM 5572 C CA . LEU E 1 16 ? -52.562 54.873 87.425 1.00 38.03 16 LEU E CA 1
ATOM 5573 C C . LEU E 1 16 ? -52.887 55.345 88.844 1.00 42.56 16 LEU E C 1
ATOM 5574 O O . LEU E 1 16 ? -52.714 56.529 89.143 1.00 44.29 16 LEU E O 1
ATOM 5579 N N . ARG E 1 17 ? -53.372 54.456 89.714 1.00 43.30 17 ARG E N 1
ATOM 5580 C CA . ARG E 1 17 ? -53.823 54.926 91.029 1.00 44.59 17 ARG E CA 1
ATOM 5581 C C . ARG E 1 17 ? -52.642 55.235 91.954 1.00 42.40 17 ARG E C 1
ATOM 5582 O O . ARG E 1 17 ? -51.578 54.618 91.867 1.00 43.36 17 ARG E O 1
ATOM 5590 N N . LYS E 1 18 ? -52.854 56.206 92.833 1.00 42.75 18 LYS E N 1
ATOM 5591 C CA . LYS E 1 18 ? -51.805 56.752 93.699 1.00 43.87 18 LYS E CA 1
ATOM 5592 C C . LYS E 1 18 ? -51.249 55.707 94.660 1.00 39.04 18 LYS E C 1
ATOM 5593 O O . LYS E 1 18 ? -50.036 55.605 94.854 1.00 41.53 18 LYS E O 1
ATOM 5599 N N . ALA E 1 19 ? -52.143 54.919 95.247 1.00 37.80 19 ALA E N 1
ATOM 5600 C CA . ALA E 1 19 ? -51.748 53.886 96.197 1.00 42.50 19 ALA E CA 1
ATOM 5601 C C . ALA E 1 19 ? -51.434 52.544 95.538 1.00 45.46 19 ALA E C 1
ATOM 5602 O O . ALA E 1 19 ? -51.503 51.502 96.193 1.00 47.81 19 ALA E O 1
ATOM 5604 N N . SER E 1 20 ? -51.107 52.565 94.248 1.00 45.71 20 SER E N 1
ATOM 5605 C CA . SER E 1 20 ? -50.814 51.335 93.510 1.00 38.53 20 SER E CA 1
ATOM 5606 C C . SER E 1 20 ? -49.655 50.571 94.130 1.00 36.91 20 SER E C 1
ATOM 5607 O O . SER E 1 20 ? -48.601 51.142 94.426 1.00 36.16 20 SER E O 1
ATOM 5610 N N . PHE E 1 21 ? -49.849 49.274 94.330 1.00 35.51 21 PHE E N 1
ATOM 5611 C CA . PHE E 1 21 ? -48.765 48.448 94.813 1.00 38.99 21 PHE E CA 1
ATOM 5612 C C . PHE E 1 21 ? -47.677 48.329 93.748 1.00 41.18 21 PHE E C 1
ATOM 5613 O O . PHE E 1 21 ? -46.485 48.278 94.072 1.00 37.77 21 PHE E O 1
ATOM 5621 N N . ASN E 1 22 ? -48.080 48.297 92.479 1.00 38.00 22 ASN E N 1
ATOM 5622 C CA . ASN E 1 22 ? -47.095 48.183 91.404 1.00 37.58 22 ASN E CA 1
ATOM 5623 C C . ASN E 1 22 ? -46.205 49.415 91.313 1.00 32.79 22 ASN E C 1
ATOM 5624 O O . ASN E 1 22 ? -45.008 49.304 91.047 1.00 34.84 22 ASN E O 1
ATOM 5629 N N . ALA E 1 23 ? -46.782 50.583 91.583 1.00 33.09 23 ALA E N 1
ATOM 5630 C CA . ALA E 1 23 ? -46.001 51.821 91.669 1.00 34.30 23 ALA E CA 1
ATOM 5631 C C . ALA E 1 23 ? -44.972 51.751 92.810 1.00 36.06 23 ALA E C 1
ATOM 5632 O O . ALA E 1 23 ? -43.819 52.170 92.651 1.00 34.86 23 ALA E O 1
ATOM 5634 N N . ALA E 1 24 ? -45.383 51.201 93.952 1.00 37.45 24 ALA E N 1
ATOM 5635 C CA . ALA E 1 24 ? -44.467 51.039 95.080 1.00 40.47 24 ALA E CA 1
ATOM 5636 C C . ALA E 1 24 ? -43.254 50.225 94.671 1.00 40.09 24 ALA E C 1
ATOM 5637 O O . ALA E 1 24 ? -42.114 50.614 94.932 1.00 41.73 24 ALA E O 1
ATOM 5639 N N . VAL E 1 25 ? -43.504 49.117 93.979 1.00 39.99 25 VAL E N 1
ATOM 5640 C CA . VAL E 1 25 ? -42.435 48.249 93.504 1.00 34.64 25 VAL E CA 1
ATOM 5641 C C . VAL E 1 25 ? -41.523 48.976 92.511 1.00 35.49 25 VAL E C 1
ATOM 5642 O O . VAL E 1 25 ? -40.297 48.896 92.602 1.00 35.56 25 VAL E O 1
ATOM 5646 N N . ALA E 1 26 ? -42.119 49.706 91.577 1.00 37.33 26 ALA E N 1
ATOM 5647 C CA . ALA E 1 26 ? -41.336 50.423 90.573 1.00 38.97 26 ALA E CA 1
ATOM 5648 C C . ALA E 1 26 ? -40.397 51.456 91.209 1.00 41.38 26 ALA E C 1
ATOM 5649 O O . ALA E 1 26 ? -39.239 51.595 90.801 1.00 40.33 26 ALA E O 1
ATOM 5651 N N . ARG E 1 27 ? -40.896 52.174 92.213 1.00 41.00 27 ARG E N 1
ATOM 5652 C CA . ARG E 1 27 ? -40.083 53.177 92.897 1.00 45.55 27 ARG E CA 1
ATOM 5653 C C . ARG E 1 27 ? -38.934 52.530 93.669 1.00 46.07 27 ARG E C 1
ATOM 5654 O O . ARG E 1 27 ? -37.895 53.147 93.884 1.00 47.97 27 ARG E O 1
ATOM 5662 N N . ALA E 1 28 ? -39.116 51.276 94.065 1.00 44.99 28 ALA E N 1
ATOM 5663 C CA . ALA E 1 28 ? -38.091 50.574 94.825 1.00 45.23 28 ALA E CA 1
ATOM 5664 C C . ALA E 1 28 ? -36.934 50.116 93.941 1.00 46.04 28 ALA E C 1
ATOM 5665 O O . ALA E 1 28 ? -35.829 49.881 94.429 1.00 45.75 28 ALA E O 1
ATOM 5667 N N . LEU E 1 29 ? -37.191 49.949 92.648 1.00 44.11 29 LEU E N 1
ATOM 5668 C CA . LEU E 1 29 ? -36.170 49.405 91.749 1.00 42.55 29 LEU E CA 1
ATOM 5669 C C . LEU E 1 29 ? -34.852 50.198 91.659 1.00 46.41 29 LEU E C 1
ATOM 5670 O O . LEU E 1 29 ? -33.773 49.595 91.618 1.00 46.45 29 LEU E O 1
ATOM 5675 N N . PRO E 1 30 ? -34.927 51.543 91.595 1.00 49.12 30 PRO E N 1
ATOM 5676 C CA . PRO E 1 30 ? -33.632 52.233 91.479 1.00 49.88 30 PRO E CA 1
ATOM 5677 C C . PRO E 1 30 ? -32.723 52.128 92.709 1.00 47.26 30 PRO E C 1
ATOM 5678 O O . PRO E 1 30 ? -31.504 52.111 92.536 1.00 46.87 30 PRO E O 1
ATOM 5682 N N . GLU E 1 31 ? -33.287 52.031 93.910 1.00 47.74 31 GLU E N 1
ATOM 5683 C CA . GLU E 1 31 ? -32.462 51.858 95.109 1.00 51.73 31 GLU E CA 1
ATOM 5684 C C . GLU E 1 31 ? -31.999 50.410 95.239 1.00 55.71 31 GLU E C 1
ATOM 5685 O O . GLU E 1 31 ? -30.926 50.126 95.781 1.00 60.97 31 GLU E O 1
ATOM 5691 N N . ILE E 1 32 ? -32.830 49.503 94.734 1.00 50.98 32 ILE E N 1
ATOM 5692 C CA . ILE E 1 32 ? -32.560 48.069 94.738 1.00 49.10 32 ILE E CA 1
ATOM 5693 C C . ILE E 1 32 ? -31.471 47.735 93.721 1.00 48.04 32 ILE E C 1
ATOM 5694 O O . ILE E 1 32 ? -30.743 46.752 93.873 1.00 44.89 32 ILE E O 1
ATOM 5699 N N . ALA E 1 33 ? -31.350 48.564 92.689 1.00 50.31 33 ALA E N 1
ATOM 5700 C CA . ALA E 1 33 ? -30.445 48.266 91.580 1.00 50.73 33 ALA E CA 1
ATOM 5701 C C . ALA E 1 33 ? -29.012 47.978 92.039 1.00 50.69 33 ALA E C 1
ATOM 5702 O O . ALA E 1 33 ? -28.370 48.819 92.664 1.00 51.69 33 ALA E O 1
ATOM 5704 N N . PRO E 1 34 ? -28.500 46.795 91.671 1.00 51.10 34 PRO E N 1
ATOM 5705 C CA . PRO E 1 34 ? -27.138 46.325 91.949 1.00 55.05 34 PRO E CA 1
ATOM 5706 C C . PRO E 1 34 ? -26.094 47.210 91.290 1.00 58.62 34 PRO E C 1
ATOM 5707 O O . PRO E 1 34 ? -26.435 48.022 90.425 1.00 61.26 34 PRO E O 1
ATOM 5711 N N . GLU E 1 35 ? -24.844 47.082 91.722 1.00 59.31 35 GLU E N 1
ATOM 5712 C CA . GLU E 1 35 ? -23.784 47.943 91.221 1.00 62.09 35 GLU E CA 1
ATOM 5713 C C . GLU E 1 35 ? -23.651 47.795 89.705 1.00 59.27 35 GLU E C 1
ATOM 5714 O O . GLU E 1 35 ? -23.646 46.674 89.182 1.00 59.60 35 GLU E O 1
ATOM 5720 N N . GLY E 1 36 ? -23.524 48.918 89.004 1.00 56.88 36 GLY E N 1
ATOM 5721 C CA . GLY E 1 36 ? -23.434 48.886 87.555 1.00 56.20 36 GLY E CA 1
ATOM 5722 C C . GLY E 1 36 ? -24.743 49.104 86.816 1.00 54.73 36 GLY E C 1
ATOM 5723 O O . GLY E 1 36 ? -24.769 49.110 85.583 1.00 54.46 36 GLY E O 1
ATOM 5724 N N . ILE E 1 37 ? -25.835 49.262 87.562 1.00 52.95 37 ILE E N 1
ATOM 5725 C CA . ILE E 1 37 ? -27.154 49.454 86.959 1.00 50.04 37 ILE E CA 1
ATOM 5726 C C . ILE E 1 37 ? -27.867 50.659 87.552 1.00 46.90 37 ILE E C 1
ATOM 5727 O O . ILE E 1 37 ? -28.066 50.730 88.764 1.00 50.39 37 ILE E O 1
ATOM 5732 N N . ALA E 1 38 ? -28.220 51.621 86.704 1.00 40.56 38 ALA E N 1
ATOM 5733 C CA . ALA E 1 38 ? -29.023 52.763 87.135 1.00 38.24 38 ALA E CA 1
ATOM 5734 C C . ALA E 1 38 ? -30.399 52.650 86.499 1.00 39.01 38 ALA E C 1
ATOM 5735 O O . ALA E 1 38 ? -30.524 52.284 85.327 1.00 36.81 38 ALA E O 1
ATOM 5737 N N . ILE E 1 39 ? -31.427 52.967 87.272 1.00 39.99 39 ILE E N 1
ATOM 5738 C CA . ILE E 1 39 ? -32.803 52.811 86.827 1.00 44.03 39 ILE E CA 1
ATOM 5739 C C . ILE E 1 39 ? -33.592 54.107 87.009 1.00 44.45 39 ILE E C 1
ATOM 5740 O O . ILE E 1 39 ? -33.556 54.707 88.079 1.00 49.07 39 ILE E O 1
ATOM 5745 N N . THR E 1 40 ? -34.279 54.539 85.951 1.00 42.06 40 THR E N 1
ATOM 5746 C CA . THR E 1 40 ? -35.094 55.754 85.962 1.00 41.32 40 THR E CA 1
ATOM 5747 C C . THR E 1 40 ? -36.508 55.435 85.461 1.00 38.73 40 THR E C 1
ATOM 5748 O O . THR E 1 40 ? -36.674 54.548 84.631 1.00 35.77 40 THR E O 1
ATOM 5752 N N . PRO E 1 41 ? -37.531 56.138 85.979 1.00 39.39 41 PRO E N 1
ATOM 5753 C CA . PRO E 1 41 ? -38.924 55.918 85.564 1.00 40.77 41 PRO E CA 1
ATOM 5754 C C . PRO E 1 41 ? -39.280 56.581 84.224 1.00 42.86 41 PRO E C 1
ATOM 5755 O O . PRO E 1 41 ? -38.837 57.696 83.975 1.00 43.30 41 PRO E O 1
ATOM 5759 N N . LEU E 1 42 ? -40.084 55.916 83.393 1.00 38.47 42 LEU E N 1
ATOM 5760 C CA . LEU E 1 42 ? -40.645 56.553 82.204 1.00 35.28 42 LEU E CA 1
ATOM 5761 C C . LEU E 1 42 ? -41.784 57.486 82.626 1.00 33.92 42 LEU E C 1
ATOM 5762 O O . LEU E 1 42 ? -42.203 57.484 83.787 1.00 31.83 42 LEU E O 1
ATOM 5767 N N . GLY E 1 43 ? -42.284 58.292 81.694 1.00 31.49 43 GLY E N 1
ATOM 5768 C CA . GLY E 1 43 ? -43.458 59.103 81.962 1.00 36.01 43 GLY E CA 1
ATOM 5769 C C . GLY E 1 43 ? -44.696 58.236 82.147 1.00 39.74 43 GLY E C 1
ATOM 5770 O O . GLY E 1 43 ? -44.674 57.032 81.863 1.00 36.07 43 GLY E O 1
ATOM 5771 N N . SER E 1 44 ? -45.788 58.842 82.606 1.00 36.29 44 SER E N 1
ATOM 5772 C CA . SER E 1 44 ? -47.004 58.086 82.879 1.00 34.00 44 SER E CA 1
ATOM 5773 C C . SER E 1 44 ? -47.733 57.686 81.589 1.00 37.11 44 SER E C 1
ATOM 5774 O O . SER E 1 44 ? -47.756 58.447 80.610 1.00 36.44 44 SER E O 1
ATOM 5777 N N . ILE E 1 45 ? -48.321 56.489 81.587 1.00 34.05 45 ILE E N 1
ATOM 5778 C CA . ILE E 1 45 ? -49.105 56.037 80.435 1.00 32.53 45 ILE E CA 1
ATOM 5779 C C . ILE E 1 45 ? -50.432 56.791 80.361 1.00 32.11 45 ILE E C 1
ATOM 5780 O O . ILE E 1 45 ? -51.133 56.750 79.345 1.00 31.04 45 ILE E O 1
ATOM 5785 N N . GLY E 1 46 ? -50.770 57.490 81.443 1.00 33.10 46 GLY E N 1
ATOM 5786 C CA . GLY E 1 46 ? -51.996 58.276 81.506 1.00 36.64 46 GLY E CA 1
ATOM 5787 C C . GLY E 1 46 ? -51.992 59.534 80.644 1.00 34.35 46 GLY E C 1
ATOM 5788 O O . GLY E 1 46 ? -53.049 60.143 80.404 1.00 38.70 46 GLY E O 1
ATOM 5789 N N . THR E 1 47 ? -50.812 59.944 80.187 1.00 33.85 47 THR E N 1
ATOM 5790 C CA . THR E 1 47 ? -50.720 61.132 79.330 1.00 37.24 47 THR E CA 1
ATOM 5791 C C . THR E 1 47 ? -50.998 60.804 77.867 1.00 36.65 47 THR E C 1
ATOM 5792 O O . THR E 1 47 ? -51.147 61.709 77.049 1.00 38.86 47 THR E O 1
ATOM 5796 N N . PHE E 1 48 ? -51.056 59.514 77.533 1.00 30.19 48 PHE E N 1
ATOM 5797 C CA . PHE E 1 48 ? -51.328 59.101 76.158 1.00 30.29 48 PHE E CA 1
ATOM 5798 C C . PHE E 1 48 ? -52.823 59.251 75.855 1.00 31.00 48 PHE E C 1
ATOM 5799 O O . PHE E 1 48 ? -53.663 58.932 76.686 1.00 32.82 48 PHE E O 1
ATOM 5807 N N . PRO E 1 49 ? -53.168 59.721 74.649 1.00 32.30 49 PRO E N 1
ATOM 5808 C CA . PRO E 1 49 ? -54.575 59.604 74.267 1.00 33.71 49 PRO E CA 1
ATOM 5809 C C . PRO E 1 49 ? -54.831 58.164 73.849 1.00 31.63 49 PRO E C 1
ATOM 5810 O O . PRO E 1 49 ? -53.885 57.389 73.697 1.00 27.59 49 PRO E O 1
ATOM 5814 N N . HIS E 1 50 ? -56.090 57.803 73.660 1.00 30.76 50 HIS E N 1
ATOM 5815 C CA . HIS E 1 50 ? -56.407 56.491 73.107 1.00 33.10 50 HIS E CA 1
ATOM 5816 C C . HIS E 1 50 ? -55.780 56.347 71.743 1.00 33.18 50 HIS E C 1
ATOM 5817 O O . HIS E 1 50 ? -55.717 57.325 70.982 1.00 32.41 50 HIS E O 1
ATOM 5824 N N . TYR E 1 51 ? -55.283 55.150 71.423 1.00 28.56 51 TYR E N 1
ATOM 5825 C CA . TYR E 1 51 ? -54.707 54.978 70.098 1.00 28.56 51 TYR E CA 1
ATOM 5826 C C . TYR E 1 51 ? -55.762 55.202 69.019 1.00 24.13 51 TYR E C 1
ATOM 5827 O O . TYR E 1 51 ? -56.872 54.679 69.081 1.00 24.35 51 TYR E O 1
ATOM 5836 N N . SER E 1 52 ? -55.373 55.955 68.000 1.00 24.38 52 SER E N 1
ATOM 5837 C CA . SER E 1 52 ? -56.208 56.144 66.823 1.00 28.22 52 SER E CA 1
ATOM 5838 C C . SER E 1 52 ? -55.308 56.432 65.642 1.00 30.94 52 SER E C 1
ATOM 5839 O O . SER E 1 52 ? -54.387 57.260 65.743 1.00 31.27 52 SER E O 1
ATOM 5842 N N . GLN E 1 53 ? -55.550 55.748 64.531 1.00 34.79 53 GLN E N 1
ATOM 5843 C CA . GLN E 1 53 ? -54.746 55.994 63.344 1.00 40.34 53 GLN E CA 1
ATOM 5844 C C . GLN E 1 53 ? -54.955 57.429 62.868 1.00 40.19 53 GLN E C 1
ATOM 5845 O O . GLN E 1 53 ? -54.019 58.054 62.374 1.00 41.06 53 GLN E O 1
ATOM 5851 N N . ASP E 1 54 ? -56.169 57.953 63.044 1.00 37.94 54 ASP E N 1
ATOM 5852 C CA . ASP E 1 54 ? -56.449 59.344 62.679 1.00 40.53 54 ASP E CA 1
ATOM 5853 C C . ASP E 1 54 ? -55.572 60.312 63.460 1.00 41.56 54 ASP E C 1
ATOM 5854 O O . ASP E 1 54 ? -55.039 61.263 62.891 1.00 45.48 54 ASP E O 1
ATOM 5859 N N . VAL E 1 55 ? -55.416 60.061 64.758 1.00 38.85 55 VAL E N 1
ATOM 5860 C CA . VAL E 1 55 ? -54.528 60.874 65.583 1.00 37.49 55 VAL E CA 1
ATOM 5861 C C . VAL E 1 55 ? -53.086 60.707 65.118 1.00 39.53 55 VAL E C 1
ATOM 5862 O O . VAL E 1 55 ? -52.350 61.691 64.986 1.00 40.60 55 VAL E O 1
ATOM 5866 N N . GLN E 1 56 ? -52.694 59.464 64.839 1.00 37.24 56 GLN E N 1
ATOM 5867 C CA . GLN E 1 56 ? -51.333 59.181 64.378 1.00 39.53 56 GLN E CA 1
ATOM 5868 C C . GLN E 1 56 ? -50.971 59.897 63.074 1.00 43.98 56 GLN E C 1
ATOM 5869 O O . GLN E 1 56 ? -49.868 60.421 62.954 1.00 45.80 56 GLN E O 1
ATOM 5875 N N . GLU E 1 57 ? -51.886 59.905 62.105 1.00 46.56 57 GLU E N 1
ATOM 5876 C CA . GLU E 1 57 ? -51.645 60.590 60.829 1.00 50.70 57 GLU E CA 1
ATOM 5877 C C . GLU E 1 57 ? -51.351 62.074 61.024 1.00 51.72 57 GLU E C 1
ATOM 5878 O O . GLU E 1 57 ? -50.464 62.631 60.374 1.00 54.76 57 GLU E O 1
ATOM 5884 N N . GLU E 1 58 ? -52.105 62.710 61.915 1.00 51.30 58 GLU E N 1
ATOM 5885 C CA . GLU E 1 58 ? -51.903 64.118 62.217 1.00 56.51 58 GLU E CA 1
ATOM 5886 C C . GLU E 1 58 ? -50.552 64.319 62.886 1.00 58.75 58 GLU E C 1
ATOM 5887 O O . GLU E 1 58 ? -49.953 65.388 62.779 1.00 61.39 58 GLU E O 1
ATOM 5893 N N . GLY E 1 59 ? -50.080 63.278 63.571 1.00 54.16 59 GLY E N 1
ATOM 5894 C CA . GLY E 1 59 ? -48.795 63.306 64.246 1.00 51.36 59 GLY E CA 1
ATOM 5895 C C . GLY E 1 59 ? -48.818 62.561 65.570 1.00 46.56 59 GLY E C 1
ATOM 5896 O O . GLY E 1 59 ? -49.825 62.555 66.278 1.00 42.12 59 GLY E O 1
ATOM 5897 N N . PHE E 1 60 ? -47.691 61.941 65.902 1.00 47.03 60 PHE E N 1
ATOM 5898 C CA . PHE E 1 60 ? -47.521 61.221 67.163 1.00 44.18 60 PHE E CA 1
ATOM 5899 C C . PHE E 1 60 ? -47.593 62.185 68.338 1.00 43.24 60 PHE E C 1
ATOM 5900 O O . PHE E 1 60 ? -46.979 63.247 68.293 1.00 47.32 60 PHE E O 1
ATOM 5908 N N . PRO E 1 61 ? -48.355 61.828 69.389 1.00 40.15 61 PRO E N 1
ATOM 5909 C CA . PRO E 1 61 ? -48.349 62.640 70.614 1.00 40.83 61 PRO E CA 1
ATOM 5910 C C . PRO E 1 61 ? -46.930 62.733 71.180 1.00 47.43 61 PRO E C 1
ATOM 5911 O O . PRO E 1 61 ? -46.184 61.740 71.156 1.00 43.14 61 PRO E O 1
ATOM 5915 N N . ALA E 1 62 ? -46.555 63.916 71.663 1.00 47.83 62 ALA E N 1
ATOM 5916 C CA . ALA E 1 62 ? -45.228 64.123 72.242 1.00 42.96 62 ALA E CA 1
ATOM 5917 C C . ALA E 1 62 ? -44.806 63.100 73.311 1.00 40.65 62 ALA E C 1
ATOM 5918 O O . ALA E 1 62 ? -43.665 62.611 73.273 1.00 40.73 62 ALA E O 1
ATOM 5920 N N . PRO E 1 63 ? -45.703 62.776 74.269 1.00 41.43 63 PRO E N 1
ATOM 5921 C CA . PRO E 1 63 ? -45.251 61.811 75.285 1.00 39.11 63 PRO E CA 1
ATOM 5922 C C . PRO E 1 63 ? -44.938 60.443 74.690 1.00 35.24 63 PRO E C 1
ATOM 5923 O O . PRO E 1 63 ? -44.081 59.736 75.223 1.00 34.35 63 PRO E O 1
ATOM 5927 N N . VAL E 1 64 ? -45.594 60.090 73.587 1.00 33.72 64 VAL E N 1
ATOM 5928 C CA . VAL E 1 64 ? -45.308 58.820 72.931 1.00 34.02 64 VAL E CA 1
ATOM 5929 C C . VAL E 1 64 ? -43.883 58.825 72.396 1.00 37.52 64 VAL E C 1
ATOM 5930 O O . VAL E 1 64 ? -43.119 57.885 72.644 1.00 38.11 64 VAL E O 1
ATOM 5934 N N . LEU E 1 65 ? -43.525 59.884 71.666 1.00 35.25 65 LEU E N 1
ATOM 5935 C CA . LEU E 1 65 ? -42.172 60.012 71.108 1.00 35.21 65 LEU E CA 1
ATOM 5936 C C . LEU E 1 65 ? -41.105 60.118 72.202 1.00 35.69 65 LEU E C 1
ATOM 5937 O O . LEU E 1 65 ? -40.007 59.555 72.076 1.00 39.77 65 LEU E O 1
ATOM 5942 N N . THR E 1 66 ? -41.429 60.852 73.267 1.00 37.06 66 THR E N 1
ATOM 5943 C CA . THR E 1 66 ? -40.527 60.993 74.408 1.00 36.94 66 THR E CA 1
ATOM 5944 C C . THR E 1 66 ? -40.282 59.628 75.037 1.00 36.88 66 THR E C 1
ATOM 5945 O O . THR E 1 66 ? -39.130 59.245 75.285 1.00 39.23 66 THR E O 1
ATOM 5949 N N . MET E 1 67 ? -41.352 58.870 75.261 1.00 34.99 67 MET E N 1
ATOM 5950 C CA . MET E 1 67 ? -41.186 57.543 75.869 1.00 35.21 67 MET E CA 1
ATOM 5951 C C . MET E 1 67 ? -40.407 56.612 74.945 1.00 34.67 67 MET E C 1
ATOM 5952 O O . MET E 1 67 ? -39.496 55.902 75.390 1.00 35.52 67 MET E O 1
ATOM 5957 N N . ALA E 1 68 ? -40.731 56.636 73.655 1.00 34.02 68 ALA E N 1
ATOM 5958 C CA . ALA E 1 68 ? -40.039 55.777 72.700 1.00 31.28 68 ALA E CA 1
ATOM 5959 C C . ALA E 1 68 ? -38.544 56.038 72.700 1.00 36.34 68 ALA E C 1
ATOM 5960 O O . ALA E 1 68 ? -37.745 55.103 72.607 1.00 35.55 68 ALA E O 1
ATOM 5962 N N . GLN E 1 69 ? -38.165 57.311 72.793 1.00 40.79 69 GLN E N 1
ATOM 5963 C CA . GLN E 1 69 ? -36.748 57.657 72.747 1.00 41.92 69 GLN E CA 1
ATOM 5964 C C . GLN E 1 69 ? -36.032 57.247 74.039 1.00 40.32 69 GLN E C 1
ATOM 5965 O O . GLN E 1 69 ? -34.885 56.792 73.999 1.00 39.90 69 GLN E O 1
ATOM 5971 N N . GLN E 1 70 ? -36.714 57.390 75.173 1.00 35.91 70 GLN E N 1
ATOM 5972 C CA . GLN E 1 70 ? -36.155 56.953 76.456 1.00 39.67 70 GLN E CA 1
ATOM 5973 C C . GLN E 1 70 ? -35.936 55.437 76.449 1.00 37.70 70 GLN E C 1
ATOM 5974 O O . GLN E 1 70 ? -34.935 54.936 76.967 1.00 36.30 70 GLN E O 1
ATOM 5980 N N . ILE E 1 71 ? -36.868 54.711 75.837 1.00 39.26 71 ILE E N 1
ATOM 5981 C CA . ILE E 1 71 ? -36.737 53.266 75.701 1.00 38.17 71 ILE E CA 1
ATOM 5982 C C . ILE E 1 71 ? -35.585 52.919 74.763 1.00 43.15 71 ILE E C 1
ATOM 5983 O O . ILE E 1 71 ? -34.763 52.047 75.073 1.00 41.59 71 ILE E O 1
ATOM 5988 N N . ALA E 1 72 ? -35.520 53.610 73.626 1.00 44.36 72 ALA E N 1
ATOM 5989 C CA . ALA E 1 72 ? -34.449 53.393 72.651 1.00 43.51 72 ALA E CA 1
ATOM 5990 C C . ALA E 1 72 ? -33.063 53.552 73.267 1.00 39.03 72 ALA E C 1
ATOM 5991 O O . ALA E 1 72 ? -32.156 52.757 72.996 1.00 39.05 72 ALA E O 1
ATOM 5993 N N . THR E 1 73 ? -32.901 54.553 74.127 1.00 39.53 73 THR E N 1
ATOM 5994 C CA . THR E 1 73 ? -31.581 54.827 74.694 1.00 39.68 73 THR E CA 1
ATOM 5995 C C . THR E 1 73 ? -31.290 53.945 75.910 1.00 43.46 73 THR E C 1
ATOM 5996 O O . THR E 1 73 ? -30.136 53.793 76.303 1.00 44.90 73 THR E O 1
ATOM 6000 N N . ALA E 1 74 ? -32.330 53.347 76.488 1.00 41.68 74 ALA E N 1
ATOM 6001 C CA . ALA E 1 74 ? -32.152 52.474 77.652 1.00 38.18 74 ALA E CA 1
ATOM 6002 C C . ALA E 1 74 ? -31.522 51.146 77.256 1.00 36.95 74 ALA E C 1
ATOM 6003 O O . ALA E 1 74 ? -31.651 50.705 76.111 1.00 34.48 74 ALA E O 1
ATOM 6005 N N . ASP E 1 75 ? -30.833 50.506 78.195 1.00 37.29 75 ASP E N 1
ATOM 6006 C CA . ASP E 1 75 ? -30.280 49.187 77.914 1.00 39.52 75 ASP E CA 1
ATOM 6007 C C . ASP E 1 75 ? -31.335 48.086 78.062 1.00 37.23 75 ASP E C 1
ATOM 6008 O O . ASP E 1 75 ? -31.220 47.024 77.449 1.00 36.95 75 ASP E O 1
ATOM 6013 N N . ALA E 1 76 ? -32.367 48.358 78.858 1.00 35.30 76 ALA E N 1
ATOM 6014 C CA . ALA E 1 76 ? -33.453 47.401 79.066 1.00 37.05 76 ALA E CA 1
ATOM 6015 C C . ALA E 1 76 ? -34.662 48.088 79.676 1.00 34.35 76 ALA E C 1
ATOM 6016 O O . ALA E 1 76 ? -34.553 49.196 80.209 1.00 35.38 76 ALA E O 1
ATOM 6018 N N . VAL E 1 77 ? -35.813 47.430 79.598 1.00 31.07 77 VAL E N 1
ATOM 6019 C CA . VAL E 1 77 ? -37.040 47.999 80.138 1.00 30.24 77 VAL E CA 1
ATOM 6020 C C . VAL E 1 77 ? -37.621 47.048 81.188 1.00 32.89 77 VAL E C 1
ATOM 6021 O O . VAL E 1 77 ? -37.583 45.824 81.015 1.00 30.72 77 VAL E O 1
ATOM 6025 N N . VAL E 1 78 ? -38.104 47.603 82.299 1.00 33.93 78 VAL E N 1
ATOM 6026 C CA . VAL E 1 78 ? -38.839 46.805 83.271 1.00 31.50 78 VAL E CA 1
ATOM 6027 C C . VAL E 1 78 ? -40.287 47.246 83.310 1.00 30.43 78 VAL E C 1
ATOM 6028 O O . VAL E 1 78 ? -40.587 48.393 83.637 1.00 32.40 78 VAL E O 1
ATOM 6032 N N . ILE E 1 79 ? -41.196 46.341 82.970 1.00 26.85 79 ILE E N 1
ATOM 6033 C CA . ILE E 1 79 ? -42.608 46.686 83.020 1.00 27.76 79 ILE E CA 1
ATOM 6034 C C . ILE E 1 79 ? -43.221 46.153 84.310 1.00 30.74 79 ILE E C 1
ATOM 6035 O O . ILE E 1 79 ? -43.202 44.943 84.560 1.00 33.41 79 ILE E O 1
ATOM 6040 N N . VAL E 1 80 ? -43.756 47.056 85.125 1.00 30.26 80 VAL E N 1
ATOM 6041 C CA . VAL E 1 80 ? -44.375 46.683 86.404 1.00 31.16 80 VAL E CA 1
ATOM 6042 C C . VAL E 1 80 ? -45.863 46.974 86.308 1.00 31.81 80 VAL E C 1
ATOM 6043 O O . VAL E 1 80 ? -46.264 48.128 86.160 1.00 31.29 80 VAL E O 1
ATOM 6047 N N . THR E 1 81 ? -46.687 45.932 86.397 1.00 30.42 81 THR E N 1
ATOM 6048 C CA . THR E 1 81 ? -48.102 46.096 86.101 1.00 28.94 81 THR E CA 1
ATOM 6049 C C . THR E 1 81 ? -49.016 45.148 86.851 1.00 30.90 81 THR E C 1
ATOM 6050 O O . THR E 1 81 ? -48.635 44.019 87.152 1.00 29.27 81 THR E O 1
ATOM 6054 N N . PRO E 1 82 ? -50.234 45.608 87.163 1.00 30.25 82 PRO E N 1
ATOM 6055 C CA . PRO E 1 82 ? -51.241 44.693 87.706 1.00 28.36 82 PRO E CA 1
ATOM 6056 C C . PRO E 1 82 ? -51.889 43.876 86.590 1.00 32.84 82 PRO E C 1
ATOM 6057 O O . PRO E 1 82 ? -51.572 44.041 85.404 1.00 29.37 82 PRO E O 1
ATOM 6061 N N . GLU E 1 83 ? -52.786 42.983 86.985 1.00 31.61 83 GLU E N 1
ATOM 6062 C CA . GLU E 1 83 ? -53.584 42.212 86.053 1.00 29.46 83 GLU E CA 1
ATOM 6063 C C . GLU E 1 83 ? -55.054 42.598 86.221 1.00 28.78 83 GLU E C 1
ATOM 6064 O O . GLU E 1 83 ? -55.573 42.549 87.334 1.00 29.38 83 GLU E O 1
ATOM 6070 N N . TYR E 1 84 ? -55.711 43.012 85.135 1.00 23.30 84 TYR E N 1
ATOM 6071 C CA . TYR E 1 84 ? -57.151 43.318 85.155 1.00 21.68 84 TYR E CA 1
ATOM 6072 C C . TYR E 1 84 ? -57.897 42.315 84.289 1.00 23.20 84 TYR E C 1
ATOM 6073 O O . TYR E 1 84 ? -57.541 42.129 83.111 1.00 22.81 84 TYR E O 1
ATOM 6082 N N . ASN E 1 85 ? -58.915 41.671 84.866 1.00 20.40 85 ASN E N 1
ATOM 6083 C CA . ASN E 1 85 ? -59.768 40.753 84.135 1.00 23.91 85 ASN E CA 1
ATOM 6084 C C . ASN E 1 85 ? -58.987 39.698 83.348 1.00 27.18 85 ASN E C 1
ATOM 6085 O O . ASN E 1 85 ? -59.250 39.491 82.161 1.00 23.72 85 ASN E O 1
ATOM 6090 N N . TYR E 1 86 ? -58.037 39.048 84.019 1.00 24.66 86 TYR E N 1
ATOM 6091 C CA . TYR E 1 86 ? -57.233 37.981 83.423 1.00 28.89 86 TYR E CA 1
ATOM 6092 C C . TYR E 1 86 ? -56.386 38.453 82.249 1.00 26.27 86 TYR E C 1
ATOM 6093 O O . TYR E 1 86 ? -56.059 37.666 81.371 1.00 26.55 86 TYR E O 1
ATOM 6102 N N . SER E 1 87 ? -56.039 39.736 82.219 1.00 20.86 87 SER E N 1
ATOM 6103 C CA . SER E 1 87 ? -55.193 40.233 81.141 1.00 23.70 87 SER E CA 1
ATOM 6104 C C . SER E 1 87 ? -54.464 41.516 81.523 1.00 26.02 87 SER E C 1
ATOM 6105 O O . SER E 1 87 ? -54.453 41.933 82.691 1.00 26.16 87 SER E O 1
ATOM 6108 N N . VAL E 1 88 ? -53.911 42.172 80.514 1.00 20.46 88 VAL E N 1
ATOM 6109 C CA . VAL E 1 88 ? -53.164 43.405 80.722 1.00 25.61 88 VAL E CA 1
ATOM 6110 C C . VAL E 1 88 ? -54.138 44.564 80.856 1.00 28.72 88 VAL E C 1
ATOM 6111 O O . VAL E 1 88 ? -55.174 44.573 80.184 1.00 26.83 88 VAL E O 1
ATOM 6115 N N . PRO E 1 89 ? -53.857 45.506 81.777 1.00 30.21 89 PRO E N 1
ATOM 6116 C CA . PRO E 1 89 ? -54.728 46.681 81.868 1.00 28.06 89 PRO E CA 1
ATOM 6117 C C . PRO E 1 89 ? -54.805 47.367 80.516 1.00 27.97 89 PRO E C 1
ATOM 6118 O O . PRO E 1 89 ? -53.777 47.466 79.842 1.00 29.12 89 PRO E O 1
ATOM 6122 N N . GLY E 1 90 ? -56.001 47.783 80.112 1.00 27.81 90 GLY E N 1
ATOM 6123 C CA . GLY E 1 90 ? -56.186 48.451 78.833 1.00 25.26 90 GLY E CA 1
ATOM 6124 C C . GLY E 1 90 ? -55.278 49.648 78.629 1.00 27.22 90 GLY E C 1
ATOM 6125 O O . GLY E 1 90 ? -54.741 49.844 77.531 1.00 24.38 90 GLY E O 1
ATOM 6126 N N . VAL E 1 91 ? -55.116 50.457 79.677 1.00 23.74 91 VAL E N 1
ATOM 6127 C CA . VAL E 1 91 ? -54.265 51.645 79.600 1.00 26.94 91 VAL E CA 1
ATOM 6128 C C . VAL E 1 91 ? -52.833 51.297 79.249 1.00 26.97 91 VAL E C 1
ATOM 6129 O O . VAL E 1 91 ? -52.188 52.011 78.469 1.00 26.49 91 VAL E O 1
ATOM 6133 N N . LEU E 1 92 ? -52.312 50.235 79.858 1.00 24.07 92 LEU E N 1
ATOM 6134 C CA . LEU E 1 92 ? -50.945 49.825 79.554 1.00 24.67 92 LEU E CA 1
ATOM 6135 C C . LEU E 1 92 ? -50.857 49.284 78.124 1.00 22.35 92 LEU E C 1
ATOM 6136 O O . LEU E 1 92 ? -49.939 49.634 77.379 1.00 28.45 92 LEU E O 1
ATOM 6141 N N . LYS E 1 93 ? -51.800 48.432 77.735 1.00 22.80 93 LYS E N 1
ATOM 6142 C CA . LYS E 1 93 ? -51.809 47.939 76.351 1.00 21.88 93 LYS E CA 1
ATOM 6143 C C . LYS E 1 93 ? -51.899 49.118 75.368 1.00 24.71 93 LYS E C 1
ATOM 6144 O O . LYS E 1 93 ? -51.237 49.138 74.322 1.00 21.41 93 LYS E O 1
ATOM 6150 N N . ASN E 1 94 ? -52.673 50.130 75.731 1.00 23.78 94 ASN E N 1
ATOM 6151 C CA . ASN E 1 94 ? -52.768 51.323 74.887 1.00 27.63 94 ASN E CA 1
ATOM 6152 C C . ASN E 1 94 ? -51.408 52.003 74.682 1.00 27.90 94 ASN E C 1
ATOM 6153 O O . ASN E 1 94 ? -51.092 52.465 73.580 1.00 28.78 94 ASN E O 1
ATOM 6158 N N . ALA E 1 95 ? -50.598 52.056 75.735 1.00 25.32 95 ALA E N 1
ATOM 6159 C CA . ALA E 1 95 ? -49.258 52.631 75.625 1.00 27.94 95 ALA E CA 1
ATOM 6160 C C . ALA E 1 95 ? -48.380 51.805 74.688 1.00 29.61 95 ALA E C 1
ATOM 6161 O O . ALA E 1 95 ? -47.634 52.355 73.862 1.00 27.53 95 ALA E O 1
ATOM 6163 N N . ILE E 1 96 ? -48.468 50.481 74.829 1.00 27.89 96 ILE E N 1
ATOM 6164 C CA . ILE E 1 96 ? -47.754 49.553 73.945 1.00 24.72 96 ILE E CA 1
ATOM 6165 C C . ILE E 1 96 ? -48.225 49.733 72.483 1.00 27.47 96 ILE E C 1
ATOM 6166 O O . ILE E 1 96 ? -47.423 49.691 71.537 1.00 27.27 96 ILE E O 1
ATOM 6171 N N . ASP E 1 97 ? -49.529 49.899 72.300 1.00 25.85 97 ASP E N 1
ATOM 6172 C CA . ASP E 1 97 ? -50.070 50.100 70.955 1.00 31.13 97 ASP E CA 1
ATOM 6173 C C . ASP E 1 97 ? -49.441 51.328 70.279 1.00 32.92 97 ASP E C 1
ATOM 6174 O O . ASP E 1 97 ? -49.034 51.270 69.114 1.00 31.19 97 ASP E O 1
ATOM 6179 N N . TRP E 1 98 ? -49.353 52.434 71.018 1.00 33.86 98 TRP E N 1
ATOM 6180 C CA . TRP E 1 98 ? -48.727 53.654 70.502 1.00 32.26 98 TRP E CA 1
ATOM 6181 C C . TRP E 1 98 ? -47.246 53.449 70.182 1.00 32.79 98 TRP E C 1
ATOM 6182 O O . TRP E 1 98 ? -46.772 53.801 69.094 1.00 30.82 98 TRP E O 1
ATOM 6193 N N . LEU E 1 99 ? -46.518 52.864 71.131 1.00 29.58 99 LEU E N 1
ATOM 6194 C CA . LEU E 1 99 ? -45.095 52.607 70.947 1.00 29.54 99 LEU E CA 1
ATOM 6195 C C . LEU E 1 99 ? -44.829 51.756 69.726 1.00 30.81 99 LEU E C 1
ATOM 6196 O O . LEU E 1 99 ? -43.851 51.979 69.011 1.00 33.67 99 LEU E O 1
ATOM 6201 N N . SER E 1 100 ? -45.712 50.795 69.476 1.00 32.30 100 SER E N 1
ATOM 6202 C CA . SER E 1 100 ? -45.506 49.848 68.389 1.00 30.01 100 SER E CA 1
ATOM 6203 C C . SER E 1 100 ? -45.584 50.506 67.010 1.00 35.33 100 SER E C 1
ATOM 6204 O O . SER E 1 100 ? -45.138 49.927 66.018 1.00 35.16 100 SER E O 1
ATOM 6207 N N . ARG E 1 101 ? -46.154 51.706 66.943 1.00 37.62 101 ARG E N 1
ATOM 6208 C CA . ARG E 1 101 ? -46.349 52.377 65.658 1.00 37.78 101 ARG E CA 1
ATOM 6209 C C . ARG E 1 101 ? -45.220 53.368 65.358 1.00 41.43 101 ARG E C 1
ATOM 6210 O O . ARG E 1 101 ? -45.149 53.917 64.258 1.00 42.55 101 ARG E O 1
ATOM 6218 N N . VAL E 1 102 ? -44.342 53.599 66.334 1.00 36.55 102 VAL E N 1
ATOM 6219 C CA . VAL E 1 102 ? -43.221 54.520 66.150 1.00 37.16 102 VAL E CA 1
ATOM 6220 C C . VAL E 1 102 ? -42.185 53.871 65.231 1.00 41.25 102 VAL E C 1
ATOM 6221 O O . VAL E 1 102 ? -42.026 52.643 65.239 1.00 43.30 102 VAL E O 1
ATOM 6225 N N . SER E 1 103 ? -41.551 54.672 64.375 1.00 45.25 103 SER E N 1
ATOM 6226 C CA . SER E 1 103 ? -40.432 54.201 63.546 1.00 48.66 103 SER E CA 1
ATOM 6227 C C . SER E 1 103 ? -39.160 54.947 63.907 1.00 48.97 103 SER E C 1
ATOM 6228 O O . SER E 1 103 ? -39.148 56.179 63.910 1.00 52.51 103 SER E O 1
ATOM 6231 N N . PRO E 1 104 ? -38.087 54.208 64.237 1.00 45.33 104 PRO E N 1
ATOM 6232 C CA . PRO E 1 104 ? -38.092 52.743 64.339 1.00 41.28 104 PRO E CA 1
ATOM 6233 C C . PRO E 1 104 ? -38.823 52.328 65.623 1.00 38.55 104 PRO E C 1
ATOM 6234 O O . PRO E 1 104 ? -38.964 53.148 66.540 1.00 34.65 104 PRO E O 1
ATOM 6238 N N . GLN E 1 105 ? -39.338 51.107 65.674 1.00 35.01 105 GLN E N 1
ATOM 6239 C CA . GLN E 1 105 ? -40.129 50.718 66.837 1.00 36.78 105 GLN E CA 1
ATOM 6240 C C . GLN E 1 105 ? -39.201 50.339 67.991 1.00 31.33 105 GLN E C 1
ATOM 6241 O O . GLN E 1 105 ? -38.315 49.496 67.847 1.00 35.75 105 GLN E O 1
ATOM 6247 N N . PRO E 1 106 ? -39.349 51.043 69.117 1.00 31.67 106 PRO E N 1
ATOM 6248 C CA . PRO E 1 106 ? -38.323 51.082 70.170 1.00 32.84 106 PRO E CA 1
ATOM 6249 C C . PRO E 1 106 ? -38.134 49.775 70.944 1.00 32.81 106 PRO E C 1
ATOM 6250 O O . PRO E 1 106 ? -37.103 49.626 71.600 1.00 35.39 106 PRO E O 1
ATOM 6254 N N . LEU E 1 107 ? -39.097 48.860 70.885 1.00 32.51 107 LEU E N 1
ATOM 6255 C CA . LEU E 1 107 ? -38.999 47.618 71.654 1.00 36.09 107 LEU E CA 1
ATOM 6256 C C . LEU E 1 107 ? -38.299 46.507 70.872 1.00 36.62 107 LEU E C 1
ATOM 6257 O O . LEU E 1 107 ? -37.939 45.469 71.439 1.00 37.11 107 LEU E O 1
ATOM 6262 N N . ALA E 1 108 ? -38.070 46.737 69.579 1.00 34.92 108 ALA E N 1
ATOM 6263 C CA . ALA E 1 108 ? -37.394 45.743 68.752 1.00 32.71 108 ALA E CA 1
ATOM 6264 C C . ALA E 1 108 ? -35.981 45.481 69.275 1.00 32.04 108 ALA E C 1
ATOM 6265 O O . ALA E 1 108 ? -35.199 46.408 69.445 1.00 32.56 108 ALA E O 1
ATOM 6267 N N . GLY E 1 109 ? -35.688 44.222 69.594 1.00 31.23 109 GLY E N 1
ATOM 6268 C CA . GLY E 1 109 ? -34.376 43.841 70.100 1.00 33.40 109 GLY E CA 1
ATOM 6269 C C . GLY E 1 109 ? -34.106 44.260 71.540 1.00 35.31 109 GLY E C 1
ATOM 6270 O O . GLY E 1 109 ? -33.040 43.965 72.098 1.00 35.02 109 GLY E O 1
ATOM 6271 N N . LYS E 1 110 ? -35.089 44.903 72.165 1.00 29.17 110 LYS E N 1
ATOM 6272 C CA . LYS E 1 110 ? -34.936 45.442 73.517 1.00 30.05 110 LYS E CA 1
ATOM 6273 C C . LYS E 1 110 ? -35.149 44.378 74.615 1.00 36.37 110 LYS E C 1
ATOM 6274 O O . LYS E 1 110 ? -36.144 43.650 74.607 1.00 36.40 110 LYS E O 1
ATOM 6280 N N . PRO E 1 111 ? -34.196 44.276 75.556 1.00 38.24 111 PRO E N 1
ATOM 6281 C CA . PRO E 1 111 ? -34.389 43.406 76.724 1.00 38.37 111 PRO E CA 1
ATOM 6282 C C . PRO E 1 111 ? -35.483 43.943 77.655 1.00 34.28 111 PRO E C 1
ATOM 6283 O O . PRO E 1 111 ? -35.492 45.126 78.020 1.00 32.26 111 PRO E O 1
ATOM 6287 N N . VAL E 1 112 ? -36.386 43.056 78.061 1.00 31.69 112 VAL E N 1
ATOM 6288 C CA . VAL E 1 112 ? -37.524 43.436 78.884 1.00 31.77 112 VAL E CA 1
ATOM 6289 C C . VAL E 1 112 ? -37.709 42.426 80.011 1.00 30.33 112 VAL E C 1
ATOM 6290 O O . VAL E 1 112 ? -37.588 41.218 79.782 1.00 28.80 112 VAL E O 1
ATOM 6294 N N . ALA E 1 113 ? -37.959 42.910 81.225 1.00 28.55 113 ALA E N 1
ATOM 6295 C CA . ALA E 1 113 ? -38.372 42.023 82.312 1.00 30.16 113 ALA E CA 1
ATOM 6296 C C . ALA E 1 113 ? -39.768 42.424 82.761 1.00 27.31 113 ALA E C 1
ATOM 6297 O O . ALA E 1 113 ? -40.118 43.616 82.751 1.00 28.39 113 ALA E O 1
ATOM 6299 N N . LEU E 1 114 ? -40.565 41.434 83.151 1.00 27.14 114 LEU E N 1
ATOM 6300 C CA . LEU E 1 114 ? -41.943 41.689 83.570 1.00 29.47 114 LEU E CA 1
ATOM 6301 C C . LEU E 1 114 ? -42.067 41.469 85.070 1.00 28.82 114 LEU E C 1
ATOM 6302 O O . LEU E 1 114 ? -41.537 40.484 85.611 1.00 28.62 114 LEU E O 1
ATOM 6307 N N . VAL E 1 115 ? -42.770 42.381 85.732 1.00 28.61 115 VAL E N 1
ATOM 6308 C CA . VAL E 1 115 ? -43.000 42.288 87.169 1.00 27.26 115 VAL E CA 1
ATOM 6309 C C . VAL E 1 115 ? -44.462 42.585 87.444 1.00 28.92 115 VAL E C 1
ATOM 6310 O O . VAL E 1 115 ? -45.014 43.530 86.892 1.00 28.93 115 VAL E O 1
ATOM 6314 N N . THR E 1 116 ? -45.111 41.748 88.244 1.00 32.49 116 THR E N 1
ATOM 6315 C CA . THR E 1 116 ? -46.485 42.043 88.646 1.00 35.99 116 THR E CA 1
ATOM 6316 C C . THR E 1 116 ? -46.610 41.921 90.159 1.00 38.70 116 THR E C 1
ATOM 6317 O O . THR E 1 116 ? -46.159 40.939 90.748 1.00 40.51 116 THR E O 1
ATOM 6321 N N . ALA E 1 117 ? -47.280 42.883 90.777 1.00 42.20 117 ALA E N 1
ATOM 6322 C CA . ALA E 1 117 ? -47.482 42.834 92.215 1.00 44.02 117 ALA E CA 1
ATOM 6323 C C . ALA E 1 117 ? -48.970 42.753 92.408 1.00 46.39 117 ALA E C 1
ATOM 6324 O O . ALA E 1 117 ? -49.729 43.460 91.750 1.00 49.60 117 ALA E O 1
ATOM 6326 N N . SER E 1 118 ? -49.397 41.868 93.296 1.00 49.48 118 SER E N 1
ATOM 6327 C CA . SER E 1 118 ? -50.820 41.625 93.436 1.00 55.50 118 SER E CA 1
ATOM 6328 C C . SER E 1 118 ? -51.211 41.209 94.853 1.00 61.83 118 SER E C 1
ATOM 6329 O O . SER E 1 118 ? -50.417 40.602 95.578 1.00 57.97 118 SER E O 1
ATOM 6332 N N . PRO E 1 119 ? -52.433 41.573 95.263 1.00 70.44 119 PRO E N 1
ATOM 6333 C CA . PRO E 1 119 ? -52.993 41.112 96.537 1.00 74.30 119 PRO E CA 1
ATOM 6334 C C . PRO E 1 119 ? -53.345 39.626 96.505 1.00 77.75 119 PRO E C 1
ATOM 6335 O O . PRO E 1 119 ? -53.483 39.021 97.566 1.00 79.82 119 PRO E O 1
ATOM 6339 N N . GLY E 1 120 ? -53.497 39.041 95.322 1.00 79.83 120 GLY E N 1
ATOM 6340 C CA . GLY E 1 120 ? -53.947 37.663 95.263 1.00 82.00 120 GLY E CA 1
ATOM 6341 C C . GLY E 1 120 ? -52.839 36.634 95.403 1.00 82.66 120 GLY E C 1
ATOM 6342 O O . GLY E 1 120 ? -51.847 36.860 96.098 1.00 83.78 120 GLY E O 1
ATOM 6343 N N . MET E 1 121 ? -53.016 35.487 94.755 1.00 80.15 121 MET E N 1
ATOM 6344 C CA . MET E 1 121 ? -52.027 34.420 94.837 1.00 78.23 121 MET E CA 1
ATOM 6345 C C . MET E 1 121 ? -51.434 34.093 93.468 1.00 75.41 121 MET E C 1
ATOM 6346 O O . MET E 1 121 ? -50.290 33.651 93.364 1.00 74.26 121 MET E O 1
ATOM 6351 N N . ILE E 1 122 ? -52.230 34.296 92.423 1.00 73.93 122 ILE E N 1
ATOM 6352 C CA . ILE E 1 122 ? -51.759 34.078 91.064 1.00 73.63 122 ILE E CA 1
ATOM 6353 C C . ILE E 1 122 ? -50.724 35.145 90.738 1.00 72.80 122 ILE E C 1
ATOM 6354 O O . ILE E 1 122 ? -49.719 34.882 90.065 1.00 74.29 122 ILE E O 1
ATOM 6359 N N . GLY E 1 123 ? -50.974 36.355 91.228 1.00 65.95 123 GLY E N 1
ATOM 6360 C CA . GLY E 1 123 ? -49.990 37.410 91.119 1.00 62.16 123 GLY E CA 1
ATOM 6361 C C . GLY E 1 123 ? -49.722 37.901 89.712 1.00 54.51 123 GLY E C 1
ATOM 6362 O O . GLY E 1 123 ? -48.600 38.306 89.417 1.00 58.02 123 GLY E O 1
ATOM 6363 N N . GLY E 1 124 ? -50.719 37.846 88.834 1.00 46.04 124 GLY E N 1
ATOM 6364 C CA . GLY E 1 124 ? -50.561 38.430 87.513 1.00 40.65 124 GLY E CA 1
ATOM 6365 C C . GLY E 1 124 ? -49.937 37.560 86.431 1.00 39.67 124 GLY E C 1
ATOM 6366 O O . GLY E 1 124 ? -49.391 38.072 85.455 1.00 41.83 124 GLY E O 1
ATOM 6367 N N . ALA E 1 125 ? -50.024 36.245 86.584 1.00 37.54 125 ALA E N 1
ATOM 6368 C CA . ALA E 1 125 ? -49.476 35.323 85.586 1.00 40.76 125 ALA E CA 1
ATOM 6369 C C . ALA E 1 125 ? -50.115 35.486 84.197 1.00 35.98 125 ALA E C 1
ATOM 6370 O O . ALA E 1 125 ? -49.460 35.308 83.171 1.00 35.11 125 ALA E O 1
ATOM 6372 N N . ARG E 1 126 ? -51.409 35.769 84.174 1.00 31.30 126 ARG E N 1
ATOM 6373 C CA . ARG E 1 126 ? -52.146 35.907 82.918 1.00 30.87 126 ARG E CA 1
ATOM 6374 C C . ARG E 1 126 ? -51.777 37.187 82.182 1.00 29.76 126 ARG E C 1
ATOM 6375 O O . ARG E 1 126 ? -51.634 37.184 80.965 1.00 28.80 126 ARG E O 1
ATOM 6383 N N . ALA E 1 127 ? -51.615 38.282 82.924 1.00 26.67 127 ALA E N 1
ATOM 6384 C CA . ALA E 1 127 ? -51.193 39.533 82.313 1.00 25.38 127 ALA E CA 1
ATOM 6385 C C . ALA E 1 127 ? -49.811 39.396 81.696 1.00 25.15 127 ALA E C 1
ATOM 6386 O O . ALA E 1 127 ? -49.550 39.889 80.595 1.00 22.64 127 ALA E O 1
ATOM 6388 N N . GLN E 1 128 ? -48.910 38.743 82.419 1.00 20.13 128 GLN E N 1
ATOM 6389 C CA . GLN E 1 128 ? -47.552 38.568 81.912 1.00 21.36 128 GLN E CA 1
ATOM 6390 C C . GLN E 1 128 ? -47.521 37.686 80.651 1.00 23.69 128 GLN E C 1
ATOM 6391 O O . GLN E 1 128 ? -46.752 37.924 79.725 1.00 26.58 128 GLN E O 1
ATOM 6397 N N . ASN E 1 129 ? -48.340 36.642 80.654 1.00 21.63 129 ASN E N 1
ATOM 6398 C CA . ASN E 1 129 ? -48.518 35.793 79.483 1.00 25.49 129 ASN E CA 1
ATOM 6399 C C . ASN E 1 129 ? -48.954 36.597 78.255 1.00 26.41 129 ASN E C 1
ATOM 6400 O O . ASN E 1 129 ? -48.317 36.541 77.197 1.00 24.40 129 ASN E O 1
ATOM 6405 N N . HIS E 1 130 ? -50.037 37.350 78.395 1.00 22.09 130 HIS E N 1
ATOM 6406 C CA . HIS E 1 130 ? -50.535 38.131 77.261 1.00 26.41 130 HIS E CA 1
ATOM 6407 C C . HIS E 1 130 ? -49.529 39.189 76.821 1.00 28.05 130 HIS E C 1
ATOM 6408 O O . HIS E 1 130 ? -49.284 39.365 75.617 1.00 24.05 130 HIS E O 1
ATOM 6415 N N . LEU E 1 131 ? -48.898 39.844 77.794 1.00 27.73 131 LEU E N 1
ATOM 6416 C CA . LEU E 1 131 ? -47.881 40.849 77.514 1.00 30.07 131 LEU E CA 1
ATOM 6417 C C . LEU E 1 131 ? -46.698 40.256 76.745 1.00 27.59 131 LEU E C 1
ATOM 6418 O O . LEU E 1 131 ? -46.227 40.855 75.779 1.00 23.79 131 LEU E O 1
ATOM 6423 N N . ARG E 1 132 ? -46.216 39.089 77.177 1.00 26.04 132 ARG E N 1
ATOM 6424 C CA . ARG E 1 132 ? -45.153 38.383 76.450 1.00 29.13 132 ARG E CA 1
ATOM 6425 C C . ARG E 1 132 ? -45.521 38.137 74.985 1.00 29.01 132 ARG E C 1
ATOM 6426 O O . ARG E 1 132 ? -44.678 38.290 74.091 1.00 26.45 132 ARG E O 1
ATOM 6434 N N . GLN E 1 133 ? -46.766 37.729 74.746 1.00 28.36 133 GLN E N 1
ATOM 6435 C CA . GLN E 1 133 ? -47.224 37.452 73.383 1.00 28.31 133 GLN E CA 1
ATOM 6436 C C . GLN E 1 133 ? -47.095 38.690 72.493 1.00 30.96 133 GLN E C 1
ATOM 6437 O O . GLN E 1 133 ? -46.584 38.613 71.373 1.00 32.60 133 GLN E O 1
ATOM 6443 N N . SER E 1 134 ? -47.513 39.839 73.010 1.00 27.58 134 SER E N 1
ATOM 6444 C CA . SER E 1 134 ? -47.373 41.097 72.272 1.00 23.68 134 SER E CA 1
ATOM 6445 C C . SER E 1 134 ? -45.909 41.485 72.081 1.00 30.92 134 SER E C 1
ATOM 6446 O O . SER E 1 134 ? -45.519 41.953 71.004 1.00 30.09 134 SER E O 1
ATOM 6449 N N . LEU E 1 135 ? -45.100 41.303 73.126 1.00 28.96 135 LEU E N 1
ATOM 6450 C CA . LEU E 1 135 ? -43.695 41.695 73.058 1.00 30.67 135 LEU E CA 1
ATOM 6451 C C . LEU E 1 135 ? -42.906 40.837 72.067 1.00 33.60 135 LEU E C 1
ATOM 6452 O O . LEU E 1 135 ? -41.969 41.322 71.427 1.00 35.86 135 LEU E O 1
ATOM 6457 N N . VAL E 1 136 ? -43.312 39.580 71.926 1.00 34.96 136 VAL E N 1
ATOM 6458 C CA . VAL E 1 136 ? -42.734 38.686 70.930 1.00 38.44 136 VAL E CA 1
ATOM 6459 C C . VAL E 1 136 ? -42.971 39.244 69.535 1.00 37.86 136 VAL E C 1
ATOM 6460 O O . VAL E 1 136 ? -42.047 39.323 68.726 1.00 39.11 136 VAL E O 1
ATOM 6464 N N . PHE E 1 137 ? -44.212 39.647 69.272 1.00 33.78 137 PHE E N 1
ATOM 6465 C CA . PHE E 1 137 ? -44.570 40.246 67.995 1.00 31.12 137 PHE E CA 1
ATOM 6466 C C . PHE E 1 137 ? -43.725 41.485 67.735 1.00 31.56 137 PHE E C 1
ATOM 6467 O O . PHE E 1 137 ? -43.341 41.752 66.595 1.00 29.80 137 PHE E O 1
ATOM 6475 N N . LEU E 1 138 ? -43.413 42.224 68.800 1.00 30.55 138 LEU E N 1
ATOM 6476 C CA . LEU E 1 138 ? -42.608 43.441 68.680 1.00 32.75 138 LEU E CA 1
ATOM 6477 C C . LEU E 1 138 ? -41.102 43.148 68.736 1.00 34.95 138 LEU E C 1
ATOM 6478 O O . LEU E 1 138 ? -40.304 44.069 68.871 1.00 34.78 138 LEU E O 1
ATOM 6483 N N . ASP E 1 139 ? -40.734 41.866 68.662 1.00 31.81 139 ASP E N 1
ATOM 6484 C CA . ASP E 1 139 ? -39.326 41.435 68.615 1.00 36.23 139 ASP E CA 1
ATOM 6485 C C . ASP E 1 139 ? -38.512 41.860 69.834 1.00 34.94 139 ASP E C 1
ATOM 6486 O O . ASP E 1 139 ? -37.301 42.066 69.737 1.00 33.01 139 ASP E O 1
ATOM 6491 N N . ALA E 1 140 ? -39.167 41.977 70.985 1.00 32.10 140 ALA E N 1
ATOM 6492 C CA . ALA E 1 140 ? -38.444 42.231 72.218 1.00 30.92 140 ALA E CA 1
ATOM 6493 C C . ALA E 1 140 ? -37.850 40.921 72.751 1.00 29.86 140 ALA E C 1
ATOM 6494 O O . ALA E 1 140 ? -38.261 39.828 72.346 1.00 25.69 140 ALA E O 1
ATOM 6496 N N . TYR E 1 141 ? -36.844 41.033 73.614 1.00 34.51 141 TYR E N 1
ATOM 6497 C CA . TYR E 1 141 ? -36.280 39.871 74.292 1.00 33.20 141 TYR E CA 1
ATOM 6498 C C . TYR E 1 141 ? -36.728 39.903 75.749 1.00 32.52 141 TYR E C 1
ATOM 6499 O O . TYR E 1 141 ? -36.174 40.640 76.577 1.00 33.90 141 TYR E O 1
ATOM 6508 N N . VAL E 1 142 ? -37.769 39.145 76.060 1.00 31.67 142 VAL E N 1
ATOM 6509 C CA . VAL E 1 142 ? -38.296 39.182 77.415 1.00 31.74 142 VAL E CA 1
ATOM 6510 C C . VAL E 1 142 ? -37.673 38.089 78.280 1.00 31.91 142 VAL E C 1
ATOM 6511 O O . VAL E 1 142 ? -37.608 36.910 77.891 1.00 32.27 142 VAL E O 1
ATOM 6515 N N . LEU E 1 143 ? -37.169 38.508 79.435 1.00 30.25 143 LEU E N 1
ATOM 6516 C CA . LEU E 1 143 ? -36.512 37.614 80.386 1.00 33.48 143 LEU E CA 1
ATOM 6517 C C . LEU E 1 143 ? -37.416 36.421 80.704 1.00 31.91 143 LEU E C 1
ATOM 6518 O O . LEU E 1 143 ? -38.574 36.614 81.086 1.00 34.48 143 LEU E O 1
ATOM 6523 N N . ASN E 1 144 ? -36.895 35.206 80.544 1.00 30.64 144 ASN E N 1
ATOM 6524 C CA . ASN E 1 144 ? -37.632 34.000 80.908 1.00 35.03 144 ASN E CA 1
ATOM 6525 C C . ASN E 1 144 ? -37.700 33.834 82.425 1.00 37.51 144 ASN E C 1
ATOM 6526 O O . ASN E 1 144 ? -38.759 33.538 82.977 1.00 38.66 144 ASN E O 1
ATOM 6531 N N . ARG E 1 145 ? -36.546 34.027 83.076 1.00 38.38 145 ARG E N 1
ATOM 6532 C CA . ARG E 1 145 ? -36.326 33.723 84.493 1.00 42.08 145 ARG E CA 1
ATOM 6533 C C . ARG E 1 145 ? -35.392 34.734 85.144 1.00 41.15 145 ARG E C 1
ATOM 6534 O O . ARG E 1 145 ? -34.451 35.201 84.509 1.00 40.97 145 ARG E O 1
ATOM 6542 N N . PRO E 1 146 ? -35.600 35.022 86.434 1.00 43.57 146 PRO E N 1
ATOM 6543 C CA . PRO E 1 146 ? -36.681 34.490 87.274 1.00 44.60 146 PRO E CA 1
ATOM 6544 C C . PRO E 1 146 ? -37.986 35.241 87.031 1.00 42.87 146 PRO E C 1
ATOM 6545 O O . PRO E 1 146 ? -37.939 36.430 86.708 1.00 42.48 146 PRO E O 1
ATOM 6549 N N . GLU E 1 147 ? -39.123 34.575 87.213 1.00 42.08 147 GLU E N 1
ATOM 6550 C CA . GLU E 1 147 ? -40.410 35.238 87.032 1.00 45.10 147 GLU E CA 1
ATOM 6551 C C . GLU E 1 147 ? -40.768 36.030 88.273 1.00 43.10 147 GLU E C 1
ATOM 6552 O O . GLU E 1 147 ? -40.573 35.572 89.400 1.00 42.86 147 GLU E O 1
ATOM 6558 N N . ALA E 1 148 ? -41.255 37.245 88.065 1.00 37.27 148 ALA E N 1
ATOM 6559 C CA . ALA E 1 148 ? -41.538 38.123 89.184 1.00 35.76 148 ALA E CA 1
ATOM 6560 C C . ALA E 1 148 ? -43.037 38.335 89.355 1.00 33.57 148 ALA E C 1
ATOM 6561 O O . ALA E 1 148 ? -43.613 39.281 88.814 1.00 33.50 148 ALA E O 1
ATOM 6563 N N . MET E 1 149 ? -43.668 37.425 90.087 1.00 33.21 149 MET E N 1
ATOM 6564 C CA . MET E 1 149 ? -45.060 37.590 90.484 1.00 36.99 149 MET E CA 1
ATOM 6565 C C . MET E 1 149 ? -45.078 37.721 91.988 1.00 38.54 149 MET E C 1
ATOM 6566 O O . MET E 1 149 ? -44.864 36.744 92.721 1.00 37.68 149 MET E O 1
ATOM 6571 N N . ILE E 1 150 ? -45.314 38.944 92.442 1.00 41.11 150 ILE E N 1
ATOM 6572 C CA . ILE E 1 150 ? -45.265 39.261 93.858 1.00 46.19 150 ILE E CA 1
ATOM 6573 C C . ILE E 1 150 ? -46.678 39.151 94.417 1.00 49.00 150 ILE E C 1
ATOM 6574 O O . ILE E 1 150 ? -47.500 40.051 94.237 1.00 47.51 150 ILE E O 1
ATOM 6579 N N . GLY E 1 151 ? -46.965 38.021 95.058 1.00 51.25 151 GLY E N 1
ATOM 6580 C CA . GLY E 1 151 ? -48.268 37.782 95.652 1.00 55.00 151 GLY E CA 1
ATOM 6581 C C . GLY E 1 151 ? -48.319 38.284 97.078 1.00 55.73 151 GLY E C 1
ATOM 6582 O O . GLY E 1 151 ? -47.277 38.581 97.660 1.00 56.43 151 GLY E O 1
ATOM 6583 N N . GLN E 1 152 ? -49.526 38.366 97.636 1.00 60.81 152 GLN E N 1
ATOM 6584 C CA . GLN E 1 152 ? -49.741 38.832 99.011 1.00 64.45 152 GLN E CA 1
ATOM 6585 C C . GLN E 1 152 ? -49.007 40.132 99.299 1.00 66.02 152 GLN E C 1
ATOM 6586 O O . GLN E 1 152 ? -48.387 40.284 100.352 1.00 66.95 152 GLN E O 1
ATOM 6592 N N . VAL E 1 153 ? -49.095 41.069 98.363 1.00 65.16 153 VAL E N 1
ATOM 6593 C CA . VAL E 1 153 ? -48.294 42.286 98.405 1.00 65.18 153 VAL E CA 1
ATOM 6594 C C . VAL E 1 153 ? -48.707 43.222 99.548 1.00 66.26 153 VAL E C 1
ATOM 6595 O O . VAL E 1 153 ? -47.933 44.092 99.955 1.00 65.30 153 VAL E O 1
ATOM 6599 N N . THR E 1 154 ? -49.921 43.044 100.062 1.00 69.42 154 THR E N 1
ATOM 6600 C CA . THR E 1 154 ? -50.447 43.942 101.092 1.00 73.09 154 THR E CA 1
ATOM 6601 C C . THR E 1 154 ? -49.512 44.037 102.300 1.00 72.31 154 THR E C 1
ATOM 6602 O O . THR E 1 154 ? -49.346 45.109 102.890 1.00 71.11 154 THR E O 1
ATOM 6606 N N . GLY E 1 155 ? -48.894 42.915 102.652 1.00 71.48 155 GLY E N 1
ATOM 6607 C CA . GLY E 1 155 ? -47.941 42.889 103.745 1.00 72.24 155 GLY E CA 1
ATOM 6608 C C . GLY E 1 155 ? -46.500 43.072 103.300 1.00 70.41 155 GLY E C 1
ATOM 6609 O O . GLY E 1 155 ? -45.577 42.936 104.105 1.00 69.49 155 GLY E O 1
ATOM 6610 N N . LYS E 1 156 ? -46.297 43.364 102.017 1.00 66.50 156 LYS E N 1
ATOM 6611 C CA . LYS E 1 156 ? -44.941 43.519 101.499 1.00 61.61 156 LYS E CA 1
ATOM 6612 C C . LYS E 1 156 ? -44.575 44.969 101.197 1.00 61.65 156 LYS E C 1
ATOM 6613 O O . LYS E 1 156 ? -43.394 45.322 101.194 1.00 61.69 156 LYS E O 1
ATOM 6619 N N . VAL E 1 157 ? -45.579 45.811 100.963 1.00 62.69 157 VAL E N 1
ATOM 6620 C CA . VAL E 1 157 ? -45.344 47.251 100.956 1.00 64.80 157 VAL E CA 1
ATOM 6621 C C . VAL E 1 157 ? -46.143 47.815 102.118 1.00 69.91 157 VAL E C 1
ATOM 6622 O O . VAL E 1 157 ? -47.267 47.384 102.388 1.00 70.23 157 VAL E O 1
ATOM 6626 N N . ASP E 1 158 ? -45.536 48.732 102.851 1.00 75.35 158 ASP E N 1
ATOM 6627 C CA . ASP E 1 158 ? -46.195 49.271 104.022 1.00 81.39 158 ASP E CA 1
ATOM 6628 C C . ASP E 1 158 ? -47.053 50.494 103.731 1.00 84.26 158 ASP E C 1
ATOM 6629 O O . ASP E 1 158 ? -46.612 51.442 103.071 1.00 82.28 158 ASP E O 1
ATOM 6634 N N . ALA E 1 159 ? -48.285 50.458 104.237 1.00 87.74 159 ALA E N 1
ATOM 6635 C CA . ALA E 1 159 ? -49.205 51.586 104.148 1.00 88.20 159 ALA E CA 1
ATOM 6636 C C . ALA E 1 159 ? -48.571 52.708 104.961 1.00 90.19 159 ALA E C 1
ATOM 6637 O O . ALA E 1 159 ? -47.559 52.485 105.633 1.00 92.43 159 ALA E O 1
ATOM 6639 N N . GLN E 1 160 ? -49.138 53.909 104.887 1.00 89.89 160 GLN E N 1
ATOM 6640 C CA . GLN E 1 160 ? -48.577 55.087 105.563 1.00 91.04 160 GLN E CA 1
ATOM 6641 C C . GLN E 1 160 ? -47.280 55.583 104.905 1.00 90.31 160 GLN E C 1
ATOM 6642 O O . GLN E 1 160 ? -47.048 56.791 104.832 1.00 90.71 160 GLN E O 1
ATOM 6648 N N . THR E 1 161 ? -46.443 54.665 104.422 1.00 88.45 161 THR E N 1
ATOM 6649 C CA . THR E 1 161 ? -45.168 55.063 103.825 1.00 87.19 161 THR E CA 1
ATOM 6650 C C . THR E 1 161 ? -44.950 54.765 102.330 1.00 85.66 161 THR E C 1
ATOM 6651 O O . THR E 1 161 ? -43.912 55.141 101.783 1.00 85.58 161 THR E O 1
ATOM 6655 N N . LEU E 1 162 ? -45.907 54.103 101.679 1.00 83.43 162 LEU E N 1
ATOM 6656 C CA . LEU E 1 162 ? -45.920 53.966 100.211 1.00 82.06 162 LEU E CA 1
ATOM 6657 C C . LEU E 1 162 ? -44.826 53.055 99.602 1.00 78.57 162 LEU E C 1
ATOM 6658 O O . LEU E 1 162 ? -44.897 52.700 98.426 1.00 77.68 162 LEU E O 1
ATOM 6663 N N . GLU E 1 163 ? -43.814 52.696 100.391 1.00 75.95 163 GLU E N 1
ATOM 6664 C CA . GLU E 1 163 ? -42.622 52.015 99.867 1.00 73.26 163 GLU E CA 1
ATOM 6665 C C . GLU E 1 163 ? -42.596 50.494 100.122 1.00 68.39 163 GLU E C 1
ATOM 6666 O O . GLU E 1 163 ? -43.167 50.008 101.102 1.00 68.61 163 GLU E O 1
ATOM 6672 N N . LEU E 1 164 ? -41.943 49.757 99.222 1.00 63.57 164 LEU E N 1
ATOM 6673 C CA . LEU E 1 164 ? -41.750 48.304 99.353 1.00 55.36 164 LEU E CA 1
ATOM 6674 C C . LEU E 1 164 ? -40.748 47.986 100.456 1.00 57.53 164 LEU E C 1
ATOM 6675 O O . LEU E 1 164 ? -39.568 48.337 100.347 1.00 58.45 164 LEU E O 1
ATOM 6680 N N . SER E 1 165 ? -41.213 47.297 101.499 1.00 58.76 165 SER E N 1
ATOM 6681 C CA . SER E 1 165 ? -40.401 47.080 102.699 1.00 62.96 165 SER E CA 1
ATOM 6682 C C . SER E 1 165 ? -39.878 45.654 102.890 1.00 60.65 165 SER E C 1
ATOM 6683 O O . SER E 1 165 ? -38.838 45.460 103.525 1.00 61.93 165 SER E O 1
ATOM 6686 N N . ASP E 1 166 ? -40.581 44.664 102.342 1.00 57.15 166 ASP E N 1
ATOM 6687 C CA . ASP E 1 166 ? -40.178 43.267 102.505 1.00 55.50 166 ASP E CA 1
ATOM 6688 C C . ASP E 1 166 ? -38.787 42.994 101.918 1.00 55.22 166 ASP E C 1
ATOM 6689 O O . ASP E 1 166 ? -38.609 42.959 100.692 1.00 52.52 166 ASP E O 1
ATOM 6694 N N . VAL E 1 167 ? -37.821 42.749 102.800 1.00 53.31 167 VAL E N 1
ATOM 6695 C CA . VAL E 1 167 ? -36.418 42.607 102.407 1.00 54.87 167 VAL E CA 1
ATOM 6696 C C . VAL E 1 167 ? -36.178 41.449 101.432 1.00 55.29 167 VAL E C 1
ATOM 6697 O O . VAL E 1 167 ? -35.377 41.563 100.499 1.00 56.63 167 VAL E O 1
ATOM 6701 N N . ALA E 1 168 ? -36.901 40.354 101.633 1.00 49.68 168 ALA E N 1
ATOM 6702 C CA . ALA E 1 168 ? -36.781 39.191 100.779 1.00 47.31 168 ALA E CA 1
ATOM 6703 C C . ALA E 1 168 ? -37.228 39.502 99.351 1.00 44.87 168 ALA E C 1
ATOM 6704 O O . ALA E 1 168 ? -36.629 39.018 98.384 1.00 42.66 168 ALA E O 1
ATOM 6706 N N . THR E 1 169 ? -38.289 40.295 99.231 1.00 45.78 169 THR E N 1
ATOM 6707 C CA . THR E 1 169 ? -38.813 40.718 97.935 1.00 46.17 169 THR E CA 1
ATOM 6708 C C . THR E 1 169 ? -37.817 41.622 97.201 1.00 47.33 169 THR E C 1
ATOM 6709 O O . THR E 1 169 ? -37.611 41.493 95.995 1.00 49.09 169 THR E O 1
ATOM 6713 N N . ARG E 1 170 ? -37.230 42.558 97.937 1.00 47.09 170 ARG E N 1
ATOM 6714 C CA . ARG E 1 170 ? -36.241 43.482 97.392 1.00 46.98 170 ARG E CA 1
ATOM 6715 C C . ARG E 1 170 ? -35.025 42.717 96.869 1.00 45.85 170 ARG E C 1
ATOM 6716 O O . ARG E 1 170 ? -34.522 43.001 95.782 1.00 47.65 170 ARG E O 1
ATOM 6724 N N . GLU E 1 171 ? -34.568 41.736 97.646 1.00 43.59 171 GLU E N 1
ATOM 6725 C CA . GLU E 1 171 ? -33.429 40.917 97.250 1.00 43.13 171 GLU E CA 1
ATOM 6726 C C . GLU E 1 171 ? -33.785 40.113 96.003 1.00 38.67 171 GLU E C 1
ATOM 6727 O O . GLU E 1 171 ? -32.945 39.909 95.133 1.00 37.56 171 GLU E O 1
ATOM 6733 N N . PHE E 1 172 ? -35.028 39.650 95.924 1.00 36.86 172 PHE E N 1
ATOM 6734 C CA . PHE E 1 172 ? -35.489 38.962 94.729 1.00 40.57 172 PHE E CA 1
ATOM 6735 C C . PHE E 1 172 ? -35.396 39.837 93.486 1.00 38.89 172 PHE E C 1
ATOM 6736 O O . PHE E 1 172 ? -34.920 39.404 92.429 1.00 37.74 172 PHE E O 1
ATOM 6744 N N . LEU E 1 173 ? -35.880 41.063 93.621 1.00 35.88 173 LEU E N 1
ATOM 6745 C CA . LEU E 1 173 ? -35.906 42.003 92.513 1.00 36.11 173 LEU E CA 1
ATOM 6746 C C . LEU E 1 173 ? -34.497 42.342 92.067 1.00 39.20 173 LEU E C 1
ATOM 6747 O O . LEU E 1 173 ? -34.253 42.491 90.871 1.00 39.42 173 LEU E O 1
ATOM 6752 N N . ALA E 1 174 ? -33.566 42.447 93.023 1.00 37.73 174 ALA E N 1
ATOM 6753 C CA . ALA E 1 174 ? -32.169 42.703 92.683 1.00 35.56 174 ALA E CA 1
ATOM 6754 C C . ALA E 1 174 ? -31.623 41.600 91.791 1.00 38.67 174 ALA E C 1
ATOM 6755 O O . ALA E 1 174 ? -30.906 41.870 90.825 1.00 40.38 174 ALA E O 1
ATOM 6757 N N . ARG E 1 175 ? -31.951 40.357 92.132 1.00 37.05 175 ARG E N 1
ATOM 6758 C CA . ARG E 1 175 ? -31.516 39.215 91.345 1.00 39.72 175 ARG E CA 1
ATOM 6759 C C . ARG E 1 175 ? -32.189 39.210 89.972 1.00 35.68 175 ARG E C 1
ATOM 6760 O O . ARG E 1 175 ? -31.561 38.844 88.967 1.00 31.25 175 ARG E O 1
ATOM 6768 N N . GLN E 1 176 ? -33.456 39.619 89.907 1.00 32.18 176 GLN E N 1
ATOM 6769 C CA . GLN E 1 176 ? -34.094 39.706 88.591 1.00 33.50 176 GLN E CA 1
ATOM 6770 C C . GLN E 1 176 ? -33.392 40.754 87.730 1.00 31.78 176 GLN E C 1
ATOM 6771 O O . GLN E 1 176 ? -33.140 40.536 86.537 1.00 31.69 176 GLN E O 1
ATOM 6777 N N . LEU E 1 177 ? -33.046 41.880 88.345 1.00 35.03 177 LEU E N 1
ATOM 6778 C CA . LEU E 1 177 ? -32.358 42.943 87.624 1.00 37.44 177 LEU E CA 1
ATOM 6779 C C . LEU E 1 177 ? -30.998 42.446 87.125 1.00 41.12 177 LEU E C 1
ATOM 6780 O O . LEU E 1 177 ? -30.600 42.723 85.987 1.00 37.34 177 LEU E O 1
ATOM 6785 N N . ASP E 1 178 ? -30.326 41.655 87.962 1.00 42.47 178 ASP E N 1
ATOM 6786 C CA . ASP E 1 178 ? -29.052 41.041 87.608 1.00 44.82 178 ASP E CA 1
ATOM 6787 C C . ASP E 1 178 ? -29.219 40.131 86.382 1.00 40.18 178 ASP E C 1
ATOM 6788 O O . ASP E 1 178 ? -28.405 40.163 85.455 1.00 37.82 178 ASP E O 1
ATOM 6793 N N . ALA E 1 179 ? -30.275 39.319 86.386 1.00 34.44 179 ALA E N 1
ATOM 6794 C CA . ALA E 1 179 ? -30.562 38.432 85.262 1.00 35.51 179 ALA E CA 1
ATOM 6795 C C . ALA E 1 179 ? -30.866 39.223 83.982 1.00 35.47 179 ALA E C 1
ATOM 6796 O O . ALA E 1 179 ? -30.478 38.813 82.883 1.00 34.04 179 ALA E O 1
ATOM 6798 N N . LEU E 1 180 ? -31.566 40.347 84.135 1.00 35.40 180 LEU E N 1
ATOM 6799 C CA . LEU E 1 180 ? -31.862 41.238 83.015 1.00 34.01 180 LEU E CA 1
ATOM 6800 C C . LEU E 1 180 ? -30.578 41.869 82.473 1.00 36.48 180 LEU E C 1
ATOM 6801 O O . LEU E 1 180 ? -30.428 42.047 81.259 1.00 36.86 180 LEU E O 1
ATOM 6806 N N . ALA E 1 181 ? -29.673 42.246 83.374 1.00 38.67 181 ALA E N 1
ATOM 6807 C CA . ALA E 1 181 ? -28.372 42.770 82.959 1.00 38.19 181 ALA E CA 1
ATOM 6808 C C . ALA E 1 181 ? -27.610 41.743 82.141 1.00 38.45 181 ALA E C 1
ATOM 6809 O O . ALA E 1 181 ? -27.071 42.065 81.077 1.00 40.74 181 ALA E O 1
ATOM 6811 N N . ALA E 1 182 ? -27.577 40.504 82.628 1.00 39.70 182 ALA E N 1
ATOM 6812 C CA . ALA E 1 182 ? -26.872 39.434 81.936 1.00 40.10 182 ALA E CA 1
ATOM 6813 C C . ALA E 1 182 ? -27.458 39.189 80.549 1.00 40.51 182 ALA E C 1
ATOM 6814 O O . ALA E 1 182 ? -26.723 38.940 79.594 1.00 36.69 182 ALA E O 1
ATOM 6816 N N . LEU E 1 183 ? -28.783 39.230 80.442 1.00 43.02 183 LEU E N 1
ATOM 6817 C CA . LEU E 1 183 ? -29.441 39.083 79.148 1.00 40.80 183 LEU E CA 1
ATOM 6818 C C . LEU E 1 183 ? -29.070 40.244 78.219 1.00 41.00 183 LEU E C 1
ATOM 6819 O O . LEU E 1 183 ? -28.764 40.034 77.047 1.00 42.70 183 LEU E O 1
ATOM 6824 N N . ALA E 1 184 ? -29.118 41.470 78.732 1.00 36.69 184 ALA E N 1
ATOM 6825 C CA . ALA E 1 184 ? -28.800 42.630 77.901 1.00 38.27 184 ALA E CA 1
ATOM 6826 C C . ALA E 1 184 ? -27.368 42.565 77.366 1.00 44.58 184 ALA E C 1
ATOM 6827 O O . ALA E 1 184 ? -27.125 42.844 76.187 1.00 45.22 184 ALA E O 1
ATOM 6829 N N . ARG E 1 185 ? -26.424 42.207 78.236 1.00 43.16 185 ARG E N 1
ATOM 6830 C CA . ARG E 1 185 ? -25.014 42.137 77.844 1.00 48.61 185 ARG E CA 1
ATOM 6831 C C . ARG E 1 185 ? -24.720 40.983 76.894 1.00 50.59 185 ARG E C 1
ATOM 6832 O O . ARG E 1 185 ? -23.852 41.090 76.036 1.00 53.76 185 ARG E O 1
ATOM 6840 N N . THR E 1 186 ? -25.444 39.881 77.062 1.00 52.65 186 THR E N 1
ATOM 6841 C CA . THR E 1 186 ? -25.332 38.736 76.167 1.00 57.00 186 THR E CA 1
ATOM 6842 C C . THR E 1 186 ? -25.812 39.117 74.765 1.00 62.39 186 THR E C 1
ATOM 6843 O O . THR E 1 186 ? -25.208 38.730 73.759 1.00 63.33 186 THR E O 1
ATOM 6847 N N . LEU E 1 187 ? -26.892 39.889 74.699 1.00 64.49 187 LEU E N 1
ATOM 6848 C CA . LEU E 1 187 ? -27.460 40.275 73.411 1.00 67.31 187 LEU E CA 1
ATOM 6849 C C . LEU E 1 187 ? -26.709 41.425 72.751 1.00 71.55 187 LEU E C 1
ATOM 6850 O O . LEU E 1 187 ? -26.849 41.650 71.552 1.00 76.27 187 LEU E O 1
ATOM 6855 N N . SER E 1 188 ? -25.926 42.161 73.529 1.00 72.78 188 SER E N 1
ATOM 6856 C CA . SER E 1 188 ? -25.151 43.269 72.985 1.00 75.12 188 SER E CA 1
ATOM 6857 C C . SER E 1 188 ? -24.018 42.748 72.106 1.00 76.02 188 SER E C 1
ATOM 6858 O O . SER E 1 188 ? -23.100 42.085 72.595 1.00 76.62 188 SER E O 1
ATOM 6861 N N . SER F 1 5 ? -60.122 -0.527 35.243 1.00 83.74 5 SER F N 1
ATOM 6862 C CA . SER F 1 5 ? -59.585 0.525 34.383 1.00 83.05 5 SER F CA 1
ATOM 6863 C C . SER F 1 5 ? -59.627 1.884 35.085 1.00 79.65 5 SER F C 1
ATOM 6864 O O . SER F 1 5 ? -60.668 2.544 35.100 1.00 79.10 5 SER F O 1
ATOM 6867 N N . PRO F 1 6 ? -58.488 2.312 35.659 1.00 76.73 6 PRO F N 1
ATOM 6868 C CA . PRO F 1 6 ? -58.443 3.549 36.451 1.00 75.14 6 PRO F CA 1
ATOM 6869 C C . PRO F 1 6 ? -58.601 4.801 35.582 1.00 71.70 6 PRO F C 1
ATOM 6870 O O . PRO F 1 6 ? -57.943 4.936 34.548 1.00 71.99 6 PRO F O 1
ATOM 6874 N N . LEU F 1 7 ? -59.467 5.710 36.022 1.00 66.15 7 LEU F N 1
ATOM 6875 C CA . LEU F 1 7 ? -59.755 6.942 35.294 1.00 59.08 7 LEU F CA 1
ATOM 6876 C C . LEU F 1 7 ? -59.002 8.146 35.846 1.00 56.01 7 LEU F C 1
ATOM 6877 O O . LEU F 1 7 ? -58.680 8.215 37.034 1.00 55.23 7 LEU F O 1
ATOM 6882 N N . HIS F 1 8 ? -58.718 9.098 34.968 1.00 57.00 8 HIS F N 1
ATOM 6883 C CA . HIS F 1 8 ? -58.062 10.329 35.373 1.00 58.45 8 HIS F CA 1
ATOM 6884 C C . HIS F 1 8 ? -58.943 11.529 35.009 1.00 51.13 8 HIS F C 1
ATOM 6885 O O . HIS F 1 8 ? -59.233 11.765 33.829 1.00 47.26 8 HIS F O 1
ATOM 6892 N N . PHE F 1 9 ? -59.372 12.281 36.022 1.00 44.53 9 PHE F N 1
ATOM 6893 C CA . PHE F 1 9 ? -60.151 13.495 35.788 1.00 39.40 9 PHE F CA 1
ATOM 6894 C C . PHE F 1 9 ? -59.248 14.682 36.075 1.00 38.54 9 PHE F C 1
ATOM 6895 O O . PHE F 1 9 ? -58.360 14.591 36.933 1.00 39.77 9 PHE F O 1
ATOM 6903 N N . VAL F 1 10 ? -59.456 15.789 35.365 1.00 39.00 10 VAL F N 1
ATOM 6904 C CA . VAL F 1 10 ? -58.754 17.036 35.688 1.00 36.75 10 VAL F CA 1
ATOM 6905 C C . VAL F 1 10 ? -59.744 18.135 36.080 1.00 35.04 10 VAL F C 1
ATOM 6906 O O . VAL F 1 10 ? -60.882 18.142 35.615 1.00 31.37 10 VAL F O 1
ATOM 6910 N N . THR F 1 11 ? -59.317 19.058 36.937 1.00 36.17 11 THR F N 1
ATOM 6911 C CA . THR F 1 11 ? -60.219 20.122 37.369 1.00 36.32 11 THR F CA 1
ATOM 6912 C C . THR F 1 11 ? -59.812 21.468 36.830 1.00 35.07 11 THR F C 1
ATOM 6913 O O . THR F 1 11 ? -58.634 21.837 36.863 1.00 32.79 11 THR F O 1
ATOM 6917 N N . LEU F 1 12 ? -60.809 22.199 36.340 1.00 32.85 12 LEU F N 1
ATOM 6918 C CA . LEU F 1 12 ? -60.623 23.549 35.826 1.00 30.62 12 LEU F CA 1
ATOM 6919 C C . LEU F 1 12 ? -61.271 24.543 36.793 1.00 31.91 12 LEU F C 1
ATOM 6920 O O . LEU F 1 12 ? -62.462 24.440 37.099 1.00 31.39 12 LEU F O 1
ATOM 6925 N N . LEU F 1 13 ? -60.489 25.502 37.286 1.00 30.20 13 LEU F N 1
ATOM 6926 C CA . LEU F 1 13 ? -60.983 26.373 38.359 1.00 30.60 13 LEU F CA 1
ATOM 6927 C C . LEU F 1 13 ? -61.292 27.779 37.871 1.00 30.28 13 LEU F C 1
ATOM 6928 O O . LEU F 1 13 ? -60.420 28.450 37.318 1.00 30.09 13 LEU F O 1
ATOM 6933 N N . GLY F 1 14 ? -62.514 28.249 38.142 1.00 29.27 14 GLY F N 1
ATOM 6934 C CA . GLY F 1 14 ? -62.989 29.499 37.562 1.00 26.65 14 GLY F CA 1
ATOM 6935 C C . GLY F 1 14 ? -62.793 30.766 38.374 1.00 27.79 14 GLY F C 1
ATOM 6936 O O . GLY F 1 14 ? -63.181 31.856 37.932 1.00 30.07 14 GLY F O 1
ATOM 6937 N N . SER F 1 15 ? -62.186 30.633 39.552 1.00 26.38 15 SER F N 1
ATOM 6938 C CA . SER F 1 15 ? -61.892 31.782 40.428 1.00 26.92 15 SER F CA 1
ATOM 6939 C C . SER F 1 15 ? -60.396 31.902 40.697 1.00 27.48 15 SER F C 1
ATOM 6940 O O . SER F 1 15 ? -59.728 30.886 40.865 1.00 30.63 15 SER F O 1
ATOM 6943 N N . LEU F 1 16 ? -59.875 33.128 40.757 1.00 28.72 16 LEU F N 1
ATOM 6944 C CA . LEU F 1 16 ? -58.438 33.350 40.958 1.00 30.60 16 LEU F CA 1
ATOM 6945 C C . LEU F 1 16 ? -58.015 33.679 42.401 1.00 35.13 16 LEU F C 1
ATOM 6946 O O . LEU F 1 16 ? -56.828 33.615 42.724 1.00 36.05 16 LEU F O 1
ATOM 6951 N N . ARG F 1 17 ? -58.948 34.054 43.273 1.00 35.22 17 ARG F N 1
ATOM 6952 C CA . ARG F 1 17 ? -58.544 34.505 44.614 1.00 34.31 17 ARG F CA 1
ATOM 6953 C C . ARG F 1 17 ? -58.137 33.338 45.497 1.00 31.56 17 ARG F C 1
ATOM 6954 O O . ARG F 1 17 ? -58.674 32.242 45.353 1.00 30.31 17 ARG F O 1
ATOM 6962 N N . LYS F 1 18 ? -57.187 33.558 46.407 1.00 30.72 18 LYS F N 1
ATOM 6963 C CA . LYS F 1 18 ? -56.703 32.454 47.236 1.00 33.35 18 LYS F CA 1
ATOM 6964 C C . LYS F 1 18 ? -57.747 31.848 48.146 1.00 32.05 18 LYS F C 1
ATOM 6965 O O . LYS F 1 18 ? -57.777 30.628 48.325 1.00 32.41 18 LYS F O 1
ATOM 6971 N N . ALA F 1 19 ? -58.580 32.691 48.751 1.00 33.28 19 ALA F N 1
ATOM 6972 C CA . ALA F 1 19 ? -59.587 32.199 49.697 1.00 34.99 19 ALA F CA 1
ATOM 6973 C C . ALA F 1 19 ? -60.901 31.796 49.023 1.00 37.39 19 ALA F C 1
ATOM 6974 O O . ALA F 1 19 ? -61.958 31.794 49.662 1.00 38.65 19 ALA F O 1
ATOM 6976 N N . SER F 1 20 ? -60.829 31.482 47.729 1.00 34.04 20 SER F N 1
ATOM 6977 C CA . SER F 1 20 ? -61.996 31.089 46.930 1.00 32.00 20 SER F CA 1
ATOM 6978 C C . SER F 1 20 ? -62.707 29.854 47.476 1.00 30.90 20 SER F C 1
ATOM 6979 O O . SER F 1 20 ? -62.069 28.840 47.800 1.00 28.90 20 SER F O 1
ATOM 6982 N N . PHE F 1 21 ? -64.030 29.936 47.593 1.00 26.31 21 PHE F N 1
ATOM 6983 C CA . PHE F 1 21 ? -64.813 28.772 48.026 1.00 28.36 21 PHE F CA 1
ATOM 6984 C C . PHE F 1 21 ? -64.811 27.680 46.970 1.00 32.80 21 PHE F C 1
ATOM 6985 O O . PHE F 1 21 ? -64.794 26.482 47.292 1.00 26.64 21 PHE F O 1
ATOM 6993 N N . ASN F 1 22 ? -64.824 28.092 45.707 1.00 30.83 22 ASN F N 1
ATOM 6994 C CA . ASN F 1 22 ? -64.798 27.120 44.623 1.00 33.29 22 ASN F CA 1
ATOM 6995 C C . ASN F 1 22 ? -63.480 26.354 44.553 1.00 33.85 22 ASN F C 1
ATOM 6996 O O . ASN F 1 22 ? -63.467 25.152 44.269 1.00 33.40 22 ASN F O 1
ATOM 7001 N N . ALA F 1 23 ? -62.383 27.039 44.861 1.00 32.21 23 ALA F N 1
ATOM 7002 C CA . ALA F 1 23 ? -61.084 26.372 44.961 1.00 30.51 23 ALA F CA 1
ATOM 7003 C C . ALA F 1 23 ? -61.096 25.325 46.070 1.00 32.93 23 ALA F C 1
ATOM 7004 O O . ALA F 1 23 ? -60.589 24.222 45.897 1.00 32.95 23 ALA F O 1
ATOM 7006 N N . ALA F 1 24 ? -61.693 25.678 47.206 1.00 32.14 24 ALA F N 1
ATOM 7007 C CA . ALA F 1 24 ? -61.826 24.764 48.333 1.00 34.52 24 ALA F CA 1
ATOM 7008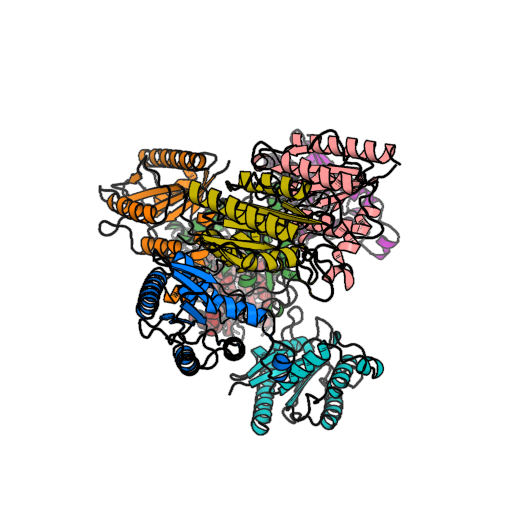 C C . ALA F 1 24 ? -62.558 23.501 47.912 1.00 32.20 24 ALA F C 1
ATOM 7009 O O . ALA F 1 24 ? -62.161 22.389 48.275 1.00 33.01 24 ALA F O 1
ATOM 7011 N N . VAL F 1 25 ? -63.642 23.680 47.163 1.00 29.51 25 VAL F N 1
ATOM 7012 C CA . VAL F 1 25 ? -64.398 22.542 46.631 1.00 33.15 25 VAL F CA 1
ATOM 7013 C C . VAL F 1 25 ? -63.537 21.721 45.660 1.00 36.24 25 VAL F C 1
ATOM 7014 O O . VAL F 1 25 ? -63.535 20.484 45.700 1.00 34.41 25 VAL F O 1
ATOM 7018 N N . ALA F 1 26 ? -62.810 22.420 44.790 1.00 35.56 26 ALA F N 1
ATOM 7019 C CA . ALA F 1 26 ? -61.943 21.769 43.808 1.00 35.77 26 ALA F CA 1
ATOM 7020 C C . ALA F 1 26 ? -60.865 20.939 44.494 1.00 35.47 26 ALA F C 1
ATOM 7021 O O . ALA F 1 26 ? -60.538 19.845 44.042 1.00 33.15 26 ALA F O 1
ATOM 7023 N N . ARG F 1 27 ? -60.306 21.466 45.580 1.00 35.85 27 ARG F N 1
ATOM 7024 C CA . ARG F 1 27 ? -59.269 20.743 46.322 1.00 35.52 27 ARG F CA 1
ATOM 7025 C C . ARG F 1 27 ? -59.794 19.476 46.978 1.00 38.74 27 ARG F C 1
ATOM 7026 O O . ARG F 1 27 ? -59.044 18.533 47.192 1.00 40.95 27 ARG F O 1
ATOM 7034 N N . ALA F 1 28 ? -61.087 19.447 47.277 1.00 39.19 28 ALA F N 1
ATOM 7035 C CA . ALA F 1 28 ? -61.685 18.295 47.939 1.00 38.72 28 ALA F CA 1
ATOM 7036 C C . ALA F 1 28 ? -61.922 17.125 46.996 1.00 40.81 28 ALA F C 1
ATOM 7037 O O . ALA F 1 28 ? -61.997 15.982 47.432 1.00 38.35 28 ALA F O 1
ATOM 7039 N N . LEU F 1 29 ? -62.056 17.407 45.707 1.00 39.92 29 LEU F N 1
ATOM 7040 C CA . LEU F 1 29 ? -62.448 16.366 44.768 1.00 36.66 29 LEU F CA 1
ATOM 7041 C C . LEU F 1 29 ? -61.531 15.121 44.737 1.00 39.81 29 LEU F C 1
ATOM 7042 O O . LEU F 1 29 ? -62.036 13.997 44.708 1.00 40.68 29 LEU F O 1
ATOM 7047 N N . PRO F 1 30 ? -60.196 15.309 44.745 1.00 41.24 30 PRO F N 1
ATOM 7048 C CA . PRO F 1 30 ? -59.373 14.092 44.706 1.00 44.31 30 PRO F CA 1
ATOM 7049 C C . PRO F 1 30 ? -59.434 13.213 45.962 1.00 44.56 30 PRO F C 1
ATOM 7050 O O . PRO F 1 30 ? -59.281 12.000 45.822 1.00 43.13 30 PRO F O 1
ATOM 7054 N N . GLU F 1 31 ? -59.662 13.784 47.146 1.00 43.04 31 GLU F N 1
ATOM 7055 C CA . GLU F 1 31 ? -59.793 12.947 48.336 1.00 47.91 31 GLU F CA 1
ATOM 7056 C C . GLU F 1 31 ? -61.185 12.306 48.338 1.00 47.69 31 GLU F C 1
ATOM 7057 O O . GLU F 1 31 ? -61.379 11.222 48.883 1.00 46.94 31 GLU F O 1
ATOM 7063 N N . ILE F 1 32 ? -62.146 13.002 47.729 1.00 43.58 32 ILE F N 1
ATOM 7064 C CA . ILE F 1 32 ? -63.528 12.540 47.609 1.00 45.68 32 ILE F CA 1
ATOM 7065 C C . ILE F 1 32 ? -63.690 11.411 46.573 1.00 45.98 32 ILE F C 1
ATOM 7066 O O . ILE F 1 32 ? -64.567 10.548 46.704 1.00 43.44 32 ILE F O 1
ATOM 7071 N N . ALA F 1 33 ? -62.825 11.405 45.562 1.00 45.26 33 ALA F N 1
ATOM 7072 C CA . ALA F 1 33 ? -62.961 10.480 44.429 1.00 51.25 33 ALA F CA 1
ATOM 7073 C C . ALA F 1 33 ? -63.050 9.004 44.828 1.00 56.41 33 ALA F C 1
ATOM 7074 O O . ALA F 1 33 ? -62.192 8.502 45.560 1.00 58.38 33 ALA F O 1
ATOM 7076 N N . PRO F 1 34 ? -64.088 8.301 44.342 1.00 61.89 34 PRO F N 1
ATOM 7077 C CA . PRO F 1 34 ? -64.194 6.861 44.599 1.00 65.87 34 PRO F CA 1
ATOM 7078 C C . PRO F 1 34 ? -63.017 6.130 43.964 1.00 67.74 34 PRO F C 1
ATOM 7079 O O . PRO F 1 34 ? -62.330 6.695 43.108 1.00 66.64 34 PRO F O 1
ATOM 7083 N N . GLU F 1 35 ? -62.770 4.903 44.405 1.00 71.68 35 GLU F N 1
ATOM 7084 C CA . GLU F 1 35 ? -61.623 4.139 43.930 1.00 72.12 35 GLU F CA 1
ATOM 7085 C C . GLU F 1 35 ? -61.695 3.917 42.420 1.00 66.17 35 GLU F C 1
ATOM 7086 O O . GLU F 1 35 ? -62.775 3.690 41.866 1.00 64.08 35 GLU F O 1
ATOM 7092 N N . GLY F 1 36 ? -60.549 4.019 41.753 1.00 63.30 36 GLY F N 1
ATOM 7093 C CA . GLY F 1 36 ? -60.510 3.887 40.308 1.00 63.31 36 GLY F CA 1
ATOM 7094 C C . GLY F 1 36 ? -60.529 5.227 39.603 1.00 63.50 36 GLY F C 1
ATOM 7095 O O . GLY F 1 36 ? -60.458 5.299 38.376 1.00 62.63 36 GLY F O 1
ATOM 7096 N N . ILE F 1 37 ? -60.624 6.299 40.383 1.00 62.19 37 ILE F N 1
ATOM 7097 C CA . ILE F 1 37 ? -60.658 7.642 39.825 1.00 56.87 37 ILE F CA 1
ATOM 7098 C C . ILE F 1 37 ? -59.615 8.497 40.517 1.00 53.17 37 ILE F C 1
ATOM 7099 O O . ILE F 1 37 ? -59.657 8.683 41.736 1.00 56.11 37 ILE F O 1
ATOM 7104 N N . ALA F 1 38 ? -58.676 9.014 39.735 1.00 49.90 38 ALA F N 1
ATOM 7105 C CA . ALA F 1 38 ? -57.685 9.950 40.240 1.00 47.54 38 ALA F CA 1
ATOM 7106 C C . ALA F 1 38 ? -57.993 11.339 39.680 1.00 45.90 38 ALA F C 1
ATOM 7107 O O . ALA F 1 38 ? -58.349 11.483 38.509 1.00 42.04 38 ALA F O 1
ATOM 7109 N N . ILE F 1 39 ? -57.865 12.362 40.516 1.00 48.36 39 ILE F N 1
ATOM 7110 C CA . ILE F 1 39 ? -58.225 13.711 40.096 1.00 45.24 39 ILE F CA 1
ATOM 7111 C C . ILE F 1 39 ? -57.078 14.677 40.356 1.00 41.12 39 ILE F C 1
ATOM 7112 O O . ILE F 1 39 ? -56.556 14.752 41.476 1.00 44.89 39 ILE F O 1
ATOM 7117 N N . THR F 1 40 ? -56.687 15.412 39.316 1.00 35.79 40 THR F N 1
ATOM 7118 C CA . THR F 1 40 ? -55.609 16.391 39.408 1.00 34.28 40 THR F CA 1
ATOM 7119 C C . THR F 1 40 ? -56.050 17.753 38.856 1.00 38.70 40 THR F C 1
ATOM 7120 O O . THR F 1 40 ? -56.819 17.814 37.899 1.00 37.22 40 THR F O 1
ATOM 7124 N N . PRO F 1 41 ? -55.546 18.855 39.444 1.00 40.88 41 PRO F N 1
ATOM 7125 C CA . PRO F 1 41 ? -55.893 20.206 38.976 1.00 41.10 41 PRO F CA 1
ATOM 7126 C C . PRO F 1 41 ? -55.143 20.638 37.715 1.00 42.77 41 PRO F C 1
ATOM 7127 O O . PRO F 1 41 ? -53.947 20.371 37.583 1.00 45.09 41 PRO F O 1
ATOM 7131 N N . LEU F 1 42 ? -55.826 21.338 36.814 1.00 39.59 42 LEU F N 1
ATOM 7132 C CA . LEU F 1 42 ? -55.143 21.974 35.694 1.00 34.75 42 LEU F CA 1
ATOM 7133 C C . LEU F 1 42 ? -54.395 23.224 36.157 1.00 36.72 42 LEU F C 1
ATOM 7134 O O . LEU F 1 42 ? -54.508 23.648 37.308 1.00 39.00 42 LEU F O 1
ATOM 7139 N N . GLY F 1 43 ? -53.610 23.800 35.258 1.00 36.23 43 GLY F N 1
ATOM 7140 C CA . GLY F 1 43 ? -52.938 25.052 35.546 1.00 34.85 43 GLY F CA 1
ATOM 7141 C C . GLY F 1 43 ? -53.958 26.164 35.706 1.00 35.12 43 GLY F C 1
ATOM 7142 O O . GLY F 1 43 ? -55.147 25.990 35.410 1.00 32.09 43 GLY F O 1
ATOM 7143 N N . SER F 1 44 ? -53.493 27.311 36.180 1.00 36.59 44 SER F N 1
ATOM 7144 C CA . SER F 1 44 ? -54.385 28.430 36.443 1.00 37.95 44 SER F CA 1
ATOM 7145 C C . SER F 1 44 ? -54.837 29.118 35.146 1.00 39.33 44 SER F C 1
ATOM 7146 O O . SER F 1 44 ? -54.066 29.251 34.186 1.00 41.03 44 SER F O 1
ATOM 7149 N N . ILE F 1 45 ? -56.094 29.547 35.114 1.00 32.76 45 ILE F N 1
ATOM 7150 C CA . ILE F 1 45 ? -56.596 30.300 33.969 1.00 28.49 45 ILE F CA 1
ATOM 7151 C C . ILE F 1 45 ? -56.007 31.709 33.980 1.00 24.78 45 ILE F C 1
ATOM 7152 O O . ILE F 1 45 ? -56.114 32.444 32.998 1.00 28.29 45 ILE F O 1
ATOM 7157 N N . GLY F 1 46 ? -55.395 32.091 35.103 1.00 27.81 46 GLY F N 1
ATOM 7158 C CA . GLY F 1 46 ? -54.818 33.421 35.246 1.00 30.07 46 GLY F CA 1
ATOM 7159 C C . GLY F 1 46 ? -53.564 33.694 34.423 1.00 34.50 46 GLY F C 1
ATOM 7160 O O . GLY F 1 46 ? -53.181 34.864 34.218 1.00 36.37 46 GLY F O 1
ATOM 7161 N N . THR F 1 47 ? -52.930 32.624 33.943 1.00 37.47 47 THR F N 1
ATOM 7162 C CA . THR F 1 47 ? -51.713 32.737 33.129 1.00 35.03 47 THR F CA 1
ATOM 7163 C C . THR F 1 47 ? -52.029 32.992 31.648 1.00 36.26 47 THR F C 1
ATOM 7164 O O . THR F 1 47 ? -51.141 33.326 30.871 1.00 35.21 47 THR F O 1
ATOM 7168 N N . PHE F 1 48 ? -53.290 32.843 31.252 1.00 35.95 48 PHE F N 1
ATOM 7169 C CA . PHE F 1 48 ? -53.666 33.068 29.847 1.00 34.78 48 PHE F CA 1
ATOM 7170 C C . PHE F 1 48 ? -53.704 34.560 29.587 1.00 32.84 48 PHE F C 1
ATOM 7171 O O . PHE F 1 48 ? -54.100 35.329 30.466 1.00 35.79 48 PHE F O 1
ATOM 7179 N N . PRO F 1 49 ? -53.265 35.001 28.392 1.00 33.06 49 PRO F N 1
ATOM 7180 C CA . PRO F 1 49 ? -53.564 36.401 28.070 1.00 31.71 49 PRO F CA 1
ATOM 7181 C C . PRO F 1 49 ? -55.018 36.505 27.619 1.00 28.61 49 PRO F C 1
ATOM 7182 O O . PRO F 1 49 ? -55.680 35.474 27.443 1.00 29.55 49 PRO F O 1
ATOM 7186 N N . HIS F 1 50 ? -55.532 37.721 27.465 1.00 27.10 50 HIS F N 1
ATOM 7187 C CA . HIS F 1 50 ? -56.858 37.867 26.880 1.00 31.24 50 HIS F CA 1
ATOM 7188 C C . HIS F 1 50 ? -56.837 37.288 25.481 1.00 35.00 50 HIS F C 1
ATOM 7189 O O . HIS F 1 50 ? -55.850 37.446 24.753 1.00 31.97 50 HIS F O 1
ATOM 7196 N N . TYR F 1 51 ? -57.915 36.611 25.097 1.00 30.78 51 TYR F N 1
ATOM 7197 C CA . TYR F 1 51 ? -57.966 36.078 23.757 1.00 26.40 51 TYR F CA 1
ATOM 7198 C C . TYR F 1 51 ? -57.890 37.197 22.737 1.00 28.60 51 TYR F C 1
ATOM 7199 O O . TYR F 1 51 ? -58.550 38.227 22.870 1.00 27.76 51 TYR F O 1
ATOM 7208 N N . SER F 1 52 ? -57.080 36.966 21.706 1.00 29.76 52 SER F N 1
ATOM 7209 C CA . SER F 1 52 ? -57.005 37.846 20.555 1.00 30.11 52 SER F CA 1
ATOM 7210 C C . SER F 1 52 ? -56.531 37.041 19.361 1.00 33.12 52 SER F C 1
ATOM 7211 O O . SER F 1 52 ? -55.533 36.322 19.450 1.00 30.95 52 SER F O 1
ATOM 7214 N N . GLN F 1 53 ? -57.221 37.177 18.239 1.00 33.89 53 GLN F N 1
ATOM 7215 C CA . GLN F 1 53 ? -56.818 36.436 17.059 1.00 40.85 53 GLN F CA 1
ATOM 7216 C C . GLN F 1 53 ? -55.410 36.859 16.618 1.00 41.03 53 GLN F C 1
ATOM 7217 O O . GLN F 1 53 ? -54.643 36.038 16.118 1.00 42.59 53 GLN F O 1
ATOM 7223 N N . ASP F 1 54 ? -55.073 38.130 16.827 1.00 42.96 54 ASP F N 1
ATOM 7224 C CA . ASP F 1 54 ? -53.732 38.620 16.519 1.00 45.52 54 ASP F CA 1
ATOM 7225 C C . ASP F 1 54 ? -52.681 37.883 17.337 1.00 47.86 54 ASP F C 1
ATOM 7226 O O . ASP F 1 54 ? -51.636 37.499 16.807 1.00 46.33 54 ASP F O 1
ATOM 7231 N N . VAL F 1 55 ? -52.963 37.677 18.623 1.00 45.75 55 VAL F N 1
ATOM 7232 C CA . VAL F 1 55 ? -52.054 36.910 19.471 1.00 41.44 55 VAL F CA 1
ATOM 7233 C C . VAL F 1 55 ? -51.985 35.474 18.996 1.00 40.79 55 VAL F C 1
ATOM 7234 O O . VAL F 1 55 ? -50.900 34.893 18.936 1.00 43.28 55 VAL F O 1
ATOM 7238 N N . GLN F 1 56 ? -53.134 34.907 18.638 1.00 39.16 56 GLN F N 1
ATOM 7239 C CA . GLN F 1 56 ? -53.174 33.529 18.156 1.00 41.56 56 GLN F CA 1
ATOM 7240 C C . GLN F 1 56 ? -52.319 33.304 16.893 1.00 42.28 56 GLN F C 1
ATOM 7241 O O . GLN F 1 56 ? -51.608 32.306 16.797 1.00 41.32 56 GLN F O 1
ATOM 7247 N N . GLU F 1 57 ? -52.400 34.228 15.941 1.00 48.98 57 GLU F N 1
ATOM 7248 C CA . GLU F 1 57 ? -51.615 34.129 14.702 1.00 59.08 57 GLU F CA 1
ATOM 7249 C C . GLU F 1 57 ? -50.122 34.034 15.001 1.00 59.93 57 GLU F C 1
ATOM 7250 O O . GLU F 1 57 ? -49.409 33.247 14.378 1.00 62.32 57 GLU F O 1
ATOM 7256 N N . GLU F 1 58 ? -49.665 34.828 15.968 1.00 60.14 58 GLU F N 1
ATOM 7257 C CA . GLU F 1 58 ? -48.268 34.815 16.391 1.00 62.55 58 GLU F CA 1
ATOM 7258 C C . GLU F 1 58 ? -47.913 33.478 17.023 1.00 62.44 58 GLU F C 1
ATOM 7259 O O . GLU F 1 58 ? -46.757 33.058 17.000 1.00 63.88 58 GLU F O 1
ATOM 7265 N N . GLY F 1 59 ? -48.917 32.821 17.599 1.00 58.83 59 GLY F N 1
ATOM 7266 C CA . GLY F 1 59 ? -48.723 31.534 18.238 1.00 52.38 59 GLY F CA 1
ATOM 7267 C C . GLY F 1 59 ? -49.554 31.408 19.501 1.00 50.45 59 GLY F C 1
ATOM 7268 O O . GLY F 1 59 ? -49.808 32.392 20.205 1.00 49.30 59 GLY F O 1
ATOM 7269 N N . PHE F 1 60 ? -50.000 30.190 19.773 1.00 47.12 60 PHE F N 1
ATOM 7270 C CA . PHE F 1 60 ? -50.742 29.884 20.985 1.00 46.50 60 PHE F CA 1
ATOM 7271 C C . PHE F 1 60 ? -49.846 30.053 22.208 1.00 46.05 60 PHE F C 1
ATOM 7272 O O . PHE F 1 60 ? -48.712 29.560 22.222 1.00 44.71 60 PHE F O 1
ATOM 7280 N N . PRO F 1 61 ? -50.350 30.751 23.243 1.00 41.77 61 PRO F N 1
ATOM 7281 C CA . PRO F 1 61 ? -49.603 30.856 24.504 1.00 39.92 61 PRO F CA 1
ATOM 7282 C C . PRO F 1 61 ? -49.325 29.471 25.0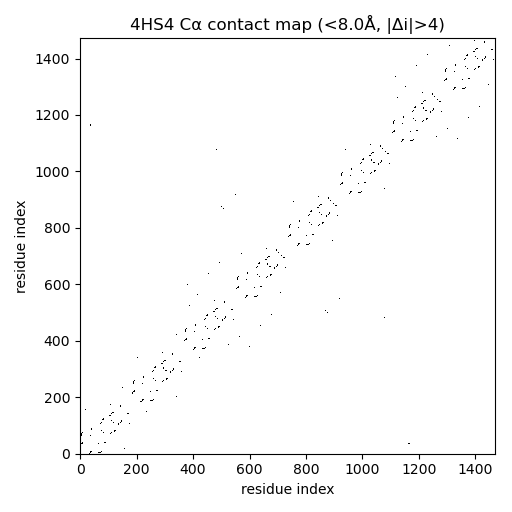48 1.00 40.98 61 PRO F C 1
ATOM 7283 O O . PRO F 1 61 ? -50.170 28.587 24.909 1.00 41.10 61 PRO F O 1
ATOM 7287 N N . ALA F 1 62 ? -48.135 29.270 25.605 1.00 41.93 62 ALA F N 1
ATOM 7288 C CA . ALA F 1 62 ? -47.755 27.967 26.160 1.00 43.79 62 ALA F CA 1
ATOM 7289 C C . ALA F 1 62 ? -48.744 27.335 27.160 1.00 44.65 62 ALA F C 1
ATOM 7290 O O . ALA F 1 62 ? -49.007 26.132 27.075 1.00 46.01 62 ALA F O 1
ATOM 7292 N N . PRO F 1 63 ? -49.265 28.123 28.133 1.00 42.70 63 PRO F N 1
ATOM 7293 C CA . PRO F 1 63 ? -50.193 27.504 29.095 1.00 38.14 63 PRO F CA 1
ATOM 7294 C C . PRO F 1 63 ? -51.470 27.028 28.428 1.00 33.39 63 PRO F C 1
ATOM 7295 O O . PRO F 1 63 ? -52.114 26.105 28.931 1.00 36.57 63 PRO F O 1
ATOM 7299 N N . VAL F 1 64 ? -51.846 27.655 27.319 1.00 32.61 64 VAL F N 1
ATOM 7300 C CA . VAL F 1 64 ? -53.008 27.190 26.587 1.00 33.70 64 VAL F CA 1
ATOM 7301 C C . VAL F 1 64 ? -52.752 25.797 26.002 1.00 40.63 64 VAL F C 1
ATOM 7302 O O . VAL F 1 64 ? -53.567 24.884 26.174 1.00 35.90 64 VAL F O 1
ATOM 7306 N N . LEU F 1 65 ? -51.624 25.631 25.307 1.00 43.23 65 LEU F N 1
ATOM 7307 C CA . LEU F 1 65 ? -51.307 24.325 24.720 1.00 42.67 65 LEU F CA 1
ATOM 7308 C C . LEU F 1 65 ? -51.131 23.276 25.805 1.00 35.12 65 LEU F C 1
ATOM 7309 O O . LEU F 1 65 ? -51.580 22.148 25.665 1.00 34.91 65 LEU F O 1
ATOM 7314 N N . THR F 1 66 ? -50.507 23.666 26.909 1.00 36.52 66 THR F N 1
ATOM 7315 C CA . THR F 1 66 ? -50.332 22.748 28.028 1.00 39.11 66 THR F CA 1
ATOM 7316 C C . THR F 1 66 ? -51.672 22.277 28.582 1.00 40.89 66 THR F C 1
ATOM 7317 O O . THR F 1 66 ? -51.851 21.079 28.860 1.00 39.05 66 THR F O 1
ATOM 7321 N N . MET F 1 67 ? -52.601 23.217 28.772 1.00 39.69 67 MET F N 1
ATOM 7322 C CA . MET F 1 67 ? -53.908 22.864 29.325 1.00 40.16 67 MET F CA 1
ATOM 7323 C C . MET F 1 67 ? -54.703 22.002 28.363 1.00 35.56 67 MET F C 1
ATOM 7324 O O . MET F 1 67 ? -55.327 21.031 28.785 1.00 32.82 67 MET F O 1
ATOM 7329 N N . ALA F 1 68 ? -54.691 22.373 27.082 1.00 33.11 68 ALA F N 1
ATOM 7330 C CA . ALA F 1 68 ? -55.408 21.627 26.053 1.00 38.70 68 ALA F CA 1
ATOM 7331 C C . ALA F 1 68 ? -54.909 20.187 26.019 1.00 43.46 68 ALA F C 1
ATOM 7332 O O . ALA F 1 68 ? -55.687 19.243 25.895 1.00 39.78 68 ALA F O 1
ATOM 7334 N N . GLN F 1 69 ? -53.602 20.020 26.173 1.00 50.17 69 GLN F N 1
ATOM 7335 C CA . GLN F 1 69 ? -53.036 18.687 26.139 1.00 53.78 69 GLN F CA 1
ATOM 7336 C C . GLN F 1 69 ? -53.436 17.880 27.361 1.00 50.96 69 GLN F C 1
ATOM 7337 O O . GLN F 1 69 ? -53.731 16.685 27.256 1.00 47.94 69 GLN F O 1
ATOM 7343 N N . GLN F 1 70 ? -53.470 18.538 28.516 1.00 47.14 70 GLN F N 1
ATOM 7344 C CA . GLN F 1 70 ? -53.873 17.863 29.743 1.00 47.05 70 GLN F CA 1
ATOM 7345 C C . GLN F 1 70 ? -55.325 17.438 29.694 1.00 42.63 70 GLN F C 1
ATOM 7346 O O . GLN F 1 70 ? -55.677 16.356 30.172 1.00 41.09 70 GLN F O 1
ATOM 7352 N N . ILE F 1 71 ? -56.161 18.288 29.100 1.00 39.51 71 ILE F N 1
ATOM 7353 C CA . ILE F 1 71 ? -57.574 17.967 28.925 1.00 40.99 71 ILE F CA 1
ATOM 7354 C C . ILE F 1 71 ? -57.698 16.793 27.968 1.00 44.64 71 ILE F C 1
ATOM 7355 O O . ILE F 1 71 ? -58.455 15.858 28.214 1.00 45.61 71 ILE F O 1
ATOM 7360 N N . ALA F 1 72 ? -56.941 16.848 26.878 1.00 49.72 72 ALA F N 1
ATOM 7361 C CA . ALA F 1 72 ? -56.956 15.792 25.867 1.00 50.62 72 ALA F CA 1
ATOM 7362 C C . ALA F 1 72 ? -56.665 14.392 26.418 1.00 46.90 72 ALA F C 1
ATOM 7363 O O . ALA F 1 72 ? -57.315 13.425 26.027 1.00 50.13 72 ALA F O 1
ATOM 7365 N N . THR F 1 73 ? -55.714 14.287 27.339 1.00 48.68 73 THR F N 1
ATOM 7366 C CA . THR F 1 73 ? -55.312 12.980 27.860 1.00 53.05 73 THR F CA 1
ATOM 7367 C C . THR F 1 73 ? -56.229 12.518 28.989 1.00 54.51 73 THR F C 1
ATOM 7368 O O . THR F 1 73 ? -56.244 11.339 29.345 1.00 53.47 73 THR F O 1
ATOM 7372 N N . ALA F 1 74 ? -56.989 13.457 29.549 1.00 54.47 74 ALA F N 1
ATOM 7373 C CA . ALA F 1 74 ? -57.920 13.157 30.632 1.00 47.52 74 ALA F CA 1
ATOM 7374 C C . ALA F 1 74 ? -59.149 12.400 30.135 1.00 47.06 74 ALA F C 1
ATOM 7375 O O . ALA F 1 74 ? -59.580 12.565 28.986 1.00 45.12 74 ALA F O 1
ATOM 7377 N N . ASP F 1 75 ? -59.735 11.599 31.018 1.00 46.42 75 ASP F N 1
ATOM 7378 C CA . ASP F 1 75 ? -60.960 10.879 30.691 1.00 47.69 75 ASP F CA 1
ATOM 7379 C C . ASP F 1 75 ? -62.193 11.781 30.855 1.00 47.00 75 ASP F C 1
ATOM 7380 O O . ASP F 1 75 ? -63.239 11.528 30.258 1.00 44.04 75 ASP F O 1
ATOM 7385 N N . ALA F 1 76 ? -62.057 12.824 31.675 1.00 45.99 76 ALA F N 1
ATOM 7386 C CA . ALA F 1 76 ? -63.122 13.804 31.891 1.00 41.47 76 ALA F CA 1
ATOM 7387 C C . ALA F 1 76 ? -62.578 15.070 32.548 1.00 37.55 76 ALA F C 1
ATOM 7388 O O . ALA F 1 76 ? -61.479 15.075 33.112 1.00 35.23 76 ALA F O 1
ATOM 7390 N N . VAL F 1 77 ? -63.360 16.139 32.468 1.00 37.15 77 VAL F N 1
ATOM 7391 C CA . VAL F 1 77 ? -63.007 17.414 33.076 1.00 36.17 77 VAL F CA 1
ATOM 7392 C C . VAL F 1 77 ? -64.101 17.803 34.067 1.00 35.14 77 VAL F C 1
ATOM 7393 O O . VAL F 1 77 ? -65.288 17.630 33.783 1.00 35.01 77 VAL F O 1
ATOM 7397 N N . VAL F 1 78 ? -63.708 18.310 35.232 1.00 34.88 78 VAL F N 1
ATOM 7398 C CA . VAL F 1 78 ? -64.678 18.906 36.146 1.00 34.23 78 VAL F CA 1
ATOM 7399 C C . VAL F 1 78 ? -64.435 20.409 36.205 1.00 32.12 78 VAL F C 1
ATOM 7400 O O . VAL F 1 78 ? -63.328 20.856 36.529 1.00 29.30 78 VAL F O 1
ATOM 7404 N N . ILE F 1 79 ? -65.447 21.192 35.834 1.00 30.79 79 ILE F N 1
ATOM 7405 C CA . ILE F 1 79 ? -65.315 22.642 35.900 1.00 31.74 79 ILE F CA 1
ATOM 7406 C C . ILE F 1 79 ? -65.968 23.133 37.193 1.00 33.62 79 ILE F C 1
ATOM 7407 O O . ILE F 1 79 ? -67.158 22.886 37.428 1.00 34.16 79 ILE F O 1
ATOM 7412 N N . VAL F 1 80 ? -65.163 23.776 38.038 1.00 30.46 80 VAL F N 1
ATOM 7413 C CA . VAL F 1 80 ? -65.610 24.299 39.334 1.00 31.27 80 VAL F CA 1
ATOM 7414 C C . VAL F 1 80 ? -65.464 25.807 39.316 1.00 28.43 80 VAL F C 1
ATOM 7415 O O . VAL F 1 80 ? -64.342 26.308 39.221 1.00 24.66 80 VAL F O 1
ATOM 7419 N N . THR F 1 81 ? -66.583 26.529 39.404 1.00 28.70 81 THR F N 1
ATOM 7420 C CA . THR F 1 81 ? -66.558 27.976 39.205 1.00 28.78 81 THR F CA 1
ATOM 7421 C C . THR F 1 81 ? -67.673 28.724 39.932 1.00 29.78 81 THR F C 1
ATOM 7422 O O . THR F 1 81 ? -68.779 28.190 40.105 1.00 30.28 81 THR F O 1
ATOM 7426 N N . PRO F 1 82 ? -67.392 29.974 40.340 1.00 29.83 82 PRO F N 1
ATOM 7427 C CA . PRO F 1 82 ? -68.455 30.842 40.856 1.00 27.84 82 PRO F CA 1
ATOM 7428 C C . PRO F 1 82 ? -69.272 31.404 39.713 1.00 27.66 82 PRO F C 1
ATOM 7429 O O . PRO F 1 82 ? -68.956 31.182 38.534 1.00 25.98 82 PRO F O 1
ATOM 7433 N N . GLU F 1 83 ? -70.308 32.152 40.068 1.00 26.65 83 GLU F N 1
ATOM 7434 C CA . GLU F 1 83 ? -71.147 32.833 39.101 1.00 28.47 83 GLU F CA 1
ATOM 7435 C C . GLU F 1 83 ? -70.937 34.335 39.298 1.00 30.66 83 GLU F C 1
ATOM 7436 O O . GLU F 1 83 ? -71.076 34.827 40.419 1.00 29.81 83 GLU F O 1
ATOM 7442 N N . TYR F 1 84 ? -70.562 35.054 38.237 1.00 25.80 84 TYR F N 1
ATOM 7443 C CA . TYR F 1 84 ? -70.417 36.511 38.307 1.00 24.99 84 TYR F CA 1
ATOM 7444 C C . TYR F 1 84 ? -71.460 37.169 37.424 1.00 25.33 84 TYR F C 1
ATOM 7445 O O . TYR F 1 84 ? -71.575 36.806 36.248 1.00 26.15 84 TYR F O 1
ATOM 7454 N N . ASN F 1 85 ? -72.223 38.110 37.977 1.00 19.60 85 ASN F N 1
ATOM 7455 C CA . ASN F 1 85 ? -73.188 38.871 37.189 1.00 21.91 85 ASN F CA 1
ATOM 7456 C C . ASN F 1 85 ? -74.131 37.993 36.368 1.00 25.63 85 ASN F C 1
ATOM 7457 O O . ASN F 1 85 ? -74.354 38.240 35.168 1.00 22.49 85 ASN F O 1
ATOM 7462 N N . TYR F 1 86 ? -74.689 36.982 37.044 1.00 26.08 86 TYR F N 1
ATOM 7463 C CA . TYR F 1 86 ? -75.643 36.041 36.461 1.00 24.41 86 TYR F CA 1
ATOM 7464 C C . TYR F 1 86 ? -75.042 35.242 35.305 1.00 28.18 86 TYR F C 1
ATOM 7465 O O . TYR F 1 86 ? -75.773 34.764 34.434 1.00 25.15 86 TYR F O 1
ATOM 7474 N N . SER F 1 87 ? -73.720 35.073 35.300 1.00 24.07 87 SER F N 1
ATOM 7475 C CA . SER F 1 87 ? -73.092 34.347 34.205 1.00 27.76 87 SER F CA 1
ATOM 7476 C C . SER F 1 87 ? -71.742 33.762 34.596 1.00 29.94 87 SER F C 1
ATOM 7477 O O . SER F 1 87 ? -71.396 33.673 35.782 1.00 30.99 87 SER F O 1
ATOM 7480 N N . VAL F 1 88 ? -70.984 33.355 33.587 1.00 26.90 88 VAL F N 1
ATOM 7481 C CA . VAL F 1 88 ? -69.674 32.773 33.814 1.00 24.04 88 VAL F CA 1
ATOM 7482 C C . VAL F 1 88 ? -68.641 33.874 34.006 1.00 18.64 88 VAL F C 1
ATOM 7483 O O . VAL F 1 88 ? -68.712 34.891 33.317 1.00 22.05 88 VAL F O 1
ATOM 7487 N N . PRO F 1 89 ? -67.700 33.689 34.962 1.00 21.20 89 PRO F N 1
ATOM 7488 C CA . PRO F 1 89 ? -66.632 34.673 35.117 1.00 23.12 89 PRO F CA 1
ATOM 7489 C C . PRO F 1 89 ? -65.898 34.840 33.798 1.00 25.09 89 PRO F C 1
ATOM 7490 O O . PRO F 1 89 ? -65.619 33.826 33.126 1.00 26.10 89 PRO F O 1
ATOM 7494 N N . GLY F 1 90 ? -65.621 36.088 33.431 1.00 25.92 90 GLY F N 1
ATOM 7495 C CA . GLY F 1 90 ? -64.921 36.394 32.187 1.00 24.81 90 GLY F CA 1
ATOM 7496 C C . GLY F 1 90 ? -63.594 35.663 32.043 1.00 27.16 90 GLY F C 1
ATOM 7497 O O . GLY F 1 90 ? -63.299 35.151 30.963 1.00 27.80 90 GLY F O 1
ATOM 7498 N N . VAL F 1 91 ? -62.813 35.599 33.127 1.00 25.39 91 VAL F N 1
ATOM 7499 C CA . VAL F 1 91 ? -61.517 34.922 33.107 1.00 27.24 91 VAL F CA 1
ATOM 7500 C C . VAL F 1 91 ? -61.670 33.474 32.683 1.00 31.64 91 VAL F C 1
ATOM 7501 O O . VAL F 1 91 ? -60.851 32.965 31.915 1.00 30.06 91 VAL F O 1
ATOM 7505 N N . LEU F 1 92 ? -62.691 32.799 33.209 1.00 29.69 92 LEU F N 1
ATOM 7506 C CA . LEU F 1 92 ? -62.941 31.403 32.848 1.00 24.53 92 LEU F CA 1
ATOM 7507 C C . LEU F 1 92 ? -63.410 31.287 31.406 1.00 24.38 92 LEU F C 1
ATOM 7508 O O . LEU F 1 92 ? -62.921 30.435 30.637 1.00 26.79 92 LEU F O 1
ATOM 7513 N N . LYS F 1 93 ? -64.360 32.139 31.036 1.00 21.76 93 LYS F N 1
ATOM 7514 C CA . LYS F 1 93 ? -64.843 32.180 29.658 1.00 21.58 93 LYS F CA 1
ATOM 7515 C C . LYS F 1 93 ? -63.679 32.450 28.698 1.00 26.92 93 LYS F C 1
ATOM 7516 O O . LYS F 1 93 ? -63.636 31.922 27.578 1.00 26.46 93 LYS F O 1
ATOM 7522 N N . ASN F 1 94 ? -62.755 33.302 29.129 1.00 21.81 94 ASN F N 1
ATOM 7523 C CA . ASN F 1 94 ? -61.559 33.574 28.335 1.00 24.75 94 ASN F CA 1
ATOM 7524 C C . ASN F 1 94 ? -60.706 32.320 28.118 1.00 27.49 94 ASN F C 1
ATOM 7525 O O . ASN F 1 94 ? -60.162 32.121 27.034 1.00 27.46 94 ASN F O 1
ATOM 7530 N N . ALA F 1 95 ? -60.579 31.487 29.151 1.00 23.51 95 ALA F N 1
ATOM 7531 C CA . ALA F 1 95 ? -59.832 30.235 29.023 1.00 25.56 95 ALA F CA 1
ATOM 7532 C C . ALA F 1 95 ? -60.539 29.265 28.075 1.00 31.48 95 ALA F C 1
ATOM 7533 O O . ALA F 1 95 ? -59.892 28.601 27.259 1.00 31.46 95 ALA F O 1
ATOM 7535 N N . ILE F 1 96 ? -61.863 29.172 28.193 1.00 30.22 96 ILE F N 1
ATOM 7536 C CA . ILE F 1 96 ? -62.644 28.361 27.258 1.00 32.12 96 ILE F CA 1
ATOM 7537 C C . ILE F 1 96 ? -62.461 28.870 25.821 1.00 33.43 96 ILE F C 1
ATOM 7538 O O . ILE F 1 96 ? -62.349 28.068 24.878 1.00 34.23 96 ILE F O 1
ATOM 7543 N N . ASP F 1 97 ? -62.458 30.198 25.660 1.00 30.12 97 ASP F N 1
ATOM 7544 C CA . ASP F 1 97 ? -62.287 30.813 24.343 1.00 31.35 97 ASP F CA 1
ATOM 7545 C C . ASP F 1 97 ? -60.954 30.382 23.703 1.00 33.37 97 ASP F C 1
ATOM 7546 O O . ASP F 1 97 ? -60.913 30.012 22.525 1.00 28.81 97 ASP F O 1
ATOM 7551 N N . TRP F 1 98 ? -59.871 30.436 24.485 1.00 31.05 98 TRP F N 1
ATOM 7552 C CA . TRP F 1 98 ? -58.557 30.017 23.996 1.00 32.95 98 TRP F CA 1
ATOM 7553 C C . TRP F 1 98 ? -58.560 28.533 23.617 1.00 37.54 98 TRP F C 1
ATOM 7554 O O . TRP F 1 98 ? -58.166 28.175 22.506 1.00 41.06 98 TRP F O 1
ATOM 7565 N N . LEU F 1 99 ? -59.051 27.690 24.529 1.00 34.09 99 LEU F N 1
ATOM 7566 C CA . LEU F 1 99 ? -59.117 26.243 24.306 1.00 34.99 99 LEU F CA 1
ATOM 7567 C C . LEU F 1 99 ? -59.915 25.884 23.068 1.00 32.04 99 LEU F C 1
ATOM 7568 O O . LEU F 1 99 ? -59.546 24.969 22.339 1.00 35.73 99 LEU F O 1
ATOM 7573 N N . SER F 1 100 ? -60.989 26.622 22.816 1.00 30.70 100 SER F N 1
ATOM 7574 C CA . SER F 1 100 ? -61.869 26.328 21.686 1.00 33.27 100 SER F CA 1
ATOM 7575 C C . SER F 1 100 ? -61.183 26.539 20.335 1.00 36.25 100 SER F C 1
ATOM 7576 O O . SER F 1 100 ? -61.716 26.124 19.302 1.00 35.41 100 SER F O 1
ATOM 7579 N N . ARG F 1 101 ? -60.050 27.247 20.339 1.00 36.59 101 ARG F N 1
ATOM 7580 C CA . ARG F 1 101 ? -59.336 27.567 19.097 1.00 42.52 101 ARG F CA 1
ATOM 7581 C C . ARG F 1 101 ? -58.180 26.609 18.798 1.00 43.82 101 ARG F C 1
ATOM 7582 O O . ARG F 1 101 ? -57.586 26.665 17.724 1.00 46.49 101 ARG F O 1
ATOM 7590 N N . VAL F 1 102 ? -57.854 25.746 19.751 1.00 42.17 102 VAL F N 1
ATOM 7591 C CA . VAL F 1 102 ? -56.782 24.782 19.554 1.00 42.67 102 VAL F CA 1
ATOM 7592 C C . VAL F 1 102 ? -57.230 23.674 18.600 1.00 45.80 102 VAL F C 1
ATOM 7593 O O . VAL F 1 102 ? -58.388 23.259 18.639 1.00 46.73 102 VAL F O 1
ATOM 7597 N N . SER F 1 103 ? -56.323 23.209 17.742 1.00 48.00 103 SER F N 1
ATOM 7598 C CA . SER F 1 103 ? -56.590 22.038 16.900 1.00 50.51 103 SER F CA 1
ATOM 7599 C C . SER F 1 103 ? -55.674 20.885 17.289 1.00 48.29 103 SER F C 1
ATOM 7600 O O . SER F 1 103 ? -54.461 21.059 17.399 1.00 47.64 103 SER F O 1
ATOM 7603 N N . PRO F 1 104 ? -56.262 19.712 17.560 1.00 49.55 104 PRO F N 1
ATOM 7604 C CA . PRO F 1 104 ? -57.718 19.522 17.592 1.00 49.93 104 PRO F CA 1
ATOM 7605 C C . PRO F 1 104 ? -58.292 20.120 18.888 1.00 47.64 104 PRO F C 1
ATOM 7606 O O . PRO F 1 104 ? -57.546 20.292 19.858 1.00 46.47 104 PRO F O 1
ATOM 7610 N N . GLN F 1 105 ? -59.573 20.468 18.904 1.00 48.41 105 GLN F N 1
ATOM 7611 C CA . GLN F 1 105 ? -60.108 21.122 20.095 1.00 47.24 105 GLN F CA 1
ATOM 7612 C C . GLN F 1 105 ? -60.426 20.112 21.203 1.00 41.62 105 GLN F C 1
ATOM 7613 O O . GLN F 1 105 ? -61.191 19.163 21.012 1.00 41.53 105 GLN F O 1
ATOM 7619 N N . PRO F 1 106 ? -59.796 20.307 22.365 1.00 39.75 106 PRO F N 1
ATOM 7620 C CA . PRO F 1 106 ? -59.691 19.279 23.408 1.00 40.05 106 PRO F CA 1
ATOM 7621 C C . PRO F 1 106 ? -61.011 18.908 24.096 1.00 40.04 106 PRO F C 1
ATOM 7622 O O . PRO F 1 106 ? -61.080 17.829 24.687 1.00 41.75 106 PRO F O 1
ATOM 7626 N N . LEU F 1 107 ? -62.034 19.757 24.028 1.00 39.02 107 LEU F N 1
ATOM 7627 C CA . LEU F 1 107 ? -63.285 19.453 24.732 1.00 38.96 107 LEU F CA 1
ATOM 7628 C C . LEU F 1 107 ? -64.298 18.670 23.875 1.00 37.88 107 LEU F C 1
ATOM 7629 O O . LEU F 1 107 ? -65.329 18.210 24.381 1.00 34.88 107 LEU F O 1
ATOM 7634 N N . ALA F 1 108 ? -64.022 18.540 22.579 1.00 39.37 108 ALA F N 1
ATOM 7635 C CA . ALA F 1 108 ? -64.905 17.780 21.695 1.00 41.90 108 ALA F CA 1
ATOM 7636 C C . ALA F 1 108 ? -64.914 16.316 22.121 1.00 40.51 108 ALA F C 1
ATOM 7637 O O . ALA F 1 108 ? -63.852 15.697 22.242 1.00 40.49 108 ALA F O 1
ATOM 7639 N N . GLY F 1 109 ? -66.106 15.786 22.399 1.00 42.33 109 GLY F N 1
ATOM 7640 C CA . GLY F 1 109 ? -66.262 14.404 22.836 1.00 41.41 109 GLY F CA 1
ATOM 7641 C C . GLY F 1 109 ? -65.865 14.185 24.288 1.00 44.91 109 GLY F C 1
ATOM 7642 O O . GLY F 1 109 ? -65.922 13.066 24.801 1.00 45.16 109 GLY F O 1
ATOM 7643 N N . LYS F 1 110 ? -65.467 15.256 24.966 1.00 44.11 110 LYS F N 1
ATOM 7644 C CA . LYS F 1 110 ? -64.985 15.134 26.340 1.00 43.92 110 LYS F CA 1
ATOM 7645 C C . LYS F 1 110 ? -66.151 15.123 27.343 1.00 43.66 110 LYS F C 1
ATOM 7646 O O . LYS F 1 110 ? -67.069 15.946 27.258 1.00 40.67 110 LYS F O 1
ATOM 7652 N N . PRO F 1 111 ? -66.148 14.142 28.255 1.00 41.43 111 PRO F N 1
ATOM 7653 C CA . PRO F 1 111 ? -67.122 14.157 29.353 1.00 43.94 111 PRO F CA 1
ATOM 7654 C C . PRO F 1 111 ? -66.812 15.324 30.295 1.00 39.74 111 PRO F C 1
ATOM 7655 O O . PRO F 1 111 ? -65.646 15.545 30.640 1.00 37.99 111 PRO F O 1
ATOM 7659 N N . VAL F 1 112 ? -67.835 16.078 30.683 1.00 40.55 112 VAL F N 1
ATOM 7660 C CA . VAL F 1 112 ? -67.625 17.243 31.537 1.00 40.71 112 VAL F CA 1
ATOM 7661 C C . VAL F 1 112 ? -68.671 17.273 32.646 1.00 36.72 112 VAL F C 1
ATOM 7662 O O . VAL F 1 112 ? -69.858 17.092 32.387 1.00 36.90 112 VAL F O 1
ATOM 7666 N N . ALA F 1 113 ? -68.236 17.521 33.874 1.00 34.99 113 ALA F N 1
ATOM 7667 C CA . ALA F 1 113 ? -69.184 17.780 34.951 1.00 34.37 113 ALA F CA 1
ATOM 7668 C C . ALA F 1 113 ? -69.000 19.206 35.439 1.00 31.07 113 ALA F C 1
ATOM 7669 O O . ALA F 1 113 ? -67.864 19.703 35.524 1.00 31.40 113 ALA F O 1
ATOM 7671 N N . LEU F 1 114 ? -70.107 19.854 35.786 1.00 30.27 114 LEU F N 1
ATOM 7672 C CA . LEU F 1 114 ? -70.058 21.237 36.241 1.00 31.33 114 LEU F CA 1
ATOM 7673 C C . LEU F 1 114 ? -70.375 21.299 37.738 1.00 36.22 114 LEU F C 1
ATOM 7674 O O . LEU F 1 114 ? -71.342 20.686 38.203 1.00 35.37 114 LEU F O 1
ATOM 7679 N N . VAL F 1 115 ? -69.578 22.072 38.474 1.00 33.66 115 VAL F N 1
ATOM 7680 C CA . VAL F 1 115 ? -69.788 22.276 39.904 1.00 32.58 115 VAL F CA 1
ATOM 7681 C C . VAL F 1 115 ? -69.695 23.774 40.156 1.00 33.34 115 VAL F C 1
ATOM 7682 O O . VAL F 1 115 ? -68.756 24.419 39.691 1.00 30.89 115 VAL F O 1
ATOM 7686 N N . THR F 1 116 ? -70.682 24.339 40.848 1.00 27.68 116 THR F N 1
ATOM 7687 C CA . THR F 1 116 ? -70.643 25.762 41.207 1.00 29.12 116 THR F CA 1
ATOM 7688 C C . THR F 1 116 ? -70.937 25.924 42.694 1.00 34.50 116 THR F C 1
ATOM 7689 O O . THR F 1 116 ? -71.823 25.250 43.226 1.00 35.41 116 THR F O 1
ATOM 7693 N N . ALA F 1 117 ? -70.179 26.791 43.362 1.00 29.30 117 ALA F N 1
ATOM 7694 C CA . ALA F 1 117 ? -70.385 27.065 44.785 1.00 29.51 117 ALA F CA 1
ATOM 7695 C C . ALA F 1 117 ? -70.666 28.547 44.968 1.00 31.70 117 ALA F C 1
ATOM 7696 O O . ALA F 1 117 ? -69.989 29.402 44.385 1.00 26.12 117 ALA F O 1
ATOM 7698 N N . SER F 1 118 ? -71.657 28.858 45.789 1.00 28.36 118 SER F N 1
ATOM 7699 C CA . SER F 1 118 ? -72.054 30.249 45.931 1.00 30.08 118 SER F CA 1
ATOM 7700 C C . SER F 1 118 ? -72.641 30.561 47.297 1.00 28.13 118 SER F C 1
ATOM 7701 O O . SER F 1 118 ? -73.223 29.679 47.942 1.00 23.82 118 SER F O 1
ATOM 7704 N N . PRO F 1 119 ? -72.496 31.818 47.739 1.00 30.68 119 PRO F N 1
ATOM 7705 C CA . PRO F 1 119 ? -73.230 32.181 48.953 1.00 35.15 119 PRO F CA 1
ATOM 7706 C C . PRO F 1 119 ? -74.743 32.175 48.737 1.00 36.90 119 PRO F C 1
ATOM 7707 O O . PRO F 1 119 ? -75.471 32.069 49.698 1.00 46.09 119 PRO F O 1
ATOM 7711 N N . GLY F 1 120 ? -75.264 32.249 47.530 1.00 30.83 120 GLY F N 1
ATOM 7712 C CA . GLY F 1 120 ? -76.717 32.393 47.550 1.00 47.00 120 GLY F CA 1
ATOM 7713 C C . GLY F 1 120 ? -77.531 31.110 47.719 1.00 44.84 120 GLY F C 1
ATOM 7714 O O . GLY F 1 120 ? -77.051 30.090 48.226 1.00 39.80 120 GLY F O 1
ATOM 7715 N N . MET F 1 121 ? -78.725 31.109 47.151 1.00 43.28 121 MET F N 1
ATOM 7716 C CA . MET F 1 121 ? -79.618 29.982 47.300 1.00 39.71 121 MET F CA 1
ATOM 7717 C C . MET F 1 121 ? -79.570 29.325 45.936 1.00 38.57 121 MET F C 1
ATOM 7718 O O . MET F 1 121 ? -79.845 28.129 45.776 1.00 40.39 121 MET F O 1
ATOM 7723 N N . ILE F 1 122 ? -79.235 30.146 44.944 1.00 33.45 122 ILE F N 1
ATOM 7724 C CA . ILE F 1 122 ? -79.101 29.686 43.564 1.00 39.24 122 ILE F CA 1
ATOM 7725 C C . ILE F 1 122 ? -77.885 28.760 43.374 1.00 38.75 122 ILE F C 1
ATOM 7726 O O . ILE F 1 122 ? -77.933 27.808 42.586 1.00 36.81 122 ILE F O 1
ATOM 7731 N N . GLY F 1 123 ? -76.793 29.044 44.083 1.00 37.83 123 GLY F N 1
ATOM 7732 C CA . GLY F 1 123 ? -75.636 28.155 44.082 1.00 38.99 123 GLY F CA 1
ATOM 7733 C C . GLY F 1 123 ? -74.921 28.080 42.735 1.00 37.65 123 GLY F C 1
ATOM 7734 O O . GLY F 1 123 ? -74.292 27.058 42.402 1.00 31.17 123 GLY F O 1
ATOM 7735 N N . GLY F 1 124 ? -75.033 29.157 41.955 1.00 35.91 124 GLY F N 1
ATOM 7736 C CA . GLY F 1 124 ? -74.311 29.268 40.700 1.00 35.66 124 GLY F CA 1
ATOM 7737 C C . GLY F 1 124 ? -74.978 28.619 39.503 1.00 33.94 124 GLY F C 1
ATOM 7738 O O . GLY F 1 124 ? -74.317 28.324 38.510 1.00 34.24 124 GLY F O 1
ATOM 7739 N N . ALA F 1 125 ? -76.286 28.415 39.578 1.00 36.40 125 ALA F N 1
ATOM 7740 C CA . ALA F 1 125 ? -77.024 27.757 38.502 1.00 38.46 125 ALA F CA 1
ATOM 7741 C C . ALA F 1 125 ? -76.979 28.499 37.159 1.00 39.40 125 ALA F C 1
ATOM 7742 O O . ALA F 1 125 ? -76.978 27.868 36.097 1.00 37.01 125 ALA F O 1
ATOM 7744 N N . ARG F 1 126 ? -76.976 29.828 37.201 1.00 34.48 126 ARG F N 1
ATOM 7745 C CA . ARG F 1 126 ? -76.991 30.628 35.972 1.00 32.18 126 ARG F CA 1
ATOM 7746 C C . ARG F 1 126 ? -75.679 30.486 35.203 1.00 29.16 126 ARG F C 1
ATOM 7747 O O . ARG F 1 126 ? -75.673 30.454 33.969 1.00 28.49 126 ARG F O 1
ATOM 7755 N N . ALA F 1 127 ? -74.573 30.418 35.934 1.00 26.71 127 ALA F N 1
ATOM 7756 C CA . ALA F 1 127 ? -73.265 30.180 35.325 1.00 29.30 127 ALA F CA 1
ATOM 7757 C C . ALA F 1 127 ? -73.255 28.813 34.643 1.00 30.95 127 ALA F C 1
ATOM 7758 O O . ALA F 1 127 ? -72.698 28.643 33.553 1.00 30.02 127 ALA F O 1
ATOM 7760 N N . GLN F 1 128 ? -73.858 27.829 35.299 1.00 25.84 128 GLN F N 1
ATOM 7761 C CA . GLN F 1 128 ? -73.947 26.492 34.723 1.00 26.11 128 GLN F CA 1
ATOM 7762 C C . GLN F 1 128 ? -74.748 26.455 33.435 1.00 25.63 128 GLN F C 1
ATOM 7763 O O . GLN F 1 128 ? -74.366 25.784 32.473 1.00 28.18 128 GLN F O 1
ATOM 7769 N N . ASN F 1 129 ? -75.836 27.204 33.402 1.00 28.38 129 ASN F N 1
ATOM 7770 C CA . ASN F 1 129 ? -76.622 27.341 32.188 1.00 31.70 129 ASN F CA 1
ATOM 7771 C C . ASN F 1 129 ? -75.800 27.865 30.998 1.00 33.36 129 ASN F C 1
ATOM 7772 O O . ASN F 1 129 ? -75.762 27.246 29.932 1.00 34.60 129 ASN F O 1
ATOM 7777 N N . HIS F 1 130 ? -75.149 29.007 31.182 1.00 29.93 130 HIS F N 1
ATOM 7778 C CA . HIS F 1 130 ? -74.349 29.608 30.115 1.00 27.99 130 HIS F CA 1
ATOM 7779 C C . HIS F 1 130 ? -73.169 28.707 29.730 1.00 24.05 130 HIS F C 1
ATOM 7780 O O . HIS F 1 130 ? -72.850 28.549 28.549 1.00 28.21 130 HIS F O 1
ATOM 7787 N N . LEU F 1 131 ? -72.554 28.088 30.728 1.00 24.64 131 LEU F N 1
ATOM 7788 C CA . LEU F 1 131 ? -71.440 27.178 30.507 1.00 27.35 131 LEU F CA 1
ATOM 7789 C C . LEU F 1 131 ? -71.862 25.990 29.634 1.00 28.71 131 LEU F C 1
ATOM 7790 O O . LEU F 1 131 ? -71.129 25.600 28.712 1.00 27.53 131 LEU F O 1
ATOM 7795 N N . ARG F 1 132 ? -73.027 25.410 29.936 1.00 25.85 132 ARG F N 1
ATOM 7796 C CA . ARG F 1 132 ? -73.593 24.325 29.131 1.00 26.92 132 ARG F CA 1
ATOM 7797 C C . ARG F 1 132 ? -73.767 24.736 27.685 1.00 28.13 132 ARG F C 1
ATOM 7798 O O . ARG F 1 132 ? -73.453 23.964 26.772 1.00 27.72 132 ARG F O 1
ATOM 7806 N N . GLN F 1 133 ? -74.278 25.950 27.482 1.00 28.95 133 GLN F N 1
ATOM 7807 C CA . GLN F 1 133 ? -74.533 26.463 26.137 1.00 31.21 133 GLN F CA 1
ATOM 7808 C C . GLN F 1 133 ? -73.235 26.526 25.312 1.00 34.45 133 GLN F C 1
ATOM 7809 O O . GLN F 1 133 ? -73.222 26.112 24.156 1.00 33.29 133 GLN F O 1
ATOM 7815 N N . SER F 1 134 ? -72.146 27.010 25.912 1.00 31.13 134 SER F N 1
ATOM 7816 C CA . SER F 1 134 ? -70.849 27.037 25.226 1.00 34.02 134 SER F CA 1
ATOM 7817 C C . SER F 1 134 ? -70.329 25.635 24.931 1.00 34.08 134 SER F C 1
ATOM 7818 O O . SER F 1 134 ? -69.773 25.385 23.865 1.00 33.82 134 SER F O 1
ATOM 7821 N N . LEU F 1 135 ? -70.499 24.731 25.892 1.00 29.49 135 LEU F N 1
ATOM 7822 C CA . LEU F 1 135 ? -70.000 23.369 25.777 1.00 34.63 135 LEU F CA 1
ATOM 7823 C C . LEU F 1 135 ? -70.711 22.545 24.692 1.00 38.29 135 LEU F C 1
ATOM 7824 O O . LEU F 1 135 ? -70.124 21.615 24.128 1.00 41.84 135 LEU F O 1
ATOM 7829 N N . VAL F 1 136 ? -71.971 22.875 24.423 1.00 36.33 136 VAL F N 1
ATOM 7830 C CA . VAL F 1 136 ? -72.707 22.261 23.317 1.00 39.82 136 VAL F CA 1
ATOM 7831 C C . VAL F 1 136 ? -72.010 22.580 21.999 1.00 39.59 136 VAL F C 1
ATOM 7832 O O . VAL F 1 136 ? -71.787 21.704 21.160 1.00 39.89 136 VAL F O 1
ATOM 7836 N N . PHE F 1 137 ? -71.672 23.853 21.830 1.00 37.01 137 PHE F N 1
ATOM 7837 C CA . PHE F 1 137 ? -70.951 24.311 20.652 1.00 39.00 137 PHE F CA 1
ATOM 7838 C C . PHE F 1 137 ? -69.626 23.585 20.528 1.00 34.94 137 PHE F C 1
ATOM 7839 O O . PHE F 1 137 ? -69.200 23.258 19.431 1.00 35.82 137 PHE F O 1
ATOM 7847 N N . LEU F 1 138 ? -68.983 23.311 21.659 1.00 31.24 138 LEU F N 1
ATOM 7848 C CA . LEU F 1 138 ? -67.712 22.605 21.631 1.00 32.61 138 LEU F CA 1
ATOM 7849 C C . LEU F 1 138 ? -67.879 21.088 21.629 1.00 36.12 138 LEU F C 1
ATOM 7850 O O . LEU F 1 138 ? -66.896 20.360 21.771 1.00 35.81 138 LEU F O 1
ATOM 7855 N N . ASP F 1 139 ? -69.118 20.621 21.470 1.00 37.47 139 ASP F N 1
ATOM 7856 C CA . ASP F 1 139 ? -69.399 19.185 21.363 1.00 39.93 139 ASP F CA 1
ATOM 7857 C C . ASP F 1 139 ? -68.947 18.374 22.580 1.00 41.98 139 ASP F C 1
ATOM 7858 O O . ASP F 1 139 ? -68.595 17.191 22.465 1.00 41.17 139 ASP F O 1
ATOM 7863 N N . ALA F 1 140 ? -68.969 18.990 23.755 1.00 38.98 140 ALA F N 1
ATOM 7864 C CA . ALA F 1 140 ? -68.663 18.238 24.960 1.00 35.39 140 ALA F CA 1
ATOM 7865 C C . ALA F 1 140 ? -69.880 17.415 25.365 1.00 34.61 140 ALA F C 1
ATOM 7866 O O . ALA F 1 140 ? -71.000 17.681 24.927 1.00 32.18 140 ALA F O 1
ATOM 7868 N N . TYR F 1 141 ? -69.661 16.379 26.162 1.00 38.65 141 TYR F N 1
ATOM 7869 C CA . TYR F 1 141 ? -70.786 15.637 26.714 1.00 42.84 141 TYR F CA 1
ATOM 7870 C C . TYR F 1 141 ? -70.871 15.994 28.190 1.00 39.71 141 TYR F C 1
ATOM 7871 O O . TYR F 1 141 ? -70.131 15.463 29.028 1.00 42.43 141 TYR F O 1
ATOM 7880 N N . VAL F 1 142 ? -71.746 16.938 28.501 1.00 38.72 142 VAL F N 1
ATOM 7881 C CA . VAL F 1 142 ? -71.849 17.418 29.871 1.00 39.35 142 VAL F CA 1
ATOM 7882 C C . VAL F 1 142 ? -72.915 16.652 30.657 1.00 39.58 142 VAL F C 1
ATOM 7883 O O . VAL F 1 142 ? -74.062 16.522 30.223 1.00 40.51 142 VAL F O 1
ATOM 7887 N N . LEU F 1 143 ? -72.511 16.148 31.820 1.00 42.56 143 LEU F N 1
ATOM 7888 C CA . LEU F 1 143 ? -73.381 15.368 32.693 1.00 41.14 143 LEU F CA 1
ATOM 7889 C C . LEU F 1 143 ? -74.698 16.088 32.986 1.00 39.76 143 LEU F C 1
ATOM 7890 O O . LEU F 1 143 ? -74.687 17.248 33.409 1.00 38.84 143 LEU F O 1
ATOM 7895 N N . ASN F 1 144 ? -75.824 15.412 32.758 1.00 34.85 144 ASN F N 1
ATOM 7896 C CA . ASN F 1 144 ? -77.129 15.968 33.109 1.00 40.53 144 ASN F CA 1
ATOM 7897 C C . ASN F 1 144 ? -77.385 15.935 34.610 1.00 42.66 144 ASN F C 1
ATOM 7898 O O . ASN F 1 144 ? -77.869 16.907 35.187 1.00 43.57 144 ASN F O 1
ATOM 7903 N N . ARG F 1 145 ? -77.070 14.800 35.228 1.00 45.26 145 ARG F N 1
ATOM 7904 C CA . ARG F 1 145 ? -77.441 14.523 36.614 1.00 47.03 145 ARG F CA 1
ATOM 7905 C C . ARG F 1 145 ? -76.360 13.718 37.305 1.00 44.13 145 ARG F C 1
ATOM 7906 O O . ARG F 1 145 ? -75.721 12.881 36.672 1.00 44.98 145 ARG F O 1
ATOM 7914 N N . PRO F 1 146 ? -76.159 13.946 38.613 1.00 42.71 146 PRO F N 1
ATOM 7915 C CA . PRO F 1 146 ? -76.842 14.971 39.412 1.00 43.26 146 PRO F CA 1
ATOM 7916 C C . PRO F 1 146 ? -76.210 16.350 39.205 1.00 43.71 146 PRO F C 1
ATOM 7917 O O . PRO F 1 146 ? -75.008 16.449 38.937 1.00 43.51 146 PRO F O 1
ATOM 7921 N N . GLU F 1 147 ? -77.017 17.399 39.319 1.00 43.42 147 GLU F N 1
ATOM 7922 C CA . GLU F 1 147 ? -76.515 18.755 39.190 1.00 44.11 147 GLU F CA 1
ATOM 7923 C C . GLU F 1 147 ? -75.955 19.215 40.526 1.00 43.28 147 GLU F C 1
ATOM 7924 O O . GLU F 1 147 ? -76.620 19.072 41.557 1.00 43.20 147 GLU F O 1
ATOM 7930 N N . ALA F 1 148 ? -74.753 19.797 40.505 1.00 40.01 148 ALA F N 1
ATOM 7931 C CA . ALA F 1 148 ? -74.068 20.194 41.734 1.00 34.56 148 ALA F CA 1
ATOM 7932 C C . ALA F 1 148 ? -74.002 21.710 41.872 1.00 34.03 148 ALA F C 1
ATOM 7933 O O . ALA F 1 148 ? -73.052 22.350 41.414 1.00 33.33 148 ALA F O 1
ATOM 7935 N N . MET F 1 149 ? -75.021 22.283 42.499 1.00 33.93 149 MET F N 1
ATOM 7936 C CA . MET F 1 149 ? -75.009 23.704 42.834 1.00 36.22 149 MET F CA 1
ATOM 7937 C C . MET F 1 149 ? -74.898 23.836 44.338 1.00 35.68 149 MET F C 1
ATOM 7938 O O . MET F 1 149 ? -75.845 23.557 45.073 1.00 35.43 149 MET F O 1
ATOM 7943 N N . ILE F 1 150 ? -73.731 24.266 44.801 1.00 28.97 150 ILE F N 1
ATOM 7944 C CA . ILE F 1 150 ? -73.501 24.312 46.229 1.00 28.53 150 ILE F CA 1
ATOM 7945 C C . ILE F 1 150 ? -73.857 25.715 46.724 1.00 30.58 150 ILE F C 1
ATOM 7946 O O . ILE F 1 150 ? -73.082 26.655 46.572 1.00 29.57 150 ILE F O 1
ATOM 7951 N N . GLY F 1 151 ? -75.059 25.854 47.286 1.00 28.00 151 GLY F N 1
ATOM 7952 C CA . GLY F 1 151 ? -75.516 27.141 47.794 1.00 22.46 151 GLY F CA 1
ATOM 7953 C C . GLY F 1 151 ? -75.103 27.341 49.253 1.00 28.05 151 GLY F C 1
ATOM 7954 O O . GLY F 1 151 ? -74.669 26.384 49.909 1.00 28.25 151 GLY F O 1
ATOM 7955 N N . GLN F 1 152 ? -75.223 28.575 49.747 1.00 33.46 152 GLN F N 1
ATOM 7956 C CA . GLN F 1 152 ? -74.888 28.889 51.137 1.00 35.56 152 GLN F CA 1
ATOM 7957 C C . GLN F 1 152 ? -73.532 28.281 51.518 1.00 34.39 152 GLN F C 1
ATOM 7958 O O . GLN F 1 152 ? -73.366 27.690 52.596 1.00 33.65 152 GLN F O 1
ATOM 7964 N N . VAL F 1 153 ? -72.557 28.449 50.632 1.00 31.82 153 VAL F N 1
ATOM 7965 C CA . VAL F 1 153 ? -71.292 27.727 50.739 1.00 25.08 153 VAL F CA 1
ATOM 7966 C C . VAL F 1 153 ? -70.507 28.152 51.975 1.00 28.90 153 VAL F C 1
ATOM 7967 O O . VAL F 1 153 ? -69.652 27.411 52.489 1.00 25.63 153 VAL F O 1
ATOM 7971 N N . THR F 1 154 ? -70.820 29.347 52.450 1.00 24.93 154 THR F N 1
ATOM 7972 C CA . THR F 1 154 ? -70.155 29.919 53.605 1.00 29.36 154 THR F CA 1
ATOM 7973 C C . THR F 1 154 ? -70.305 29.030 54.858 1.00 31.39 154 THR F C 1
ATOM 7974 O O . THR F 1 154 ? -69.461 29.061 55.762 1.00 35.05 154 THR F O 1
ATOM 7978 N N . GLY F 1 155 ? -71.411 28.302 54.964 1.00 28.12 155 GLY F N 1
ATOM 7979 C CA . GLY F 1 155 ? -71.570 27.400 56.094 1.00 31.32 155 GLY F CA 1
ATOM 7980 C C . GLY F 1 155 ? -71.114 25.984 55.781 1.00 31.27 155 GLY F C 1
ATOM 7981 O O . GLY F 1 155 ? -71.257 25.093 56.619 1.00 29.85 155 GLY F O 1
ATOM 7982 N N . LYS F 1 156 ? -70.563 25.770 54.586 1.00 29.37 156 LYS F N 1
ATOM 7983 C CA . LYS F 1 156 ? -70.145 24.424 54.172 1.00 33.77 156 LYS F CA 1
ATOM 7984 C C . LYS F 1 156 ? -68.632 24.209 54.086 1.00 34.91 156 LYS F C 1
ATOM 7985 O O . LYS F 1 156 ? -68.147 23.075 54.185 1.00 34.43 156 LYS F O 1
ATOM 7991 N N . VAL F 1 157 ? -67.880 25.287 53.903 1.00 33.00 157 VAL F N 1
ATOM 7992 C CA . VAL F 1 157 ? -66.436 25.185 54.011 1.00 37.60 157 VAL F CA 1
ATOM 7993 C C . VAL F 1 157 ? -65.952 26.046 55.164 1.00 38.88 157 VAL F C 1
ATOM 7994 O O . VAL F 1 157 ? -66.423 27.168 55.366 1.00 38.99 157 VAL F O 1
ATOM 7998 N N . ASP F 1 158 ? -64.985 25.536 55.911 1.00 41.45 158 ASP F N 1
ATOM 7999 C CA . ASP F 1 158 ? -64.582 26.250 57.105 1.00 48.75 158 ASP F CA 1
ATOM 8000 C C . ASP F 1 158 ? -63.708 27.418 56.761 1.00 42.29 158 ASP F C 1
ATOM 8001 O O . ASP F 1 158 ? -62.794 27.312 55.947 1.00 43.68 158 ASP F O 1
ATOM 8006 N N . ALA F 1 159 ? -64.047 28.563 57.336 1.00 43.10 159 ALA F N 1
ATOM 8007 C CA . ALA F 1 159 ? -63.222 29.744 57.170 1.00 49.38 159 ALA F CA 1
ATOM 8008 C C . ALA F 1 159 ? -61.906 29.412 57.869 1.00 53.08 159 ALA F C 1
ATOM 8009 O O . ALA F 1 159 ? -61.820 28.418 58.604 1.00 57.16 159 ALA F O 1
ATOM 8011 N N . GLN F 1 160 ? -60.874 30.207 57.632 1.00 55.54 160 GLN F N 1
ATOM 8012 C CA . GLN F 1 160 ? -59.564 29.943 58.242 1.00 59.40 160 GLN F CA 1
ATOM 8013 C C . GLN F 1 160 ? -58.859 28.678 57.732 1.00 56.31 160 GLN F C 1
ATOM 8014 O O . GLN F 1 160 ? -57.648 28.689 57.524 1.00 58.34 160 GLN F O 1
ATOM 8020 N N . THR F 1 161 ? -59.601 27.608 57.478 1.00 52.78 161 THR F N 1
ATOM 8021 C CA . THR F 1 161 ? -58.943 26.366 57.081 1.00 56.54 161 THR F CA 1
ATOM 8022 C C . THR F 1 161 ? -59.174 25.903 55.646 1.00 60.39 161 THR F C 1
ATOM 8023 O O . THR F 1 161 ? -58.717 24.818 55.299 1.00 63.53 161 THR F O 1
ATOM 8027 N N . LEU F 1 162 ? -59.907 26.665 54.831 1.00 57.84 162 LEU F N 1
ATOM 8028 C CA . LEU F 1 162 ? -59.937 26.371 53.396 1.00 55.41 162 LEU F CA 1
ATOM 8029 C C . LEU F 1 162 ? -60.705 25.095 53.020 1.00 52.46 162 LEU F C 1
ATOM 8030 O O . LEU F 1 162 ? -60.887 24.820 51.845 1.00 52.45 162 LEU F O 1
ATOM 8035 N N . GLU F 1 163 ? -61.108 24.285 53.997 1.00 50.15 163 GLU F N 1
ATOM 8036 C CA . GLU F 1 163 ? -61.570 22.937 53.674 1.00 51.77 163 GLU F CA 1
ATOM 8037 C C . GLU F 1 163 ? -63.085 22.775 53.565 1.00 46.64 163 GLU F C 1
ATOM 8038 O O . GLU F 1 163 ? -63.840 23.339 54.370 1.00 42.34 163 GLU F O 1
ATOM 8044 N N . LEU F 1 164 ? -63.520 21.958 52.603 1.00 41.58 164 LEU F N 1
ATOM 8045 C CA . LEU F 1 164 ? -64.930 21.603 52.479 1.00 41.86 164 LEU F CA 1
ATOM 8046 C C . LEU F 1 164 ? -65.282 20.595 53.570 1.00 48.78 164 LEU F C 1
ATOM 8047 O O . LEU F 1 164 ? -64.807 19.462 53.551 1.00 51.73 164 LEU F O 1
ATOM 8052 N N . SER F 1 165 ? -66.137 21.003 54.503 1.00 51.40 165 SER F N 1
ATOM 8053 C CA . SER F 1 165 ? -66.428 20.198 55.687 1.00 52.53 165 SER F CA 1
A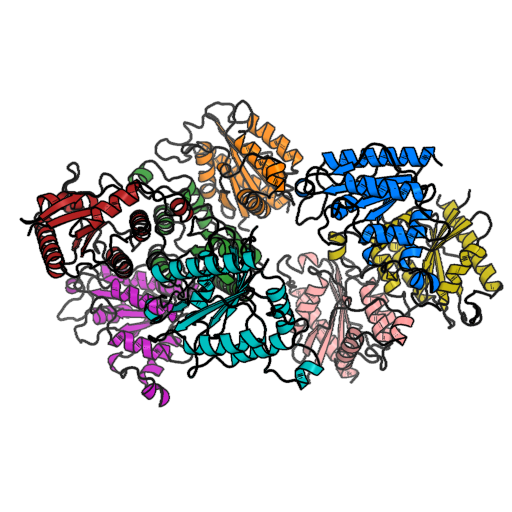TOM 8054 C C . SER F 1 165 ? -67.831 19.580 55.701 1.00 53.77 165 SER F C 1
ATOM 8055 O O . SER F 1 165 ? -68.072 18.590 56.397 1.00 55.00 165 SER F O 1
ATOM 8058 N N . ASP F 1 166 ? -68.763 20.190 54.976 1.00 49.97 166 ASP F N 1
ATOM 8059 C CA . ASP F 1 166 ? -70.132 19.701 54.953 1.00 46.90 166 ASP F CA 1
ATOM 8060 C C . ASP F 1 166 ? -70.151 18.286 54.385 1.00 47.11 166 ASP F C 1
ATOM 8061 O O . ASP F 1 166 ? -69.926 18.091 53.184 1.00 45.63 166 ASP F O 1
ATOM 8066 N N . VAL F 1 167 ? -70.435 17.307 55.241 1.00 44.29 167 VAL F N 1
ATOM 8067 C CA . VAL F 1 167 ? -70.358 15.894 54.856 1.00 44.06 167 VAL F CA 1
ATOM 8068 C C . VAL F 1 167 ? -71.347 15.514 53.752 1.00 41.86 167 VAL F C 1
ATOM 8069 O O . VAL F 1 167 ? -71.014 14.764 52.833 1.00 43.97 167 VAL F O 1
ATOM 8073 N N . ALA F 1 168 ? -72.545 16.073 53.813 1.00 39.83 168 ALA F N 1
ATOM 8074 C CA . ALA F 1 168 ? -73.554 15.802 52.794 1.00 38.81 168 ALA F CA 1
ATOM 8075 C C . ALA F 1 168 ? -73.104 16.306 51.422 1.00 41.26 168 ALA F C 1
ATOM 8076 O O . ALA F 1 168 ? -73.401 15.679 50.399 1.00 42.22 168 ALA F O 1
ATOM 8078 N N . THR F 1 169 ? -72.426 17.456 51.396 1.00 35.65 169 THR F N 1
ATOM 8079 C CA . THR F 1 169 ? -71.906 18.000 50.139 1.00 35.47 169 THR F CA 1
ATOM 8080 C C . THR F 1 169 ? -70.822 17.094 49.560 1.00 34.27 169 THR F C 1
ATOM 8081 O O . THR F 1 169 ? -70.814 16.810 48.357 1.00 32.92 169 THR F O 1
ATOM 8085 N N . ARG F 1 170 ? -69.912 16.632 50.413 1.00 38.05 170 ARG F N 1
ATOM 8086 C CA . ARG F 1 170 ? -68.856 15.728 49.950 1.00 44.53 170 ARG F CA 1
ATOM 8087 C C . ARG F 1 170 ? -69.396 14.456 49.313 1.00 45.77 170 ARG F C 1
ATOM 8088 O O . ARG F 1 170 ? -68.936 14.050 48.249 1.00 44.07 170 ARG F O 1
ATOM 8096 N N . GLU F 1 171 ? -70.370 13.828 49.963 1.00 49.72 171 GLU F N 1
ATOM 8097 C CA . GLU F 1 171 ? -70.947 12.601 49.432 1.00 52.27 171 GLU F CA 1
ATOM 8098 C C . GLU F 1 171 ? -71.717 12.876 48.145 1.00 49.12 171 GLU F C 1
ATOM 8099 O O . GLU F 1 171 ? -71.732 12.049 47.232 1.00 48.78 171 GLU F O 1
ATOM 8105 N N . PHE F 1 172 ? -72.386 14.025 48.090 1.00 45.81 172 PHE F N 1
ATOM 8106 C CA . PHE F 1 172 ? -73.090 14.424 46.874 1.00 44.36 172 PHE F CA 1
ATOM 8107 C C . PHE F 1 172 ? -72.107 14.532 45.713 1.00 39.90 172 PHE F C 1
ATOM 8108 O O . PHE F 1 172 ? -72.397 14.103 44.595 1.00 37.43 172 PHE F O 1
ATOM 8116 N N . LEU F 1 173 ? -70.967 15.164 45.968 1.00 37.31 173 LEU F N 1
ATOM 8117 C CA . LEU F 1 173 ? -69.941 15.311 44.947 1.00 37.68 173 LEU F CA 1
ATOM 8118 C C . LEU F 1 173 ? -69.350 13.958 44.519 1.00 41.62 173 LEU F C 1
ATOM 8119 O O . LEU F 1 173 ? -69.116 13.736 43.326 1.00 41.79 173 LEU F O 1
ATOM 8124 N N . ALA F 1 174 ? -69.143 13.051 45.482 1.00 40.52 174 ALA F N 1
ATOM 8125 C CA . ALA F 1 174 ? -68.647 11.698 45.188 1.00 40.20 174 ALA F CA 1
ATOM 8126 C C . ALA F 1 174 ? -69.616 11.009 44.240 1.00 43.65 174 ALA F C 1
ATOM 8127 O O . ALA F 1 174 ? -69.216 10.325 43.298 1.00 48.80 174 ALA F O 1
ATOM 8129 N N . ARG F 1 175 ? -70.901 11.217 44.498 1.00 43.82 175 ARG F N 1
ATOM 8130 C CA . ARG F 1 175 ? -71.962 10.654 43.677 1.00 47.66 175 ARG F CA 1
ATOM 8131 C C . ARG F 1 175 ? -71.942 11.240 42.257 1.00 48.23 175 ARG F C 1
ATOM 8132 O O . ARG F 1 175 ? -72.215 10.535 41.289 1.00 48.24 175 ARG F O 1
ATOM 8140 N N . GLN F 1 176 ? -71.642 12.534 42.133 1.00 44.21 176 GLN F N 1
ATOM 8141 C CA . GLN F 1 176 ? -71.514 13.155 40.812 1.00 41.01 176 GLN F CA 1
ATOM 8142 C C . GLN F 1 176 ? -70.323 12.580 40.045 1.00 37.21 176 GLN F C 1
ATOM 8143 O O . GLN F 1 176 ? -70.385 12.368 38.838 1.00 36.96 176 GLN F O 1
ATOM 8149 N N . LEU F 1 177 ? -69.224 12.362 40.757 1.00 35.83 177 LEU F N 1
ATOM 8150 C CA . LEU F 1 177 ? -68.025 11.807 40.156 1.00 39.16 177 LEU F CA 1
ATOM 8151 C C . LEU F 1 177 ? -68.277 10.384 39.636 1.00 44.73 177 LEU F C 1
ATOM 8152 O O . LEU F 1 177 ? -67.749 9.999 38.579 1.00 42.38 177 LEU F O 1
ATOM 8157 N N . ASP F 1 178 ? -69.065 9.607 40.385 1.00 46.32 178 ASP F N 1
ATOM 8158 C CA . ASP F 1 178 ? -69.470 8.268 39.942 1.00 48.75 178 ASP F CA 1
ATOM 8159 C C . ASP F 1 178 ? -70.269 8.370 38.657 1.00 45.78 178 ASP F C 1
ATOM 8160 O O . ASP F 1 178 ? -70.014 7.637 37.701 1.00 44.01 178 ASP F O 1
ATOM 8165 N N . ALA F 1 179 ? -71.225 9.297 38.637 1.00 43.39 179 ALA F N 1
ATOM 8166 C CA . ALA F 1 179 ? -72.037 9.517 37.452 1.00 43.90 179 ALA F CA 1
ATOM 8167 C C . ALA F 1 179 ? -71.172 10.000 36.292 1.00 45.70 179 ALA F C 1
ATOM 8168 O O . ALA F 1 179 ? -71.431 9.659 35.137 1.00 46.26 179 ALA F O 1
ATOM 8170 N N . LEU F 1 180 ? -70.162 10.817 36.588 1.00 46.48 180 LEU F N 1
ATOM 8171 C CA . LEU F 1 180 ? -69.250 11.267 35.536 1.00 46.00 180 LEU F CA 1
ATOM 8172 C C . LEU F 1 180 ? -68.425 10.106 34.978 1.00 47.48 180 LEU F C 1
ATOM 8173 O O . LEU F 1 180 ? -68.263 9.987 33.766 1.00 49.81 180 LEU F O 1
ATOM 8178 N N . ALA F 1 181 ? -67.917 9.249 35.861 1.00 48.27 181 ALA F N 1
ATOM 8179 C CA . ALA F 1 181 ? -67.162 8.063 35.441 1.00 48.36 181 ALA F CA 1
ATOM 8180 C C . ALA F 1 181 ? -67.992 7.157 34.535 1.00 47.83 181 ALA F C 1
ATOM 8181 O O . ALA F 1 181 ? -67.509 6.686 33.503 1.00 48.39 181 ALA F O 1
ATOM 8183 N N . ALA F 1 182 ? -69.242 6.928 34.930 1.00 47.29 182 ALA F N 1
ATOM 8184 C CA . ALA F 1 182 ? -70.169 6.103 34.160 1.00 46.69 182 ALA F CA 1
ATOM 8185 C C . ALA F 1 182 ? -70.400 6.674 32.771 1.00 48.53 182 ALA F C 1
ATOM 8186 O O . ALA F 1 182 ? -70.469 5.932 31.792 1.00 47.92 182 ALA F O 1
ATOM 8188 N N . LEU F 1 183 ? -70.537 7.994 32.691 1.00 47.62 183 LEU F N 1
ATOM 8189 C CA . LEU F 1 183 ? -70.705 8.659 31.407 1.00 48.52 183 LEU F CA 1
ATOM 8190 C C . LEU F 1 183 ? -69.465 8.427 30.553 1.00 50.32 183 LEU F C 1
ATOM 8191 O O . LEU F 1 183 ? -69.564 8.091 29.376 1.00 54.80 183 LEU F O 1
ATOM 8196 N N . ALA F 1 184 ? -68.297 8.608 31.163 1.00 47.01 184 ALA F N 1
ATOM 8197 C CA . ALA F 1 184 ? -67.024 8.453 30.466 1.00 50.88 184 ALA F CA 1
ATOM 8198 C C . ALA F 1 184 ? -66.846 7.045 29.910 1.00 59.06 184 ALA F C 1
ATOM 8199 O O . ALA F 1 184 ? -66.419 6.869 28.770 1.00 60.89 184 ALA F O 1
ATOM 8201 N N . ARG F 1 185 ? -67.171 6.045 30.722 1.00 61.91 185 ARG F N 1
ATOM 8202 C CA . ARG F 1 185 ? -67.030 4.656 30.298 1.00 63.52 185 ARG F CA 1
ATOM 8203 C C . ARG F 1 185 ? -68.031 4.280 29.207 1.00 65.63 185 ARG F C 1
ATOM 8204 O O . ARG F 1 185 ? -67.723 3.459 28.339 1.00 66.05 185 ARG F O 1
ATOM 8212 N N . THR F 1 186 ? -69.214 4.892 29.237 1.00 67.16 186 THR F N 1
ATOM 8213 C CA . THR F 1 186 ? -70.210 4.659 28.193 1.00 67.97 186 THR F CA 1
ATOM 8214 C C . THR F 1 186 ? -69.678 5.165 26.856 1.00 71.53 186 THR F C 1
ATOM 8215 O O . THR F 1 186 ? -69.875 4.530 25.824 1.00 73.08 186 THR F O 1
ATOM 8219 N N . LEU F 1 187 ? -69.009 6.312 26.872 1.00 74.05 187 LEU F N 1
ATOM 8220 C CA . LEU F 1 187 ? -68.495 6.891 25.637 1.00 76.02 187 LEU F CA 1
ATOM 8221 C C . LEU F 1 187 ? -67.153 6.285 25.201 1.00 78.75 187 LEU F C 1
ATOM 8222 O O . LEU F 1 187 ? -66.790 6.349 24.025 1.00 79.76 187 LEU F O 1
ATOM 8227 N N . SER F 1 188 ? -66.431 5.685 26.145 1.00 79.45 188 SER F N 1
ATOM 8228 C CA . SER F 1 188 ? -65.127 5.085 25.860 1.00 80.22 188 SER F CA 1
ATOM 8229 C C . SER F 1 188 ? -65.261 3.819 25.020 1.00 82.96 188 SER F C 1
ATOM 8230 O O . SER F 1 188 ? -65.691 2.778 25.521 1.00 84.50 188 SER F O 1
ATOM 8233 N N . SER G 1 5 ? 11.413 -3.962 13.209 1.00 85.44 5 SER G N 1
ATOM 8234 C CA . SER G 1 5 ? 10.523 -3.587 14.303 1.00 84.29 5 SER G CA 1
ATOM 8235 C C . SER G 1 5 ? 9.783 -2.289 13.989 1.00 82.46 5 SER G C 1
ATOM 8236 O O . SER G 1 5 ? 10.327 -1.201 14.191 1.00 83.25 5 SER G O 1
ATOM 8239 N N . PRO G 1 6 ? 8.531 -2.404 13.506 1.00 79.45 6 PRO G N 1
ATOM 8240 C CA . PRO G 1 6 ? 7.693 -1.283 13.053 1.00 76.32 6 PRO G CA 1
ATOM 8241 C C . PRO G 1 6 ? 7.187 -0.406 14.200 1.00 71.00 6 PRO G C 1
ATOM 8242 O O . PRO G 1 6 ? 6.762 -0.917 15.236 1.00 69.18 6 PRO G O 1
ATOM 8246 N N . LEU G 1 7 ? 7.267 0.907 14.011 1.00 67.34 7 LEU G N 1
ATOM 8247 C CA . LEU G 1 7 ? 6.797 1.876 14.994 1.00 61.23 7 LEU G CA 1
ATOM 8248 C C . LEU G 1 7 ? 5.422 2.439 14.625 1.00 55.77 7 LEU G C 1
ATOM 8249 O O . LEU G 1 7 ? 5.071 2.520 13.445 1.00 55.74 7 LEU G O 1
ATOM 8254 N N . HIS G 1 8 ? 4.646 2.820 15.637 1.00 51.03 8 HIS G N 1
ATOM 8255 C CA . HIS G 1 8 ? 3.360 3.473 15.409 1.00 51.07 8 HIS G CA 1
ATOM 8256 C C . HIS G 1 8 ? 3.354 4.862 16.048 1.00 49.47 8 HIS G C 1
ATOM 8257 O O . HIS G 1 8 ? 3.514 4.984 17.266 1.00 49.30 8 HIS G O 1
ATOM 8264 N N . PHE G 1 9 ? 3.167 5.900 15.227 1.00 48.58 9 PHE G N 1
ATOM 8265 C CA . PHE G 1 9 ? 3.077 7.279 15.720 1.00 44.60 9 PHE G CA 1
ATOM 8266 C C . PHE G 1 9 ? 1.636 7.764 15.626 1.00 43.58 9 PHE G C 1
ATOM 8267 O O . PHE G 1 9 ? 0.919 7.405 14.686 1.00 44.31 9 PHE G O 1
ATOM 8275 N N . VAL G 1 10 ? 1.226 8.613 16.564 1.00 38.51 10 VAL G N 1
ATOM 8276 C CA . VAL G 1 10 ? -0.074 9.276 16.470 1.00 36.91 10 VAL G CA 1
ATOM 8277 C C . VAL G 1 10 ? 0.114 10.781 16.358 1.00 39.87 10 VAL G C 1
ATOM 8278 O O . VAL G 1 10 ? 1.089 11.327 16.893 1.00 40.32 10 VAL G O 1
ATOM 8282 N N . THR G 1 11 ? -0.808 11.448 15.664 1.00 37.85 11 THR G N 1
ATOM 8283 C CA . THR G 1 11 ? -0.715 12.902 15.463 1.00 39.60 11 THR G CA 1
ATOM 8284 C C . THR G 1 11 ? -1.796 13.633 16.235 1.00 40.54 11 THR G C 1
ATOM 8285 O O . THR G 1 11 ? -2.959 13.221 16.221 1.00 38.54 11 THR G O 1
ATOM 8289 N N . LEU G 1 12 ? -1.394 14.709 16.911 1.00 40.36 12 LEU G N 1
ATOM 8290 C CA . LEU G 1 12 ? -2.303 15.558 17.670 1.00 36.90 12 LEU G CA 1
ATOM 8291 C C . LEU G 1 12 ? -2.404 16.907 16.966 1.00 38.34 12 LEU G C 1
ATOM 8292 O O . LEU G 1 12 ? -1.388 17.578 16.731 1.00 35.04 12 LEU G O 1
ATOM 8297 N N . LEU G 1 13 ? -3.630 17.306 16.631 1.00 41.40 13 LEU G N 1
ATOM 8298 C CA . LEU G 1 13 ? -3.851 18.494 15.801 1.00 44.01 13 LEU G CA 1
ATOM 8299 C C . LEU G 1 13 ? -4.366 19.651 16.625 1.00 42.09 13 LEU G C 1
ATOM 8300 O O . LEU G 1 13 ? -5.356 19.513 17.352 1.00 41.64 13 LEU G O 1
ATOM 8305 N N . GLY G 1 14 ? -3.700 20.795 16.486 1.00 38.06 14 GLY G N 1
ATOM 8306 C CA . GLY G 1 14 ? -3.969 21.957 17.317 1.00 41.61 14 GLY G CA 1
ATOM 8307 C C . GLY G 1 14 ? -4.922 22.991 16.754 1.00 47.07 14 GLY G C 1
ATOM 8308 O O . GLY G 1 14 ? -5.148 24.028 17.382 1.00 50.88 14 GLY G O 1
ATOM 8309 N N . SER G 1 15 ? -5.447 22.742 15.556 1.00 49.04 15 SER G N 1
ATOM 8310 C CA . SER G 1 15 ? -6.418 23.651 14.939 1.00 50.19 15 SER G CA 1
ATOM 8311 C C . SER G 1 15 ? -7.729 22.933 14.606 1.00 51.38 15 SER G C 1
ATOM 8312 O O . SER G 1 15 ? -7.714 21.785 14.158 1.00 52.46 15 SER G O 1
ATOM 8315 N N . LEU G 1 16 ? -8.852 23.626 14.799 1.00 50.91 16 LEU G N 1
ATOM 8316 C CA . LEU G 1 16 ? -10.176 23.038 14.610 1.00 54.33 16 LEU G CA 1
ATOM 8317 C C . LEU G 1 16 ? -10.818 23.347 13.253 1.00 60.54 16 LEU G C 1
ATOM 8318 O O . LEU G 1 16 ? -11.768 22.673 12.849 1.00 61.32 16 LEU G O 1
ATOM 8323 N N . ARG G 1 17 ? -10.310 24.362 12.558 1.00 63.14 17 ARG G N 1
ATOM 8324 C CA . ARG G 1 17 ? -10.941 24.819 11.318 1.00 63.04 17 ARG G CA 1
ATOM 8325 C C . ARG G 1 17 ? -10.644 23.885 10.141 1.00 62.55 17 ARG G C 1
ATOM 8326 O O . ARG G 1 17 ? -9.588 23.248 10.089 1.00 62.51 17 ARG G O 1
ATOM 8334 N N . LYS G 1 18 ? -11.577 23.824 9.196 1.00 64.20 18 LYS G N 1
ATOM 8335 C CA . LYS G 1 18 ? -11.524 22.868 8.091 1.00 65.23 18 LYS G CA 1
ATOM 8336 C C . LYS G 1 18 ? -10.303 23.080 7.194 1.00 61.39 18 LYS G C 1
ATOM 8337 O O . LYS G 1 18 ? -9.622 22.127 6.795 1.00 57.20 18 LYS G O 1
ATOM 8343 N N . ALA G 1 19 ? -10.026 24.342 6.887 1.00 62.81 19 ALA G N 1
ATOM 8344 C CA . ALA G 1 19 ? -8.928 24.694 5.992 1.00 62.20 19 ALA G CA 1
ATOM 8345 C C . ALA G 1 19 ? -7.588 24.928 6.699 1.00 62.01 19 ALA G C 1
ATOM 8346 O O . ALA G 1 19 ? -6.702 25.591 6.147 1.00 61.57 19 ALA G O 1
ATOM 8348 N N . SER G 1 20 ? -7.433 24.372 7.900 1.00 59.58 20 SER G N 1
ATOM 8349 C CA . SER G 1 20 ? -6.213 24.562 8.686 1.00 57.75 20 SER G CA 1
ATOM 8350 C C . SER G 1 20 ? -4.973 24.102 7.923 1.00 57.27 20 SER G C 1
ATOM 8351 O O . SER G 1 20 ? -4.949 23.010 7.354 1.00 60.46 20 SER G O 1
ATOM 8354 N N . PHE G 1 21 ? -3.949 24.946 7.901 1.00 54.32 21 PHE G N 1
ATOM 8355 C CA . PHE G 1 21 ? -2.693 24.567 7.272 1.00 58.48 21 PHE G CA 1
ATOM 8356 C C . PHE G 1 21 ? -2.048 23.452 8.074 1.00 55.50 21 PHE G C 1
ATOM 8357 O O . PHE G 1 21 ? -1.470 22.511 7.520 1.00 55.26 21 PHE G O 1
ATOM 8365 N N . ASN G 1 22 ? -2.187 23.546 9.389 1.00 52.67 22 ASN G N 1
ATOM 8366 C CA . ASN G 1 22 ? -1.633 22.532 10.264 1.00 49.99 22 ASN G CA 1
ATOM 8367 C C . ASN G 1 22 ? -2.309 21.179 10.055 1.00 47.86 22 ASN G C 1
ATOM 8368 O O . ASN G 1 22 ? -1.654 20.137 10.140 1.00 49.19 22 ASN G O 1
ATOM 8373 N N . ALA G 1 23 ? -3.605 21.194 9.748 1.00 45.49 23 ALA G N 1
ATOM 8374 C CA . ALA G 1 23 ? -4.313 19.962 9.407 1.00 47.91 23 ALA G CA 1
ATOM 8375 C C . ALA G 1 23 ? -3.751 19.324 8.136 1.00 50.82 23 ALA G C 1
ATOM 8376 O O . ALA G 1 23 ? -3.566 18.108 8.070 1.00 52.61 23 ALA G O 1
ATOM 8378 N N . ALA G 1 24 ? -3.478 20.150 7.131 1.00 53.86 24 ALA G N 1
ATOM 8379 C CA . ALA G 1 24 ? -2.871 19.674 5.892 1.00 55.23 24 ALA G CA 1
ATOM 8380 C C . ALA G 1 24 ? -1.530 19.010 6.177 1.00 57.28 24 ALA G C 1
ATOM 8381 O O . ALA G 1 24 ? -1.238 17.923 5.662 1.00 57.78 24 ALA G O 1
ATOM 8383 N N . VAL G 1 25 ? -0.725 19.665 7.011 1.00 53.51 25 VAL G N 1
ATOM 8384 C CA . VAL G 1 25 ? 0.558 19.112 7.420 1.00 52.83 25 VAL G CA 1
ATOM 8385 C C . VAL G 1 25 ? 0.332 17.795 8.155 1.00 51.23 25 VAL G C 1
ATOM 8386 O O . VAL G 1 25 ? 1.035 16.819 7.919 1.00 55.22 25 VAL G O 1
ATOM 8390 N N . ALA G 1 26 ? -0.658 17.762 9.038 1.00 50.38 26 ALA G N 1
ATOM 8391 C CA . ALA G 1 26 ? -0.930 16.544 9.804 1.00 52.11 26 ALA G CA 1
ATOM 8392 C C . ALA G 1 26 ? -1.329 15.357 8.915 1.00 55.89 26 ALA G C 1
ATOM 8393 O O . ALA G 1 26 ? -0.838 14.238 9.105 1.00 57.28 26 ALA G O 1
ATOM 8395 N N . ARG G 1 27 ? -2.196 15.610 7.935 1.00 56.53 27 ARG G N 1
ATOM 8396 C CA . ARG G 1 27 ? -2.650 14.557 7.023 1.00 56.81 27 ARG G CA 1
ATOM 8397 C C . ARG G 1 27 ? -1.546 14.033 6.109 1.00 55.81 27 ARG G C 1
ATOM 8398 O O . ARG G 1 27 ? -1.612 12.890 5.663 1.00 56.05 27 ARG G O 1
ATOM 8406 N N . ALA G 1 28 ? -0.531 14.859 5.847 1.00 53.82 28 ALA G N 1
ATOM 8407 C CA . ALA G 1 28 ? 0.567 14.469 4.961 1.00 53.64 28 ALA G CA 1
ATOM 8408 C C . ALA G 1 28 ? 1.540 13.488 5.621 1.00 58.65 28 ALA G C 1
ATOM 8409 O O . ALA G 1 28 ? 2.225 12.721 4.935 1.00 59.51 28 ALA G O 1
ATOM 8411 N N . LEU G 1 29 ? 1.594 13.512 6.948 1.00 57.43 29 LEU G N 1
ATOM 8412 C CA . LEU G 1 29 ? 2.570 12.711 7.682 1.00 56.66 29 LEU G CA 1
ATOM 8413 C C . LEU G 1 29 ? 2.524 11.200 7.394 1.00 58.25 29 LEU G C 1
ATOM 8414 O O . LEU G 1 29 ? 3.578 10.581 7.230 1.00 59.65 29 LEU G O 1
ATOM 8419 N N . PRO G 1 30 ? 1.318 10.601 7.313 1.00 59.69 30 PRO G N 1
ATOM 8420 C CA . PRO G 1 30 ? 1.354 9.156 7.053 1.00 61.58 30 PRO G CA 1
ATOM 8421 C C . PRO G 1 30 ? 1.910 8.772 5.674 1.00 64.20 30 PRO G C 1
ATOM 8422 O O . PRO G 1 30 ? 2.498 7.693 5.566 1.00 64.57 30 PRO G O 1
ATOM 8426 N N . GLU G 1 31 ? 1.759 9.627 4.662 1.00 65.60 31 GLU G N 1
ATOM 8427 C CA . GLU G 1 31 ? 2.333 9.329 3.346 1.00 69.38 31 GLU G CA 1
ATOM 8428 C C . GLU G 1 31 ? 3.836 9.591 3.277 1.00 68.86 31 GLU G C 1
ATOM 8429 O O . GLU G 1 31 ? 4.568 8.905 2.560 1.00 68.68 31 GLU G O 1
ATOM 8435 N N . ILE G 1 32 ? 4.283 10.584 4.037 1.00 67.99 32 ILE G N 1
ATOM 8436 C CA . ILE G 1 32 ? 5.683 10.981 4.089 1.00 67.72 32 ILE G CA 1
ATOM 8437 C C . ILE G 1 32 ? 6.498 9.950 4.878 1.00 70.64 32 ILE G C 1
ATOM 8438 O O . ILE G 1 32 ? 7.694 9.753 4.637 1.00 71.11 32 ILE G O 1
ATOM 8443 N N . ALA G 1 33 ? 5.827 9.284 5.815 1.00 72.43 33 ALA G N 1
ATOM 8444 C CA . ALA G 1 33 ? 6.475 8.371 6.754 1.00 73.52 33 ALA G CA 1
ATOM 8445 C C . ALA G 1 33 ? 7.293 7.292 6.059 1.00 77.01 33 ALA G C 1
ATOM 8446 O O . ALA G 1 33 ? 6.774 6.563 5.215 1.00 80.14 33 ALA G O 1
ATOM 8448 N N . PRO G 1 34 ? 8.578 7.179 6.431 1.00 78.02 34 PRO G N 1
ATOM 8449 C CA . PRO G 1 34 ? 9.488 6.155 5.900 1.00 78.18 34 PRO G CA 1
ATOM 8450 C C . PRO G 1 34 ? 9.055 4.740 6.270 1.00 78.74 34 PRO G C 1
ATOM 8451 O O . PRO G 1 34 ? 8.265 4.572 7.200 1.00 78.02 34 PRO G O 1
ATOM 8455 N N . GLU G 1 35 ? 9.563 3.744 5.544 1.00 80.02 35 GLU G N 1
ATOM 8456 C CA . GLU G 1 35 ? 9.215 2.352 5.809 1.00 80.47 35 GLU G CA 1
ATOM 8457 C C . GLU G 1 35 ? 9.610 1.989 7.231 1.00 79.34 35 GLU G C 1
ATOM 8458 O O . GLU G 1 35 ? 10.681 2.370 7.706 1.00 79.55 35 GLU G O 1
ATOM 8464 N N . GLY G 1 36 ? 8.739 1.249 7.904 1.00 79.13 36 GLY G N 1
ATOM 8465 C CA . GLY G 1 36 ? 8.946 0.903 9.298 1.00 78.21 36 GLY G CA 1
ATOM 8466 C C . GLY G 1 36 ? 8.200 1.818 10.255 1.00 76.22 36 GLY G C 1
ATOM 8467 O O . GLY G 1 36 ? 8.230 1.604 11.468 1.00 77.54 36 GLY G O 1
ATOM 8468 N N . ILE G 1 37 ? 7.534 2.837 9.715 1.00 71.60 37 ILE G N 1
ATOM 8469 C CA . ILE G 1 37 ? 6.763 3.775 10.532 1.00 67.40 37 ILE G CA 1
ATOM 8470 C C . ILE G 1 37 ? 5.360 3.968 9.955 1.00 61.63 37 ILE G C 1
ATOM 8471 O O . ILE G 1 37 ? 5.208 4.409 8.815 1.00 62.50 37 ILE G O 1
ATOM 8476 N N . ALA G 1 38 ? 4.339 3.626 10.739 1.00 58.18 38 ALA G N 1
ATOM 8477 C CA . ALA G 1 38 ? 2.949 3.880 10.360 1.00 56.06 38 ALA G CA 1
ATOM 8478 C C . ALA G 1 38 ? 2.372 4.969 11.264 1.00 57.27 38 ALA G C 1
ATOM 8479 O O . ALA G 1 38 ? 2.587 4.951 12.474 1.00 57.93 38 ALA G O 1
ATOM 8481 N N . ILE G 1 39 ? 1.610 5.889 10.683 1.00 56.07 39 ILE G N 1
ATOM 8482 C CA . ILE G 1 39 ? 1.116 7.050 11.417 1.00 56.46 39 ILE G CA 1
ATOM 8483 C C . ILE G 1 39 ? -0.393 7.225 11.287 1.00 54.67 39 ILE G C 1
ATOM 8484 O O . ILE G 1 39 ? -0.926 7.205 10.177 1.00 58.68 39 ILE G O 1
ATOM 8489 N N . THR G 1 40 ? -1.078 7.387 12.421 1.00 50.64 40 THR G N 1
ATOM 8490 C CA . THR G 1 40 ? -2.528 7.591 12.440 1.00 47.01 40 THR G CA 1
ATOM 8491 C C . THR G 1 40 ? -2.910 8.830 13.260 1.00 48.55 40 THR G C 1
ATOM 8492 O O . THR G 1 40 ? -2.214 9.186 14.213 1.00 49.54 40 THR G O 1
ATOM 8496 N N . PRO G 1 41 ? -4.002 9.512 12.867 1.00 44.40 41 PRO G N 1
ATOM 8497 C CA . PRO G 1 41 ? -4.493 10.691 13.595 1.00 41.51 41 PRO G CA 1
ATOM 8498 C C . PRO G 1 41 ? -5.273 10.335 14.862 1.00 45.03 41 PRO G C 1
ATOM 8499 O O . PRO G 1 41 ? -6.034 9.360 14.870 1.00 43.52 41 PRO G O 1
ATOM 8503 N N . LEU G 1 42 ? -5.088 11.125 15.919 1.00 43.36 42 LEU G N 1
ATOM 8504 C CA . LEU G 1 42 ? -5.914 11.012 17.117 1.00 41.65 42 LEU G CA 1
ATOM 8505 C C . LEU G 1 42 ? -7.269 11.652 16.852 1.00 40.73 42 LEU G C 1
ATOM 8506 O O . LEU G 1 42 ? -7.444 12.339 15.851 1.00 43.09 42 LEU G O 1
ATOM 8511 N N . GLY G 1 43 ? -8.217 11.467 17.765 1.00 39.77 43 GLY G N 1
ATOM 8512 C CA . GLY G 1 43 ? -9.494 12.143 17.649 1.00 40.71 43 GLY G CA 1
ATOM 8513 C C . GLY G 1 43 ? -9.301 13.640 17.798 1.00 45.67 43 GLY G C 1
ATOM 8514 O O . GLY G 1 43 ? -8.200 14.102 18.143 1.00 44.32 43 GLY G O 1
ATOM 8515 N N . SER G 1 44 ? -10.352 14.407 17.518 1.00 45.17 44 SER G N 1
ATOM 8516 C CA . SER G 1 44 ? -10.263 15.866 17.588 1.00 45.32 44 SER G CA 1
ATOM 8517 C C . SER G 1 44 ? -10.262 16.406 19.023 1.00 45.85 44 SER G C 1
ATOM 8518 O O . SER G 1 44 ? -10.962 15.891 19.899 1.00 43.64 44 SER G O 1
ATOM 8521 N N . ILE G 1 45 ? -9.489 17.464 19.254 1.00 43.51 45 ILE G N 1
ATOM 8522 C CA . ILE G 1 45 ? -9.456 18.094 20.569 1.00 42.50 45 ILE G CA 1
ATOM 8523 C C . ILE G 1 45 ? -10.745 18.862 20.856 1.00 41.60 45 ILE G C 1
ATOM 8524 O O . ILE G 1 45 ? -11.027 19.223 22.008 1.00 35.76 45 ILE G O 1
ATOM 8529 N N . GLY G 1 46 ? -11.543 19.090 19.817 1.00 45.16 46 GLY G N 1
ATOM 8530 C CA . GLY G 1 46 ? -12.785 19.829 19.984 1.00 43.34 46 GLY G CA 1
ATOM 8531 C C . GLY G 1 46 ? -13.851 19.061 20.748 1.00 42.37 46 GLY G C 1
ATOM 8532 O O . GLY G 1 46 ? -14.801 19.651 21.272 1.00 40.21 46 GLY G O 1
ATOM 8533 N N . THR G 1 47 ? -13.680 17.748 20.861 1.00 40.60 47 THR G N 1
ATOM 8534 C CA . THR G 1 47 ? -14.676 16.950 21.560 1.00 41.04 47 THR G CA 1
ATOM 8535 C C . THR G 1 47 ? -14.476 17.017 23.073 1.00 42.80 47 THR G C 1
ATOM 8536 O O . THR G 1 47 ? -15.331 16.561 23.832 1.00 40.41 47 THR G O 1
ATOM 8540 N N . PHE G 1 48 ? -13.346 17.576 23.520 1.00 39.77 48 PHE G N 1
ATOM 8541 C CA . PHE G 1 48 ? -13.088 17.673 24.956 1.00 35.87 48 PHE G CA 1
ATOM 8542 C C . PHE G 1 48 ? -13.890 18.831 25.540 1.00 36.17 48 PHE G C 1
ATOM 8543 O O . PHE G 1 48 ? -13.945 19.920 24.945 1.00 41.09 48 PHE G O 1
ATOM 8551 N N . PRO G 1 49 ? -14.481 18.628 26.727 1.00 31.88 49 PRO G N 1
ATOM 8552 C CA . PRO G 1 49 ? -15.006 19.813 27.408 1.00 36.22 49 PRO G CA 1
ATOM 8553 C C . PRO G 1 49 ? -13.846 20.590 28.051 1.00 38.19 49 PRO G C 1
ATOM 8554 O O . PRO G 1 49 ? -12.723 20.077 28.138 1.00 39.43 49 PRO G O 1
ATOM 8558 N N . HIS G 1 50 ? -14.117 21.809 28.505 1.00 36.34 50 HIS G N 1
ATOM 8559 C CA . HIS G 1 50 ? -13.120 22.585 29.235 1.00 38.24 50 HIS G CA 1
ATOM 8560 C C . HIS G 1 50 ? -12.693 21.815 30.483 1.00 38.58 50 HIS G C 1
ATOM 8561 O O . HIS G 1 50 ? -13.528 21.172 31.136 1.00 34.40 50 HIS G O 1
ATOM 8568 N N . TYR G 1 51 ? -11.411 21.872 30.835 1.00 35.69 51 TYR G N 1
ATOM 8569 C CA . TYR G 1 51 ? -10.992 21.188 32.052 1.00 36.33 51 TYR G CA 1
ATOM 8570 C C . TYR G 1 51 ? -11.714 21.748 33.275 1.00 34.78 51 TYR G C 1
ATOM 8571 O O . TYR G 1 51 ? -11.837 22.963 33.457 1.00 36.07 51 TYR G O 1
ATOM 8580 N N . SER G 1 52 ? -12.176 20.840 34.122 1.00 34.81 52 SER G N 1
ATOM 8581 C CA . SER G 1 52 ? -12.721 21.223 35.408 1.00 37.15 52 SER G CA 1
ATOM 8582 C C . SER G 1 52 ? -12.546 20.051 36.347 1.00 37.13 52 SER G C 1
ATOM 8583 O O . SER G 1 52 ? -12.907 18.906 36.005 1.00 35.39 52 SER G O 1
ATOM 8586 N N . GLN G 1 53 ? -12.012 20.328 37.532 1.00 34.05 53 GLN G N 1
ATOM 8587 C CA . GLN G 1 53 ? -11.842 19.269 38.519 1.00 38.55 53 GLN G CA 1
ATOM 8588 C C . GLN G 1 53 ? -13.205 18.690 38.928 1.00 40.59 53 GLN G C 1
ATOM 8589 O O . GLN G 1 53 ? -13.302 17.511 39.253 1.00 39.68 53 GLN G O 1
ATOM 8595 N N . ASP G 1 54 ? -14.244 19.524 38.926 1.00 42.69 54 ASP G N 1
ATOM 8596 C CA . ASP G 1 54 ? -15.595 19.048 39.229 1.00 45.25 54 ASP G CA 1
ATOM 8597 C C . ASP G 1 54 ? -16.037 17.983 38.215 1.00 45.94 54 ASP G C 1
ATOM 8598 O O . ASP G 1 54 ? -16.622 16.961 38.583 1.00 46.08 54 ASP G O 1
ATOM 8603 N N . VAL G 1 55 ? -15.748 18.225 36.940 1.00 42.44 55 VAL G N 1
ATOM 8604 C CA . VAL G 1 55 ? -16.056 17.250 35.900 1.00 41.77 55 VAL G CA 1
ATOM 8605 C C . VAL G 1 55 ? -15.221 15.978 36.073 1.00 43.39 55 VAL G C 1
ATOM 8606 O O . VAL G 1 55 ? -15.743 14.867 35.988 1.00 45.28 55 VAL G O 1
ATOM 8610 N N . GLN G 1 56 ? -13.936 16.151 36.363 1.00 44.44 56 GLN G N 1
ATOM 8611 C CA . GLN G 1 56 ? -13.027 15.024 36.550 1.00 45.00 56 GLN G CA 1
ATOM 8612 C C . GLN G 1 56 ? -13.466 14.085 37.678 1.00 46.95 56 GLN G C 1
ATOM 8613 O O . GLN G 1 56 ? -13.365 12.862 37.528 1.00 44.82 56 GLN G O 1
ATOM 8619 N N . GLU G 1 57 ? -13.917 14.655 38.803 1.00 48.34 57 GLU G N 1
ATOM 8620 C CA . GLU G 1 57 ? -14.406 13.863 39.940 1.00 54.04 57 GLU G CA 1
ATOM 8621 C C . GLU G 1 57 ? -15.563 12.950 39.508 1.00 52.08 57 GLU G C 1
ATOM 8622 O O . GLU G 1 57 ? -15.646 11.794 39.931 1.00 49.28 57 GLU G O 1
ATOM 8628 N N . GLU G 1 58 ? -16.471 13.489 38.696 1.00 52.44 58 GLU G N 1
ATOM 8629 C CA . GLU G 1 58 ? -17.590 12.714 38.160 1.00 56.75 58 GLU G CA 1
ATOM 8630 C C . GLU G 1 58 ? -17.112 11.662 37.168 1.00 58.60 58 GLU G C 1
ATOM 8631 O O . GLU G 1 58 ? -17.770 10.640 36.970 1.00 60.97 58 GLU G O 1
ATOM 8637 N N . GLY G 1 59 ? -15.972 11.921 36.540 1.00 56.82 59 GLY G N 1
ATOM 8638 C CA . GLY G 1 59 ? -15.400 10.984 35.593 1.00 51.36 59 GLY G CA 1
ATOM 8639 C C . GLY G 1 59 ? -14.748 11.667 34.405 1.00 46.60 59 GLY G C 1
ATOM 8640 O O . GLY G 1 59 ? -15.199 12.712 33.933 1.00 46.86 59 GLY G O 1
ATOM 8641 N N . PHE G 1 60 ? -13.679 11.061 33.913 1.00 41.45 60 PHE G N 1
ATOM 8642 C CA . PHE G 1 60 ? -12.985 11.571 32.742 1.00 40.24 60 PHE G CA 1
ATOM 8643 C C . PHE G 1 60 ? -13.910 11.478 31.528 1.00 41.33 60 PHE G C 1
ATOM 8644 O O . PHE G 1 60 ? -14.567 10.451 31.318 1.00 39.45 60 PHE G O 1
ATOM 8652 N N . PRO G 1 61 ? -13.977 12.561 30.735 1.00 39.96 61 PRO G N 1
ATOM 8653 C CA . PRO G 1 61 ? -14.740 12.562 29.488 1.00 38.16 61 PRO G CA 1
ATOM 8654 C C . PRO G 1 61 ? -14.273 11.440 28.591 1.00 38.27 61 PRO G C 1
ATOM 8655 O O . PRO G 1 61 ? -13.085 11.103 28.575 1.00 37.22 61 PRO G O 1
ATOM 8659 N N . ALA G 1 62 ? -15.217 10.838 27.882 1.00 36.35 62 ALA G N 1
ATOM 8660 C CA . ALA G 1 62 ? -14.901 9.753 26.963 1.00 35.71 62 ALA G CA 1
ATOM 8661 C C . ALA G 1 62 ? -13.737 10.056 26.007 1.00 35.79 62 ALA G C 1
ATOM 8662 O O . ALA G 1 62 ? -12.843 9.220 25.847 1.00 35.60 62 ALA G O 1
ATOM 8664 N N . PRO G 1 63 ? -13.727 11.250 25.377 1.00 40.31 63 PRO G N 1
ATOM 8665 C CA . PRO G 1 63 ? -12.615 11.493 24.447 1.00 37.93 63 PRO G CA 1
ATOM 8666 C C . PRO G 1 63 ? -11.250 11.545 25.139 1.00 34.64 63 PRO G C 1
ATOM 8667 O O . PRO G 1 63 ? -10.226 11.241 24.509 1.00 31.54 63 PRO G O 1
ATOM 8671 N N . VAL G 1 64 ? -11.232 11.934 26.413 1.00 33.41 64 VAL G N 1
ATOM 8672 C CA . VAL G 1 64 ? -9.976 11.974 27.157 1.00 33.76 64 VAL G CA 1
ATOM 8673 C C . VAL G 1 64 ? -9.451 10.558 27.327 1.00 36.08 64 VAL G C 1
ATOM 8674 O O . VAL G 1 64 ? -8.315 10.253 26.942 1.00 33.83 64 VAL G O 1
ATOM 8678 N N . LEU G 1 65 ? -10.321 9.675 27.817 1.00 36.40 65 LEU G N 1
ATOM 8679 C CA . LEU G 1 65 ? -9.940 8.281 28.016 1.00 37.20 65 LEU G CA 1
ATOM 8680 C C . LEU G 1 65 ? -9.513 7.640 26.698 1.00 32.29 65 LEU G C 1
ATOM 8681 O O . LEU G 1 65 ? -8.531 6.896 26.652 1.00 34.97 65 LEU G O 1
ATOM 8686 N N . THR G 1 66 ? -10.219 7.957 25.616 1.00 31.75 66 THR G N 1
ATOM 8687 C CA . THR G 1 66 ? -9.856 7.399 24.313 1.00 35.42 66 THR G CA 1
ATOM 8688 C C . THR G 1 66 ? -8.483 7.872 23.847 1.00 34.69 66 THR G C 1
ATOM 8689 O O . THR G 1 66 ? -7.649 7.075 23.395 1.00 36.80 66 THR G O 1
ATOM 8693 N N . MET G 1 67 ? -8.247 9.176 23.936 1.00 34.03 67 MET G N 1
ATOM 8694 C CA . MET G 1 67 ? -6.971 9.714 23.472 1.00 35.84 67 MET G CA 1
ATOM 8695 C C . MET G 1 67 ? -5.823 9.217 24.352 1.00 35.21 67 MET G C 1
ATOM 8696 O O . MET G 1 67 ? -4.742 8.868 23.851 1.00 35.23 67 MET G O 1
ATOM 8701 N N . ALA G 1 68 ? -6.057 9.171 25.659 1.00 33.68 68 ALA G N 1
ATOM 8702 C CA . ALA G 1 68 ? -5.031 8.683 26.579 1.00 33.22 68 ALA G CA 1
ATOM 8703 C C . ALA G 1 68 ? -4.590 7.282 26.185 1.00 34.29 68 ALA G C 1
ATOM 8704 O O . ALA G 1 68 ? -3.399 6.969 26.218 1.00 37.61 68 ALA G O 1
ATOM 8706 N N . GLN G 1 69 ? -5.546 6.447 25.783 1.00 33.50 69 GLN G N 1
ATOM 8707 C CA . GLN G 1 69 ? -5.223 5.068 25.434 1.00 32.10 69 GLN G CA 1
ATOM 8708 C C . GLN G 1 69 ? -4.439 4.953 24.135 1.00 32.84 69 GLN G C 1
ATOM 8709 O O . GLN G 1 69 ? -3.518 4.142 24.022 1.00 36.57 69 GLN G O 1
ATOM 8715 N N . GLN G 1 70 ? -4.809 5.754 23.149 1.00 37.00 70 GLN G N 1
ATOM 8716 C CA . GLN G 1 70 ? -4.079 5.769 21.885 1.00 41.13 70 GLN G CA 1
ATOM 8717 C C . GLN G 1 70 ? -2.657 6.336 22.027 1.00 38.79 70 GLN G C 1
ATOM 8718 O O . GLN G 1 70 ? -1.719 5.847 21.385 1.00 35.80 70 GLN G O 1
ATOM 8724 N N . ILE G 1 71 ? -2.490 7.359 22.864 1.00 37.35 71 ILE G N 1
ATOM 8725 C CA . ILE G 1 71 ? -1.152 7.901 23.107 1.00 34.92 71 ILE G CA 1
ATOM 8726 C C . ILE G 1 71 ? -0.330 6.852 23.854 1.00 34.59 71 ILE G C 1
ATOM 8727 O O . ILE G 1 71 ? 0.805 6.552 23.482 1.00 35.06 71 ILE G O 1
ATOM 8732 N N . ALA G 1 72 ? -0.928 6.267 24.889 1.00 36.62 72 ALA G N 1
ATOM 8733 C CA . ALA G 1 72 ? -0.250 5.241 25.683 1.00 37.48 72 ALA G CA 1
ATOM 8734 C C . ALA G 1 72 ? 0.250 4.078 24.823 1.00 37.80 72 ALA G C 1
ATOM 8735 O O . ALA G 1 72 ? 1.341 3.551 25.062 1.00 38.16 72 ALA G O 1
ATOM 8737 N N . THR G 1 73 ? -0.538 3.682 23.821 1.00 37.11 73 THR G N 1
ATOM 8738 C CA . THR G 1 73 ? -0.173 2.541 22.975 1.00 39.62 73 THR G CA 1
ATOM 8739 C C . THR G 1 73 ? 0.765 2.903 21.819 1.00 43.90 73 THR G C 1
ATOM 8740 O O . THR G 1 73 ? 1.391 2.023 21.232 1.00 46.74 73 THR G O 1
ATOM 8744 N N . ALA G 1 74 ? 0.850 4.187 21.481 1.00 42.71 74 ALA G N 1
ATOM 8745 C CA . ALA G 1 74 ? 1.737 4.635 20.398 1.00 42.57 74 ALA G CA 1
ATOM 8746 C C . ALA G 1 74 ? 3.209 4.625 20.803 1.00 41.60 74 ALA G C 1
ATOM 8747 O O . ALA G 1 74 ? 3.535 4.711 21.990 1.00 41.42 74 ALA G O 1
ATOM 8749 N N . ASP G 1 75 ? 4.101 4.507 19.821 1.00 41.25 75 ASP G N 1
ATOM 8750 C CA . ASP G 1 75 ? 5.539 4.597 20.091 1.00 41.03 75 ASP G CA 1
ATOM 8751 C C . ASP G 1 75 ? 6.025 6.047 20.188 1.00 39.23 75 ASP G C 1
ATOM 8752 O O . ASP G 1 75 ? 7.086 6.315 20.753 1.00 37.58 75 ASP G O 1
ATOM 8757 N N . ALA G 1 76 ? 5.262 6.967 19.604 1.00 37.51 76 ALA G N 1
ATOM 8758 C CA . ALA G 1 76 ? 5.589 8.392 19.666 1.00 42.73 76 ALA G CA 1
ATOM 8759 C C . ALA G 1 76 ? 4.380 9.238 19.291 1.00 42.96 76 ALA G C 1
ATOM 8760 O O . ALA G 1 76 ? 3.416 8.744 18.702 1.00 41.79 76 ALA G O 1
ATOM 8762 N N . VAL G 1 77 ? 4.438 10.516 19.638 1.00 41.90 77 VAL G N 1
ATOM 8763 C CA . VAL G 1 77 ? 3.372 11.449 19.318 1.00 39.43 77 VAL G CA 1
ATOM 8764 C C . VAL G 1 77 ? 3.963 12.582 18.490 1.00 41.42 77 VAL G C 1
ATOM 8765 O O . VAL G 1 77 ? 5.079 13.047 18.771 1.00 44.17 77 VAL G O 1
ATOM 8769 N N . VAL G 1 78 ? 3.245 12.994 17.449 1.00 37.10 78 VAL G N 1
ATOM 8770 C CA . VAL G 1 78 ? 3.599 14.195 16.702 1.00 36.73 78 VAL G CA 1
ATOM 8771 C C . VAL G 1 78 ? 2.516 15.237 16.928 1.00 37.52 78 VAL G C 1
ATOM 8772 O O . VAL G 1 78 ? 1.339 14.993 16.630 1.00 37.18 78 VAL G O 1
ATOM 8776 N N . ILE G 1 79 ? 2.901 16.380 17.493 1.00 36.38 79 ILE G N 1
ATOM 8777 C CA . ILE G 1 79 ? 1.952 17.464 17.720 1.00 36.47 79 ILE G CA 1
ATOM 8778 C C . ILE G 1 79 ? 2.069 18.506 16.619 1.00 38.59 79 ILE G C 1
ATOM 8779 O O . ILE G 1 79 ? 3.142 19.092 16.422 1.00 40.24 79 ILE G O 1
ATOM 8784 N N . VAL G 1 80 ? 0.974 18.734 15.898 1.00 38.99 80 VAL G N 1
ATOM 8785 C CA . VAL G 1 80 ? 0.981 19.697 14.793 1.00 41.07 80 VAL G CA 1
ATOM 8786 C C . VAL G 1 80 ? 0.043 20.838 15.140 1.00 38.81 80 VAL G C 1
ATOM 8787 O O . VAL G 1 80 ? -1.163 20.623 15.277 1.00 40.10 80 VAL G O 1
ATOM 8791 N N . THR G 1 81 ? 0.578 22.049 15.288 1.00 34.75 81 THR G N 1
ATOM 8792 C CA . THR G 1 81 ? -0.251 23.119 15.825 1.00 34.98 81 THR G CA 1
ATOM 8793 C C . THR G 1 81 ? 0.143 24.511 15.360 1.00 34.75 81 THR G C 1
ATOM 8794 O O . THR G 1 81 ? 1.312 24.782 15.124 1.00 38.00 81 THR G O 1
ATOM 8798 N N . PRO G 1 82 ? -0.846 25.405 15.227 1.00 36.70 82 PRO G N 1
ATOM 8799 C CA . PRO G 1 82 ? -0.505 26.807 14.980 1.00 38.39 82 PRO G CA 1
ATOM 8800 C C . PRO G 1 82 ? -0.101 27.457 16.292 1.00 41.38 82 PRO G C 1
ATOM 8801 O O . PRO G 1 82 ? -0.210 26.830 17.355 1.00 40.97 82 PRO G O 1
ATOM 8805 N N . GLU G 1 83 ? 0.318 28.714 16.210 1.00 36.65 83 GLU G N 1
ATOM 8806 C CA . GLU G 1 83 ? 0.667 29.502 17.371 1.00 39.41 83 GLU G CA 1
ATOM 8807 C C . GLU G 1 83 ? -0.358 30.620 17.507 1.00 40.39 83 GLU G C 1
ATOM 8808 O O . GLU G 1 83 ? -0.569 31.379 16.562 1.00 44.71 83 GLU G O 1
ATOM 8814 N N . TYR G 1 84 ? -1.009 30.722 18.665 1.00 35.64 84 TYR G N 1
ATOM 8815 C CA . TYR G 1 84 ? -1.934 31.833 18.905 1.00 38.74 84 TYR G CA 1
ATOM 8816 C C . TYR G 1 84 ? -1.368 32.742 19.986 1.00 40.94 84 TYR G C 1
ATOM 8817 O O . TYR G 1 84 ? -1.016 32.263 21.073 1.00 42.53 84 TYR G O 1
ATOM 8826 N N . ASN G 1 85 ? -1.289 34.041 19.689 1.00 43.91 85 ASN G N 1
ATOM 8827 C CA . ASN G 1 85 ? -0.874 35.044 20.667 1.00 41.17 85 ASN G CA 1
ATOM 8828 C C . ASN G 1 85 ? 0.445 34.726 21.347 1.00 38.85 85 ASN G C 1
ATOM 8829 O O . ASN G 1 85 ? 0.532 34.769 22.581 1.00 39.76 85 ASN G O 1
ATOM 8834 N N . TYR G 1 86 ? 1.455 34.398 20.540 1.00 37.67 86 TYR G N 1
ATOM 8835 C CA . TYR G 1 86 ? 2.795 34.078 21.022 1.00 37.91 86 TYR G CA 1
ATOM 8836 C C . TYR G 1 86 ? 2.806 32.841 21.925 1.00 40.59 86 TYR G C 1
ATOM 8837 O O . TYR G 1 86 ? 3.695 32.691 22.760 1.00 39.28 86 TYR G O 1
ATOM 8846 N N . SER G 1 87 ? 1.834 31.950 21.760 1.00 40.68 87 SER G N 1
ATOM 8847 C CA . SER G 1 87 ? 1.782 30.769 22.618 1.00 42.65 87 SER G CA 1
ATOM 8848 C C . SER G 1 87 ? 1.000 29.619 21.985 1.00 41.49 87 SER G C 1
ATOM 8849 O O . SER G 1 87 ? 0.741 29.613 20.776 1.00 41.35 87 SER G O 1
ATOM 8852 N N . VAL G 1 88 ? 0.645 28.636 22.806 1.00 36.74 88 VAL G N 1
ATOM 8853 C CA . VAL G 1 88 ? -0.136 27.498 22.333 1.00 36.91 88 VAL G CA 1
ATOM 8854 C C . VAL G 1 88 ? -1.637 27.829 22.341 1.00 34.70 88 VAL G C 1
ATOM 8855 O O . VAL G 1 88 ? -2.093 28.576 23.206 1.00 34.30 88 VAL G O 1
ATOM 8859 N N . PRO G 1 89 ? -2.394 27.351 21.325 1.00 35.93 89 PRO G N 1
ATOM 8860 C CA . PRO G 1 89 ? -3.848 27.565 21.332 1.00 34.56 89 PRO G CA 1
ATOM 8861 C C . PRO G 1 89 ? -4.456 26.973 22.587 1.00 32.56 89 PRO G C 1
ATOM 8862 O O . PRO G 1 89 ? -4.063 25.866 22.950 1.00 32.41 89 PRO G O 1
ATOM 8866 N N . GLY G 1 90 ? -5.361 27.706 23.241 1.00 27.76 90 GLY G N 1
ATOM 8867 C CA . GLY G 1 90 ? -5.994 27.242 24.464 1.00 32.50 90 GLY G CA 1
ATOM 8868 C C . GLY G 1 90 ? -6.640 25.868 24.354 1.00 35.34 90 GLY G C 1
ATOM 8869 O O . GLY G 1 90 ? -6.536 25.047 25.280 1.00 36.70 90 GLY G O 1
ATOM 8870 N N . VAL G 1 91 ? -7.332 25.628 23.239 1.00 32.94 91 VAL G N 1
ATOM 8871 C CA . VAL G 1 91 ? -7.981 24.333 23.006 1.00 34.18 91 VAL G CA 1
ATOM 8872 C C . VAL G 1 91 ? -6.960 23.202 23.024 1.00 32.15 91 VAL G C 1
ATOM 8873 O O . VAL G 1 91 ? -7.239 22.120 23.526 1.00 31.00 91 VAL G O 1
ATOM 8877 N N . LEU G 1 92 ? -5.793 23.424 22.432 1.00 27.37 92 LEU G N 1
ATOM 8878 C CA . LEU G 1 92 ? -4.780 22.378 22.465 1.00 32.20 92 LEU G CA 1
ATOM 8879 C C . LEU G 1 92 ? -4.275 22.195 23.903 1.00 32.28 92 LEU G C 1
ATOM 8880 O O . LEU G 1 92 ? -4.230 21.075 24.416 1.00 29.93 92 LEU G O 1
ATOM 8885 N N . LYS G 1 93 ? -3.964 23.310 24.557 1.00 32.88 93 LYS G N 1
ATOM 8886 C CA . LYS G 1 93 ? -3.511 23.296 25.947 1.00 32.92 93 LYS G CA 1
ATOM 8887 C C . LYS G 1 93 ? -4.544 22.616 26.833 1.00 31.52 93 LYS G C 1
ATOM 8888 O O . LYS G 1 93 ? -4.190 21.889 27.772 1.00 26.24 93 LYS G O 1
ATOM 8894 N N . ASN G 1 94 ? -5.820 22.849 26.532 1.00 32.26 94 ASN G N 1
ATOM 8895 C CA . ASN G 1 94 ? -6.898 22.203 27.272 1.00 31.57 94 ASN G CA 1
ATOM 8896 C C . ASN G 1 94 ? -6.861 20.682 27.148 1.00 32.04 94 ASN G C 1
ATOM 8897 O O . ASN G 1 94 ? -7.104 19.974 28.128 1.00 32.42 94 ASN G O 1
ATOM 8902 N N . ALA G 1 95 ? -6.553 20.179 25.951 1.00 29.43 95 ALA G N 1
ATOM 8903 C CA . ALA G 1 95 ? -6.466 18.735 25.752 1.00 33.48 95 ALA G CA 1
ATOM 8904 C C . ALA G 1 95 ? -5.327 18.162 26.586 1.00 34.95 95 ALA G C 1
ATOM 8905 O O . ALA G 1 95 ? -5.475 17.112 27.219 1.00 34.17 95 ALA G O 1
ATOM 8907 N N . ILE G 1 96 ? -4.197 18.867 26.578 1.00 31.50 96 ILE G N 1
ATOM 8908 C CA . ILE G 1 96 ? -3.046 18.507 27.400 1.00 30.68 96 ILE G CA 1
ATOM 8909 C C . ILE G 1 96 ? -3.396 18.532 28.896 1.00 27.96 96 ILE G C 1
ATOM 8910 O O . ILE G 1 96 ? -2.982 17.648 29.666 1.00 27.85 96 ILE G O 1
ATOM 8915 N N . ASP G 1 97 ? -4.136 19.561 29.309 1.00 27.66 97 ASP G N 1
ATOM 8916 C CA . ASP G 1 97 ? -4.527 19.679 30.712 1.00 29.58 97 ASP G CA 1
ATOM 8917 C C . ASP G 1 97 ? -5.305 18.433 31.135 1.00 34.01 97 ASP G C 1
ATOM 8918 O O . ASP G 1 97 ? -5.036 17.846 32.194 1.00 36.47 97 ASP G O 1
ATOM 8923 N N . TRP G 1 98 ? -6.250 18.023 30.288 1.00 32.09 98 TRP G N 1
ATOM 8924 C CA . TRP G 1 98 ? -7.043 16.809 30.542 1.00 32.64 98 TRP G CA 1
ATOM 8925 C C . TRP G 1 98 ? -6.163 15.566 30.594 1.00 27.14 98 TRP G C 1
ATOM 8926 O O . TRP G 1 98 ? -6.238 14.780 31.538 1.00 30.21 98 TRP G O 1
ATOM 8937 N N . LEU G 1 99 ? -5.307 15.401 29.588 1.00 28.54 99 LEU G N 1
ATOM 8938 C CA . LEU G 1 99 ? -4.400 14.248 29.540 1.00 32.42 99 LEU G CA 1
ATOM 8939 C C . LEU G 1 99 ? -3.486 14.155 30.754 1.00 34.96 99 LEU G C 1
ATOM 8940 O O . LEU G 1 99 ? -3.196 13.058 31.240 1.00 37.32 99 LEU G O 1
ATOM 8945 N N . SER G 1 100 ? -3.034 15.308 31.242 1.00 29.57 100 SER G N 1
ATOM 8946 C CA . SER G 1 100 ? -2.053 15.328 32.325 1.00 29.91 100 SER G CA 1
ATOM 8947 C C . SER G 1 100 ? -2.600 14.746 33.626 1.00 30.84 100 SER G C 1
ATOM 8948 O O . SER G 1 100 ? -1.829 14.361 34.511 1.00 34.11 100 SER G O 1
ATOM 8951 N N . ARG G 1 101 ? -3.925 14.656 33.720 1.00 31.95 101 ARG G N 1
ATOM 8952 C CA . ARG G 1 101 ? -4.600 14.227 34.952 1.00 34.33 101 ARG G CA 1
ATOM 8953 C C . ARG G 1 101 ? -4.967 12.746 34.993 1.00 35.33 101 ARG G C 1
ATOM 8954 O O . ARG G 1 101 ? -5.383 12.231 36.027 1.00 39.31 101 ARG G O 1
ATOM 8962 N N . VAL G 1 102 ? -4.810 12.065 33.866 1.00 32.59 102 VAL G N 1
ATOM 8963 C CA . VAL G 1 102 ? -5.075 10.637 33.794 1.00 36.68 102 VAL G CA 1
ATOM 8964 C C . VAL G 1 102 ? -3.956 9.853 34.489 1.00 37.51 102 VAL G C 1
ATOM 8965 O O . VAL G 1 102 ? -2.805 10.292 34.478 1.00 36.45 102 VAL G O 1
ATOM 8969 N N . SER G 1 103 ? -4.305 8.747 35.152 1.00 37.63 103 SER G N 1
ATOM 8970 C CA . SER G 1 103 ? -3.314 7.806 35.702 1.00 43.68 103 SER G CA 1
ATOM 8971 C C . SER G 1 103 ? -3.408 6.442 35.021 1.00 44.24 103 SER G C 1
ATOM 8972 O O . SER G 1 103 ? -4.482 5.834 34.999 1.00 44.05 103 SER G O 1
ATOM 8975 N N . PRO G 1 104 ? -2.282 5.944 34.482 1.00 44.44 104 PRO G N 1
ATOM 8976 C CA . PRO G 1 104 ? -0.997 6.657 34.445 1.00 46.38 104 PRO G CA 1
ATOM 8977 C C . PRO G 1 104 ? -1.021 7.748 33.376 1.00 42.76 104 PRO G C 1
ATOM 8978 O O . PRO G 1 104 ? -1.795 7.662 32.418 1.00 35.22 104 PRO G O 1
ATOM 8982 N N . GLN G 1 105 ? -0.205 8.780 33.530 1.00 41.70 105 GLN G N 1
ATOM 8983 C CA . GLN G 1 105 ? -0.297 9.873 32.573 1.00 41.52 105 GLN G CA 1
ATOM 8984 C C . GLN G 1 105 ? 0.455 9.524 31.284 1.00 37.59 105 GLN G C 1
ATOM 8985 O O . GLN G 1 105 ? 1.651 9.217 31.305 1.00 41.05 105 GLN G O 1
ATOM 8991 N N . PRO G 1 106 ? -0.274 9.532 30.157 1.00 36.45 106 PRO G N 1
ATOM 8992 C CA . PRO G 1 106 ? 0.138 8.867 28.910 1.00 32.78 106 PRO G CA 1
ATOM 8993 C C . PRO G 1 106 ? 1.348 9.494 28.223 1.00 34.29 106 PRO G C 1
ATOM 8994 O O . PRO G 1 106 ? 1.968 8.842 27.370 1.00 34.27 106 PRO G O 1
ATOM 8998 N N . LEU G 1 107 ? 1.686 10.728 28.576 1.00 31.88 107 LEU G N 1
ATOM 8999 C CA . LEU G 1 107 ? 2.814 11.403 27.938 1.00 36.94 107 LEU G CA 1
ATOM 9000 C C . LEU G 1 107 ? 4.135 11.147 28.669 1.00 35.97 107 LEU G C 1
ATOM 9001 O O . LEU G 1 107 ? 5.210 11.464 28.152 1.00 36.40 107 LEU G O 1
ATOM 9006 N N . ALA G 1 108 ? 4.059 10.551 29.858 1.00 33.96 108 ALA G N 1
ATOM 9007 C CA . ALA G 1 108 ? 5.267 10.252 30.617 1.00 33.20 108 ALA G CA 1
ATOM 9008 C C . ALA G 1 108 ? 6.151 9.257 29.869 1.00 39.32 108 ALA G C 1
ATOM 9009 O O . ALA G 1 108 ? 5.698 8.169 29.515 1.00 40.85 108 ALA G O 1
ATOM 9011 N N . GLY G 1 109 ? 7.397 9.653 29.604 1.00 37.65 109 GLY G N 1
ATOM 9012 C CA . GLY G 1 109 ? 8.350 8.805 28.901 1.00 38.16 109 GLY G CA 1
ATOM 9013 C C . GLY G 1 109 ? 8.112 8.706 27.401 1.00 39.31 109 GLY G C 1
ATOM 9014 O O . GLY G 1 109 ? 8.853 8.027 26.684 1.00 37.14 109 GLY G O 1
ATOM 9015 N N . LYS G 1 110 ? 7.101 9.423 26.919 1.00 37.80 110 LYS G N 1
ATOM 9016 C CA . LYS G 1 110 ? 6.691 9.348 25.522 1.00 36.99 110 LYS G CA 1
ATOM 9017 C C . LYS G 1 110 ? 7.558 10.235 24.622 1.00 40.88 110 LYS G C 1
ATOM 9018 O O . LYS G 1 110 ? 7.727 11.425 24.884 1.00 39.80 110 LYS G O 1
ATOM 9024 N N . PRO G 1 111 ? 8.111 9.653 23.550 1.00 42.02 111 PRO G N 1
ATOM 9025 C CA . PRO G 1 111 ? 8.804 10.480 22.554 1.00 42.00 111 PRO G CA 1
ATOM 9026 C C . PRO G 1 111 ? 7.806 11.370 21.833 1.00 37.19 111 PRO G C 1
ATOM 9027 O O . PRO G 1 111 ? 6.725 10.901 21.452 1.00 37.82 111 PRO G O 1
ATOM 9031 N N . VAL G 1 112 ? 8.136 12.647 21.686 1.00 33.35 112 VAL G N 1
ATOM 9032 C CA . VAL G 1 112 ? 7.234 13.592 21.037 1.00 34.25 112 VAL G CA 1
ATOM 9033 C C . VAL G 1 112 ? 8.005 14.479 20.053 1.00 35.84 112 VAL G C 1
ATOM 9034 O O . VAL G 1 112 ? 9.112 14.944 20.363 1.00 39.18 112 VAL G O 1
ATOM 9038 N N . ALA G 1 113 ? 7.434 14.703 18.868 1.00 33.40 113 ALA G N 1
ATOM 9039 C CA . ALA G 1 113 ? 7.969 15.714 17.951 1.00 37.25 113 ALA G CA 1
ATOM 9040 C C . ALA G 1 113 ? 6.935 16.820 17.753 1.00 39.03 113 ALA G C 1
ATOM 9041 O O . ALA G 1 113 ? 5.723 16.565 17.739 1.00 35.87 113 ALA G O 1
ATOM 9043 N N . LEU G 1 114 ? 7.430 18.044 17.596 1.00 37.28 114 LEU G N 1
ATOM 9044 C CA . LEU G 1 114 ? 6.584 19.216 17.426 1.00 37.48 114 LEU G CA 1
ATOM 9045 C C . LEU G 1 114 ? 6.681 19.758 16.011 1.00 36.81 114 LEU G C 1
ATOM 9046 O O . LEU G 1 114 ? 7.774 19.897 15.464 1.00 33.02 114 LEU G O 1
ATOM 9051 N N . VAL G 1 115 ? 5.534 20.088 15.433 1.00 39.72 115 VAL G N 1
ATOM 9052 C CA . VAL G 1 115 ? 5.500 20.695 14.117 1.00 43.97 115 VAL G CA 1
ATOM 9053 C C . VAL G 1 115 ? 4.554 21.884 14.220 1.00 41.89 115 VAL G C 1
ATOM 9054 O O . VAL G 1 115 ? 3.460 21.762 14.765 1.00 43.03 115 VAL G O 1
ATOM 9058 N N . THR G 1 116 ? 5.001 23.049 13.759 1.00 40.78 116 THR G N 1
ATOM 9059 C CA . THR G 1 116 ? 4.139 24.228 13.736 1.00 42.94 116 THR G CA 1
ATOM 9060 C C . THR G 1 116 ? 4.161 24.890 12.362 1.00 48.04 116 THR G C 1
ATOM 9061 O O . THR G 1 116 ? 5.227 25.033 11.748 1.00 44.96 116 THR G O 1
ATOM 9065 N N . ALA G 1 117 ? 2.986 25.288 11.880 1.00 53.07 117 ALA G N 1
ATOM 9066 C CA . ALA G 1 117 ? 2.899 25.984 10.601 1.00 57.37 117 ALA G CA 1
ATOM 9067 C C . ALA G 1 117 ? 2.234 27.341 10.771 1.00 62.86 117 ALA G C 1
ATOM 9068 O O . ALA G 1 117 ? 1.191 27.458 11.425 1.00 61.73 117 ALA G O 1
ATOM 9070 N N . SER G 1 118 ? 2.824 28.354 10.146 1.00 66.53 118 SER G N 1
ATOM 9071 C CA . SER G 1 118 ? 2.333 29.720 10.250 1.00 68.80 118 SER G CA 1
ATOM 9072 C C . SER G 1 118 ? 2.623 30.456 8.942 1.00 70.22 118 SER G C 1
ATOM 9073 O O . SER G 1 118 ? 3.604 30.147 8.258 1.00 70.34 118 SER G O 1
ATOM 9076 N N . PRO G 1 119 ? 1.765 31.425 8.578 1.00 70.86 119 PRO G N 1
ATOM 9077 C CA . PRO G 1 119 ? 2.051 32.216 7.373 1.00 74.33 119 PRO G CA 1
ATOM 9078 C C . PRO G 1 119 ? 3.257 33.122 7.538 1.00 77.72 119 PRO G C 1
ATOM 9079 O O . PRO G 1 119 ? 3.846 33.522 6.532 1.00 80.03 119 PRO G O 1
ATOM 9083 N N . GLY G 1 120 ? 3.647 33.409 8.776 1.00 76.82 120 GLY G N 1
ATOM 9084 C CA . GLY G 1 120 ? 4.689 34.388 8.988 1.00 75.45 120 GLY G CA 1
ATOM 9085 C C . GLY G 1 120 ? 6.084 33.831 8.826 1.00 75.94 120 GLY G C 1
ATOM 9086 O O . GLY G 1 120 ? 6.313 32.892 8.063 1.00 78.80 120 GLY G O 1
ATOM 9087 N N . MET G 1 121 ? 7.011 34.377 9.596 1.00 74.18 121 MET G N 1
ATOM 9088 C CA . MET G 1 121 ? 8.416 34.044 9.447 1.00 74.05 121 MET G CA 1
ATOM 9089 C C . MET G 1 121 ? 8.961 33.298 10.660 1.00 72.23 121 MET G C 1
ATOM 9090 O O . MET G 1 121 ? 9.908 32.510 10.553 1.00 71.95 121 MET G O 1
ATOM 9095 N N . ILE G 1 122 ? 8.352 33.561 11.812 1.00 69.13 122 ILE G N 1
ATOM 9096 C CA . ILE G 1 122 ? 8.724 32.922 13.065 1.00 68.61 122 ILE G CA 1
ATOM 9097 C C . ILE G 1 122 ? 8.382 31.428 13.022 1.00 68.61 122 ILE G C 1
ATOM 9098 O O . ILE G 1 122 ? 9.104 30.593 13.580 1.00 67.63 122 ILE G O 1
ATOM 9103 N N . GLY G 1 123 ? 7.270 31.107 12.363 1.00 66.14 123 GLY G N 1
ATOM 9104 C CA . GLY G 1 123 ? 6.876 29.732 12.103 1.00 62.73 123 GLY G CA 1
ATOM 9105 C C . GLY G 1 123 ? 6.473 28.915 13.318 1.00 58.42 123 GLY G C 1
ATOM 9106 O O . GLY G 1 123 ? 6.602 27.685 13.311 1.00 58.38 123 GLY G O 1
ATOM 9107 N N . GLY G 1 124 ? 5.973 29.590 14.352 1.00 52.41 124 GLY G N 1
ATOM 9108 C CA . GLY G 1 124 ? 5.444 28.919 15.526 1.00 50.67 124 GLY G CA 1
ATOM 9109 C C . GLY G 1 124 ? 6.491 28.564 16.571 1.00 50.77 124 GLY G C 1
ATOM 9110 O O . GLY G 1 124 ? 6.261 27.693 17.413 1.00 52.11 124 GLY G O 1
ATOM 9111 N N . ALA G 1 125 ? 7.623 29.260 16.547 1.00 46.25 125 ALA G N 1
ATOM 9112 C CA . ALA G 1 125 ? 8.716 28.987 17.480 1.00 45.69 125 ALA G CA 1
ATOM 9113 C C . ALA G 1 125 ? 8.293 29.153 18.939 1.00 44.18 125 ALA G C 1
ATOM 9114 O O . ALA G 1 125 ? 8.744 28.407 19.808 1.00 41.88 125 ALA G O 1
ATOM 9116 N N . ARG G 1 126 ? 7.441 30.139 19.198 1.00 43.33 126 ARG G N 1
ATOM 9117 C CA . ARG G 1 126 ? 6.986 30.428 20.556 1.00 44.07 126 ARG G CA 1
ATOM 9118 C C . ARG G 1 126 ? 6.043 29.361 21.108 1.00 41.17 126 ARG G C 1
ATOM 9119 O O . ARG G 1 126 ? 6.087 29.054 22.305 1.00 39.30 126 ARG G O 1
ATOM 9127 N N . ALA G 1 127 ? 5.169 28.833 20.254 1.00 35.92 127 ALA G N 1
ATOM 9128 C CA . ALA G 1 127 ? 4.272 27.754 20.664 1.00 36.79 127 ALA G CA 1
ATOM 9129 C C . ALA G 1 127 ? 5.070 26.527 21.045 1.00 37.88 127 ALA G C 1
ATOM 9130 O O . ALA G 1 127 ? 4.813 25.901 22.077 1.00 37.38 127 ALA G O 1
ATOM 9132 N N . GLN G 1 128 ? 6.069 26.215 20.225 1.00 32.00 128 GLN G N 1
ATOM 9133 C CA . GLN G 1 128 ? 6.945 25.077 20.473 1.00 36.00 128 GLN G CA 1
ATOM 9134 C C . GLN G 1 128 ? 7.726 25.207 21.775 1.00 35.50 128 GLN G C 1
ATOM 9135 O O . GLN G 1 128 ? 7.875 24.230 22.509 1.00 32.49 128 GLN G O 1
ATOM 9141 N N . ASN G 1 129 ? 8.212 26.414 22.053 1.00 31.30 129 ASN G N 1
ATOM 9142 C CA . ASN G 1 129 ? 8.847 26.704 23.337 1.00 32.63 129 ASN G CA 1
ATOM 9143 C C . ASN G 1 129 ? 7.924 26.397 24.522 1.00 32.27 129 ASN G C 1
ATOM 9144 O O . ASN G 1 129 ? 8.276 25.603 25.405 1.00 31.80 129 ASN G O 1
ATOM 9149 N N . HIS G 1 130 ? 6.743 27.018 24.530 1.00 30.03 130 HIS G N 1
ATOM 9150 C CA . HIS G 1 130 ? 5.776 26.809 25.620 1.00 32.84 130 HIS G CA 1
ATOM 9151 C C . HIS G 1 130 ? 5.305 25.358 25.708 1.00 34.42 130 HIS G C 1
ATOM 9152 O O . HIS G 1 130 ? 5.133 24.806 26.798 1.00 29.87 130 HIS G O 1
ATOM 9159 N N . LEU G 1 131 ? 5.093 24.742 24.550 1.00 36.04 131 LEU G N 1
ATOM 9160 C CA . LEU G 1 131 ? 4.659 23.355 24.495 1.00 35.58 131 LEU G CA 1
ATOM 9161 C C . LEU G 1 131 ? 5.725 22.467 25.144 1.00 34.98 131 LEU G C 1
ATOM 9162 O O . LEU G 1 131 ? 5.401 21.610 25.974 1.00 33.97 131 LEU G O 1
ATOM 9167 N N . ARG G 1 132 ? 6.994 22.699 24.791 1.00 31.19 132 ARG G N 1
ATOM 9168 C CA . ARG G 1 132 ? 8.116 21.983 25.401 1.00 36.03 132 ARG G CA 1
ATOM 9169 C C . ARG G 1 132 ? 8.160 22.096 26.915 1.00 34.65 132 ARG G C 1
ATOM 9170 O O . ARG G 1 132 ? 8.458 21.110 27.592 1.00 35.96 132 ARG G O 1
ATOM 9178 N N . GLN G 1 133 ? 7.915 23.298 27.434 1.00 32.70 133 GLN G N 1
ATOM 9179 C CA . GLN G 1 133 ? 7.945 23.518 28.885 1.00 31.56 133 GLN G CA 1
ATOM 9180 C C . GLN G 1 133 ? 6.932 22.629 29.596 1.00 31.95 133 GLN G C 1
ATOM 9181 O O . GLN G 1 133 ? 7.269 21.975 30.587 1.00 33.92 133 GLN G O 1
ATOM 9187 N N . SER G 1 134 ? 5.711 22.563 29.064 1.00 31.08 134 SER G N 1
ATOM 9188 C CA . SER G 1 134 ? 4.676 21.686 29.622 1.00 30.85 134 SER G CA 1
ATOM 9189 C C . SER G 1 134 ? 5.016 20.200 29.490 1.00 35.44 134 SER G C 1
ATOM 9190 O O . SER G 1 134 ? 4.746 19.408 30.407 1.00 32.23 134 SER G O 1
ATOM 9193 N N . LEU G 1 135 ? 5.558 19.815 28.332 1.00 34.58 135 LEU G N 1
ATOM 9194 C CA . LEU G 1 135 ? 5.879 18.412 28.062 1.00 33.18 135 LEU G CA 1
ATOM 9195 C C . LEU G 1 135 ? 7.030 17.903 28.938 1.00 37.51 135 LEU G C 1
ATOM 9196 O O . LEU G 1 135 ? 7.058 16.721 29.325 1.00 41.42 135 LEU G O 1
ATOM 9201 N N . VAL G 1 136 ? 7.961 18.800 29.266 1.00 36.24 136 VAL G N 1
ATOM 9202 C CA . VAL G 1 136 ? 9.018 18.485 30.223 1.00 38.24 136 VAL G CA 1
ATOM 9203 C C . VAL G 1 136 ? 8.394 18.162 31.586 1.00 35.07 136 VAL G C 1
ATOM 9204 O O . VAL G 1 136 ? 8.747 17.171 32.227 1.00 35.06 136 VAL G O 1
ATOM 9208 N N . PHE G 1 137 ? 7.455 18.999 32.011 1.00 35.32 137 PHE G N 1
ATOM 9209 C CA . PHE G 1 137 ? 6.742 18.778 33.268 1.00 36.31 137 PHE G CA 1
ATOM 9210 C C . PHE G 1 137 ? 6.023 17.424 33.278 1.00 35.65 137 PHE G C 1
ATOM 9211 O O . PHE G 1 137 ? 5.922 16.765 34.321 1.00 33.68 137 PHE G O 1
ATOM 9219 N N . LEU G 1 138 ? 5.524 17.016 32.111 1.00 31.99 138 LEU G N 1
ATOM 9220 C CA . LEU G 1 138 ? 4.823 15.740 31.962 1.00 30.60 138 LEU G CA 1
ATOM 9221 C C . LEU G 1 138 ? 5.785 14.582 31.653 1.00 34.67 138 LEU G C 1
ATOM 9222 O O . LEU G 1 138 ? 5.356 13.471 31.298 1.00 34.19 138 LEU G O 1
ATOM 9227 N N . ASP G 1 139 ? 7.084 14.858 31.780 1.00 35.04 139 ASP G N 1
ATOM 9228 C CA . ASP G 1 139 ? 8.134 13.850 31.611 1.00 36.26 139 ASP G CA 1
ATOM 9229 C C . ASP G 1 139 ? 8.175 13.229 30.214 1.00 37.36 139 ASP G C 1
ATOM 9230 O O . ASP G 1 139 ? 8.614 12.083 30.037 1.00 34.55 139 ASP G O 1
ATOM 9235 N N . ALA G 1 140 ? 7.767 14.003 29.213 1.00 36.81 140 ALA G N 1
ATOM 9236 C CA . ALA G 1 140 ? 7.885 13.553 27.828 1.00 37.26 140 ALA G CA 1
ATOM 9237 C C . ALA G 1 140 ? 9.321 13.736 27.337 1.00 35.95 140 ALA G C 1
ATOM 9238 O O . ALA G 1 140 ? 10.086 14.530 27.890 1.00 33.06 140 ALA G O 1
ATOM 9240 N N . TYR G 1 141 ? 9.684 12.992 26.300 1.00 38.09 141 TYR G N 1
ATOM 9241 C CA . TYR G 1 141 ? 10.988 13.121 25.665 1.00 38.84 141 TYR G CA 1
ATOM 9242 C C . TYR G 1 141 ? 10.779 13.832 24.329 1.00 41.66 141 TYR G C 1
ATOM 9243 O O . TYR G 1 141 ? 10.462 13.206 23.306 1.00 40.60 141 TYR G O 1
ATOM 9252 N N . VAL G 1 142 ? 10.971 15.144 24.322 1.00 38.42 142 VAL G N 1
ATOM 9253 C CA . VAL G 1 142 ? 10.648 15.913 23.126 1.00 39.41 142 VAL G CA 1
ATOM 9254 C C . VAL G 1 142 ? 11.865 16.048 22.213 1.00 42.01 142 VAL G C 1
ATOM 9255 O O . VAL G 1 142 ? 12.961 16.382 22.667 1.00 41.24 142 VAL G O 1
ATOM 9259 N N . LEU G 1 143 ? 11.668 15.724 20.934 1.00 42.97 143 LEU G N 1
ATOM 9260 C CA . LEU G 1 143 ? 12.744 15.759 19.940 1.00 44.46 143 LEU G CA 1
ATOM 9261 C C . LEU G 1 143 ? 13.437 17.123 19.937 1.00 40.49 143 LEU G C 1
ATOM 9262 O O . LEU G 1 143 ? 12.770 18.153 19.792 1.00 36.15 143 LEU G O 1
ATOM 9267 N N . ASN G 1 144 ? 14.758 17.130 20.109 1.00 41.71 144 ASN G N 1
ATOM 9268 C CA . ASN G 1 144 ? 15.541 18.366 20.009 1.00 45.25 144 ASN G CA 1
ATOM 9269 C C . ASN G 1 144 ? 15.749 18.799 18.563 1.00 53.23 144 ASN G C 1
ATOM 9270 O O . ASN G 1 144 ? 15.636 19.979 18.240 1.00 55.44 144 ASN G O 1
ATOM 9275 N N . ARG G 1 145 ? 16.096 17.832 17.713 1.00 55.37 145 ARG G N 1
ATOM 9276 C CA . ARG G 1 145 ? 16.490 18.087 16.327 1.00 57.10 145 ARG G CA 1
ATOM 9277 C C . ARG G 1 145 ? 16.004 16.954 15.422 1.00 52.86 145 ARG G C 1
ATOM 9278 O O . ARG G 1 145 ? 15.983 15.792 15.831 1.00 48.71 145 ARG G O 1
ATOM 9286 N N . PRO G 1 146 ? 15.641 17.285 14.172 1.00 53.64 146 PRO G N 1
ATOM 9287 C CA . PRO G 1 146 ? 15.601 18.657 13.658 1.00 53.20 146 PRO G CA 1
ATOM 9288 C C . PRO G 1 146 ? 14.318 19.352 14.096 1.00 54.65 146 PRO G C 1
ATOM 9289 O O . PRO G 1 146 ? 13.296 18.690 14.283 1.00 55.09 146 PRO G O 1
ATOM 9293 N N . GLU G 1 147 ? 14.377 20.667 14.269 1.00 52.89 147 GLU G N 1
ATOM 9294 C CA . GLU G 1 147 ? 13.203 21.431 14.672 1.00 52.64 147 GLU G CA 1
ATOM 9295 C C . GLU G 1 147 ? 12.356 21.789 13.460 1.00 49.95 147 GLU G C 1
ATOM 9296 O O . GLU G 1 147 ? 12.881 22.204 12.434 1.00 50.40 147 GLU G O 1
ATOM 9302 N N . ALA G 1 148 ? 11.044 21.605 13.566 1.00 47.28 148 ALA G N 1
ATOM 9303 C CA . ALA G 1 148 ? 10.165 21.814 12.417 1.00 43.04 148 ALA G CA 1
ATOM 9304 C C . ALA G 1 148 ? 9.272 23.033 12.587 1.00 41.97 148 ALA G C 1
ATOM 9305 O O . ALA G 1 148 ? 8.139 22.925 13.068 1.00 39.16 148 ALA G O 1
ATOM 9307 N N . MET G 1 149 ? 9.777 24.187 12.161 1.00 45.46 149 MET G N 1
ATOM 9308 C CA . MET G 1 149 ? 8.978 25.403 12.127 1.00 48.87 149 MET G CA 1
ATOM 9309 C C . MET G 1 149 ? 8.724 25.712 10.673 1.00 55.89 149 MET G C 1
ATOM 9310 O O . MET G 1 149 ? 9.639 26.102 9.946 1.00 59.36 149 MET G O 1
ATOM 9315 N N . ILE G 1 150 ? 7.486 25.505 10.238 1.00 58.79 150 ILE G N 1
ATOM 9316 C CA . ILE G 1 150 ? 7.156 25.714 8.842 1.00 60.04 150 ILE G CA 1
ATOM 9317 C C . ILE G 1 150 ? 6.602 27.116 8.682 1.00 61.80 150 ILE G C 1
ATOM 9318 O O . ILE G 1 150 ? 5.410 27.365 8.903 1.00 60.30 150 ILE G O 1
ATOM 9323 N N . GLY G 1 151 ? 7.484 28.030 8.293 1.00 62.70 151 GLY G N 1
ATOM 9324 C CA . GLY G 1 151 ? 7.113 29.410 8.056 1.00 66.16 151 GLY G CA 1
ATOM 9325 C C . GLY G 1 151 ? 6.717 29.539 6.604 1.00 71.07 151 GLY G C 1
ATOM 9326 O O . GLY G 1 151 ? 6.979 28.622 5.818 1.00 68.72 151 GLY G O 1
ATOM 9327 N N . GLN G 1 152 ? 6.106 30.669 6.250 1.00 78.32 152 GLN G N 1
ATOM 9328 C CA . GLN G 1 152 ? 5.676 30.937 4.878 1.00 82.15 152 GLN G CA 1
ATOM 9329 C C . GLN G 1 152 ? 4.862 29.764 4.322 1.00 84.28 152 GLN G C 1
ATOM 9330 O O . GLN G 1 152 ? 5.067 29.323 3.189 1.00 84.42 152 GLN G O 1
ATOM 9336 N N . VAL G 1 153 ? 3.952 29.259 5.152 1.00 85.64 153 VAL G N 1
ATOM 9337 C CA . VAL G 1 153 ? 3.217 28.027 4.875 1.00 86.51 153 VAL G CA 1
ATOM 9338 C C . VAL G 1 153 ? 2.139 28.112 3.782 1.00 87.84 153 VAL G C 1
ATOM 9339 O O . VAL G 1 153 ? 1.808 27.099 3.162 1.00 86.87 153 VAL G O 1
ATOM 9343 N N . THR G 1 154 ? 1.611 29.310 3.534 1.00 90.90 154 THR G N 1
ATOM 9344 C CA . THR G 1 154 ? 0.486 29.478 2.606 1.00 92.60 154 THR G CA 1
ATOM 9345 C C . THR G 1 154 ? 0.763 28.973 1.188 1.00 91.82 154 THR G C 1
ATOM 9346 O O . THR G 1 154 ? -0.110 28.384 0.549 1.00 90.32 154 THR G O 1
ATOM 9350 N N . GLY G 1 155 ? 1.985 29.189 0.709 1.00 92.78 155 GLY G N 1
ATOM 9351 C CA . GLY G 1 155 ? 2.371 28.740 -0.617 1.00 93.72 155 GLY G CA 1
ATOM 9352 C C . GLY G 1 155 ? 3.024 27.368 -0.621 1.00 95.19 155 GLY G C 1
ATOM 9353 O O . GLY G 1 155 ? 3.506 26.909 -1.660 1.00 96.24 155 GLY G O 1
ATOM 9354 N N . LYS G 1 156 ? 3.029 26.705 0.534 1.00 94.12 156 LYS G N 1
ATOM 9355 C CA . LYS G 1 156 ? 3.659 25.393 0.662 1.00 92.56 156 LYS G CA 1
ATOM 9356 C C . LYS G 1 156 ? 2.598 24.309 0.690 1.00 94.15 156 LYS G C 1
ATOM 9357 O O . LYS G 1 156 ? 2.870 23.146 0.389 1.00 94.57 156 LYS G O 1
ATOM 9363 N N . VAL G 1 157 ? 1.382 24.699 1.056 1.00 95.62 157 VAL G N 1
ATOM 9364 C CA . VAL G 1 157 ? 0.238 23.833 0.845 1.00 97.31 157 VAL G CA 1
ATOM 9365 C C . VAL G 1 157 ? -0.649 24.544 -0.160 1.00 99.05 157 VAL G C 1
ATOM 9366 O O . VAL G 1 157 ? -0.833 25.763 -0.097 1.00 98.50 157 VAL G O 1
ATOM 9370 N N . ASP G 1 158 ? -1.152 23.795 -1.128 1.00 101.07 158 ASP G N 1
ATOM 9371 C CA . ASP G 1 158 ? -1.986 24.409 -2.139 1.00 103.99 158 ASP G CA 1
ATOM 9372 C C . ASP G 1 158 ? -3.461 24.424 -1.745 1.00 103.47 158 ASP G C 1
ATOM 9373 O O . ASP G 1 158 ? -4.006 23.430 -1.265 1.00 103.26 158 ASP G O 1
ATOM 9378 N N . ALA G 1 159 ? -4.085 25.586 -1.894 1.00 104.59 159 ALA G N 1
ATOM 9379 C CA . ALA G 1 159 ? -5.525 25.718 -1.727 1.00 106.04 159 ALA G CA 1
ATOM 9380 C C . ALA G 1 159 ? -6.145 24.921 -2.871 1.00 109.30 159 ALA G C 1
ATOM 9381 O O . ALA G 1 159 ? -5.428 24.276 -3.641 1.00 111.46 159 ALA G O 1
ATOM 9383 N N . GLN G 1 160 ? -7.469 24.914 -2.954 1.00 109.81 160 GLN G N 1
ATOM 9384 C CA . GLN G 1 160 ? -8.194 24.183 -4.000 1.00 110.31 160 GLN G CA 1
ATOM 9385 C C . GLN G 1 160 ? -8.140 22.662 -3.804 1.00 109.01 160 GLN G C 1
ATOM 9386 O O . GLN G 1 160 ? -9.113 21.961 -4.084 1.00 110.22 160 GLN G O 1
ATOM 9392 N N . THR G 1 161 ? -6.992 22.155 -3.358 1.00 106.37 161 THR G N 1
ATOM 9393 C CA . THR G 1 161 ? -6.809 20.717 -3.161 1.00 104.66 161 THR G CA 1
ATOM 9394 C C . THR G 1 161 ? -6.377 20.239 -1.758 1.00 103.56 161 THR G C 1
ATOM 9395 O O . THR G 1 161 ? -6.096 19.052 -1.593 1.00 104.38 161 THR G O 1
ATOM 9399 N N . LEU G 1 162 ? -6.260 21.148 -0.786 1.00 100.84 162 LEU G N 1
ATOM 9400 C CA . LEU G 1 162 ? -6.074 20.769 0.629 1.00 97.82 162 LEU G CA 1
ATOM 9401 C C . LEU G 1 162 ? -4.693 20.206 1.018 1.00 93.69 162 LEU G C 1
ATOM 9402 O O . LEU G 1 162 ? -4.388 20.080 2.201 1.00 93.03 162 LEU G O 1
ATOM 9407 N N . GLU G 1 163 ? -3.859 19.887 0.036 1.00 91.67 163 GLU G N 1
ATOM 9408 C CA . GLU G 1 163 ? -2.666 19.080 0.291 1.00 91.02 163 GLU G CA 1
ATOM 9409 C C . GLU G 1 163 ? -1.358 19.864 0.476 1.00 86.35 163 GLU G C 1
ATOM 9410 O O . GLU G 1 163 ? -1.168 20.941 -0.094 1.00 85.88 163 GLU G O 1
ATOM 9416 N N . LEU G 1 164 ? -0.471 19.316 1.303 1.00 82.49 164 LEU G N 1
ATOM 9417 C CA . LEU G 1 164 ? 0.882 19.844 1.477 1.00 78.81 164 LEU G CA 1
ATOM 9418 C C . LEU G 1 164 ? 1.739 19.502 0.263 1.00 79.02 164 LEU G C 1
ATOM 9419 O O . LEU G 1 164 ? 1.975 18.325 -0.009 1.00 76.36 164 LEU G O 1
ATOM 9424 N N . SER G 1 165 ? 2.205 20.519 -0.461 1.00 81.43 165 SER G N 1
ATOM 9425 C CA . SER G 1 165 ? 2.907 20.293 -1.729 1.00 83.13 165 SER G CA 1
ATOM 9426 C C . SER G 1 165 ? 4.422 20.573 -1.744 1.00 85.07 165 SER G C 1
ATOM 9427 O O . SER G 1 165 ? 5.141 20.013 -2.576 1.00 84.80 165 SER G O 1
ATOM 9430 N N . ASP G 1 166 ? 4.904 21.427 -0.843 1.00 87.80 166 ASP G N 1
ATOM 9431 C CA . ASP G 1 166 ? 6.322 21.803 -0.828 1.00 91.06 166 ASP G CA 1
ATOM 9432 C C . ASP G 1 166 ? 7.224 20.583 -0.651 1.00 92.03 166 ASP G C 1
ATOM 9433 O O . ASP G 1 166 ? 7.260 19.973 0.421 1.00 93.16 166 ASP G O 1
ATOM 9438 N N . VAL G 1 167 ? 7.954 20.240 -1.710 1.00 91.41 167 VAL G N 1
ATOM 9439 C CA . VAL G 1 167 ? 8.770 19.029 -1.721 1.00 91.67 167 VAL G CA 1
ATOM 9440 C C . VAL G 1 167 ? 9.876 19.056 -0.663 1.00 90.46 167 VAL G C 1
ATOM 9441 O O . VAL G 1 167 ? 10.142 18.044 -0.016 1.00 90.86 167 VAL G O 1
ATOM 9445 N N . ALA G 1 168 ? 10.490 20.219 -0.467 1.00 88.70 168 ALA G N 1
ATOM 9446 C CA . ALA G 1 168 ? 11.547 20.369 0.527 1.00 87.03 168 ALA G CA 1
ATOM 9447 C C . ALA G 1 168 ? 11.002 20.186 1.944 1.00 86.65 168 ALA G C 1
ATOM 9448 O O . ALA G 1 168 ? 11.657 19.586 2.798 1.00 86.92 168 ALA G O 1
ATOM 9450 N N . THR G 1 169 ? 9.801 20.711 2.180 1.00 85.11 169 THR G N 1
ATOM 9451 C CA . THR G 1 169 ? 9.138 20.603 3.479 1.00 84.28 169 THR G CA 1
ATOM 9452 C C . THR G 1 169 ? 8.818 19.150 3.802 1.00 83.00 169 THR G C 1
ATOM 9453 O O . THR G 1 169 ? 9.014 18.691 4.930 1.00 81.83 169 THR G O 1
ATOM 9457 N N . ARG G 1 170 ? 8.311 18.439 2.801 1.00 82.39 170 ARG G N 1
ATOM 9458 C CA . ARG G 1 170 ? 7.975 17.028 2.934 1.00 80.45 170 ARG G CA 1
ATOM 9459 C C . ARG G 1 170 ? 9.199 16.212 3.330 1.00 81.01 170 ARG G C 1
ATOM 9460 O O . ARG G 1 170 ? 9.129 15.337 4.197 1.00 81.83 170 ARG G O 1
ATOM 9468 N N . GLU G 1 171 ? 10.319 16.518 2.681 1.00 79.96 171 GLU G N 1
ATOM 9469 C CA . GLU G 1 171 ? 11.590 15.849 2.929 1.00 78.28 171 GLU G CA 1
ATOM 9470 C C . GLU G 1 171 ? 12.076 16.141 4.339 1.00 72.22 171 GLU G C 1
ATOM 9471 O O . GLU G 1 171 ? 12.635 15.275 5.018 1.00 71.55 171 GLU G O 1
ATOM 9477 N N . PHE G 1 172 ? 11.866 17.385 4.758 1.00 68.78 172 PHE G N 1
ATOM 9478 C CA . PHE G 1 172 ? 12.241 17.834 6.091 1.00 65.59 172 PHE G CA 1
ATOM 9479 C C . PHE G 1 172 ? 11.452 17.016 7.123 1.00 60.16 172 PHE G C 1
ATOM 9480 O O . PHE G 1 172 ? 12.023 16.462 8.064 1.00 60.54 172 PHE G O 1
ATOM 9488 N N . LEU G 1 173 ? 10.145 16.916 6.907 1.00 54.18 173 LEU G N 1
ATOM 9489 C CA . LEU G 1 173 ? 9.257 16.197 7.819 1.00 55.27 173 LEU G CA 1
ATOM 9490 C C . LEU G 1 173 ? 9.598 14.713 7.879 1.00 59.38 173 LEU G C 1
ATOM 9491 O O . LEU G 1 173 ? 9.511 14.094 8.943 1.00 61.22 173 LEU G O 1
ATOM 9496 N N . ALA G 1 174 ? 9.975 14.147 6.735 1.00 58.61 174 ALA G N 1
ATOM 9497 C CA . ALA G 1 174 ? 10.428 12.762 6.672 1.00 56.87 174 ALA G CA 1
ATOM 9498 C C . ALA G 1 174 ? 11.661 12.538 7.544 1.00 58.28 174 ALA G C 1
ATOM 9499 O O . ALA G 1 174 ? 11.758 11.526 8.243 1.00 58.70 174 ALA G O 1
ATOM 9501 N N . ARG G 1 175 ? 12.599 13.485 7.498 1.00 57.91 175 ARG G N 1
ATOM 9502 C CA . ARG G 1 175 ? 13.824 13.379 8.282 1.00 60.55 175 ARG G CA 1
ATOM 9503 C C . ARG G 1 175 ? 13.522 13.442 9.779 1.00 57.79 175 ARG G C 1
ATOM 9504 O O . ARG G 1 175 ? 14.153 12.752 10.585 1.00 58.15 175 ARG G O 1
ATOM 9512 N N . GLN G 1 176 ? 12.557 14.285 10.142 1.00 54.42 176 GLN G N 1
ATOM 9513 C CA . GLN G 1 176 ? 12.137 14.422 11.538 1.00 52.72 176 GLN G CA 1
ATOM 9514 C C . GLN G 1 176 ? 11.520 13.134 12.079 1.00 46.40 176 GLN G C 1
ATOM 9515 O O . GLN G 1 176 ? 11.760 12.748 13.225 1.00 42.99 176 GLN G O 1
ATOM 9521 N N . LEU G 1 177 ? 10.717 12.473 11.254 1.00 45.28 177 LEU G N 1
ATOM 9522 C CA . LEU G 1 177 ? 10.071 11.236 11.672 1.00 43.29 177 LEU G CA 1
ATOM 9523 C C . LEU G 1 177 ? 11.111 10.154 11.960 1.00 49.48 177 LEU G C 1
ATOM 9524 O O . LEU G 1 177 ? 10.959 9.366 12.902 1.00 49.21 177 LEU G O 1
ATOM 9529 N N . ASP G 1 178 ? 12.156 10.118 11.132 1.00 52.30 178 ASP G N 1
ATOM 9530 C CA . ASP G 1 178 ? 13.298 9.229 11.335 1.00 54.51 178 ASP G CA 1
ATOM 9531 C C . ASP G 1 178 ? 14.032 9.563 12.632 1.00 50.87 178 ASP G C 1
ATOM 9532 O O . ASP G 1 178 ? 14.446 8.667 13.371 1.00 50.43 178 ASP G O 1
ATOM 9537 N N . ALA G 1 179 ? 14.250 10.855 12.877 1.00 49.48 179 ALA G N 1
ATOM 9538 C CA . ALA G 1 179 ? 14.899 11.280 14.114 1.00 46.13 179 ALA G CA 1
ATOM 9539 C C . ALA G 1 179 ? 14.007 10.916 15.301 1.00 42.46 179 ALA G C 1
ATOM 9540 O O . ALA G 1 179 ? 14.492 10.499 16.355 1.00 45.12 179 ALA G O 1
ATOM 9542 N N . LEU G 1 180 ? 12.699 11.070 15.114 1.00 36.60 180 LEU G N 1
ATOM 9543 C CA . LEU G 1 180 ? 11.727 10.698 16.137 1.00 37.47 180 LEU G CA 1
ATOM 9544 C C . LEU G 1 180 ? 11.772 9.184 16.351 1.00 42.33 180 LEU G C 1
ATOM 9545 O O . LEU G 1 180 ? 11.708 8.695 17.486 1.00 42.25 180 LEU G O 1
ATOM 9550 N N . ALA G 1 181 ? 11.881 8.446 15.249 1.00 43.12 181 ALA G N 1
ATOM 9551 C CA . ALA G 1 181 ? 12.037 6.999 15.313 1.00 42.78 181 ALA G CA 1
ATOM 9552 C C . ALA G 1 181 ? 13.303 6.601 16.070 1.00 45.56 181 ALA G C 1
ATOM 9553 O O . ALA G 1 181 ? 13.259 5.744 16.965 1.00 45.57 181 ALA G O 1
ATOM 9555 N N . ALA G 1 182 ? 14.418 7.245 15.724 1.00 42.16 182 ALA G N 1
ATOM 9556 C CA . ALA G 1 182 ? 15.692 6.965 16.372 1.00 44.36 182 ALA G CA 1
ATOM 9557 C C . ALA G 1 182 ? 15.609 7.263 17.870 1.00 49.17 182 ALA G C 1
ATOM 9558 O O . ALA G 1 182 ? 16.146 6.521 18.694 1.00 51.87 182 ALA G O 1
ATOM 9560 N N . LEU G 1 183 ? 14.939 8.356 18.218 1.00 48.32 183 LEU G N 1
ATOM 9561 C CA . LEU G 1 183 ? 14.725 8.705 19.620 1.00 46.53 183 LEU G CA 1
ATOM 9562 C C . LEU G 1 183 ? 13.895 7.649 20.348 1.00 48.62 183 LEU G C 1
ATOM 9563 O O . LEU G 1 183 ? 14.249 7.222 21.452 1.00 50.53 183 LEU G O 1
ATOM 9568 N N . ALA G 1 184 ? 12.797 7.225 19.729 1.00 46.13 184 ALA G N 1
ATOM 9569 C CA . ALA G 1 184 ? 11.929 6.234 20.348 1.00 46.83 184 ALA G CA 1
ATOM 9570 C C . ALA G 1 184 ? 12.684 4.939 20.634 1.00 50.43 184 ALA G C 1
ATOM 9571 O O . ALA G 1 184 ? 12.621 4.406 21.750 1.00 47.56 184 ALA G O 1
ATOM 9573 N N . ARG G 1 185 ? 13.446 4.477 19.643 1.00 54.38 185 ARG G N 1
ATOM 9574 C CA . ARG G 1 185 ? 14.208 3.233 19.763 1.00 58.08 185 ARG G CA 1
ATOM 9575 C C . ARG G 1 185 ? 15.357 3.324 20.769 1.00 57.90 185 ARG G C 1
ATOM 9576 O O . ARG G 1 185 ? 15.701 2.332 21.413 1.00 57.77 185 ARG G O 1
ATOM 9584 N N . THR G 1 186 ? 15.945 4.509 20.907 1.00 59.19 186 THR G N 1
ATOM 9585 C CA . THR G 1 186 ? 16.996 4.716 21.898 1.00 62.94 186 THR G CA 1
ATOM 9586 C C . THR G 1 186 ? 16.426 4.555 23.311 1.00 64.11 186 THR G C 1
ATOM 9587 O O . THR G 1 186 ? 17.067 3.982 24.192 1.00 65.03 186 THR G O 1
ATOM 9591 N N . LEU G 1 187 ? 15.215 5.063 23.512 1.00 65.82 187 LEU G N 1
ATOM 9592 C CA . LEU G 1 187 ? 14.563 5.037 24.820 1.00 66.48 187 LEU G CA 1
ATOM 9593 C C . LEU G 1 187 ? 13.918 3.689 25.133 1.00 69.57 187 LEU G C 1
ATOM 9594 O O . LEU G 1 187 ? 13.601 3.397 26.286 1.00 69.53 187 LEU G O 1
ATOM 9599 N N . SER G 1 188 ? 13.706 2.882 24.098 1.00 72.64 188 SER G N 1
ATOM 9600 C CA . SER G 1 188 ? 13.126 1.551 24.257 1.00 73.20 188 SER G CA 1
ATOM 9601 C C . SER G 1 188 ? 14.114 0.616 24.955 1.00 74.16 188 SER G C 1
ATOM 9602 O O . SER G 1 188 ? 15.319 0.655 24.687 1.00 74.21 188 SER G O 1
ATOM 9605 N N . SER H 1 5 ? -10.583 60.403 41.878 1.00 85.73 5 SER H N 1
ATOM 9606 C CA . SER H 1 5 ? -11.312 60.027 40.670 1.00 87.65 5 SER H CA 1
ATOM 9607 C C . SER H 1 5 ? -11.501 58.504 40.620 1.00 87.69 5 SER H C 1
ATOM 9608 O O . SER H 1 5 ? -10.547 57.747 40.815 1.00 87.83 5 SER H O 1
ATOM 9611 N N . PRO H 1 6 ? -12.740 58.058 40.341 1.00 86.54 6 PRO H N 1
ATOM 9612 C CA . PRO H 1 6 ? -13.176 56.652 40.418 1.00 83.64 6 PRO H CA 1
ATOM 9613 C C . PRO H 1 6 ? -12.667 55.679 39.352 1.00 79.67 6 PRO H C 1
ATOM 9614 O O . PRO H 1 6 ? -12.742 55.977 38.159 1.00 79.62 6 PRO H O 1
ATOM 9618 N N . LEU H 1 7 ? -12.137 54.537 39.793 1.00 75.23 7 LEU H N 1
ATOM 9619 C CA . LEU H 1 7 ? -11.742 53.459 38.883 1.00 70.76 7 LEU H CA 1
ATOM 9620 C C . LEU H 1 7 ? -12.669 52.237 38.991 1.00 69.26 7 LEU H C 1
ATOM 9621 O O . LEU H 1 7 ? -13.190 51.927 40.065 1.00 65.34 7 LEU H O 1
ATOM 9626 N N . HIS H 1 8 ? -12.842 51.528 37.881 1.00 72.72 8 HIS H N 1
ATOM 9627 C CA . HIS H 1 8 ? -13.625 50.296 37.873 1.00 74.29 8 HIS H CA 1
ATOM 9628 C C . HIS H 1 8 ? -12.725 49.166 37.391 1.00 65.89 8 HIS H C 1
ATOM 9629 O O . HIS H 1 8 ? -12.274 49.185 36.244 1.00 65.54 8 HIS H O 1
ATOM 9636 N N . PHE H 1 9 ? -12.486 48.168 38.236 1.00 59.41 9 PHE H N 1
ATOM 9637 C CA . PHE H 1 9 ? -11.679 47.023 37.818 1.00 54.74 9 PHE H CA 1
ATOM 9638 C C . PHE H 1 9 ? -12.595 45.821 37.608 1.00 53.77 9 PHE H C 1
ATOM 9639 O O . PHE H 1 9 ? -13.614 45.682 38.294 1.00 53.02 9 PHE H O 1
ATOM 9647 N N . VAL H 1 10 ? -12.234 44.961 36.658 1.00 54.16 10 VAL H N 1
ATOM 9648 C CA . VAL H 1 10 ? -12.936 43.692 36.443 1.00 54.44 10 VAL H CA 1
ATOM 9649 C C . VAL H 1 10 ? -12.017 42.495 36.677 1.00 52.68 10 VAL H C 1
ATOM 9650 O O . VAL H 1 10 ? -10.813 42.576 36.438 1.00 52.74 10 VAL H O 1
ATOM 9654 N N . THR H 1 11 ? -12.581 41.383 37.140 1.00 49.48 11 THR H N 1
ATOM 9655 C CA . THR H 1 11 ? -11.774 40.206 37.423 1.00 46.85 11 THR H CA 1
ATOM 9656 C C . THR H 1 11 ? -12.051 39.082 36.438 1.00 49.07 11 THR H C 1
ATOM 9657 O O . THR H 1 11 ? -13.200 38.777 36.112 1.00 49.35 11 THR H O 1
ATOM 9661 N N . LEU H 1 12 ? -10.974 38.490 35.942 1.00 47.58 12 LEU H N 1
ATOM 9662 C CA . LEU H 1 12 ? -11.069 37.359 35.036 1.00 46.29 12 LEU H CA 1
ATOM 9663 C C . LEU H 1 12 ? -10.530 36.145 35.785 1.00 45.15 12 LEU H C 1
ATOM 9664 O O . LEU H 1 12 ? -9.410 36.164 36.312 1.00 44.04 12 LEU H O 1
ATOM 9669 N N . LEU H 1 13 ? -11.347 35.103 35.865 1.00 43.37 13 LEU H N 1
ATOM 9670 C CA . LEU H 1 13 ? -11.033 33.944 36.696 1.00 40.76 13 LEU H CA 1
ATOM 9671 C C . LEU H 1 13 ? -10.615 32.745 35.846 1.00 37.07 13 LEU H C 1
ATOM 9672 O O . LEU H 1 13 ? -11.288 32.406 34.868 1.00 33.67 13 LEU H O 1
ATOM 9677 N N . GLY H 1 14 ? -9.496 32.120 36.207 1.00 34.90 14 GLY H N 1
ATOM 9678 C CA . GLY H 1 14 ? -8.936 31.055 35.391 1.00 33.51 14 GLY H CA 1
ATOM 9679 C C . GLY H 1 14 ? -9.297 29.630 35.771 1.00 38.76 14 GLY H C 1
ATOM 9680 O O . GLY H 1 14 ? -8.866 28.683 35.096 1.00 41.77 14 GLY H O 1
ATOM 9681 N N . SER H 1 15 ? -10.088 29.458 36.830 1.00 37.21 15 SER H N 1
ATOM 9682 C CA . SER H 1 15 ? -10.494 28.111 37.258 1.00 39.70 15 SER H CA 1
ATOM 9683 C C . SER H 1 15 ? -12.025 27.946 37.273 1.00 40.65 15 SER H C 1
ATOM 9684 O O . SER H 1 15 ? -12.749 28.876 37.617 1.00 41.09 15 SER H O 1
ATOM 9687 N N . LEU H 1 16 ? -12.508 26.765 36.891 1.00 41.93 16 LEU H N 1
ATOM 9688 C CA . LEU H 1 16 ? -13.948 26.528 36.779 1.00 41.68 16 LEU H CA 1
ATOM 9689 C C . LEU H 1 16 ? -14.577 25.796 37.972 1.00 45.76 16 LEU H C 1
ATOM 9690 O O . LEU H 1 16 ? -15.802 25.797 38.114 1.00 51.70 16 LEU H O 1
ATOM 9695 N N . ARG H 1 17 ? -13.767 25.160 38.815 1.00 45.57 17 ARG H N 1
ATOM 9696 C CA . ARG H 1 17 ? -14.328 24.342 39.895 1.00 50.27 17 ARG H CA 1
ATOM 9697 C C . ARG H 1 17 ? -14.850 25.207 41.051 1.00 53.29 17 ARG H C 1
ATOM 9698 O O . ARG H 1 17 ? -14.314 26.285 41.316 1.00 54.74 17 ARG H O 1
ATOM 9706 N N . LYS H 1 18 ? -15.898 24.743 41.733 1.00 52.60 18 LYS H N 1
ATOM 9707 C CA . LYS H 1 18 ? -16.530 25.550 42.787 1.00 52.51 18 LYS H CA 1
ATOM 9708 C C . LYS H 1 18 ? -15.630 25.839 43.985 1.00 46.76 18 LYS H C 1
ATOM 9709 O O . LYS H 1 18 ? -15.653 26.942 44.528 1.00 47.76 18 LYS H O 1
ATOM 9715 N N . ALA H 1 19 ? -14.855 24.852 44.411 1.00 43.15 19 ALA H N 1
ATOM 9716 C CA . ALA H 1 19 ? -13.993 25.041 45.567 1.00 43.97 19 ALA H CA 1
ATOM 9717 C C . ALA H 1 19 ? -12.641 25.652 45.171 1.00 41.52 19 ALA H C 1
ATOM 9718 O O . ALA H 1 19 ? -11.650 25.497 45.888 1.00 41.09 19 ALA H O 1
ATOM 9720 N N . SER H 1 20 ? -12.614 26.331 44.025 1.00 40.81 20 SER H N 1
ATOM 9721 C CA . SER H 1 20 ? -11.393 26.950 43.503 1.00 43.68 20 SER H CA 1
ATOM 9722 C C . SER H 1 20 ? -10.813 27.969 44.477 1.00 46.52 20 SER H C 1
ATOM 9723 O O . SER H 1 20 ? -11.531 28.852 44.961 1.00 44.69 20 SER H O 1
ATOM 9726 N N . PHE H 1 21 ? -9.517 27.854 44.755 1.00 47.59 21 PHE H N 1
ATOM 9727 C CA . PHE H 1 21 ? -8.852 28.833 45.603 1.00 48.72 21 PHE H CA 1
ATOM 9728 C C . PHE H 1 21 ? -8.737 30.192 44.908 1.00 48.61 21 PHE H C 1
ATOM 9729 O O . PHE H 1 21 ? -8.855 31.244 45.541 1.00 46.95 21 PHE H O 1
ATOM 9737 N N . ASN H 1 22 ? -8.511 30.169 43.599 1.00 48.45 22 ASN H N 1
ATOM 9738 C CA . ASN H 1 22 ? -8.408 31.412 42.841 1.00 46.94 22 ASN H CA 1
ATOM 9739 C C . ASN H 1 22 ? -9.745 32.158 42.823 1.00 45.66 22 ASN H C 1
ATOM 9740 O O . ASN H 1 22 ? -9.782 33.386 42.878 1.00 45.61 22 ASN H O 1
ATOM 9745 N N . ALA H 1 23 ? -10.839 31.401 42.784 1.00 45.83 23 ALA H N 1
ATOM 9746 C CA . ALA H 1 23 ? -12.185 31.966 42.874 1.00 47.71 23 ALA H CA 1
ATOM 9747 C C . ALA H 1 23 ? -12.363 32.674 44.210 1.00 49.26 23 ALA H C 1
ATOM 9748 O O . ALA H 1 23 ? -12.949 33.757 44.288 1.00 49.71 23 ALA H O 1
ATOM 9750 N N . ALA H 1 24 ? -11.859 32.043 45.262 1.00 49.68 24 ALA H N 1
ATOM 9751 C CA . ALA H 1 24 ? -11.874 32.631 46.593 1.00 49.43 24 ALA H CA 1
ATOM 9752 C C . ALA H 1 24 ? -11.129 33.970 46.614 1.00 50.55 24 ALA H C 1
ATOM 9753 O O . ALA H 1 24 ? -11.617 34.957 47.172 1.00 52.64 24 ALA H O 1
ATOM 9755 N N . VAL H 1 25 ? -9.950 33.996 46.000 1.00 50.02 25 VAL H N 1
ATOM 9756 C CA . VAL H 1 25 ? -9.149 35.219 45.911 1.00 50.11 25 VAL H CA 1
ATOM 9757 C C . VAL H 1 25 ? -9.879 36.294 45.112 1.00 49.93 25 VAL H C 1
ATOM 9758 O O . VAL H 1 25 ? -9.894 37.473 45.498 1.00 52.10 25 VAL H O 1
ATOM 9762 N N . ALA H 1 26 ? -10.488 35.883 44.005 1.00 45.02 26 ALA H N 1
ATOM 9763 C CA . ALA H 1 26 ? -11.208 36.809 43.140 1.00 46.21 26 ALA H CA 1
ATOM 9764 C C . ALA H 1 26 ? -12.366 37.504 43.870 1.00 54.18 26 ALA H C 1
ATOM 9765 O O . ALA H 1 26 ? -12.611 38.696 43.659 1.00 57.93 26 ALA H O 1
ATOM 9767 N N . ARG H 1 27 ? -13.088 36.747 44.697 1.00 55.59 27 ARG H N 1
ATOM 9768 C CA . ARG H 1 27 ? -14.219 37.284 45.463 1.00 60.61 27 ARG H CA 1
ATOM 9769 C C . ARG H 1 27 ? -13.785 38.275 46.535 1.00 64.34 27 ARG H C 1
ATOM 9770 O O . ARG H 1 27 ? -14.562 39.128 46.960 1.00 69.58 27 ARG H O 1
ATOM 9778 N N . ALA H 1 28 ? -12.545 38.145 46.984 1.00 62.96 28 ALA H N 1
ATOM 9779 C CA . ALA H 1 28 ? -12.029 39.012 48.027 1.00 63.07 28 ALA H CA 1
ATOM 9780 C C . ALA H 1 28 ? -11.676 40.405 47.509 1.00 65.57 28 ALA H C 1
ATOM 9781 O O . ALA H 1 28 ? -11.632 41.362 48.276 1.00 66.52 28 ALA H O 1
ATOM 9783 N N . LEU H 1 29 ? -11.401 40.511 46.214 1.00 67.44 29 LEU H N 1
ATOM 9784 C CA . LEU H 1 29 ? -10.905 41.768 45.644 1.00 70.12 29 LEU H CA 1
ATOM 9785 C C . LEU H 1 29 ? -11.801 43.015 45.797 1.00 73.87 29 LEU H C 1
ATOM 9786 O O . LEU H 1 29 ? -11.289 44.095 46.100 1.00 73.67 29 LEU H O 1
ATOM 9791 N N . PRO H 1 30 ? -13.128 42.883 45.584 1.00 77.68 30 PRO H N 1
ATOM 9792 C CA . PRO H 1 30 ? -13.933 44.108 45.721 1.00 78.51 30 PRO H CA 1
ATOM 9793 C C . PRO H 1 30 ? -14.019 44.688 47.137 1.00 78.80 30 PRO H C 1
ATOM 9794 O O . PRO H 1 30 ? -14.143 45.906 47.263 1.00 80.68 30 PRO H O 1
ATOM 9798 N N . GLU H 1 31 ? -13.964 43.852 48.170 1.00 78.10 31 GLU H N 1
ATOM 9799 C CA . GLU H 1 31 ? -13.944 44.351 49.546 1.00 79.64 31 GLU H CA 1
ATOM 9800 C C . GLU H 1 31 ? -12.547 44.810 49.969 1.00 77.92 31 GLU H C 1
ATOM 9801 O O . GLU H 1 31 ? -12.400 45.736 50.769 1.00 78.32 31 GLU H O 1
ATOM 9807 N N . ILE H 1 32 ? -11.530 44.161 49.410 1.00 75.76 32 ILE H N 1
ATOM 9808 C CA . ILE H 1 32 ? -10.133 44.487 49.684 1.00 72.95 32 ILE H CA 1
ATOM 9809 C C . ILE H 1 32 ? -9.769 45.811 49.013 1.00 70.29 32 ILE H C 1
ATOM 9810 O O . ILE H 1 32 ? -8.897 46.542 49.487 1.00 72.06 32 ILE H O 1
ATOM 9815 N N . ALA H 1 33 ? -10.472 46.125 47.929 1.00 67.69 33 ALA H N 1
ATOM 9816 C CA . ALA H 1 33 ? -10.154 47.276 47.088 1.00 68.49 33 ALA H CA 1
ATOM 9817 C C . ALA H 1 33 ? -10.046 48.572 47.882 1.00 74.91 33 ALA H C 1
ATOM 9818 O O . ALA H 1 33 ? -10.957 48.917 48.637 1.00 76.70 33 ALA H O 1
ATOM 9820 N N . PRO H 1 34 ? -8.914 49.283 47.732 1.00 80.24 34 PRO H N 1
ATOM 9821 C CA . PRO H 1 34 ? -8.769 50.585 48.393 1.00 81.20 34 PRO H CA 1
ATOM 9822 C C . PRO H 1 34 ? -9.791 51.565 47.832 1.00 81.16 34 PRO H C 1
ATOM 9823 O O . PRO H 1 34 ? -10.287 51.372 46.717 1.00 79.11 34 PRO H O 1
ATOM 9827 N N . GLU H 1 35 ? -10.101 52.610 48.589 1.00 82.96 35 GLU H N 1
ATOM 9828 C CA . GLU H 1 35 ? -11.130 53.550 48.162 1.00 84.21 35 GLU H CA 1
ATOM 9829 C C . GLU H 1 35 ? -10.825 54.284 46.861 1.00 81.42 35 GLU H C 1
ATOM 9830 O O . GLU H 1 35 ? -9.682 54.644 46.571 1.00 79.56 35 GLU H O 1
ATOM 9836 N N . GLY H 1 36 ? -11.883 54.471 46.076 1.00 80.67 36 GLY H N 1
ATOM 9837 C CA . GLY H 1 36 ? -11.797 55.056 44.754 1.00 80.40 36 GLY H CA 1
ATOM 9838 C C . GLY H 1 36 ? -11.804 53.965 43.704 1.00 79.61 36 GLY H C 1
ATOM 9839 O O . GLY H 1 36 ? -11.807 54.241 42.503 1.00 80.82 36 GLY H O 1
ATOM 9840 N N . ILE H 1 37 ? -11.844 52.716 44.166 1.00 76.50 37 ILE H N 1
ATOM 9841 C CA . ILE H 1 37 ? -11.807 51.562 43.274 1.00 72.18 37 ILE H CA 1
ATOM 9842 C C . ILE H 1 37 ? -12.935 50.574 43.551 1.00 68.90 37 ILE H C 1
ATOM 9843 O O . ILE H 1 37 ? -13.057 50.059 44.666 1.00 68.87 37 ILE H O 1
ATOM 9848 N N . ALA H 1 38 ? -13.754 50.312 42.536 1.00 67.29 38 ALA H N 1
ATOM 9849 C CA . ALA H 1 38 ? -14.797 49.290 42.623 1.00 69.01 38 ALA H CA 1
ATOM 9850 C C . ALA H 1 38 ? -14.426 48.095 41.751 1.00 70.18 38 ALA H C 1
ATOM 9851 O O . ALA H 1 38 ? -13.928 48.267 40.637 1.00 70.24 38 ALA H O 1
ATOM 9853 N N . ILE H 1 39 ? -14.679 46.887 42.246 1.00 68.86 39 ILE H N 1
ATOM 9854 C CA . ILE H 1 39 ? -14.278 45.684 41.521 1.00 67.41 39 ILE H CA 1
ATOM 9855 C C . ILE H 1 39 ? -15.453 44.722 41.319 1.00 65.71 39 ILE H C 1
ATOM 9856 O O . ILE H 1 39 ? -16.110 44.314 42.278 1.00 65.69 39 ILE H O 1
ATOM 9861 N N . THR H 1 40 ? -15.691 44.342 40.066 1.00 64.55 40 THR H N 1
ATOM 9862 C CA . THR H 1 40 ? -16.778 43.429 39.727 1.00 63.25 40 THR H CA 1
ATOM 9863 C C . THR H 1 40 ? -16.274 42.252 38.886 1.00 62.97 40 THR H C 1
ATOM 9864 O O . THR H 1 40 ? -15.341 42.401 38.095 1.00 63.95 40 THR H O 1
ATOM 9868 N N . PRO H 1 41 ? -16.893 41.073 39.057 1.00 58.84 41 PRO H N 1
ATOM 9869 C CA . PRO H 1 41 ? -16.478 39.889 38.294 1.00 55.99 41 PRO H CA 1
ATOM 9870 C C . PRO H 1 41 ? -16.985 39.878 36.850 1.00 53.92 41 PRO H C 1
ATOM 9871 O O . PRO H 1 41 ? -18.093 40.324 36.579 1.00 56.17 41 PRO H O 1
ATOM 9875 N N . LEU H 1 42 ? -16.157 39.397 35.927 1.00 50.69 42 LEU H N 1
ATOM 9876 C CA . LEU H 1 42 ? -16.605 39.116 34.572 1.00 48.83 42 LEU H CA 1
ATOM 9877 C C . LEU H 1 42 ? -17.390 37.802 34.566 1.00 48.94 42 LEU H C 1
ATOM 9878 O O . LEU H 1 42 ? -17.446 37.093 35.575 1.00 47.97 42 LEU H O 1
ATOM 9883 N N . GLY H 1 43 ? -18.008 37.485 33.434 1.00 48.25 43 GLY H N 1
ATOM 9884 C CA . GLY H 1 43 ? -18.644 36.192 33.266 1.00 49.58 43 GLY H CA 1
ATOM 9885 C C . GLY H 1 43 ? -17.620 35.073 33.203 1.00 50.08 43 GLY H C 1
ATOM 9886 O O . GLY H 1 43 ? -16.426 35.327 33.026 1.00 48.12 43 GLY H O 1
ATOM 9887 N N . SER H 1 44 ? -18.096 33.832 33.300 1.00 49.44 44 SER H N 1
ATOM 9888 C CA . SER H 1 44 ? -17.222 32.659 33.328 1.00 47.69 44 SER H CA 1
ATOM 9889 C C . SER H 1 44 ? -16.634 32.326 31.960 1.00 50.06 44 SER H C 1
ATOM 9890 O O . SER H 1 44 ? -17.311 32.442 30.929 1.00 48.81 44 SER H O 1
ATOM 9893 N N . ILE H 1 45 ? -15.374 31.893 31.954 1.00 50.29 45 ILE H N 1
ATOM 9894 C CA . ILE H 1 45 ? -14.716 31.493 30.712 1.00 52.32 45 ILE H CA 1
ATOM 9895 C C . ILE H 1 45 ? -15.268 30.158 30.199 1.00 52.40 45 ILE H C 1
ATOM 9896 O O . ILE H 1 45 ? -15.043 29.778 29.044 1.00 51.83 45 ILE H O 1
ATOM 9901 N N . GLY H 1 46 ? -16.005 29.461 31.059 1.00 55.21 46 GLY H N 1
ATOM 9902 C CA . GLY H 1 46 ? -16.566 28.165 30.714 1.00 57.01 46 GLY H CA 1
ATOM 9903 C C . GLY H 1 46 ? -17.690 28.213 29.699 1.00 57.76 46 GLY H C 1
ATOM 9904 O O . GLY H 1 46 ? -18.032 27.187 29.101 1.00 56.07 46 GLY H O 1
ATOM 9905 N N . THR H 1 47 ? -18.260 29.401 29.496 1.00 59.10 47 THR H N 1
ATOM 9906 C CA . THR H 1 47 ? -19.346 29.574 28.530 1.00 58.79 47 THR H CA 1
ATOM 9907 C C . THR H 1 47 ? -18.829 29.757 27.108 1.00 56.44 47 THR H C 1
ATOM 9908 O O . THR H 1 47 ? -19.605 29.705 26.157 1.00 59.82 47 THR H O 1
ATOM 9912 N N . PHE H 1 48 ? -17.524 29.976 26.960 1.00 50.86 48 PHE H N 1
ATOM 9913 C CA . PHE H 1 48 ? -16.937 30.155 25.632 1.00 48.36 48 PHE H CA 1
ATOM 9914 C C . PHE H 1 48 ? -16.816 28.784 24.985 1.00 48.84 48 PHE H C 1
ATOM 9915 O O . PHE H 1 48 ? -16.453 27.819 25.658 1.00 50.35 48 PHE H O 1
ATOM 9923 N N . PRO H 1 49 ? -17.111 28.684 23.678 1.00 46.36 49 PRO H N 1
ATOM 9924 C CA . PRO H 1 49 ? -16.770 27.432 23.002 1.00 47.29 49 PRO H CA 1
ATOM 9925 C C . PRO H 1 49 ? -15.279 27.440 22.710 1.00 46.92 49 PRO H C 1
ATOM 9926 O O . PRO H 1 49 ? -14.635 28.473 22.903 1.00 41.92 49 PRO H O 1
ATOM 9930 N N . HIS H 1 50 ? -14.731 26.309 22.279 1.00 45.07 50 HIS H N 1
ATOM 9931 C CA . HIS H 1 50 ? -13.339 26.270 21.861 1.00 45.36 50 HIS H CA 1
ATOM 9932 C C . HIS H 1 50 ? -13.164 27.232 20.697 1.00 50.76 50 HIS H C 1
ATOM 9933 O O . HIS H 1 50 ? -14.055 27.351 19.847 1.00 50.71 50 HIS H O 1
ATOM 9940 N N . TYR H 1 51 ? -12.038 27.937 20.648 1.00 51.07 51 TYR H N 1
ATOM 9941 C CA . TYR H 1 51 ? -11.827 28.823 19.513 1.00 52.05 51 TYR H CA 1
ATOM 9942 C C . TYR H 1 51 ? -11.759 28.058 18.192 1.00 52.58 51 TYR H C 1
ATOM 9943 O O . TYR H 1 51 ? -11.111 27.015 18.090 1.00 50.79 51 TYR H O 1
ATOM 9952 N N . SER H 1 52 ? -12.431 28.601 17.182 1.00 54.19 52 SER H N 1
ATOM 9953 C CA . SER H 1 52 ? -12.330 28.093 15.821 1.00 57.21 52 SER H CA 1
ATOM 9954 C C . SER H 1 52 ? -12.619 29.240 14.870 1.00 57.73 52 SER H C 1
ATOM 9955 O O . SER H 1 52 ? -13.580 29.988 15.070 1.00 55.76 52 SER H O 1
ATOM 9958 N N . GLN H 1 53 ? -11.773 29.402 13.857 1.00 62.20 53 GLN H N 1
ATOM 9959 C CA . GLN H 1 53 ? -11.987 30.463 12.879 1.00 68.62 53 GLN H CA 1
ATOM 9960 C C . GLN H 1 53 ? -13.274 30.238 12.091 1.00 70.30 53 GLN H C 1
ATOM 9961 O O . GLN H 1 53 ? -13.952 31.200 11.739 1.00 73.25 53 GLN H O 1
ATOM 9967 N N . ASP H 1 54 ? -13.608 28.973 11.829 1.00 68.06 54 ASP H N 1
ATOM 9968 C CA . ASP H 1 54 ? -14.867 28.628 11.165 1.00 65.02 54 ASP H CA 1
ATOM 9969 C C . ASP H 1 54 ? -16.065 29.093 11.995 1.00 64.86 54 ASP H C 1
ATOM 9970 O O . ASP H 1 54 ? -17.027 29.637 11.454 1.00 65.98 54 ASP H O 1
ATOM 9975 N N . VAL H 1 55 ? -15.998 28.882 13.308 1.00 63.77 55 VAL H N 1
ATOM 9976 C CA . VAL H 1 55 ? -17.042 29.355 14.216 1.00 61.79 55 VAL H CA 1
ATOM 9977 C C . VAL H 1 55 ? -17.096 30.883 14.231 1.00 67.10 55 VAL H C 1
ATOM 9978 O O . VAL H 1 55 ? -18.179 31.472 14.258 1.00 69.44 55 VAL H O 1
ATOM 9982 N N . GLN H 1 56 ? -15.926 31.517 14.223 1.00 68.10 56 GLN H N 1
ATOM 9983 C CA . GLN H 1 56 ? -15.838 32.978 14.222 1.00 69.76 56 GLN H CA 1
ATOM 9984 C C . GLN H 1 56 ? -16.508 33.615 12.991 1.00 73.45 56 GLN H C 1
ATOM 9985 O O . GLN H 1 56 ? -17.138 34.668 13.102 1.00 75.07 56 GLN H O 1
ATOM 9991 N N . GLU H 1 57 ? -16.352 32.991 11.824 1.00 75.51 57 GLU H N 1
ATOM 9992 C CA . GLU H 1 57 ? -16.983 33.476 10.591 1.00 77.90 57 GLU H CA 1
ATOM 9993 C C . GLU H 1 57 ? -18.495 33.628 10.740 1.00 80.95 57 GLU H C 1
ATOM 9994 O O . GLU H 1 57 ? -19.075 34.617 10.298 1.00 81.49 57 GLU H O 1
ATOM 10000 N N . GLU H 1 58 ? -19.123 32.645 11.377 1.00 83.67 58 GLU H N 1
ATOM 10001 C CA . GLU H 1 58 ? -20.564 32.660 11.600 1.00 84.76 58 GLU H CA 1
ATOM 10002 C C . GLU H 1 58 ? -20.953 33.787 12.542 1.00 83.68 58 GLU H C 1
ATOM 10003 O O . GLU H 1 58 ? -22.079 34.285 12.503 1.00 84.68 58 GLU H O 1
ATOM 10009 N N . GLY H 1 59 ? -20.014 34.176 13.397 1.00 81.28 59 GLY H N 1
ATOM 10010 C CA . GLY H 1 59 ? -20.250 35.243 14.346 1.00 77.65 59 GLY H CA 1
ATOM 10011 C C . GLY H 1 59 ? -19.590 34.961 15.676 1.00 74.46 59 GLY H C 1
ATOM 10012 O O . GLY H 1 59 ? -19.457 33.807 16.092 1.00 73.20 59 GLY H O 1
ATOM 10013 N N . PHE H 1 60 ? -19.157 36.025 16.337 1.00 72.61 60 PHE H N 1
ATOM 10014 C CA . PHE H 1 60 ? -18.559 35.916 17.656 1.00 71.12 60 PHE H CA 1
ATOM 10015 C C . PHE H 1 60 ? -19.597 35.447 18.667 1.00 71.18 60 PHE H C 1
ATOM 10016 O O . PHE H 1 60 ? -20.723 35.943 18.677 1.00 72.69 60 PHE H O 1
ATOM 10024 N N . PRO H 1 61 ? -19.222 34.474 19.512 1.00 68.19 61 PRO H N 1
ATOM 10025 C CA . PRO H 1 61 ? -20.102 34.018 20.592 1.00 64.57 61 PRO H CA 1
ATOM 10026 C C . PRO H 1 61 ? -20.478 35.176 21.508 1.00 62.84 61 PRO H C 1
ATOM 10027 O O . PRO H 1 61 ? -19.640 36.017 21.830 1.00 61.67 61 PRO H O 1
ATOM 10031 N N . ALA H 1 62 ? -21.741 35.206 21.913 1.00 61.70 62 ALA H N 1
ATOM 10032 C CA . ALA H 1 62 ? -22.273 36.252 22.783 1.00 60.64 62 ALA H CA 1
ATOM 10033 C C . ALA H 1 62 ? -21.496 36.533 24.084 1.00 59.74 62 ALA H C 1
ATOM 10034 O O . ALA H 1 62 ? -21.299 37.701 24.434 1.00 58.76 62 ALA H O 1
ATOM 10036 N N . PRO H 1 63 ? -21.086 35.478 24.823 1.00 57.18 63 PRO H N 1
ATOM 10037 C CA . PRO H 1 63 ? -20.367 35.771 26.071 1.00 58.36 63 PRO H CA 1
ATOM 10038 C C . PRO H 1 63 ? -19.039 36.473 25.828 1.00 57.98 63 PRO H C 1
ATOM 10039 O O . PRO H 1 63 ? -18.562 37.199 26.704 1.00 59.40 63 PRO H O 1
ATOM 10043 N N . VAL H 1 64 ? -18.451 36.241 24.659 1.00 56.54 64 VAL H N 1
ATOM 10044 C CA . VAL H 1 64 ? -17.205 36.891 24.266 1.00 58.57 64 VAL H CA 1
ATOM 10045 C C . VAL H 1 64 ? -17.368 38.393 24.067 1.00 62.48 64 VAL H C 1
ATOM 10046 O O . VAL H 1 64 ? -16.607 39.190 24.623 1.00 61.48 64 VAL H O 1
ATOM 10050 N N . LEU H 1 65 ? -18.366 38.769 23.271 1.00 63.68 65 LEU H N 1
ATOM 10051 C CA . LEU H 1 65 ? -18.643 40.173 22.989 1.00 63.05 65 LEU H CA 1
ATOM 10052 C C . LEU H 1 65 ? -19.009 40.890 24.287 1.00 61.82 65 LEU H C 1
ATOM 10053 O O . LEU H 1 65 ? -18.607 42.029 24.523 1.00 63.23 65 LEU H O 1
ATOM 10058 N N . THR H 1 66 ? -19.754 40.193 25.137 1.00 62.31 66 THR H N 1
ATOM 10059 C CA . THR H 1 66 ? -20.113 40.711 26.448 1.00 63.81 66 THR H CA 1
ATOM 10060 C C . THR H 1 66 ? -18.872 40.957 27.309 1.00 63.86 66 THR H C 1
ATOM 10061 O O . THR H 1 66 ? -18.735 42.017 27.930 1.00 62.37 66 THR H O 1
ATOM 10065 N N . MET H 1 67 ? -17.975 39.973 27.346 1.00 62.93 67 MET H N 1
ATOM 10066 C CA . MET H 1 67 ? -16.751 40.102 28.136 1.00 62.53 67 MET H CA 1
ATOM 10067 C C . MET H 1 67 ? -15.839 41.186 27.588 1.00 57.71 67 MET H C 1
ATOM 10068 O O . MET H 1 67 ? -15.293 41.984 28.349 1.00 56.91 67 MET H O 1
ATOM 10073 N N . ALA H 1 68 ? -15.694 41.217 26.269 1.00 54.88 68 ALA H N 1
ATOM 10074 C CA . ALA H 1 68 ? -14.842 42.199 25.617 1.00 57.11 68 ALA H CA 1
ATOM 10075 C C . ALA H 1 68 ? -15.281 43.618 25.956 1.00 62.65 68 ALA H C 1
ATOM 10076 O O . ALA H 1 68 ? -14.454 44.491 26.223 1.00 63.57 68 ALA H O 1
ATOM 10078 N N . GLN H 1 69 ? -16.594 43.829 25.977 1.00 64.88 69 GLN H N 1
ATOM 10079 C CA . GLN H 1 69 ? -17.153 45.145 26.245 1.00 63.11 69 GLN H CA 1
ATOM 10080 C C . GLN H 1 69 ? -16.971 45.549 27.704 1.00 58.26 69 GLN H C 1
ATOM 10081 O O . GLN H 1 69 ? -16.707 46.709 28.006 1.00 57.73 69 GLN H O 1
ATOM 10087 N N . GLN H 1 70 ? -17.110 44.587 28.608 1.00 58.38 70 GLN H N 1
ATOM 10088 C CA . GLN H 1 70 ? -16.904 44.842 30.028 1.00 60.50 70 GLN H CA 1
ATOM 10089 C C . GLN H 1 70 ? -15.452 45.207 30.330 1.00 60.25 70 GLN H C 1
ATOM 10090 O O . GLN H 1 70 ? -15.178 46.062 31.175 1.00 60.44 70 GLN H O 1
ATOM 10096 N N . ILE H 1 71 ? -14.528 44.538 29.644 1.00 57.26 71 ILE H N 1
ATOM 10097 C CA . ILE H 1 71 ? -13.106 44.827 29.774 1.00 54.68 71 ILE H CA 1
ATOM 10098 C C . ILE H 1 71 ? -12.777 46.197 29.192 1.00 51.94 71 ILE H C 1
ATOM 10099 O O . ILE H 1 71 ? -12.111 47.010 29.836 1.00 45.55 71 ILE H O 1
ATOM 10104 N N . ALA H 1 72 ? -13.282 46.448 27.986 1.00 54.97 72 ALA H N 1
ATOM 10105 C CA . ALA H 1 72 ? -13.066 47.713 27.290 1.00 56.81 72 ALA H CA 1
ATOM 10106 C C . ALA H 1 72 ? -13.494 48.921 28.126 1.00 58.84 72 ALA H C 1
ATOM 10107 O O . ALA H 1 72 ? -12.818 49.952 28.126 1.00 58.63 72 ALA H O 1
ATOM 10109 N N . THR H 1 73 ? -14.611 48.794 28.837 1.00 59.49 73 THR H N 1
ATOM 10110 C CA . THR H 1 73 ? -15.122 49.909 29.635 1.00 61.71 73 THR H CA 1
ATOM 10111 C C . THR H 1 73 ? -14.478 49.953 31.020 1.00 60.71 73 THR H C 1
ATOM 10112 O O . THR H 1 73 ? -14.526 50.975 31.705 1.00 59.65 73 THR H O 1
ATOM 10116 N N . ALA H 1 74 ? -13.868 48.845 31.429 1.00 59.44 74 ALA H N 1
ATOM 10117 C CA . ALA H 1 74 ? -13.187 48.797 32.719 1.00 57.71 74 ALA H CA 1
ATOM 10118 C C . ALA H 1 74 ? -11.887 49.603 32.647 1.00 56.70 74 ALA H C 1
ATOM 10119 O O . ALA H 1 74 ? -11.319 49.789 31.567 1.00 56.66 74 ALA H O 1
ATOM 10121 N N . ASP H 1 75 ? -11.425 50.097 33.789 1.00 55.08 75 ASP H N 1
ATOM 10122 C CA . ASP H 1 75 ? -10.165 50.835 33.819 1.00 56.87 75 ASP H CA 1
ATOM 10123 C C . ASP H 1 75 ? -8.951 49.902 33.866 1.00 56.24 75 ASP H C 1
ATOM 10124 O O . ASP H 1 75 ? -7.857 50.269 33.443 1.00 56.44 75 ASP H O 1
ATOM 10129 N N . ALA H 1 76 ? -9.168 48.687 34.365 1.00 54.24 76 ALA H N 1
ATOM 10130 C CA . ALA H 1 76 ? -8.115 47.684 34.472 1.00 50.76 76 ALA H CA 1
ATOM 10131 C C . ALA H 1 76 ? -8.705 46.296 34.673 1.00 51.95 76 ALA H C 1
ATOM 10132 O O . ALA H 1 76 ? -9.859 46.152 35.085 1.00 50.28 76 ALA H O 1
ATOM 10134 N N . VAL H 1 77 ? -7.894 45.276 34.409 1.00 50.73 77 VAL H N 1
ATOM 10135 C CA . VAL H 1 77 ? -8.316 43.894 34.560 1.00 43.53 77 VAL H CA 1
ATOM 10136 C C . VAL H 1 77 ? -7.384 43.211 35.541 1.00 43.05 77 VAL H C 1
ATOM 10137 O O . VAL H 1 77 ? -6.162 43.386 35.470 1.00 44.81 77 VAL H O 1
ATOM 10141 N N . VAL H 1 78 ? -7.951 42.428 36.450 1.00 37.94 78 VAL H N 1
ATOM 10142 C CA . VAL H 1 78 ? -7.156 41.587 37.329 1.00 34.43 78 VAL H CA 1
ATOM 10143 C C . VAL H 1 78 ? -7.422 40.146 36.932 1.00 40.65 78 VAL H C 1
ATOM 10144 O O . VAL H 1 78 ? -8.569 39.679 36.990 1.00 41.53 78 VAL H O 1
ATOM 10148 N N . ILE H 1 79 ? -6.378 39.444 36.494 1.00 37.55 79 ILE H N 1
ATOM 10149 C CA . ILE H 1 79 ? -6.534 38.042 36.115 1.00 33.72 79 ILE H CA 1
ATOM 10150 C C . ILE H 1 79 ? -6.076 37.151 37.266 1.00 36.23 79 ILE H C 1
ATOM 10151 O O . ILE H 1 79 ? -4.928 37.232 37.719 1.00 37.86 79 ILE H O 1
ATOM 10156 N N . VAL H 1 80 ? -6.988 36.325 37.761 1.00 31.81 80 VAL H N 1
ATOM 10157 C CA . VAL H 1 80 ? -6.695 35.436 38.873 1.00 35.23 80 VAL H CA 1
ATOM 10158 C C . VAL H 1 80 ? -6.804 34.012 38.342 1.00 40.49 80 VAL H C 1
ATOM 10159 O O . VAL H 1 80 ? -7.875 33.584 37.902 1.00 42.07 80 VAL H O 1
ATOM 10163 N N . THR H 1 81 ? -5.698 33.279 38.351 1.00 40.66 81 THR H N 1
ATOM 10164 C CA . THR H 1 81 ? -5.693 31.982 37.690 1.00 39.49 81 THR H CA 1
ATOM 10165 C C . THR H 1 81 ? -4.703 31.031 38.333 1.00 37.66 81 THR H C 1
ATOM 10166 O O . THR H 1 81 ? -3.675 31.458 38.841 1.00 39.09 81 THR H O 1
ATOM 10170 N N . PRO H 1 82 ? -5.015 29.730 38.314 1.00 34.13 82 PRO H N 1
ATOM 10171 C CA . PRO H 1 82 ? -4.027 28.741 38.739 1.00 33.47 82 PRO H CA 1
ATOM 10172 C C . PRO H 1 82 ? -3.012 28.515 37.633 1.00 30.75 82 PRO H C 1
ATOM 10173 O O . PRO H 1 82 ? -3.136 29.072 36.539 1.00 30.43 82 PRO H O 1
ATOM 10177 N N . GLU H 1 83 ? -2.031 27.669 37.912 1.00 27.28 83 GLU H N 1
ATOM 10178 C CA . GLU H 1 83 ? -1.039 27.286 36.909 1.00 31.30 83 GLU H CA 1
ATOM 10179 C C . GLU H 1 83 ? -1.264 25.815 36.585 1.00 34.04 83 GLU H C 1
ATOM 10180 O O . GLU H 1 83 ? -1.330 24.979 37.497 1.00 36.55 83 GLU H O 1
ATOM 10186 N N . TYR H 1 84 ? -1.438 25.499 35.301 1.00 30.71 84 TYR H N 1
ATOM 10187 C CA . TYR H 1 84 ? -1.540 24.106 34.881 1.00 30.69 84 TYR H CA 1
ATOM 10188 C C . TYR H 1 84 ? -0.343 23.685 34.024 1.00 30.36 84 TYR H C 1
ATOM 10189 O O . TYR H 1 84 ? -0.049 24.306 32.993 1.00 31.28 84 TYR H O 1
ATOM 10198 N N . ASN H 1 85 ? 0.317 22.611 34.446 1.00 28.59 85 ASN H N 1
ATOM 10199 C CA . ASN H 1 85 ? 1.428 22.024 33.711 1.00 28.34 85 ASN H CA 1
ATOM 10200 C C . ASN H 1 85 ? 2.462 23.071 33.320 1.00 27.13 85 ASN H C 1
ATOM 10201 O O . ASN H 1 85 ? 2.841 23.186 32.152 1.00 29.66 85 ASN H O 1
ATOM 10206 N N . TYR H 1 86 ? 2.880 23.866 34.301 1.00 31.61 86 TYR H N 1
ATOM 10207 C CA . TYR H 1 86 ? 3.877 24.919 34.082 1.00 37.07 86 TYR H CA 1
ATOM 10208 C C . TYR H 1 86 ? 3.430 25.984 33.089 1.00 37.19 86 TYR H C 1
ATOM 10209 O O . TYR H 1 86 ? 4.260 26.599 32.429 1.00 37.09 86 TYR H O 1
ATOM 10218 N N . SER H 1 87 ? 2.126 26.202 32.963 1.00 30.99 87 SER H N 1
ATOM 10219 C CA . SER H 1 87 ? 1.667 27.207 32.013 1.00 31.68 87 SER H CA 1
ATOM 10220 C C . SER H 1 87 ? 0.290 27.725 32.377 1.00 29.81 87 SER H C 1
ATOM 10221 O O . SER H 1 87 ? -0.170 27.541 33.505 1.00 28.32 87 SER H O 1
ATOM 10224 N N . VAL H 1 88 ? -0.356 28.392 31.428 1.00 31.84 88 VAL H N 1
ATOM 10225 C CA . VAL H 1 88 ? -1.696 28.928 31.651 1.00 31.69 88 VAL H CA 1
ATOM 10226 C C . VAL H 1 88 ? -2.745 27.840 31.403 1.00 30.40 88 VAL H C 1
ATOM 10227 O O . VAL H 1 88 ? -2.558 26.986 30.519 1.00 25.97 88 VAL H O 1
ATOM 10231 N N . PRO H 1 89 ? -3.813 27.819 32.224 1.00 30.86 89 PRO H N 1
ATOM 10232 C CA . PRO H 1 89 ? -4.889 26.854 31.979 1.00 33.25 89 PRO H CA 1
ATOM 10233 C C . PRO H 1 89 ? -5.428 27.031 30.567 1.00 34.17 89 PRO H C 1
ATOM 10234 O O . PRO H 1 89 ? -5.664 28.166 30.146 1.00 33.34 89 PRO H O 1
ATOM 10238 N N . GLY H 1 90 ? -5.605 25.921 29.853 1.00 33.13 90 GLY H N 1
ATOM 10239 C CA . GLY H 1 90 ? -6.105 25.959 28.488 1.00 36.17 90 GLY H CA 1
ATOM 10240 C C . GLY H 1 90 ? -7.395 26.750 28.339 1.00 37.12 90 GLY H C 1
ATOM 10241 O O . GLY H 1 90 ? -7.547 27.502 27.370 1.00 37.05 90 GLY H O 1
ATOM 10242 N N . VAL H 1 91 ? -8.318 26.574 29.289 1.00 36.27 91 VAL H N 1
ATOM 10243 C CA . VAL H 1 91 ? -9.594 27.290 29.268 1.00 39.33 91 VAL H CA 1
ATOM 10244 C C . VAL H 1 91 ? -9.398 28.791 29.268 1.00 37.04 91 VAL H C 1
ATOM 10245 O O . VAL H 1 91 ? -10.052 29.512 28.514 1.00 41.37 91 VAL H O 1
ATOM 10249 N N . LEU H 1 92 ? -8.498 29.257 30.127 1.00 35.06 92 LEU H N 1
ATOM 10250 C CA . LEU H 1 92 ? -8.217 30.685 30.230 1.00 32.23 92 LEU H CA 1
ATOM 10251 C C . LEU H 1 92 ? -7.531 31.175 28.978 1.00 34.39 92 LEU H C 1
ATOM 10252 O O . LEU H 1 92 ? -7.879 32.231 28.444 1.00 39.66 92 LEU H O 1
ATOM 10257 N N . LYS H 1 93 ? -6.542 30.421 28.513 1.00 30.07 93 LYS H N 1
ATOM 10258 C CA . LYS H 1 93 ? -5.882 30.781 27.263 1.00 30.62 93 LYS H CA 1
ATOM 10259 C C . LYS H 1 93 ? -6.915 30.826 26.138 1.00 35.06 93 LYS H C 1
ATOM 10260 O O . LYS H 1 93 ? -6.820 31.663 25.238 1.00 34.05 93 LYS H O 1
ATOM 10266 N N . ASN H 1 94 ? -7.879 29.900 26.171 1.00 34.14 94 ASN H N 1
ATOM 10267 C CA . ASN H 1 94 ? -8.945 29.902 25.168 1.00 38.59 94 ASN H CA 1
ATOM 10268 C C . ASN H 1 94 ? -9.778 31.189 25.215 1.00 40.07 94 ASN H C 1
ATOM 10269 O O . ASN H 1 94 ? -10.120 31.752 24.172 1.00 41.44 94 ASN H O 1
ATOM 10274 N N . ALA H 1 95 ? -10.078 31.663 26.423 1.00 35.84 95 ALA H N 1
ATOM 10275 C CA . ALA H 1 95 ? -10.805 32.919 26.578 1.00 37.60 95 ALA H CA 1
ATOM 10276 C C . ALA H 1 95 ? -9.979 34.098 26.045 1.00 44.36 95 ALA H C 1
ATOM 10277 O O . ALA H 1 95 ? -10.530 35.015 25.427 1.00 42.96 95 ALA H O 1
ATOM 10279 N N . ILE H 1 96 ? -8.674 34.089 26.321 1.00 48.28 96 ILE H N 1
ATOM 10280 C CA . ILE H 1 96 ? -7.768 35.105 25.781 1.00 48.60 96 ILE H CA 1
ATOM 10281 C C . ILE H 1 96 ? -7.747 35.067 24.259 1.00 50.47 96 ILE H C 1
ATOM 10282 O O . ILE H 1 96 ? -7.775 36.109 23.600 1.00 53.94 96 ILE H O 1
ATOM 10287 N N . ASP H 1 97 ? -7.693 33.858 23.705 1.00 50.15 97 ASP H N 1
ATOM 10288 C CA . ASP H 1 97 ? -7.656 33.679 22.259 1.00 48.59 97 ASP H CA 1
ATOM 10289 C C . ASP H 1 97 ? -8.872 34.315 21.591 1.00 49.30 97 ASP H C 1
ATOM 10290 O O . ASP H 1 97 ? -8.746 34.980 20.555 1.00 47.38 97 ASP H O 1
ATOM 10295 N N . TRP H 1 98 ? -10.048 34.076 22.170 1.00 49.84 98 TRP H N 1
ATOM 10296 C CA . TRP H 1 98 ? -11.290 34.663 21.666 1.00 54.90 98 TRP H CA 1
ATOM 10297 C C . TRP H 1 98 ? -11.296 36.192 21.759 1.00 55.54 98 TRP H C 1
ATOM 10298 O O . TRP H 1 98 ? -11.598 36.874 20.782 1.00 58.12 98 TRP H O 1
ATOM 10309 N N . LEU H 1 99 ? -10.944 36.726 22.925 1.00 53.04 99 LEU H N 1
ATOM 10310 C CA . LEU H 1 99 ? -10.886 38.177 23.121 1.00 52.70 99 LEU H CA 1
ATOM 10311 C C . LEU H 1 99 ? -9.941 38.861 22.128 1.00 54.58 99 LEU H C 1
ATOM 10312 O O . LEU H 1 99 ? -10.190 39.984 21.686 1.00 56.34 99 LEU H O 1
ATOM 10317 N N . SER H 1 100 ? -8.853 38.180 21.787 1.00 55.61 100 SER H N 1
ATOM 10318 C CA . SER H 1 100 ? -7.839 38.740 20.903 1.00 55.72 100 SER H CA 1
ATOM 10319 C C . SER H 1 100 ? -8.327 38.957 19.469 1.00 58.17 100 SER H C 1
ATOM 10320 O O . SER H 1 100 ? -7.716 39.715 18.712 1.00 58.19 100 SER H O 1
ATOM 10323 N N . ARG H 1 101 ? -9.419 38.290 19.100 1.00 59.63 101 ARG H N 1
ATOM 10324 C CA . ARG H 1 101 ? -9.922 38.336 17.725 1.00 60.94 101 ARG H CA 1
ATOM 10325 C C . ARG H 1 101 ? -11.041 39.367 17.540 1.00 60.64 101 ARG H C 1
ATOM 10326 O O . ARG H 1 101 ? -11.487 39.622 16.420 1.00 60.47 101 ARG H O 1
ATOM 10334 N N . VAL H 1 102 ? -11.493 39.948 18.647 1.00 60.72 102 VAL H N 1
ATOM 10335 C CA . VAL H 1 102 ? -12.524 40.978 18.624 1.00 63.50 102 VAL H CA 1
ATOM 10336 C C . VAL H 1 102 ? -11.974 42.310 18.095 1.00 68.01 102 VAL H C 1
ATOM 10337 O O . VAL H 1 102 ? -10.820 42.656 18.361 1.00 67.67 102 VAL H O 1
ATOM 10341 N N . SER H 1 103 ? -12.785 43.032 17.320 1.00 69.47 103 SER H N 1
ATOM 10342 C CA . SER H 1 103 ? -12.450 44.396 16.915 1.00 72.11 103 SER H CA 1
ATOM 10343 C C . SER H 1 103 ? -13.462 45.379 17.500 1.00 70.48 103 SER H C 1
ATOM 10344 O O . SER H 1 103 ? -14.665 45.233 17.280 1.00 70.74 103 SER H O 1
ATOM 10347 N N . PRO H 1 104 ? -12.981 46.386 18.246 1.00 68.59 104 PRO H N 1
ATOM 10348 C CA . PRO H 1 104 ? -11.576 46.591 18.624 1.00 67.76 104 PRO H CA 1
ATOM 10349 C C . PRO H 1 104 ? -11.152 45.625 19.735 1.00 65.90 104 PRO H C 1
ATOM 10350 O O . PRO H 1 104 ? -12.006 45.128 20.478 1.00 65.91 104 PRO H O 1
ATOM 10354 N N . GLN H 1 105 ? -9.855 45.352 19.838 1.00 62.25 105 GLN H N 1
ATOM 10355 C CA . GLN H 1 105 ? -9.377 44.381 20.815 1.00 57.27 105 GLN H CA 1
ATOM 10356 C C . GLN H 1 105 ? -9.248 44.987 22.222 1.00 54.90 105 GLN H C 1
ATOM 10357 O O . GLN H 1 105 ? -8.546 45.974 22.438 1.00 57.83 105 GLN H O 1
ATOM 10363 N N . PRO H 1 106 ? -9.976 44.403 23.181 1.00 51.94 106 PRO H N 1
ATOM 10364 C CA . PRO H 1 106 ? -10.265 45.025 24.478 1.00 51.62 106 PRO H CA 1
ATOM 10365 C C . PRO H 1 106 ? -9.062 45.148 25.411 1.00 50.95 106 PRO H C 1
ATOM 10366 O O . PRO H 1 106 ? -9.114 45.945 26.354 1.00 50.39 106 PRO H O 1
ATOM 10370 N N . LEU H 1 107 ? -8.015 44.362 25.169 1.00 49.18 107 LEU H N 1
ATOM 10371 C CA . LEU H 1 107 ? -6.853 44.363 26.057 1.00 48.29 107 LEU H CA 1
ATOM 10372 C C . LEU H 1 107 ? -5.764 45.352 25.652 1.00 48.16 107 LEU H C 1
ATOM 10373 O O . LEU H 1 107 ? -4.858 45.630 26.439 1.00 49.53 107 LEU H O 1
ATOM 10378 N N . ALA H 1 108 ? -5.866 45.896 24.440 1.00 47.62 108 ALA H N 1
ATOM 10379 C CA . ALA H 1 108 ? -4.904 46.892 23.955 1.00 48.02 108 ALA H CA 1
ATOM 10380 C C . ALA H 1 108 ? -4.968 48.158 24.806 1.00 47.25 108 ALA H C 1
ATOM 10381 O O . ALA H 1 108 ? -6.043 48.732 24.996 1.00 47.75 108 ALA H O 1
ATOM 10383 N N . GLY H 1 109 ? -3.825 48.557 25.359 1.00 45.52 109 GLY H N 1
ATOM 10384 C CA . GLY H 1 109 ? -3.735 49.741 26.200 1.00 40.99 109 GLY H CA 1
ATOM 10385 C C . GLY H 1 109 ? -4.299 49.514 27.590 1.00 44.71 109 GLY H C 1
ATOM 10386 O O . GLY H 1 109 ? -4.266 50.411 28.437 1.00 45.19 109 GLY H O 1
ATOM 10387 N N . LYS H 1 110 ? -4.783 48.301 27.848 1.00 45.02 110 LYS H N 1
ATOM 10388 C CA . LYS H 1 110 ? -5.426 48.006 29.125 1.00 45.89 110 LYS H CA 1
ATOM 10389 C C . LYS H 1 110 ? -4.431 47.618 30.223 1.00 45.79 110 LYS H C 1
ATOM 10390 O O . LYS H 1 110 ? -3.588 46.744 30.025 1.00 47.27 110 LYS H O 1
ATOM 10396 N N . PRO H 1 111 ? -4.521 48.286 31.383 1.00 45.74 111 PRO H N 1
ATOM 10397 C CA . PRO H 1 111 ? -3.754 47.875 32.569 1.00 44.66 111 PRO H CA 1
ATOM 10398 C C . PRO H 1 111 ? -4.242 46.530 33.115 1.00 45.79 111 PRO H C 1
ATOM 10399 O O . PRO H 1 111 ? -5.449 46.309 33.254 1.00 42.19 111 PRO H O 1
ATOM 10403 N N . VAL H 1 112 ? -3.302 45.634 33.408 1.00 43.27 112 VAL H N 1
ATOM 10404 C CA . VAL H 1 112 ? -3.636 44.295 33.882 1.00 36.73 112 VAL H CA 1
ATOM 10405 C C . VAL H 1 112 ? -2.726 43.937 35.053 1.00 40.14 112 VAL H C 1
ATOM 10406 O O . VAL H 1 112 ? -1.510 44.165 35.009 1.00 45.57 112 VAL H O 1
ATOM 10410 N N . ALA H 1 113 ? -3.309 43.387 36.109 1.00 36.41 113 ALA H N 1
ATOM 10411 C CA . ALA H 1 113 ? -2.513 42.833 37.189 1.00 41.65 113 ALA H CA 1
ATOM 10412 C C . ALA H 1 113 ? -2.771 41.336 37.224 1.00 42.98 113 ALA H C 1
ATOM 10413 O O . ALA H 1 113 ? -3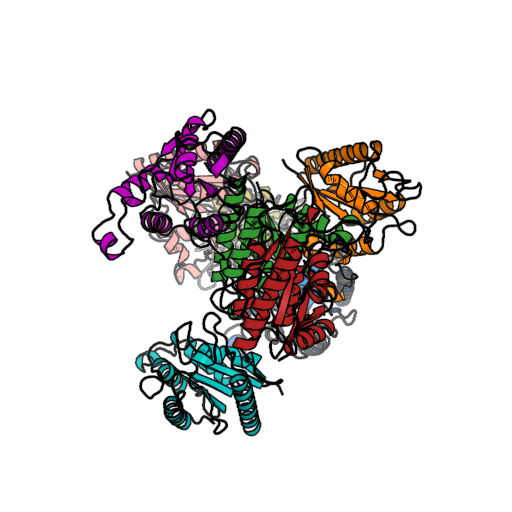.891 40.891 36.955 1.00 40.37 113 ALA H O 1
ATOM 10415 N N . LEU H 1 114 ? -1.740 40.564 37.551 1.00 38.69 114 LEU H N 1
ATOM 10416 C CA . LEU H 1 114 ? -1.851 39.109 37.561 1.00 37.73 114 LEU H CA 1
ATOM 10417 C C . LEU H 1 114 ? -1.783 38.595 38.986 1.00 37.82 114 LEU H C 1
ATOM 10418 O O . LEU H 1 114 ? -0.988 39.084 39.793 1.00 41.40 114 LEU H O 1
ATOM 10423 N N . VAL H 1 115 ? -2.641 37.631 39.303 1.00 37.09 115 VAL H N 1
ATOM 10424 C CA . VAL H 1 115 ? -2.643 36.996 40.611 1.00 35.96 115 VAL H CA 1
ATOM 10425 C C . VAL H 1 115 ? -2.765 35.503 40.429 1.00 37.13 115 VAL H C 1
ATOM 10426 O O . VAL H 1 115 ? -3.634 35.035 39.698 1.00 38.90 115 VAL H O 1
ATOM 10430 N N . THR H 1 116 ? -1.883 34.744 41.070 1.00 38.22 116 THR H N 1
ATOM 10431 C CA . THR H 1 116 ? -1.991 33.293 40.998 1.00 41.00 116 THR H CA 1
ATOM 10432 C C . THR H 1 116 ? -1.931 32.697 42.395 1.00 46.91 116 THR H C 1
ATOM 10433 O O . THR H 1 116 ? -1.182 33.160 43.259 1.00 49.71 116 THR H O 1
ATOM 10437 N N . ALA H 1 117 ? -2.768 31.696 42.625 1.00 48.08 117 ALA H N 1
ATOM 10438 C CA . ALA H 1 117 ? -2.787 31.003 43.898 1.00 50.81 117 ALA H CA 1
ATOM 10439 C C . ALA H 1 117 ? -2.507 29.524 43.675 1.00 54.94 117 ALA H C 1
ATOM 10440 O O . ALA H 1 117 ? -2.984 28.924 42.707 1.00 53.36 117 ALA H O 1
ATOM 10442 N N . SER H 1 118 ? -1.696 28.955 44.555 1.00 59.82 118 SER H N 1
ATOM 10443 C CA . SER H 1 118 ? -1.324 27.556 44.468 1.00 64.31 118 SER H CA 1
ATOM 10444 C C . SER H 1 118 ? -1.102 27.012 45.870 1.00 69.16 118 SER H C 1
ATOM 10445 O O . SER H 1 118 ? -0.642 27.738 46.749 1.00 68.27 118 SER H O 1
ATOM 10448 N N . PRO H 1 119 ? -1.421 25.724 46.082 1.00 74.52 119 PRO H N 1
ATOM 10449 C CA . PRO H 1 119 ? -1.139 25.060 47.361 1.00 76.85 119 PRO H CA 1
ATOM 10450 C C . PRO H 1 119 ? 0.364 24.851 47.564 1.00 79.19 119 PRO H C 1
ATOM 10451 O O . PRO H 1 119 ? 0.812 24.614 48.689 1.00 80.22 119 PRO H O 1
ATOM 10455 N N . GLY H 1 120 ? 1.131 24.928 46.480 1.00 80.67 120 GLY H N 1
ATOM 10456 C CA . GLY H 1 120 ? 2.554 24.648 46.535 1.00 81.12 120 GLY H CA 1
ATOM 10457 C C . GLY H 1 120 ? 3.414 25.824 46.967 1.00 81.19 120 GLY H C 1
ATOM 10458 O O . GLY H 1 120 ? 2.998 26.640 47.794 1.00 81.01 120 GLY H O 1
ATOM 10459 N N . MET H 1 121 ? 4.616 25.913 46.397 1.00 80.52 121 MET H N 1
ATOM 10460 C CA . MET H 1 121 ? 5.581 26.945 46.775 1.00 79.74 121 MET H CA 1
ATOM 10461 C C . MET H 1 121 ? 5.880 27.952 45.660 1.00 78.07 121 MET H C 1
ATOM 10462 O O . MET H 1 121 ? 6.148 29.123 45.933 1.00 78.40 121 MET H O 1
ATOM 10467 N N . ILE H 1 122 ? 5.823 27.501 44.410 1.00 75.55 122 ILE H N 1
ATOM 10468 C CA . ILE H 1 122 ? 6.080 28.380 43.272 1.00 73.67 122 ILE H CA 1
ATOM 10469 C C . ILE H 1 122 ? 4.957 29.406 43.118 1.00 68.93 122 ILE H C 1
ATOM 10470 O O . ILE H 1 122 ? 5.203 30.571 42.783 1.00 68.16 122 ILE H O 1
ATOM 10475 N N . GLY H 1 123 ? 3.725 28.964 43.365 1.00 62.28 123 GLY H N 1
ATOM 10476 C CA . GLY H 1 123 ? 2.586 29.861 43.393 1.00 55.40 123 GLY H CA 1
ATOM 10477 C C . GLY H 1 123 ? 2.238 30.484 42.052 1.00 49.27 123 GLY H C 1
ATOM 10478 O O . GLY H 1 123 ? 1.699 31.589 42.020 1.00 50.56 123 GLY H O 1
ATOM 10479 N N . GLY H 1 124 ? 2.537 29.789 40.955 1.00 41.21 124 GLY H N 1
ATOM 10480 C CA . GLY H 1 124 ? 2.157 30.250 39.625 1.00 37.52 124 GLY H CA 1
ATOM 10481 C C . GLY H 1 124 ? 3.089 31.197 38.867 1.00 39.73 124 GLY H C 1
ATOM 10482 O O . GLY H 1 124 ? 2.655 31.909 37.960 1.00 41.36 124 GLY H O 1
ATOM 10483 N N . ALA H 1 125 ? 4.372 31.211 39.211 1.00 38.65 125 ALA H N 1
ATOM 10484 C CA . ALA H 1 125 ? 5.325 32.092 38.534 1.00 37.42 125 ALA H CA 1
ATOM 10485 C C . ALA H 1 125 ? 5.433 31.779 37.042 1.00 37.72 125 ALA H C 1
ATOM 10486 O O . ALA H 1 125 ? 5.591 32.672 36.212 1.00 36.38 125 ALA H O 1
ATOM 10488 N N . ARG H 1 126 ? 5.371 30.501 36.703 1.00 34.34 126 ARG H N 1
ATOM 10489 C CA . ARG H 1 126 ? 5.486 30.099 35.308 1.00 38.73 126 ARG H CA 1
ATOM 10490 C C . ARG H 1 126 ? 4.245 30.493 34.489 1.00 35.62 126 ARG H C 1
ATOM 10491 O O . ARG H 1 126 ? 4.369 30.946 33.351 1.00 31.71 126 ARG H O 1
ATOM 10499 N N . ALA H 1 127 ? 3.056 30.352 35.077 1.00 33.81 127 ALA H N 1
ATOM 10500 C CA . ALA H 1 127 ? 1.825 30.761 34.395 1.00 33.85 127 ALA H CA 1
ATOM 10501 C C . ALA H 1 127 ? 1.794 32.259 34.107 1.00 30.80 127 ALA H C 1
ATOM 10502 O O . ALA H 1 127 ? 1.416 32.696 33.012 1.00 32.00 127 ALA H O 1
ATOM 10504 N N . GLN H 1 128 ? 2.215 33.047 35.085 1.00 26.28 128 GLN H N 1
ATOM 10505 C CA . GLN H 1 128 ? 2.243 34.495 34.932 1.00 30.53 128 GLN H CA 1
ATOM 10506 C C . GLN H 1 128 ? 3.189 34.933 33.820 1.00 31.79 128 GLN H C 1
ATOM 10507 O O . GLN H 1 128 ? 2.893 35.867 33.062 1.00 26.89 128 GLN H O 1
ATOM 10513 N N . ASN H 1 129 ? 4.326 34.248 33.735 1.00 29.10 129 ASN H N 1
ATOM 10514 C CA . ASN H 1 129 ? 5.295 34.468 32.658 1.00 32.32 129 ASN H CA 1
ATOM 10515 C C . ASN H 1 129 ? 4.666 34.300 31.270 1.00 30.98 129 ASN H C 1
ATOM 10516 O O . ASN H 1 129 ? 4.732 35.202 30.446 1.00 30.10 129 ASN H O 1
ATOM 10521 N N . HIS H 1 130 ? 4.051 33.143 31.035 1.00 33.63 130 HIS H N 1
ATOM 10522 C CA . HIS H 1 130 ? 3.407 32.835 29.755 1.00 35.26 130 HIS H CA 1
ATOM 10523 C C . HIS H 1 130 ? 2.253 33.781 29.453 1.00 32.89 130 HIS H C 1
ATOM 10524 O O . HIS H 1 130 ? 2.070 34.207 28.314 1.00 32.62 130 HIS H O 1
ATOM 10531 N N . LEU H 1 131 ? 1.481 34.105 30.480 1.00 34.17 131 LEU H N 1
ATOM 10532 C CA . LEU H 1 131 ? 0.395 35.071 30.355 1.00 38.47 131 LEU H CA 1
ATOM 10533 C C . LEU H 1 131 ? 0.933 36.434 29.930 1.00 37.21 131 LEU H C 1
ATOM 10534 O O . LEU H 1 131 ? 0.397 37.049 29.004 1.00 34.85 131 LEU H O 1
ATOM 10539 N N . ARG H 1 132 ? 2.009 36.883 30.582 1.00 36.97 132 ARG H N 1
ATOM 10540 C CA . ARG H 1 132 ? 2.649 38.147 30.225 1.00 35.79 132 ARG H CA 1
ATOM 10541 C C . ARG H 1 132 ? 3.043 38.197 28.761 1.00 32.55 132 ARG H C 1
ATOM 10542 O O . ARG H 1 132 ? 2.794 39.195 28.079 1.00 34.28 132 ARG H O 1
ATOM 10550 N N . GLN H 1 133 ? 3.633 37.110 28.279 1.00 32.13 133 GLN H N 1
ATOM 10551 C CA . GLN H 1 133 ? 4.092 37.041 26.890 1.00 37.68 133 GLN H CA 1
ATOM 10552 C C . GLN H 1 133 ? 2.943 37.254 25.908 1.00 38.78 133 GLN H C 1
ATOM 10553 O O . GLN H 1 133 ? 3.070 38.030 24.954 1.00 37.12 133 GLN H O 1
ATOM 10559 N N . SER H 1 134 ? 1.810 36.602 26.168 1.00 37.51 134 SER H N 1
ATOM 10560 C CA . SER H 1 134 ? 0.630 36.783 25.330 1.00 37.90 134 SER H CA 1
ATOM 10561 C C . SER H 1 134 ? 0.098 38.212 25.410 1.00 38.83 134 SER H C 1
ATOM 10562 O O . SER H 1 134 ? -0.273 38.804 24.396 1.00 37.74 134 SER H O 1
ATOM 10565 N N . LEU H 1 135 ? 0.071 38.759 26.620 1.00 39.50 135 LEU H N 1
ATOM 10566 C CA . LEU H 1 135 ? -0.463 40.098 26.846 1.00 40.05 135 LEU H CA 1
ATOM 10567 C C . LEU H 1 135 ? 0.402 41.182 26.198 1.00 42.12 135 LEU H C 1
ATOM 10568 O O . LEU H 1 135 ? -0.101 42.254 25.852 1.00 44.84 135 LEU H O 1
ATOM 10573 N N . VAL H 1 136 ? 1.702 40.915 26.060 1.00 42.61 136 VAL H N 1
ATOM 10574 C CA . VAL H 1 136 ? 2.588 41.814 25.313 1.00 43.24 136 VAL H CA 1
ATOM 10575 C C . VAL H 1 136 ? 2.103 41.900 23.871 1.00 43.34 136 VAL H C 1
ATOM 10576 O O . VAL H 1 136 ? 1.972 42.992 23.305 1.00 43.91 136 VAL H O 1
ATOM 10580 N N . PHE H 1 137 ? 1.820 40.738 23.290 1.00 42.79 137 PHE H N 1
ATOM 10581 C CA . PHE H 1 137 ? 1.301 40.667 21.928 1.00 46.92 137 PHE H CA 1
ATOM 10582 C C . PHE H 1 137 ? -0.005 41.451 21.793 1.00 44.81 137 PHE H C 1
ATOM 10583 O O . PHE H 1 137 ? -0.258 42.089 20.778 1.00 45.34 137 PHE H O 1
ATOM 10591 N N . LEU H 1 138 ? -0.819 41.413 22.838 1.00 42.93 138 LEU H N 1
ATOM 10592 C CA . LEU H 1 138 ? -2.095 42.109 22.837 1.00 44.65 138 LEU H CA 1
ATOM 10593 C C . LEU H 1 138 ? -1.971 43.562 23.312 1.00 46.08 138 LEU H C 1
ATOM 10594 O O . LEU H 1 138 ? -2.977 44.214 23.599 1.00 46.47 138 LEU H O 1
ATOM 10599 N N . ASP H 1 139 ? -0.739 44.043 23.455 1.00 47.62 139 ASP H N 1
ATOM 10600 C CA . ASP H 1 139 ? -0.490 45.444 23.797 1.00 48.03 139 ASP H CA 1
ATOM 10601 C C . ASP H 1 139 ? -1.130 45.850 25.118 1.00 43.39 139 ASP H C 1
ATOM 10602 O O . ASP H 1 139 ? -1.499 47.008 25.309 1.00 44.16 139 ASP H O 1
ATOM 10607 N N . ALA H 1 140 ? -1.258 44.901 26.039 1.00 39.14 140 ALA H N 1
ATOM 10608 C CA . ALA H 1 140 ? -1.741 45.247 27.368 1.00 38.78 140 ALA H CA 1
ATOM 10609 C C . ALA H 1 140 ? -0.590 45.841 28.158 1.00 39.02 140 ALA H C 1
ATOM 10610 O O . ALA H 1 140 ? 0.574 45.612 27.837 1.00 42.06 140 ALA H O 1
ATOM 10612 N N . TYR H 1 141 ? -0.916 46.601 29.188 1.00 39.68 141 TYR H N 1
ATOM 10613 C CA . TYR H 1 141 ? 0.092 47.153 30.081 1.00 44.72 141 TYR H CA 1
ATOM 10614 C C . TYR H 1 141 ? 0.015 46.346 31.371 1.00 45.35 141 TYR H C 1
ATOM 10615 O O . TYR H 1 141 ? -0.842 46.609 32.216 1.00 46.92 141 TYR H O 1
ATOM 10624 N N . VAL H 1 142 ? 0.854 45.328 31.527 1.00 41.82 142 VAL H N 1
ATOM 10625 C CA . VAL H 1 142 ? 0.728 44.520 32.743 1.00 38.06 142 VAL H CA 1
ATOM 10626 C C . VAL H 1 142 ? 1.662 44.948 33.877 1.00 37.39 142 VAL H C 1
ATOM 10627 O O . VAL H 1 142 ? 2.855 45.217 33.663 1.00 32.78 142 VAL H O 1
ATOM 10631 N N . LEU H 1 143 ? 1.076 45.088 35.065 1.00 37.79 143 LEU H N 1
ATOM 10632 C CA . LEU H 1 143 ? 1.793 45.549 36.250 1.00 39.24 143 LEU H CA 1
ATOM 10633 C C . LEU H 1 143 ? 3.053 44.731 36.480 1.00 37.59 143 LEU H C 1
ATOM 10634 O O . LEU H 1 143 ? 2.984 43.505 36.604 1.00 38.81 143 LEU H O 1
ATOM 10639 N N . ASN H 1 144 ? 4.191 45.409 36.567 1.00 37.79 144 ASN H N 1
ATOM 10640 C CA . ASN H 1 144 ? 5.465 44.769 36.896 1.00 40.02 144 ASN H CA 1
ATOM 10641 C C . ASN H 1 144 ? 5.544 44.394 38.381 1.00 43.88 144 ASN H C 1
ATOM 10642 O O . ASN H 1 144 ? 6.012 43.309 38.724 1.00 47.20 144 ASN H O 1
ATOM 10647 N N . ARG H 1 145 ? 5.094 45.303 39.248 1.00 44.64 145 ARG H N 1
ATOM 10648 C CA . ARG H 1 145 ? 5.261 45.200 40.703 1.00 46.73 145 ARG H CA 1
ATOM 10649 C C . ARG H 1 145 ? 4.045 45.735 41.436 1.00 47.45 145 ARG H C 1
ATOM 10650 O O . ARG H 1 145 ? 3.458 46.713 40.997 1.00 50.60 145 ARG H O 1
ATOM 10658 N N . PRO H 1 146 ? 3.675 45.125 42.577 1.00 49.55 146 PRO H N 1
ATOM 10659 C CA . PRO H 1 146 ? 4.248 43.907 43.161 1.00 46.81 146 PRO H CA 1
ATOM 10660 C C . PRO H 1 146 ? 3.672 42.682 42.472 1.00 42.13 146 PRO H C 1
ATOM 10661 O O . PRO H 1 146 ? 2.559 42.738 41.948 1.00 41.79 146 PRO H O 1
ATOM 10665 N N . GLU H 1 147 ? 4.441 41.605 42.427 1.00 43.11 147 GLU H N 1
ATOM 10666 C CA . GLU H 1 147 ? 3.966 40.367 41.829 1.00 45.98 147 GLU H CA 1
ATOM 10667 C C . GLU H 1 147 ? 3.168 39.577 42.868 1.00 45.07 147 GLU H C 1
ATOM 10668 O O . GLU H 1 147 ? 3.572 39.466 44.033 1.00 44.65 147 GLU H O 1
ATOM 10674 N N . ALA H 1 148 ? 2.023 39.052 42.457 1.00 39.85 148 ALA H N 1
ATOM 10675 C CA . ALA H 1 148 ? 1.138 38.376 43.397 1.00 39.54 148 ALA H CA 1
ATOM 10676 C C . ALA H 1 148 ? 1.084 36.876 43.129 1.00 40.70 148 ALA H C 1
ATOM 10677 O O . ALA H 1 148 ? 0.248 36.395 42.355 1.00 38.97 148 ALA H O 1
ATOM 10679 N N . MET H 1 149 ? 2.008 36.146 43.749 1.00 40.00 149 MET H N 1
ATOM 10680 C CA . MET H 1 149 ? 1.989 34.690 43.706 1.00 44.36 149 MET H CA 1
ATOM 10681 C C . MET H 1 149 ? 1.763 34.151 45.107 1.00 50.33 149 MET H C 1
ATOM 10682 O O . MET H 1 149 ? 2.654 34.193 45.957 1.00 52.88 149 MET H O 1
ATOM 10687 N N . ILE H 1 150 ? 0.558 33.653 45.345 1.00 52.41 150 ILE H N 1
ATOM 10688 C CA . ILE H 1 150 ? 0.165 33.211 46.674 1.00 53.98 150 ILE H CA 1
ATOM 10689 C C . ILE H 1 150 ? 0.355 31.711 46.813 1.00 58.53 150 ILE H C 1
ATOM 10690 O O . ILE H 1 150 ? -0.472 30.929 46.338 1.00 60.12 150 ILE H O 1
ATOM 10695 N N . GLY H 1 151 ? 1.453 31.313 47.448 1.00 61.01 151 GLY H N 1
ATOM 10696 C CA . GLY H 1 151 ? 1.747 29.905 47.656 1.00 64.57 151 GLY H CA 1
ATOM 10697 C C . GLY H 1 151 ? 1.128 29.400 48.946 1.00 67.49 151 GLY H C 1
ATOM 10698 O O . GLY H 1 151 ? 0.642 30.198 49.748 1.00 66.50 151 GLY H O 1
ATOM 10699 N N . GLN H 1 152 ? 1.117 28.079 49.122 1.00 70.23 152 GLN H N 1
ATOM 10700 C CA . GLN H 1 152 ? 0.595 27.450 50.335 1.00 74.41 152 GLN H CA 1
ATOM 10701 C C . GLN H 1 152 ? -0.773 28.013 50.708 1.00 76.08 152 GLN H C 1
ATOM 10702 O O . GLN H 1 152 ? -1.050 28.325 51.869 1.00 76.66 152 GLN H O 1
ATOM 10708 N N . VAL H 1 153 ? -1.618 28.134 49.690 1.00 76.73 153 VAL H N 1
ATOM 10709 C CA . VAL H 1 153 ? -2.902 28.812 49.793 1.00 77.02 153 VAL H CA 1
ATOM 10710 C C . VAL H 1 153 ? -3.901 28.039 50.660 1.00 77.10 153 VAL H C 1
ATOM 10711 O O . VAL H 1 153 ? -4.870 28.615 51.163 1.00 76.26 153 VAL H O 1
ATOM 10715 N N . THR H 1 154 ? -3.658 26.742 50.837 1.00 79.66 154 THR H N 1
ATOM 10716 C CA . THR H 1 154 ? -4.573 25.882 51.589 1.00 83.88 154 THR H CA 1
ATOM 10717 C C . THR H 1 154 ? -4.838 26.401 53.010 1.00 85.29 154 THR H C 1
ATOM 10718 O O . THR H 1 154 ? -5.968 26.339 53.502 1.00 84.44 154 THR H O 1
ATOM 10722 N N . GLY H 1 155 ? -3.802 26.934 53.653 1.00 86.32 155 GLY H N 1
ATOM 10723 C CA . GLY H 1 155 ? -3.939 27.476 54.995 1.00 86.98 155 GLY H CA 1
ATOM 10724 C C . GLY H 1 155 ? -4.230 28.966 54.999 1.00 87.25 155 GLY H C 1
ATOM 10725 O O . GLY H 1 155 ? -4.265 29.602 56.055 1.00 87.46 155 GLY H O 1
ATOM 10726 N N . LYS H 1 156 ? -4.455 29.519 53.810 1.00 85.81 156 LYS H N 1
ATOM 10727 C CA . LYS H 1 156 ? -4.701 30.950 53.648 1.00 84.31 156 LYS H CA 1
ATOM 10728 C C . LYS H 1 156 ? -6.180 31.193 53.389 1.00 83.86 156 LYS H C 1
ATOM 10729 O O . LYS H 1 156 ? -6.688 32.303 53.557 1.00 81.10 156 LYS H O 1
ATOM 10735 N N . VAL H 1 157 ? -6.859 30.134 52.968 1.00 87.11 157 VAL H N 1
ATOM 10736 C CA . VAL H 1 157 ? -8.312 30.108 52.958 1.00 91.36 157 VAL H CA 1
ATOM 10737 C C . VAL H 1 157 ? -8.783 29.068 53.959 1.00 95.93 157 VAL H C 1
ATOM 10738 O O . VAL H 1 157 ? -8.206 27.980 54.054 1.00 94.53 157 VAL H O 1
ATOM 10742 N N . ASP H 1 158 ? -9.820 29.392 54.717 1.00 101.65 158 ASP H N 1
ATOM 10743 C CA . ASP H 1 158 ? -10.345 28.411 55.648 1.00 106.31 158 ASP H CA 1
ATOM 10744 C C . ASP H 1 158 ? -11.297 27.558 54.814 1.00 107.15 158 ASP H C 1
ATOM 10745 O O . ASP H 1 158 ? -12.121 28.086 54.061 1.00 106.44 158 ASP H O 1
ATOM 10750 N N . ALA H 1 159 ? -11.148 26.239 54.897 1.00 108.46 159 ALA H N 1
ATOM 10751 C CA . ALA H 1 159 ? -11.989 25.362 54.096 1.00 109.17 159 ALA H CA 1
ATOM 10752 C C . ALA H 1 159 ? -13.441 25.483 54.530 1.00 110.60 159 ALA H C 1
ATOM 10753 O O . ALA H 1 159 ? -13.733 26.012 55.604 1.00 110.49 159 ALA H O 1
ATOM 10755 N N . GLN H 1 160 ? -14.348 25.007 53.679 1.00 111.48 160 GLN H N 1
ATOM 10756 C CA . GLN H 1 160 ? -15.788 25.017 53.965 1.00 111.89 160 GLN H CA 1
ATOM 10757 C C . GLN H 1 160 ? -16.449 26.408 54.012 1.00 109.87 160 GLN H C 1
ATOM 10758 O O . GLN H 1 160 ? -17.627 26.540 53.676 1.00 109.71 160 GLN H O 1
ATOM 10764 N N . THR H 1 161 ? -15.698 27.441 54.394 1.00 108.43 161 THR H N 1
ATOM 10765 C CA . THR H 1 161 ? -16.277 28.775 54.584 1.00 107.30 161 THR H CA 1
ATOM 10766 C C . THR H 1 161 ? -15.991 29.726 53.417 1.00 105.87 161 THR H C 1
ATOM 10767 O O . THR H 1 161 ? -16.303 30.919 53.482 1.00 106.97 161 THR H O 1
ATOM 10771 N N . LEU H 1 162 ? -15.371 29.178 52.374 1.00 102.81 162 LEU H N 1
ATOM 10772 C CA . LEU H 1 162 ? -15.268 29.819 51.056 1.00 101.28 162 LEU H CA 1
ATOM 10773 C C . LEU H 1 162 ? -14.312 31.004 50.875 1.00 99.87 162 LEU H C 1
ATOM 10774 O O . LEU H 1 162 ? -13.704 31.144 49.814 1.00 99.61 162 LEU H O 1
ATOM 10779 N N . GLU H 1 163 ? -14.141 31.826 51.903 1.00 98.12 163 GLU H N 1
ATOM 10780 C CA . GLU H 1 163 ? -13.467 33.112 51.719 1.00 95.65 163 GLU H CA 1
ATOM 10781 C C . GLU H 1 163 ? -11.992 33.141 52.155 1.00 90.47 163 GLU H C 1
ATOM 10782 O O . GLU H 1 163 ? -11.569 32.389 53.039 1.00 88.73 163 GLU H O 1
ATOM 10788 N N . LEU H 1 164 ? -11.223 34.011 51.499 1.00 87.02 164 LEU H N 1
ATOM 10789 C CA . LEU H 1 164 ? -9.821 34.270 51.827 1.00 83.91 164 LEU H CA 1
ATOM 10790 C C . LEU H 1 164 ? -9.687 35.001 53.161 1.00 83.77 164 LEU H C 1
ATOM 10791 O O . LEU H 1 164 ? -10.170 36.123 53.317 1.00 84.36 164 LEU H O 1
ATOM 10796 N N . SER H 1 165 ? -9.032 34.350 54.121 1.00 83.13 165 SER H N 1
ATOM 10797 C CA . SER H 1 165 ? -8.962 34.858 55.490 1.00 82.95 165 SER H CA 1
ATOM 10798 C C . SER H 1 165 ? -7.588 35.400 55.912 1.00 85.46 165 SER H C 1
ATOM 10799 O O . SER H 1 165 ? -7.509 36.216 56.833 1.00 87.61 165 SER H O 1
ATOM 10802 N N . ASP H 1 166 ? -6.515 34.943 55.267 1.00 85.42 166 ASP H N 1
ATOM 10803 C CA . ASP H 1 166 ? -5.167 35.392 55.627 1.00 85.45 166 ASP H CA 1
ATOM 10804 C C . ASP H 1 166 ? -5.045 36.907 55.467 1.00 87.01 166 ASP H C 1
ATOM 10805 O O . ASP H 1 166 ? -5.094 37.431 54.350 1.00 88.01 166 ASP H O 1
ATOM 10810 N N . VAL H 1 167 ? -4.917 37.606 56.592 1.00 87.08 167 VAL H N 1
ATOM 10811 C CA . VAL H 1 167 ? -4.897 39.066 56.590 1.00 85.14 167 VAL H CA 1
ATOM 10812 C C . VAL H 1 167 ? -3.701 39.630 55.821 1.00 83.09 167 VAL H C 1
ATOM 10813 O O . VAL H 1 167 ? -3.831 40.627 55.105 1.00 82.72 167 VAL H O 1
ATOM 10817 N N . ALA H 1 168 ? -2.552 38.966 55.938 1.00 81.34 168 ALA H N 1
ATOM 10818 C CA . ALA H 1 168 ? -1.346 39.414 55.253 1.00 80.99 168 ALA H CA 1
ATOM 10819 C C . ALA H 1 168 ? -1.570 39.360 53.748 1.00 80.82 168 ALA H C 1
ATOM 10820 O O . ALA H 1 168 ? -1.122 40.241 53.010 1.00 82.34 168 ALA H O 1
ATOM 10822 N N . THR H 1 169 ? -2.270 38.319 53.306 1.00 77.85 169 THR H N 1
ATOM 10823 C CA . THR H 1 169 ? -2.615 38.168 51.901 1.00 74.43 169 THR H CA 1
ATOM 10824 C C . THR H 1 169 ? -3.571 39.272 51.451 1.00 73.48 169 THR H C 1
ATOM 10825 O O . THR H 1 169 ? -3.391 39.846 50.375 1.00 72.33 169 THR H O 1
ATOM 10829 N N . ARG H 1 170 ? -4.591 39.565 52.261 1.00 74.73 170 ARG H N 1
ATOM 10830 C CA . ARG H 1 170 ? -5.538 40.625 51.907 1.00 76.30 170 ARG H CA 1
ATOM 10831 C C . ARG H 1 170 ? -4.858 41.979 51.759 1.00 74.99 170 ARG H C 1
ATOM 10832 O O . ARG H 1 170 ? -5.150 42.725 50.824 1.00 73.86 170 ARG H O 1
ATOM 10840 N N . GLU H 1 171 ? -3.964 42.295 52.691 1.00 76.01 171 GLU H N 1
ATOM 10841 C CA . GLU H 1 171 ? -3.246 43.563 52.655 1.00 75.70 171 GLU H CA 1
ATOM 10842 C C . GLU H 1 171 ? -2.321 43.622 51.444 1.00 70.35 171 GLU H C 1
ATOM 10843 O O . GLU H 1 171 ? -2.221 44.654 50.780 1.00 70.84 171 GLU H O 1
ATOM 10849 N N . PHE H 1 172 ? -1.660 42.507 51.146 1.00 65.49 172 PHE H N 1
ATOM 10850 C CA . PHE H 1 172 ? -0.804 42.444 49.966 1.00 62.92 172 PHE H CA 1
ATOM 10851 C C . PHE H 1 172 ? -1.572 42.685 48.668 1.00 56.66 172 PHE H C 1
ATOM 10852 O O . PHE H 1 172 ? -1.137 43.455 47.809 1.00 52.60 172 PHE H O 1
ATOM 10860 N N . LEU H 1 173 ? -2.710 42.019 48.527 1.00 55.98 173 LEU H N 1
ATOM 10861 C CA . LEU H 1 173 ? -3.532 42.187 47.340 1.00 55.15 173 LEU H CA 1
ATOM 10862 C C . LEU H 1 173 ? -4.009 43.639 47.245 1.00 57.32 173 LEU H C 1
ATOM 10863 O O . LEU H 1 173 ? -4.099 44.207 46.152 1.00 58.09 173 LEU H O 1
ATOM 10868 N N . ALA H 1 174 ? -4.302 44.233 48.400 1.00 55.55 174 ALA H N 1
ATOM 10869 C CA . ALA H 1 174 ? -4.693 45.636 48.468 1.00 53.64 174 ALA H CA 1
ATOM 10870 C C . ALA H 1 174 ? -3.599 46.526 47.897 1.00 51.77 174 ALA H C 1
ATOM 10871 O O . ALA H 1 174 ? -3.874 47.453 47.135 1.00 52.54 174 ALA H O 1
ATOM 10873 N N . ARG H 1 175 ? -2.356 46.218 48.250 1.00 52.99 175 ARG H N 1
ATOM 10874 C CA . ARG H 1 175 ? -1.217 46.980 47.760 1.00 56.97 175 ARG H CA 1
ATOM 10875 C C . ARG H 1 175 ? -1.041 46.839 46.244 1.00 52.21 175 ARG H C 1
ATOM 10876 O O . ARG H 1 175 ? -0.736 47.823 45.557 1.00 48.56 175 ARG H O 1
ATOM 10884 N N . GLN H 1 176 ? -1.253 45.627 45.724 1.00 51.27 176 GLN H N 1
ATOM 10885 C CA . GLN H 1 176 ? -1.173 45.400 44.279 1.00 45.61 176 GLN H CA 1
ATOM 10886 C C . GLN H 1 176 ? -2.252 46.194 43.574 1.00 42.70 176 GLN H C 1
ATOM 10887 O O . GLN H 1 176 ? -2.035 46.735 42.492 1.00 39.59 176 GLN H O 1
ATOM 10893 N N . LEU H 1 177 ? -3.432 46.235 44.184 1.00 47.51 177 LEU H N 1
ATOM 10894 C CA . LEU H 1 177 ? -4.539 47.002 43.627 1.00 50.71 177 LEU H CA 1
ATOM 10895 C C . LEU H 1 177 ? -4.198 48.490 43.594 1.00 48.58 177 LEU H C 1
ATOM 10896 O O . LEU H 1 177 ? -4.543 49.180 42.634 1.00 50.00 177 LEU H O 1
ATOM 10901 N N . ASP H 1 178 ? -3.515 48.979 44.628 1.00 50.46 178 ASP H N 1
ATOM 10902 C CA . ASP H 1 178 ? -3.056 50.368 44.644 1.00 51.26 178 ASP H CA 1
ATOM 10903 C C . ASP H 1 178 ? -2.098 50.624 43.492 1.00 53.82 178 ASP H C 1
ATOM 10904 O O . ASP H 1 178 ? -2.226 51.622 42.773 1.00 53.88 178 ASP H O 1
ATOM 10909 N N . ALA H 1 179 ? -1.147 49.712 43.302 1.00 51.20 179 ALA H N 1
ATOM 10910 C CA . ALA H 1 179 ? -0.188 49.861 42.214 1.00 46.98 179 ALA H CA 1
ATOM 10911 C C . ALA H 1 179 ? -0.897 49.802 40.865 1.00 41.63 179 ALA H C 1
ATOM 10912 O O . ALA H 1 179 ? -0.541 50.535 39.939 1.00 44.82 179 ALA H O 1
ATOM 10914 N N . LEU H 1 180 ? -1.914 48.949 40.755 1.00 36.85 180 LEU H N 1
ATOM 10915 C CA . LEU H 1 180 ? -2.670 48.860 39.501 1.00 41.30 180 LEU H CA 1
ATOM 10916 C C . LEU H 1 180 ? -3.414 50.168 39.239 1.00 44.14 180 LEU H C 1
ATOM 10917 O O . LEU H 1 180 ? -3.493 50.627 38.093 1.00 43.14 180 LEU H O 1
ATOM 10922 N N . ALA H 1 181 ? -3.982 50.747 40.296 1.00 44.51 181 ALA H N 1
ATOM 10923 C CA . ALA H 1 181 ? -4.640 52.053 40.200 1.00 46.75 181 ALA H CA 1
ATOM 10924 C C . ALA H 1 181 ? -3.677 53.139 39.733 1.00 46.62 181 ALA H C 1
ATOM 10925 O O . ALA H 1 181 ? -3.994 53.944 38.849 1.00 44.31 181 ALA H O 1
ATOM 10927 N N . ALA H 1 182 ? -2.500 53.167 40.347 1.00 48.46 182 ALA H N 1
ATOM 10928 C CA . ALA H 1 182 ? -1.483 54.144 39.979 1.00 48.58 182 ALA H CA 1
ATOM 10929 C C . ALA H 1 182 ? -1.050 53.968 38.520 1.00 48.43 182 ALA H C 1
ATOM 10930 O O . ALA H 1 182 ? -0.865 54.954 37.807 1.00 44.85 182 ALA H O 1
ATOM 10932 N N . LEU H 1 183 ? -0.900 52.719 38.074 1.00 51.52 183 LEU H N 1
ATOM 10933 C CA . LEU H 1 183 ? -0.512 52.450 36.682 1.00 53.15 183 LEU H CA 1
ATOM 10934 C C . LEU H 1 183 ? -1.548 52.944 35.675 1.00 55.14 183 LEU H C 1
ATOM 10935 O O . LEU H 1 183 ? -1.204 53.588 34.684 1.00 53.58 183 LEU H O 1
ATOM 10940 N N . ALA H 1 184 ? -2.816 52.635 35.934 1.00 56.98 184 ALA H N 1
ATOM 10941 C CA . ALA H 1 184 ? -3.905 53.024 35.042 1.00 56.79 184 ALA H CA 1
ATOM 10942 C C . ALA H 1 184 ? -4.002 54.540 34.858 1.00 59.31 184 ALA H C 1
ATOM 10943 O O . ALA H 1 184 ? -4.170 55.035 33.740 1.00 58.96 184 ALA H O 1
ATOM 10945 N N . ARG H 1 185 ? -3.891 55.272 35.959 1.00 60.93 185 ARG H N 1
ATOM 10946 C CA . ARG H 1 185 ? -4.006 56.726 35.911 1.00 64.55 185 ARG H CA 1
ATOM 10947 C C . ARG H 1 185 ? -2.840 57.399 35.190 1.00 65.60 185 ARG H C 1
ATOM 10948 O O . ARG H 1 185 ? -3.031 58.408 34.511 1.00 68.32 185 ARG H O 1
ATOM 10956 N N . THR H 1 186 ? -1.647 56.822 35.309 1.00 65.21 186 THR H N 1
ATOM 10957 C CA . THR H 1 186 ? -0.468 57.340 34.615 1.00 67.04 186 THR H CA 1
ATOM 10958 C C . THR H 1 186 ? -0.647 57.243 33.105 1.00 68.29 186 THR H C 1
ATOM 10959 O O . THR H 1 186 ? -0.285 58.148 32.354 1.00 67.56 186 THR H O 1
ATOM 10963 N N . LEU H 1 187 ? -1.232 56.134 32.677 1.00 69.44 187 LEU H N 1
ATOM 10964 C CA . LEU H 1 187 ? -1.416 55.833 31.266 1.00 71.20 187 LEU H CA 1
ATOM 10965 C C . LEU H 1 187 ? -2.607 56.591 30.682 1.00 75.09 187 LEU H C 1
ATOM 10966 O O . LEU H 1 187 ? -2.778 56.648 29.464 1.00 77.65 187 LEU H O 1
ATOM 10971 N N . SER H 1 188 ? -3.439 57.148 31.558 1.00 76.37 188 SER H N 1
ATOM 10972 C CA . SER H 1 188 ? -4.615 57.906 31.136 1.00 78.01 188 SER H CA 1
ATOM 10973 C C . SER H 1 188 ? -4.225 59.203 30.436 1.00 79.24 188 SER H C 1
ATOM 10974 O O . SER H 1 188 ? -3.730 60.135 31.069 1.00 81.00 188 SER H O 1
#

Sequence (1472 aa):
SPLHFVTLLGSLRKASFNAAVARALPEIAPEGIAITPLGSIGTFPHYSQDVQEEGFPAPVLTMAQQIATADAVVIVTPEYNYSVPGVLKNAIDWLSRVSPQPLAGKPVALVTASPGMIGGARAQNHLRQSLVFLDAYVLNRPEAMIGQVTGKVDAQTLELSDVATREFLARQLDALAALARTLSSPLHFVTLLGSLRKASFNAAVARALPEIAPEGIAITPLGSIGTFPHYSQDVQEEGFPAPVLTMAQQIATADAVVIVTPEYNYSVPGVLKNAIDWLSRVSPQPLAGKPVALVTASPGMIGGARAQNHLRQSLVFLDAYVLNRPEAMIGQVTGKVDAQTLELSDVATREFLARQLDALAALARTLSSPLHFVTLLGSLRKASFNAAVARALPEIAPEGIAITPLGSIGTFPHYSQDVQEEGFPAPVLTMAQQIATADAVVIVTPEYNYSVPGVLKNAIDWLSRVSPQPLAGKPVALVTASPGMIGGARAQNHLRQSLVFLDAYVLNRPEAMIGQVTGKVDAQTLELSDVATREFLARQLDALAALARTLSSPLHFVTLLGSLRKASFNAAVARALPEIAPEGIAITPLGSIGTFPHYSQDVQEEGFPAPVLTMAQQIATADAVVIVTPEYNYSVPGVLKNAIDWLSRVSPQPLAGKPVALVTASPGMIGGARAQNHLRQSLVFLDAYVLNRPEAMIGQVTGKVDAQTLELSDVATREFLARQLDALAALARTLSSPLHFVTLLGSLRKASFNAAVARALPEIAPEGIAITPLGSIGTFPHYSQDVQEEGFPAPVLTMAQQIATADAVVIVTPEYNYSVPGVLKNAIDWLSRVSPQPLAGKPVALVTASPGMIGGARAQNHLRQSLVFLDAYVLNRPEAMIGQVTGKVDAQTLELSDVATREFLARQLDALAALARTLSSPLHFVTLLGSLRKASFNAAVARALPEIAPEGIAITPLGSIGTFPHYSQDVQEEGFPAPVLTMAQQIATADAVVIVTPEYNYSVPGVLKNAIDWLSRVSPQPLAGKPVALVTASPGMIGGARAQNHLRQSLVFLDAYVLNRPEAMIGQVTGKVDAQTLELSDVATREFLARQLDALAALARTLSSPLHFVTLLGSLRKASFNAAVARALPEIAPEGIAITPLGSIGTFPHYSQDVQEEGFPAPVLTMAQQIATADAVVIVTPEYNYSVPGVLKNAIDWLSRVSPQPLAGKPVALVTASPGMIGGARAQNHLRQSLVFLDAYVLNRPEAMIGQVTGKVDAQTLELSDVATREFLARQLDALAALARTLSSPLHFVTLLGSLRKASFNAAVARALPEIAPEGIAITPLGSIGTFPHYSQDVQEEGFPAPVLTMAQQIATADAVVIVTPEYNYSVPGVLKNAIDWLSRVSPQPLAGKPVALVTASPGMIGGARAQNHLRQSLVFLDAYVLNRPEAMIGQVTGKVDAQTLELSDVATREFLARQLDALAALARTLS

Radius of gyration: 40.22 Å; Cα contacts (8 Å, |Δi|>4): 3031; chains: 8; bounding box: 102×82×110 Å

B-factor: mean 44.63, std 16.93, range [16.89, 178.56]

Secondary structure (DSSP, 8-state):
--EEEEEEE---STT-HHHHHHHHHHHHPPTTEEEEEPPPGGGSPPP-HHHHHH---HHHHHHHHHHHHSSEEEEEE--BTTB--HHHHHHHHHHTTSSS-TTTT-EEEEEEE-SSSS-SHHHHHHHHHHHHHTT-EE--SS-EEE-SGGGTB-SSS--B--HHHHHHHHHHHHHHHHHHHHH-/--EEEEEEE---STT-HHHHHHHHHHHHSPTTEEEEEPPPGGGSPPP-HHHHHH---HHHHHHHHHHHHSSEEEEEE--BTTB--HHHHHHHHHHHTSSS-TTTT-EEEEEEE-SSSSTTHHHHHHHHHHHHHTT-EE--SS-EEE-SGGGTB-TTT--B--HHHHHHHHHHHHHHHHHHHHH-/--EEEEEEE---STT-HHHHHHHHHHHHPPTTEEEEEPPPGGGSPPP-HHHHHH---HHHHHHHHHHHHSSEEEEE---BTTB--HHHHHHHHHHHTSSS-TTTT-EEEEEEE-SSSS-SHHHHHHHHHHHHHTT-EE--SS-EEE-SGGGTB-TTT--B--HHHHHHHHHHHHHHHHHHHHH-/--EEEEEEE---STT-HHHHHHHHHHHHPPTTEEEEEPPPGGGSPPP-HHHHHH---HHHHHHHHHHHHSSEEEEE---BTTB--HHHHHHHHHHHTSSS-TTTT-EEEEEEE-SSSS-SHHHHHHHHHHHHHTT-EE--SS-EEE-SGGGTB-SSS--B--HHHHHHHHHHHHHHHHHHHHH-/--EEEEEEE---STT-HHHHHHHHHHHHPPTTEEEEEPPPGGGSPPP-HHHHHH---HHHHHHHHHHHHSSEEEEE---BTTB--HHHHHHHHHHTTSSS-TTTT-EEEEEEE-SSSS-SHHHHHHHHHHHHHTT-EE--SS-EEE-SGGGTB-TTT-SB--HHHHHHHHHHHHHHHHHHHHH-/--EEEEEEE---STT-HHHHHHHHHHHHPPTTEEEEEPPPGGGSPPP-HHHHHH---HHHHHHHHHHHHSSEEEEE---BTTB--HHHHHHHHHHTTSSS-TTTT-EEEEEEE-SSSSTTHHHHHHHHHHHHHTT-EE--SS-EEE-SGGGTB-TTT--B--HHHHHHHHHHHHHHHHHHHHH-/--EEEEEEE---STT-HHHHHHHHHHHHPPTTEEEEEPPPGGGSPPP-HHHHHH---HHHHHHHHHHHHSSEEEEEE--BTTB--HHHHHHHHHHHTSSS-TTTT-EEEEEEE-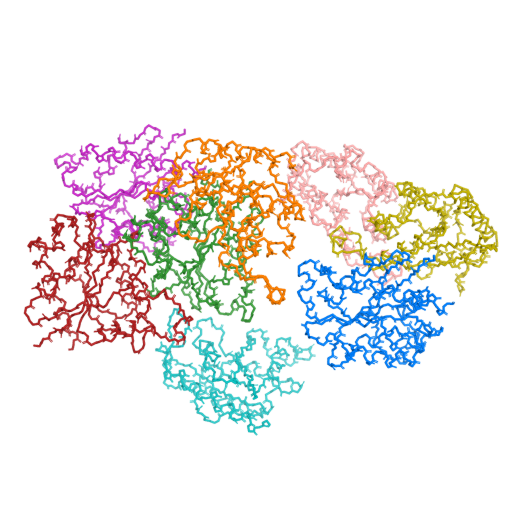SSSSTTHHHHHHHHHHHHHTT-EE--SS-EEE-SGGGTB-SSS--B--HHHHHHHHHHHHHHHHHHHHH-/--EEEEEEE---STT-HHHHHHHHHHHHPPTTEEEEEPPPGGGSPPP-HHHHHH---HHHHHHHHHHHHSSEEEEE---BTTB--HHHHHHHHHHTTSSS-TTTT-EEEEEEE-SSSS-SHHHHHHHHHHHHHTT-EE--SS-EEE-SGGGTB-TTS-SB--HHHHHHHHHHHHHHHHHHHHH-

InterPro domains:
  IPR005025 NADPH-dependent FMN reductase-like domain [PF03358] (10-153)
  IPR029039 Flavoprotein-like superfamily [G3DSA:3.40.50.360] (1-192)
  IPR029039 Flavoprotein-like superfamily [SSF52218] (9-180)
  IPR050712 NAD(P)H-dependent reductase [PTHR30543] (3-187)

CATH classification: 3.40.50.360

Nearest PDB structures (foldseek):
  4h6p-assembly1_A  TM=1.002E+00  e=3.958E-37  Novacetimonas hansenii ATCC 23769
  3s2y-assembly1_A  TM=1.003E+00  e=5.081E-37  Novacetimonas hansenii ATCC 23769
  4hs4-assembly1_G-1  TM=1.004E+00  e=8.917E-37  Novacetimonas hansenii ATCC 23769
  3svl-assembly1_B  TM=9.843E-01  e=3.664E-25  Escherichia coli K-12
  1x77-assembly1_B  TM=9.681E-01  e=6.323E-20  Pseudomonas aeruginosa PAO1

Foldseek 3Di:
DAFEEEEAEQDDDPLDLLVQVLVCVQVLADPRYGYYYQDHLVPADQDDVVVVVVHQDVSLVVRLVVLQPGLAYEYGAEADPLEGDPSSVRSVVSLLPDVVRRQAAHEYEYAFAELADVQCPSHVVRVVVVSVVSNHHYQPPDHHRHYNSPVQADPPVSHGDRPVSSVRSNVVSVSSVVVSVVSD/DQAEEEEAEQDDDPLDLLVQVLVCVQVLADPSYHYYYQDHLVPADQDDVVVVVVHQDPSLVRRLVVLQPGLAYEYGAEADPLEGDPSSVRSVVSLLPDVVRRQAQHEYEYAAAELAACQCVSHVVRVVVSSVVSNHHYDPPDHHRHYNSCVQADPPPSHGHNPVNSVRSNVVSVVSVVVSVVSD/DAAEEEEAEQDDDPLDLLVQVLVLDQVLADPRYGYYYQDHLVPADQDDVVVVVVHQDVSLVVRLVVLQVHLAYEYEAEADPLEGDPSRVRSVVSLLPDVVRRQAAHEYEYAFEELAPVQRPSHVVRVVVVSVVSNHHYQPPDHHRHYNSVVQADPPVSHRNNPVSSVRVNVVSVSSVVVSVVSD/DAFEEEEAEQDDDPLDLLVQVLVLCQVLADPSYHYYYQDHLVVADADDVVVVVVHQDVSLVVRLVVLQPGLAYEYGAEADPLEGPPSSVRSVVSLLPDVVRRQAAHEYEYAFADLADVQRPSHVVRVVVSSVVSNHHYDPPDHHRHYNSPVQADPPVSHGHNPVSSNVSNVVSVSSVVVSVVSD/DAFEEEEAEQDDDPLDLLVQVLVLDQVLADPRYGYYYQDHLVVADADDVVVPVVHQDPSLVVRLVVLQVGLAYEYEAEADPLEGPPSSVRSVVSLLPDVVRRQAQHEYEYAFAEAADCQCPSHVVRVVVSSVVSNHHYQPPDHHRHYNCPVQADPPVSHGDNPVSSNVSNVVSVSSVVVSVVSD/DAFEEEEAEQDDDPLDLLVQVLVLLQVLADPSYGYYYQDHLVPADQDDVVVPVVHQDPSLVVRLVVLQVGLAYEYGYEADPLEGPPSSVRSVVSLLPDVVRSQAQHEYEYAAAEAAPCLRVSHVVRVVVSSVVSNHHYDPPDHHRHYNSPVQADPPPSHGHNPVSSNRSNVVSVSSVVVSVVSD/DAFEEEEAEQDDDPLDLLVQVRVCLQVLADPRYGYYYQDHLVVADADDVVVPVVHQDPSLVRRLVVLQPGLAYEYGYEADPLEGPVSSVRSVVSQLPDVVRSQAQHEYEYAAADLADCQCVSHVVRVVVSSVVSNHHYQPPDHHRHYNSDVQADPPVSHGHNPVSSVRSNVVSVSSVVVSVVSD/DAFEEEEAEQDDDPLDLLVQVLVLDQVLADPSYGYYYQDHLVVADQDDVVVCVVHQDPSLVVRLVVLQPGLAYEYEYEADPLEGRPSSVRSVVSLLPDVVRRQALHEYEYAFAELADVQCPSHVVRVVVSSVVVNHHYDPPDHHRHYNCPVQDDPPVRHGDNPVNSNRSNVSSVSSVVVSVVSD

Solvent-accessible surface area: 63835 Å² total; per-residue (Å²): 108,121,18,36,0,0,6,2,52,2,10,99,135,201,70,4,43,6,6,3,0,9,97,4,0,48,129,16,16,28,177,39,18,27,9,5,32,11,39,62,3,40,85,17,53,160,67,38,99,107,50,32,132,150,37,55,22,73,50,0,86,78,5,6,110,31,0,47,88,5,54,0,0,0,0,0,0,16,37,100,149,144,32,20,0,53,60,0,76,21,0,3,46,0,0,35,110,15,103,121,42,9,1,50,34,21,11,0,0,4,0,0,3,23,93,39,144,90,1,2,38,76,0,3,78,75,1,55,106,29,0,113,172,12,86,13,98,24,17,114,195,34,90,0,56,9,10,57,0,54,2,43,6,15,64,183,38,77,83,4,56,14,120,70,11,61,110,71,0,25,120,4,2,70,28,0,0,49,43,9,114,109,70,128,116,98,14,71,0,10,6,2,57,1,9,101,134,185,72,4,46,6,5,5,0,10,66,8,1,38,135,16,18,41,181,28,19,28,3,19,28,8,38,58,4,42,76,17,52,156,65,40,60,81,54,11,26,162,36,51,22,74,49,0,82,32,4,6,97,21,0,47,78,7,53,0,0,0,1,0,0,16,36,101,150,142,32,20,0,53,55,0,76,22,0,3,45,0,0,37,74,14,45,119,41,9,2,52,34,21,10,0,0,4,0,0,2,20,97,38,134,87,0,1,32,77,0,2,78,72,2,55,108,28,0,116,170,8,88,14,103,23,21,106,192,23,86,1,70,9,7,94,1,84,76,50,11,53,70,178,61,76,92,10,58,42,120,66,12,84,95,56,0,28,110,4,1,71,28,0,0,52,40,11,140,110,73,130,132,114,11,54,0,6,6,2,54,1,11,54,50,184,71,3,45,5,7,3,0,10,97,2,2,56,112,22,19,30,158,41,17,44,10,9,68,20,49,61,2,30,79,5,53,22,11,10,54,52,53,36,122,154,31,49,18,46,51,0,30,42,4,5,47,19,1,48,32,4,49,0,0,0,0,0,0,18,41,44,16,69,6,8,0,0,2,0,6,1,0,0,3,0,0,20,108,15,105,125,33,10,2,45,36,21,10,0,0,5,1,0,3,27,62,4,78,63,2,4,36,68,0,6,44,2,0,26,22,2,0,20,80,5,27,1,68,22,19,15,118,23,77,0,66,9,12,46,0,81,72,50,14,67,70,184,78,106,69,0,50,42,120,68,9,48,106,47,1,24,125,5,2,72,28,0,0,55,13,8,125,60,34,126,114,117,16,66,0,4,8,2,56,0,8,55,56,184,72,3,44,6,7,3,0,11,99,3,1,58,127,19,19,29,174,28,19,54,11,52,97,16,46,61,2,31,84,4,52,23,12,9,57,48,51,36,124,155,36,54,22,74,48,0,87,80,4,6,111,63,0,50,103,6,56,0,0,0,0,0,0,16,40,45,17,35,5,6,0,0,2,0,6,1,0,0,3,0,0,22,110,15,107,122,42,9,2,52,37,22,10,0,0,4,0,0,3,22,85,36,82,30,2,2,7,34,0,4,52,2,0,52,59,2,0,97,97,10,88,11,105,19,18,111,196,38,59,0,51,9,12,102,0,90,70,53,11,75,65,182,66,110,89,3,52,47,118,66,11,60,84,59,1,22,115,5,2,70,27,0,0,53,42,8,114,109,73,129,112,102,12,97,1,8,7,2,54,2,8,100,131,199,73,4,43,6,6,2,0,11,106,2,1,59,118,17,18,29,180,43,18,50,11,72,97,16,46,61,3,41,83,17,53,160,65,37,100,107,53,38,123,157,38,55,22,72,48,0,83,77,4,6,108,61,1,50,103,7,51,0,0,1,0,0,0,17,41,103,150,104,30,23,0,54,58,0,69,20,0,3,45,0,0,37,112,15,104,124,35,11,2,46,35,23,11,0,0,5,0,0,3,21,89,38,80,33,2,3,5,41,0,4,26,67,1,25,62,30,0,23,153,13,29,1,67,22,17,14,114,44,50,0,50,10,8,110,0,92,64,53,11,64,72,192,57,108,92,4,53,46,101,65,12,59,104,52,1,24,147,3,1,64,28,0,1,52,14,8,123,58,35,129,128,101,13,101,0,10,7,2,55,1,9,97,137,150,54,3,50,6,6,3,0,11,91,2,1,59,117,20,14,35,173,38,17,48,10,76,101,17,45,59,3,41,84,16,54,157,67,38,98,108,50,37,127,154,37,56,23,74,47,0,84,80,4,5,108,70,0,50,103,6,51,0,0,0,0,0,0,16,37,101,150,145,29,23,0,53,57,0,72,20,0,4,43,0,0,35,108,13,104,124,42,11,2,52,37,24,9,0,0,4,1,0,3,19,96,35,156,80,0,1,33,80,0,3,76,73,2,52,106,29,0,111,176,11,81,13,103,26,20,112,195,30,91,0,58,7,10,104,0,88,74,54,6,72,70,105,56,23,81,1,54,45,100,69,11,47,111,57,0,25,135,4,1,72,28,0,0,52,42,7,126,114,80,126,127,112,15,64,0,2,7,2,56,3,8,55,57,182,72,4,46,5,6,5,0,10,106,2,1,59,129,23,18,33,182,38,16,62,11,63,101,17,47,61,3,31,85,5,54,23,13,10,51,56,55,37,127,121,30,53,18,29,38,0,52,18,4,8,40,51,0,53,87,4,55,0,0,0,0,0,0,17,37,47,14,68,1,2,0,0,3,0,1,1,0,0,3,0,0,21,113,17,107,123,37,10,2,50,32,22,10,0,0,5,0,0,4,26,88,35,160,90,1,2,34,75,0,4,77,2,2,50,61,2,0,95,96,10,83,9,97,20,18,110,194,28,86,1,68,10,10,101,0,79,76,44,9,46,69,184,59,115,84,2,58,41,104,65,13,63,110,68,0,26,117,3,1,69,26,0,0,55,40,9,122,107,75,126,124,99,16,104,1,10,7,2,54,1,10,53,56,185,72,4,50,6,8,4,0,11,102,0,1,58,110,20,11,31,176,38,18,53,8,80,102,18,47,62,2,31,83,5,56,22,14,8,59,50,55,32,129,159,36,56,21,73,47,0,84,80,3,6,110,73,0,48,99,6,46,0,0,0,1,0,0,17,40,44,15,60,1,2,0,0,2,0,0,0,0,0,2,0,0,23,114,13,107,121,44,8,1,50,35,23,9,0,0,4,0,0,4,24,82,32,153,90,2,2,38,80,0,3,75,2,1,54,59,1,0,102,104,7,84,11,99,22,18,112,197,26,96,0,60,8,11,95,0,86,74,51,10,64,68,160,77,107,64,1,66,44,98,66,12,48,113,51,1,24,143,4,2,73,27,0,1,54,44,11,121,112,76,126

Organism: NCBI:txid714995